Protein AF-0000000070424174 (afdb_homodimer)

Foldseek 3Di:
DDPLLLLLLLQLLLQLLLLLLQQQQQAAVLPLVCCCVVVVHAGPAWFHHDQFAPQDALLQAAQQAFGGDDPPPPDDGCCCQFFVNPLVCLNNDPPRGGRQFPPDGTQEGAPLLLLLLQLLVQCCVPPVPLPDDLLLSLLSSVLSSSVLGRDPPSDRGSHDARLVSHVVSCLVPDPPSDRGSVVLSVVLVVVLVVQQPDDADQSLQFLSLLSNLSSLLSSCLVPDLVVSLVSSLVNSCSSRSYPLNSVLSSLLSSLLSCLSVPNQNLVSLLVSCQDVLLVHPVLSVLLVVLLVVLVVDDPPDPNSLVSLLVSLSVQDQEGRHSSLVSSLSSLCNNQSPPSSVSSSSLSSSHRNSNSSSSSSSSNSSSNQSSVVHHDDPVSLVPNPDCSVSSVVSSVSSVVVVVD/DDPLLLLLLLQLLLQLLLLLLQQQQQAAVLPLVCCCVVVVHAGPAWFHHDQFAPQDPLLQAAQQAFGGDDPPPPDDGCPCQFFVNPLVCLNNDPDRGGRQFPPDGTQEGAPLLLLLLQLLVQCCVPPVPLPDDLLLSLLSSVLSSSVLGRDPPSDRGSHDARLVSHVVSCLVPDPPSDRGSVVLSVVLVVVLVVQQPDDADQSLQFLSLLSNLSSLLSSCLVPDLVVSLVSSLVNSCSSRSYPLNSVLSSLLSSLLSCLSVPHQNLVSLLVSCQDVLLVHPVLSVLLVVLLVVLVVDDPPDPNSLVSLLVSLSVQDQEGRHSSLVSSLSSLCNNQSPPSSVSSSSLSSSRRNSNSSSSSSRSNSSSNQSSVVHHDDPVSLVPNPDCSVSSVVSSVSSVVVVVD

Organism: Crassostrea virginica (NCBI:txid6565)

Nearest PDB structures (foldseek):
  3g9d-assembly2_B  TM=7.586E-01  e=6.492E-07  Azospirillum brasilense
  2yzw-assembly1_A  TM=7.050E-01  e=4.584E-06  Thermus thermophilus HB8
  4jxy-assembly1_A  TM=1.701E-01  e=1.851E+00  Paraglaciecola sp. T6c
  3g9d-assembly2_B  TM=7.586E-01  e=6.244E-07  Azospirillum brasilense
  6hh4-assembly2_B  TM=6.848E-01  e=7.799E-05  Latimeria chalumnae

Solvent-accessible surface area (backbone atoms only — not comparable to full-atom values): 39965 Å² total; per-residue (Å²): 120,55,71,51,40,51,40,3,48,43,30,12,50,51,22,19,52,48,14,18,8,45,5,47,44,41,52,51,32,46,39,42,66,54,48,30,65,73,67,78,34,72,72,89,58,62,41,49,44,52,72,62,30,92,70,40,60,49,55,48,37,26,48,50,19,54,55,41,55,60,91,67,78,82,64,74,48,27,45,32,73,50,28,51,56,83,34,38,64,64,38,67,35,87,60,64,30,43,26,60,50,44,90,45,50,45,19,30,57,49,46,60,56,53,49,23,49,52,42,43,52,43,41,52,71,79,35,69,81,63,75,61,57,66,69,60,50,48,11,51,39,48,28,50,48,52,51,48,50,55,36,77,78,69,64,70,48,55,48,74,58,34,39,57,34,36,47,48,31,54,39,70,68,37,92,71,53,61,66,47,28,68,51,38,39,53,51,28,54,51,49,26,61,55,44,49,76,49,77,84,62,72,67,53,43,29,36,59,61,48,41,61,32,45,43,40,34,61,65,29,48,85,50,54,61,67,58,20,23,48,56,24,40,62,49,46,36,52,57,40,44,45,72,86,38,49,65,58,49,37,52,49,35,41,44,46,38,39,23,34,69,60,45,57,49,54,60,45,45,53,56,55,34,42,33,66,89,55,53,9,64,52,41,36,52,52,47,52,49,51,50,52,54,31,66,72,34,60,88,92,36,69,70,22,50,50,38,51,31,23,47,26,40,60,46,25,33,40,52,44,29,58,28,25,50,48,28,32,45,45,48,45,54,75,20,48,89,35,47,62,61,35,37,46,50,39,25,58,36,18,10,47,13,25,44,38,19,22,51,37,15,26,44,27,16,8,37,27,19,57,70,72,44,75,72,55,65,65,60,62,68,54,36,30,82,54,38,66,63,50,53,52,50,48,50,49,55,53,53,56,58,74,99,121,55,71,51,40,52,40,3,47,41,29,12,51,50,22,19,51,48,14,18,8,46,5,48,43,41,51,50,32,46,37,41,65,54,49,31,67,73,67,77,35,72,72,88,59,63,41,48,43,51,72,62,30,93,70,38,59,50,53,49,38,26,47,49,21,54,54,41,56,60,93,66,79,82,64,74,50,28,44,32,72,50,28,50,58,83,34,38,65,62,38,68,35,86,59,66,29,44,25,59,48,43,87,46,50,44,19,28,58,50,47,60,56,53,50,22,49,52,40,42,52,44,42,52,71,78,34,69,80,62,74,61,57,67,69,60,51,47,12,51,37,49,28,52,48,52,50,48,50,54,36,78,78,69,65,71,49,55,48,74,59,33,39,57,34,37,48,49,31,53,39,70,70,38,92,70,54,59,67,46,27,69,50,37,42,54,50,29,55,51,47,26,62,54,43,50,74,49,77,84,62,72,67,52,43,28,37,60,60,48,41,62,31,45,44,40,34,59,63,29,47,86,49,55,61,66,58,19,23,48,57,26,42,63,48,47,36,50,57,39,45,45,72,86,38,46,64,57,48,36,53,50,35,42,43,47,37,40,23,34,68,62,45,57,50,53,60,48,45,53,56,54,34,43,32,67,89,53,53,10,64,53,42,37,53,50,45,52,50,51,50,52,56,31,67,72,32,60,86,93,35,69,68,22,50,50,36,51,31,24,47,25,40,60,48,23,33,38,52,46,29,59,28,25,48,50,27,31,43,46,48,44,54,75,21,47,89,35,49,64,63,34,37,47,50,39,25,58,36,18,10,46,14,24,44,37,19,22,51,38,15,26,46,28,16,8,36,27,20,58,71,73,43,75,75,56,66,64,60,63,69,54,37,30,81,54,38,64,61,52,51,51,51,47,51,50,56,52,52,57,59,76,101

Radius of gyration: 27.17 Å; Cα contacts (8 Å, |Δi|>4): 1555; chains: 2; bounding box: 60×87×61 Å

Secondary structure (DSSP, 8-state):
--HHHHHHHHHHHHHHHHHHHHHGGGTT--STHHHHHHHTS---S--PPPSB-TT--GGGB-SSSSSB--S-TTSPPSBTTTBSTT-HHHHT-S-TTB-TTTT--TTPPPHHHHHHHHHHHHHHHH-TTS-S-HHHHHHHHHHHHHHHHTSTTS---S---HHHHHHHHHHHHSSS---SHHHHHHHHHHHHHHHTTS---GGGSBGGGHHHHHHHHHHTTTS-HHHHHHHHHHHHHHHS--GGGHHHHHHHHHHHHHHHTT--HHHHHHHHHT-GGGTHHHHHHHHHHHHHHHHTS-TT-HHHHHHHHHHHHHH--SSBHHHHHHHHHHHHHHTTT-HHHHHHHHHHH-SS-HHHHHHHHHHHHHHHHHTT----HHHHHT--TTHHHHHHHHHHHHHHHH-/--HHHHHHHHHHHHHHHHHHHHHGGGTT--STHHHHHHHTS---S--PPPSB-TT--GGGB-SSSSSB--S-TTSPPSBTTTBSTT-HHHHT-S-TTB-TTTT--TTPPPHHHHHHHHHHHHHHHH-TTS-S-HHHHHHHHHHHHHHHHTSTTS---S---HHHHHHHHHHHHSSS---SHHHHHHHHHHHHHHHTTS---GGGSBGGGHHHHHHHHHHTTTS-HHHHHHHHHHHHHHHS--GGGHHHHHHHHHHHHHHHTT--HHHHHHHHHT-GGGTHHHHHHHHHHHHHHHHTS-TT-HHHHHHHHHHHHHH--SSBHHHHHHHHHHHHHHTTT-HHHHHHHHHHH-SS-HHHHHHHHHHHHHHHHHTT----HHHHHT--TTHHHHHHHHHHHHHHHH-

InterPro domains:
  IPR005502 ADP-ribosylation/Crystallin J1 [PF03747] (12-371)
  IPR036705 ADP-ribosylation/Crystallin J1 superfamily [G3DSA:1.10.4080.10] (3-388)
  IPR036705 ADP-ribosylation/Crystallin J1 superfamily [SSF101478] (10-371)
  IPR050792 ADP-ribosylglycohydrolase-like [PTHR16222] (2-370)

Structure (mmCIF, N/CA/C/O backbone):
data_AF-0000000070424174-model_v1
#
loop_
_entity.id
_entity.type
_entity.pdbx_description
1 polymer 'Uncharacterized protein LOC111099060 isoform X2'
#
loop_
_atom_site.group_PDB
_atom_site.id
_atom_site.type_symbol
_atom_site.label_atom_id
_atom_site.label_alt_id
_atom_site.label_comp_id
_atom_site.label_asym_id
_atom_site.label_entity_id
_atom_site.label_seq_id
_atom_site.pdbx_PDB_ins_code
_atom_site.Cartn_x
_atom_site.Cartn_y
_atom_site.Cartn_z
_atom_site.occupancy
_atom_site.B_iso_or_equiv
_atom_site.auth_seq_id
_atom_site.auth_comp_id
_atom_site.auth_asym_id
_atom_site.auth_atom_id
_atom_site.pdbx_PDB_model_num
ATOM 1 N N . MET A 1 1 ? 16.016 33.25 18.953 1 68.5 1 MET A N 1
ATOM 2 C CA . MET A 1 1 ? 15.805 32.469 17.75 1 68.5 1 MET A CA 1
ATOM 3 C C . MET A 1 1 ? 16.328 33.188 16.516 1 68.5 1 MET A C 1
ATOM 5 O O . MET A 1 1 ? 16.109 34.406 16.375 1 68.5 1 MET A O 1
ATOM 9 N N . SER A 1 2 ? 17.156 32.531 15.664 1 80.25 2 SER A N 1
ATOM 10 C CA . SER A 1 2 ? 17.734 33.188 14.5 1 80.25 2 SER A CA 1
ATOM 11 C C . SER A 1 2 ? 16.672 33.562 13.484 1 80.25 2 SER A C 1
ATOM 13 O O . SER A 1 2 ? 15.578 33 13.469 1 80.25 2 SER A O 1
ATOM 15 N N . ALA A 1 3 ? 16.875 34.719 12.875 1 86.12 3 ALA A N 1
ATOM 16 C CA . ALA A 1 3 ? 15.969 35.156 11.82 1 86.12 3 ALA A CA 1
ATOM 17 C C . ALA A 1 3 ? 15.711 34.062 10.805 1 86.12 3 ALA A C 1
ATOM 19 O O . ALA A 1 3 ? 14.602 33.969 10.258 1 86.12 3 ALA A O 1
ATOM 20 N N . LYS A 1 4 ? 16.672 33.281 10.594 1 90.88 4 LYS A N 1
ATOM 21 C CA . LYS A 1 4 ? 16.547 32.188 9.625 1 90.88 4 LYS A CA 1
ATOM 22 C C . LYS A 1 4 ? 15.602 31.109 10.133 1 90.88 4 LYS A C 1
ATOM 24 O O . LYS A 1 4 ? 14.797 30.562 9.359 1 90.88 4 LYS A O 1
ATOM 29 N N . LEU A 1 5 ? 15.758 30.75 11.352 1 94.19 5 LEU A N 1
ATOM 30 C CA . LEU A 1 5 ? 14.859 29.766 11.945 1 94.19 5 LEU A CA 1
ATOM 31 C C . LEU A 1 5 ? 13.414 30.266 11.93 1 94.19 5 LEU A C 1
ATOM 33 O O . LEU A 1 5 ? 12.492 29.516 11.656 1 94.19 5 LEU A O 1
ATOM 37 N N . GLN A 1 6 ? 13.258 31.547 12.195 1 93.38 6 GLN A N 1
ATOM 38 C CA . GLN A 1 6 ? 11.922 32.125 12.195 1 93.38 6 GLN A CA 1
ATOM 39 C C . GLN A 1 6 ? 11.289 32.062 10.812 1 93.38 6 GLN A C 1
ATOM 41 O O . GLN A 1 6 ? 10.117 31.719 10.672 1 93.38 6 GLN A O 1
ATOM 46 N N . LYS A 1 7 ? 12.047 32.438 9.852 1 94.31 7 LYS A N 1
ATOM 47 C CA . LYS A 1 7 ? 11.555 32.375 8.477 1 94.31 7 LYS A CA 1
ATOM 48 C C . LYS A 1 7 ? 11.227 30.938 8.07 1 94.31 7 LYS A C 1
ATOM 50 O O . LYS A 1 7 ? 10.234 30.688 7.383 1 94.31 7 LYS A O 1
ATOM 55 N N . ALA A 1 8 ? 12.062 30.016 8.469 1 96.5 8 ALA A N 1
ATOM 56 C CA . ALA A 1 8 ? 11.852 28.609 8.172 1 96.5 8 ALA A CA 1
ATOM 57 C C . ALA A 1 8 ? 10.562 28.109 8.82 1 96.5 8 ALA A C 1
ATOM 59 O O . ALA A 1 8 ? 9.805 27.344 8.211 1 96.5 8 ALA A O 1
ATOM 60 N N . LYS A 1 9 ? 10.344 28.484 10.062 1 97.06 9 LYS A N 1
ATOM 61 C CA . LYS A 1 9 ? 9.117 28.125 10.758 1 97.06 9 LYS A CA 1
ATOM 62 C C . LYS A 1 9 ? 7.887 28.625 10.016 1 97.06 9 LYS A C 1
ATOM 64 O O . LYS A 1 9 ? 6.914 27.891 9.828 1 97.06 9 LYS A O 1
ATOM 69 N N . GLN A 1 10 ? 7.969 29.859 9.602 1 96.31 10 GLN A N 1
ATOM 70 C CA . GLN A 1 10 ? 6.84 30.484 8.914 1 96.31 10 GLN A CA 1
ATOM 71 C C . GLN A 1 10 ? 6.543 29.781 7.59 1 96.31 10 GLN A C 1
ATOM 73 O O . GLN A 1 10 ? 5.395 29.438 7.305 1 96.31 10 GLN A O 1
ATOM 78 N N . GLU A 1 11 ? 7.566 29.531 6.82 1 97.44 11 GLU A N 1
ATOM 79 C CA . GLU A 1 11 ? 7.379 28.906 5.516 1 97.44 11 GLU A CA 1
ATOM 80 C C . GLU A 1 11 ? 6.98 27.438 5.66 1 97.44 11 GLU A C 1
ATOM 82 O O . GLU A 1 11 ? 6.234 26.906 4.832 1 97.44 11 GLU A O 1
ATOM 87 N N . ALA A 1 12 ? 7.457 26.781 6.734 1 98.56 12 ALA A N 1
ATOM 88 C CA . ALA A 1 12 ? 7.004 25.422 7.023 1 98.56 12 ALA A CA 1
ATOM 89 C C . ALA A 1 12 ? 5.496 25.375 7.246 1 98.56 12 ALA A C 1
ATOM 91 O O . ALA A 1 12 ? 4.809 24.484 6.746 1 98.56 12 ALA A O 1
ATOM 92 N N . LEU A 1 13 ? 5.012 26.328 8.008 1 98.62 13 LEU A N 1
ATOM 93 C CA . LEU A 1 13 ? 3.58 26.391 8.281 1 98.62 13 LEU A CA 1
ATOM 94 C C . LEU A 1 13 ? 2.795 26.703 7.012 1 98.62 13 LEU A C 1
ATOM 96 O O . LEU A 1 13 ? 1.793 26.031 6.723 1 98.62 13 LEU A O 1
ATOM 100 N N . TRP A 1 14 ? 3.244 27.672 6.234 1 98.44 14 TRP A N 1
ATOM 101 C CA . TRP A 1 14 ? 2.586 27.953 4.961 1 98.44 14 TRP A CA 1
ATOM 102 C C . TRP A 1 14 ? 2.584 26.719 4.066 1 98.44 14 TRP A C 1
ATOM 104 O O . TRP A 1 14 ? 1.567 26.391 3.447 1 98.44 14 TRP A O 1
ATOM 114 N N . GLY A 1 15 ? 3.75 26.062 3.996 1 98.75 15 GLY A N 1
ATOM 115 C CA . GLY A 1 15 ? 3.83 24.844 3.199 1 98.75 15 GLY A CA 1
ATOM 116 C C . GLY A 1 15 ? 2.832 23.781 3.629 1 98.75 15 GLY A C 1
ATOM 117 O O . GLY A 1 15 ? 2.168 23.172 2.787 1 98.75 15 GLY A O 1
ATOM 118 N N . MET A 1 16 ? 2.719 23.531 4.922 1 98.88 16 MET A N 1
ATOM 119 C CA . MET A 1 16 ? 1.787 22.562 5.492 1 98.88 16 MET A CA 1
ATOM 120 C C . MET A 1 16 ? 0.351 22.891 5.094 1 98.88 16 MET A C 1
ATOM 122 O O . MET A 1 16 ? -0.372 22.016 4.602 1 98.88 16 MET A O 1
ATOM 126 N N . PHE A 1 17 ? -0.064 24.109 5.25 1 98.88 17 PHE A N 1
ATOM 127 C CA . PHE A 1 17 ? -1.442 24.531 5.02 1 98.88 17 PHE A CA 1
ATOM 128 C C . PHE A 1 17 ? -1.77 24.531 3.531 1 98.88 17 PHE A C 1
ATOM 130 O O . PHE A 1 17 ? -2.836 24.062 3.125 1 98.88 17 PHE A O 1
ATOM 137 N N . VAL A 1 18 ? -0.875 25.031 2.727 1 98.88 18 VAL A N 1
ATOM 138 C CA . VAL A 1 18 ? -1.104 25.109 1.288 1 98.88 18 VAL A CA 1
ATOM 139 C C . VAL A 1 18 ? -1.166 23.719 0.688 1 98.88 18 VAL A C 1
ATOM 141 O O . VAL A 1 18 ? -2.029 23.422 -0.143 1 98.88 18 VAL A O 1
ATOM 144 N N . ALA A 1 19 ? -0.25 22.844 1.101 1 98.88 19 ALA A N 1
ATOM 145 C CA . ALA A 1 19 ? -0.234 21.469 0.582 1 98.88 19 ALA A CA 1
ATOM 146 C C . ALA A 1 19 ? -1.549 20.75 0.878 1 98.88 19 ALA A C 1
ATOM 148 O O . ALA A 1 19 ? -2.102 20.078 0.012 1 98.88 19 ALA A O 1
ATOM 149 N N . ASP A 1 20 ? -2.018 20.859 2.098 1 98.88 20 ASP A N 1
ATOM 150 C CA . ASP A 1 20 ? -3.279 20.25 2.514 1 98.88 20 ASP A CA 1
ATOM 151 C C . ASP A 1 20 ? -4.441 20.781 1.669 1 98.88 20 ASP A C 1
ATOM 153 O O . ASP A 1 20 ? -5.262 20 1.186 1 98.88 20 ASP A O 1
ATOM 157 N N . ALA A 1 21 ? -4.477 22.031 1.478 1 98.88 21 ALA A N 1
ATOM 158 C CA . ALA A 1 21 ? -5.578 22.672 0.762 1 98.88 21 ALA A CA 1
ATOM 159 C C . ALA A 1 21 ? -5.562 22.297 -0.717 1 98.88 21 ALA A C 1
ATOM 161 O O . ALA A 1 21 ? -6.617 22.156 -1.338 1 98.88 21 ALA A O 1
ATOM 162 N N . LEU A 1 22 ? -4.395 22.203 -1.31 1 98.81 22 LEU A N 1
ATOM 163 C CA . LEU A 1 22 ? -4.277 21.797 -2.705 1 98.81 22 LEU A CA 1
ATOM 164 C C . LEU A 1 22 ? -4.789 20.375 -2.898 1 98.81 22 LEU A C 1
ATOM 166 O O . LEU A 1 22 ? -5.379 20.047 -3.936 1 98.81 22 LEU A O 1
ATOM 170 N N . ALA A 1 23 ? -4.57 19.531 -1.904 1 98.81 23 ALA A N 1
ATOM 171 C CA . ALA A 1 23 ? -4.84 18.094 -2.031 1 98.81 23 ALA A CA 1
ATOM 172 C C . ALA A 1 23 ? -6.273 17.781 -1.618 1 98.81 23 ALA A C 1
ATOM 174 O O . ALA A 1 23 ? -6.84 16.766 -2.057 1 98.81 23 ALA A O 1
ATOM 175 N N . MET A 1 24 ? -6.938 18.625 -0.857 1 98.75 24 MET A N 1
ATOM 176 C CA . MET A 1 24 ? -8.219 18.375 -0.204 1 98.75 24 MET A CA 1
ATOM 177 C C . MET A 1 24 ? -9.266 17.922 -1.213 1 98.75 24 MET A C 1
ATOM 179 O O . MET A 1 24 ? -9.961 16.922 -0.985 1 98.75 24 MET A O 1
ATOM 183 N N . PRO A 1 25 ? -9.367 18.453 -2.402 1 98.69 25 PRO A N 1
ATOM 184 C CA . PRO A 1 25 ? -10.43 18.062 -3.328 1 98.69 25 PRO A CA 1
ATOM 185 C C . PRO A 1 25 ? -10.258 16.641 -3.855 1 98.69 25 PRO A C 1
ATOM 187 O O . PRO A 1 25 ? -11.227 16.016 -4.301 1 98.69 25 PRO A O 1
ATOM 190 N N . VAL A 1 26 ? -9.023 16.156 -3.811 1 98.56 26 VAL A N 1
ATOM 191 C CA . VAL A 1 26 ? -8.758 14.844 -4.406 1 98.56 26 VAL A CA 1
ATOM 192 C C . VAL A 1 26 ? -8.172 13.906 -3.354 1 98.56 26 VAL A C 1
ATOM 194 O O . VAL A 1 26 ? -7.457 12.961 -3.688 1 98.56 26 VAL A O 1
ATOM 197 N N . HIS A 1 27 ? -8.492 14.195 -2.047 1 98.25 27 HIS A N 1
ATOM 198 C CA . HIS A 1 27 ? -8.102 13.32 -0.946 1 98.25 27 HIS A CA 1
ATOM 199 C C . HIS A 1 27 ? -8.648 11.914 -1.138 1 98.25 27 HIS A C 1
ATOM 201 O O . HIS A 1 27 ? -9.852 11.727 -1.343 1 98.25 27 HIS A O 1
ATOM 207 N N . TRP A 1 28 ? -7.711 10.945 -1.161 1 97.06 28 TRP A N 1
ATOM 208 C CA . TRP A 1 28 ? -8.016 9.523 -1.232 1 97.06 28 TRP A CA 1
ATOM 209 C C . TRP A 1 28 ? -8.555 9.148 -2.609 1 97.06 28 TRP A C 1
ATOM 211 O O . TRP A 1 28 ? -9.344 8.211 -2.738 1 97.06 28 TRP A O 1
ATOM 221 N N . TYR A 1 29 ? -8.266 9.969 -3.645 1 96.81 29 TYR A N 1
ATOM 222 C CA . TYR A 1 29 ? -8.391 9.453 -5.004 1 96.81 29 TYR A CA 1
ATOM 223 C C . TYR A 1 29 ? -7.305 8.422 -5.297 1 96.81 29 TYR A C 1
ATOM 225 O O . TYR A 1 29 ? -6.207 8.773 -5.738 1 96.81 29 TYR A O 1
ATOM 233 N N . TYR A 1 30 ? -7.605 7.195 -5.184 1 93.88 30 TYR A N 1
ATOM 234 C CA . TYR A 1 30 ? -6.605 6.133 -5.219 1 93.88 30 TYR A CA 1
ATOM 235 C C . TYR A 1 30 ? -6.215 5.801 -6.656 1 93.88 30 TYR A C 1
ATOM 237 O O . TYR A 1 30 ? -5.164 5.199 -6.895 1 93.88 30 TYR A O 1
ATOM 245 N N . ASN A 1 31 ? -7.023 6.07 -7.594 1 93.31 31 ASN A N 1
ATOM 246 C CA . ASN A 1 31 ? -6.664 6.074 -9.008 1 93.31 31 ASN A CA 1
ATOM 247 C C . ASN A 1 31 ? -6.414 7.488 -9.516 1 93.31 31 ASN A C 1
ATOM 249 O O . ASN A 1 31 ? -7.359 8.242 -9.75 1 93.31 31 ASN A O 1
ATOM 253 N N . PRO A 1 32 ? -5.145 7.828 -9.773 1 94.5 32 PRO A N 1
ATOM 254 C CA . PRO A 1 32 ? -4.832 9.211 -10.133 1 94.5 32 PRO A CA 1
ATOM 255 C C . PRO A 1 32 ? -5.578 9.68 -11.383 1 94.5 32 PRO A C 1
ATOM 257 O O . PRO A 1 32 ? -5.867 10.875 -11.523 1 94.5 32 PRO A O 1
ATOM 260 N N . SER A 1 33 ? -5.934 8.805 -12.258 1 92.69 33 SER A N 1
ATOM 261 C CA . SER A 1 33 ? -6.625 9.203 -13.484 1 92.69 33 SER A CA 1
ATOM 262 C C . SER A 1 33 ? -7.984 9.82 -13.172 1 92.69 33 SER A C 1
ATOM 264 O O . SER A 1 33 ? -8.531 10.57 -13.977 1 92.69 33 SER A O 1
ATOM 266 N N . ASP A 1 34 ? -8.562 9.5 -12.023 1 95.12 34 ASP A N 1
ATOM 267 C CA . ASP A 1 34 ? -9.836 10.078 -11.609 1 95.12 34 ASP A CA 1
ATOM 268 C C . ASP A 1 34 ? -9.703 11.578 -11.375 1 95.12 34 ASP A C 1
ATOM 270 O O . ASP A 1 34 ? -10.688 12.312 -11.477 1 95.12 34 ASP A O 1
ATOM 274 N N . ILE A 1 35 ? -8.461 12.008 -11.055 1 97.5 35 ILE A N 1
ATOM 275 C CA . ILE A 1 35 ? -8.227 13.438 -10.859 1 97.5 35 ILE A CA 1
ATOM 276 C C . ILE A 1 35 ? -8.383 14.172 -12.18 1 97.5 35 ILE A C 1
ATOM 278 O O . ILE A 1 35 ? -9.148 15.133 -12.281 1 97.5 35 ILE A O 1
ATOM 282 N N . LYS A 1 36 ? -7.668 13.641 -13.172 1 95.5 36 LYS A N 1
ATOM 283 C CA . LYS A 1 36 ? -7.703 14.266 -14.492 1 95.5 36 LYS A CA 1
ATOM 284 C C . LYS A 1 36 ? -9.109 14.234 -15.07 1 95.5 36 LYS A C 1
ATOM 286 O O . LYS A 1 36 ? -9.57 15.227 -15.641 1 95.5 36 LYS A O 1
ATOM 291 N N . SER A 1 37 ? -9.789 13.148 -14.922 1 93.12 37 SER A N 1
ATOM 292 C CA . SER A 1 37 ? -11.133 13 -15.461 1 93.12 37 SER A CA 1
ATOM 293 C C . SER A 1 37 ? -12.133 13.875 -14.719 1 93.12 37 SER A C 1
ATOM 295 O O . SER A 1 37 ? -13 14.5 -15.336 1 93.12 37 SER A O 1
ATOM 297 N N . GLY A 1 38 ? -12.039 13.945 -13.43 1 94.31 38 GLY A N 1
ATOM 298 C CA . GLY A 1 38 ? -12.992 14.664 -12.602 1 94.31 38 GLY A CA 1
ATOM 299 C C . GLY A 1 38 ? -12.859 16.172 -12.719 1 94.31 38 GLY A C 1
ATOM 300 O O . GLY A 1 38 ? -13.852 16.891 -12.641 1 94.31 38 GLY A O 1
ATOM 301 N N . TYR A 1 39 ? -11.672 16.641 -12.977 1 97.69 39 TYR A N 1
ATOM 302 C CA . TYR A 1 39 ? -11.453 18.078 -12.938 1 97.69 39 TYR A CA 1
ATOM 303 C C . TYR A 1 39 ? -11.102 18.625 -14.32 1 97.69 39 TYR A C 1
ATOM 305 O O . TYR A 1 39 ? -10.836 19.812 -14.484 1 97.69 39 TYR A O 1
ATOM 313 N N . GLY A 1 40 ? -11.172 17.781 -15.352 1 96.25 40 GLY A N 1
ATOM 314 C CA . GLY A 1 40 ? -10.906 18.172 -16.719 1 96.25 40 GLY A CA 1
ATOM 315 C C . GLY A 1 40 ? -9.438 18.406 -17 1 96.25 40 GLY A C 1
ATOM 316 O O . GLY A 1 40 ? -9.086 19.062 -18 1 96.25 40 GLY A O 1
ATOM 317 N N . GLY A 1 41 ? -8.594 17.938 -16.188 1 97.12 41 GLY A N 1
ATOM 318 C CA . GLY A 1 41 ? -7.145 18.094 -16.234 1 97.12 41 GLY A CA 1
ATOM 319 C C . GLY A 1 41 ? -6.492 17.922 -14.867 1 97.12 41 GLY A C 1
ATOM 320 O O . GLY A 1 41 ? -7.18 17.703 -13.867 1 97.12 41 GLY A O 1
ATOM 321 N N . TRP A 1 42 ? -5.207 17.922 -14.883 1 97.69 42 TRP A N 1
ATOM 322 C CA . TRP A 1 42 ? -4.504 17.859 -13.609 1 97.69 42 TRP A CA 1
ATOM 323 C C . TRP A 1 42 ? -4.703 19.156 -12.828 1 97.69 42 TRP A C 1
ATOM 325 O O . TRP A 1 42 ? -4.93 20.219 -13.414 1 97.69 42 TRP A O 1
ATOM 335 N N . LEU A 1 43 ? -4.641 19.109 -11.539 1 98.31 43 LEU A N 1
ATOM 336 C CA . LEU A 1 43 ? -4.789 20.297 -10.703 1 98.31 43 LEU A CA 1
ATOM 337 C C . LEU A 1 43 ? -3.629 21.266 -10.922 1 98.31 43 LEU A C 1
ATOM 339 O O . LEU A 1 43 ? -2.479 20.844 -11.055 1 98.31 43 LEU A O 1
ATOM 343 N N . THR A 1 44 ? -3.908 22.562 -10.984 1 97.56 44 THR A N 1
ATOM 344 C CA . THR A 1 44 ? -2.9 23.609 -11.125 1 97.56 44 THR A CA 1
ATOM 345 C C . THR A 1 44 ? -3.02 24.625 -10 1 97.56 44 THR A C 1
ATOM 347 O O . THR A 1 44 ? -2.264 25.594 -9.953 1 97.56 44 THR A O 1
ATOM 350 N N . GLY A 1 45 ? -3.949 24.469 -9.117 1 97.81 45 GLY A N 1
ATOM 351 C CA . GLY A 1 45 ? -4.234 25.328 -7.98 1 97.81 45 GLY A CA 1
ATOM 352 C C . GLY A 1 45 ? -5.352 24.812 -7.102 1 97.81 45 GLY A C 1
ATOM 353 O O . GLY A 1 45 ? -5.676 23.625 -7.145 1 97.81 45 GLY A O 1
ATOM 354 N N . TYR A 1 46 ? -5.914 25.656 -6.328 1 98.56 46 TYR A N 1
ATOM 355 C CA . TYR A 1 46 ? -6.977 25.266 -5.406 1 98.56 46 TYR A CA 1
ATOM 356 C C . TYR A 1 46 ? -8.266 24.953 -6.156 1 98.56 46 TYR A C 1
ATOM 358 O O . TYR A 1 46 ? -8.617 25.656 -7.113 1 98.56 46 TYR A O 1
ATOM 366 N N . ARG A 1 47 ? -8.945 23.922 -5.77 1 98.5 47 ARG A N 1
ATOM 367 C CA . ARG A 1 47 ? -10.258 23.531 -6.285 1 98.5 47 ARG A CA 1
ATOM 368 C C . ARG A 1 47 ? -11.18 23.094 -5.156 1 98.5 47 ARG A C 1
ATOM 370 O O . ARG A 1 47 ? -10.711 22.656 -4.098 1 98.5 47 ARG A O 1
ATOM 377 N N . ALA A 1 48 ? -12.43 23.281 -5.355 1 98.44 48 ALA A N 1
ATOM 378 C CA . ALA A 1 48 ? -13.414 22.688 -4.457 1 98.44 48 ALA A CA 1
ATOM 379 C C . ALA A 1 48 ? -13.57 21.188 -4.73 1 98.44 48 ALA A C 1
ATOM 381 O O . ALA A 1 48 ? -13.336 20.734 -5.852 1 98.44 48 ALA A O 1
ATOM 382 N N . PRO A 1 49 ? -13.867 20.375 -3.682 1 98.12 49 PRO A N 1
ATOM 383 C CA . PRO A 1 49 ? -14.141 18.969 -3.959 1 98.12 49 PRO A CA 1
ATOM 384 C C . PRO A 1 49 ? -15.391 18.766 -4.812 1 98.12 49 PRO A C 1
ATOM 386 O O . PRO A 1 49 ? -16.359 19.516 -4.684 1 98.12 49 PRO A O 1
ATOM 389 N N . GLU A 1 50 ? -15.352 17.766 -5.699 1 95.12 50 GLU A N 1
ATOM 390 C CA . GLU A 1 50 ? -16.531 17.359 -6.438 1 95.12 50 GLU A CA 1
ATOM 391 C C . GLU A 1 50 ? -17.609 16.797 -5.504 1 95.12 50 GLU A C 1
ATOM 393 O O . GLU A 1 50 ? -17.297 16.391 -4.375 1 95.12 50 GLU A O 1
ATOM 398 N N . LYS A 1 51 ? -18.781 16.797 -5.992 1 90.81 51 LYS A N 1
ATOM 399 C CA . LYS A 1 51 ? -19.891 16.266 -5.199 1 90.81 51 LYS A CA 1
ATOM 400 C C . LYS A 1 51 ? -19.688 14.773 -4.922 1 90.81 51 LYS A C 1
ATOM 402 O O . LYS A 1 51 ? -19.953 14.305 -3.809 1 90.81 51 LYS A O 1
ATOM 407 N N . HIS A 1 52 ? -19.266 14.102 -5.938 1 92 52 HIS A N 1
ATOM 408 C CA . HIS A 1 52 ? -19.094 12.656 -5.844 1 92 52 HIS A CA 1
ATOM 409 C C . HIS A 1 52 ? -17.625 12.281 -5.785 1 92 52 HIS A C 1
ATOM 411 O O . HIS A 1 52 ? -16.797 12.852 -6.508 1 92 52 HIS A O 1
ATOM 417 N N . HIS A 1 53 ? -17.344 11.43 -4.859 1 95.06 53 HIS A N 1
ATOM 418 C CA . HIS A 1 53 ? -16 10.852 -4.742 1 95.06 53 HIS A CA 1
ATOM 419 C C . HIS A 1 53 ? -15.93 9.5 -5.441 1 95.06 53 HIS A C 1
ATOM 421 O O . HIS A 1 53 ? -16.812 8.664 -5.281 1 95.06 53 HIS A O 1
ATOM 427 N N . PRO A 1 54 ? -14.891 9.258 -6.203 1 91.31 54 PRO A N 1
ATOM 428 C CA . PRO A 1 54 ? -14.852 8.039 -7.02 1 91.31 54 PRO A CA 1
ATOM 429 C C . PRO A 1 54 ? -14.711 6.77 -6.184 1 91.31 54 PRO A C 1
ATOM 431 O O . PRO A 1 54 ? -15.047 5.68 -6.652 1 91.31 54 PRO A O 1
ATOM 434 N N . SER A 1 55 ? -14.289 6.84 -4.918 1 89.62 55 SER A N 1
ATOM 435 C CA . SER A 1 55 ? -14.07 5.641 -4.117 1 89.62 55 SER A CA 1
ATOM 436 C C . SER A 1 55 ? -14.289 5.918 -2.633 1 89.62 55 SER A C 1
ATOM 438 O O . SER A 1 55 ? -13.492 5.492 -1.792 1 89.62 55 SER A O 1
ATOM 440 N N . SER A 1 56 ? -15.312 6.57 -2.305 1 91.88 56 SER A N 1
ATOM 441 C CA . SER A 1 56 ? -15.594 6.969 -0.931 1 91.88 56 SER A CA 1
ATOM 442 C C . SER A 1 56 ? -16.078 5.785 -0.099 1 91.88 56 SER A C 1
ATOM 444 O O . SER A 1 56 ? -16.844 4.949 -0.579 1 91.88 56 SER A O 1
ATOM 446 N N . ILE A 1 57 ? -15.531 5.707 1.101 1 87.88 57 ILE A N 1
ATOM 447 C CA . ILE A 1 57 ? -16.062 4.742 2.055 1 87.88 57 ILE A CA 1
ATOM 448 C C . ILE A 1 57 ? -16.531 5.469 3.318 1 87.88 57 ILE A C 1
ATOM 450 O O . ILE A 1 57 ? -16.469 4.914 4.418 1 87.88 57 ILE A O 1
ATOM 454 N N . LEU A 1 58 ? -16.906 6.633 3.172 1 91.88 58 LEU A N 1
ATOM 455 C CA . LEU A 1 58 ? -17.344 7.449 4.297 1 91.88 58 LEU A CA 1
ATOM 456 C C . LEU A 1 58 ? -18.516 6.785 5.023 1 91.88 58 LEU A C 1
ATOM 458 O O . LEU A 1 58 ? -18.531 6.723 6.254 1 91.88 58 LEU A O 1
ATOM 462 N N . THR A 1 59 ? -19.438 6.223 4.348 1 89.25 59 THR A N 1
ATOM 463 C CA . THR A 1 59 ? -20.703 5.758 4.91 1 89.25 59 THR A CA 1
ATOM 464 C C . THR A 1 59 ? -20.516 4.441 5.656 1 89.25 59 THR A C 1
ATOM 466 O O . THR A 1 59 ? -21.406 3.986 6.367 1 89.25 59 THR A O 1
ATOM 469 N N . ILE A 1 60 ? -19.312 3.863 5.535 1 84.19 60 ILE A N 1
ATOM 470 C CA . ILE A 1 60 ? -19.062 2.662 6.324 1 84.19 60 ILE A CA 1
ATOM 471 C C . ILE A 1 60 ? -18.047 2.967 7.426 1 84.19 60 ILE A C 1
ATOM 473 O O . ILE A 1 60 ? -17.625 2.066 8.156 1 84.19 60 ILE A O 1
ATOM 477 N N . SER A 1 61 ? -17.625 4.16 7.469 1 86.88 61 SER A N 1
ATOM 478 C CA . SER A 1 61 ? -16.766 4.574 8.57 1 86.88 61 SER A CA 1
ATOM 479 C C . SER A 1 61 ? -17.547 4.641 9.883 1 86.88 61 SER A C 1
ATOM 481 O O . SER A 1 61 ? -18.703 5.055 9.898 1 86.88 61 SER A O 1
ATOM 483 N N . ALA A 1 62 ? -16.859 4.25 10.93 1 83.94 62 ALA A N 1
ATOM 484 C CA . ALA A 1 62 ? -17.516 4.223 12.234 1 83.94 62 ALA A CA 1
ATOM 485 C C . ALA A 1 62 ? -17.891 5.629 12.695 1 83.94 62 ALA A C 1
ATOM 487 O O . ALA A 1 62 ? -17.047 6.535 12.672 1 83.94 62 ALA A O 1
ATOM 488 N N . THR A 1 63 ? -19.078 5.793 13.141 1 87.5 63 THR A N 1
ATOM 489 C CA . THR A 1 63 ? -19.531 7.09 13.633 1 87.5 63 THR A CA 1
ATOM 490 C C . THR A 1 63 ? -19.281 7.219 15.133 1 87.5 63 THR A C 1
ATOM 492 O O . THR A 1 63 ? -19.375 8.32 15.688 1 87.5 63 THR A O 1
ATOM 495 N N . GLY A 1 64 ? -18.969 6.117 15.797 1 84.12 64 GLY A N 1
ATOM 496 C CA . GLY A 1 64 ? -18.812 6.129 17.25 1 84.12 64 GLY A CA 1
ATOM 497 C C . GLY A 1 64 ? -17.453 5.629 17.703 1 84.12 64 GLY A C 1
ATOM 498 O O . GLY A 1 64 ? -17.328 5.086 18.797 1 84.12 64 GLY A O 1
ATOM 499 N N . GLY A 1 65 ? -16.453 5.719 16.859 1 82.06 65 GLY A N 1
ATOM 500 C CA . GLY A 1 65 ? -15.133 5.246 17.234 1 82.06 65 GLY A CA 1
ATOM 501 C C . GLY A 1 65 ? -14.195 5.07 16.062 1 82.06 65 GLY A C 1
ATOM 502 O O . GLY A 1 65 ? -14.391 5.688 15.008 1 82.06 65 GLY A O 1
ATOM 503 N N . SER A 1 66 ? -13.227 4.227 16.312 1 79.69 66 SER A N 1
ATOM 504 C CA . SER A 1 66 ? -12.203 4.043 15.289 1 79.69 66 SER A CA 1
ATOM 505 C C . SER A 1 66 ? -12.641 3.021 14.25 1 79.69 66 SER A C 1
ATOM 507 O O . SER A 1 66 ? -13.438 2.127 14.539 1 79.69 66 SER A O 1
ATOM 509 N N . GLY A 1 67 ? -12.125 3.322 13.102 1 73.94 67 GLY A N 1
ATOM 510 C CA . GLY A 1 67 ? -12.281 2.295 12.086 1 73.94 67 GLY A CA 1
ATOM 511 C C . GLY A 1 67 ? -13.625 2.342 11.383 1 73.94 67 GLY A C 1
ATOM 512 O O . GLY A 1 67 ? -14.047 3.398 10.914 1 73.94 67 GLY A O 1
ATOM 513 N N . ARG A 1 68 ? -14.258 1.152 11.211 1 74.5 68 ARG A N 1
ATOM 514 C CA . ARG A 1 68 ? -15.461 1.024 10.391 1 74.5 68 ARG A CA 1
ATOM 515 C C . ARG A 1 68 ? -16.625 0.475 11.211 1 74.5 68 ARG A C 1
ATOM 517 O O . ARG A 1 68 ? -16.422 -0.124 12.266 1 74.5 68 ARG A O 1
ATOM 524 N N . SER A 1 69 ? -17.891 0.938 10.781 1 66.94 69 SER A N 1
ATOM 525 C CA . SER A 1 69 ? -19.109 0.609 11.523 1 66.94 69 SER A CA 1
ATOM 526 C C . SER A 1 69 ? -19.359 -0.893 11.516 1 66.94 69 SER A C 1
ATOM 528 O O . SER A 1 69 ? -19.25 -1.543 10.469 1 66.94 69 SER A O 1
ATOM 530 N N . GLY A 1 70 ? -18.906 -1.457 12.562 1 53.69 70 GLY A N 1
ATOM 531 C CA . GLY A 1 70 ? -19.391 -2.822 12.695 1 53.69 70 GLY A CA 1
ATOM 532 C C . GLY A 1 70 ? -20.875 -2.904 12.961 1 53.69 70 GLY A C 1
ATOM 533 O O . GLY A 1 70 ? -21.516 -1.897 13.281 1 53.69 70 GLY A O 1
ATOM 534 N N . GLY A 1 71 ? -21.75 -3.787 12.391 1 49.53 71 GLY A N 1
ATOM 535 C CA . GLY A 1 71 ? -23.188 -4.051 12.477 1 49.53 71 GLY A CA 1
ATOM 536 C C . GLY A 1 71 ? -23.812 -3.498 13.742 1 49.53 71 GLY A C 1
ATOM 537 O O . GLY A 1 71 ? -25.031 -3.605 13.93 1 49.53 71 GLY A O 1
ATOM 538 N N . SER A 1 72 ? -23.125 -3.205 14.711 1 47.69 72 SER A N 1
ATOM 539 C CA . SER A 1 72 ? -23.859 -2.988 15.953 1 47.69 72 SER A CA 1
ATOM 540 C C . SER A 1 72 ? -24.297 -1.536 16.094 1 47.69 72 SER A C 1
ATOM 542 O O . SER A 1 72 ? -23.469 -0.625 16.094 1 47.69 72 SER A O 1
ATOM 544 N N . LEU A 1 73 ? -25.406 -1.142 15.602 1 49.34 73 LEU A N 1
ATOM 545 C CA . LEU A 1 73 ? -26.141 0.11 15.703 1 49.34 73 LEU A CA 1
ATOM 546 C C . LEU A 1 73 ? -26.172 0.611 17.141 1 49.34 73 LEU A C 1
ATOM 548 O O . LEU A 1 73 ? -26.734 1.676 17.422 1 49.34 73 LEU A O 1
ATOM 552 N N . LYS A 1 74 ? -25.766 -0.147 18.078 1 53.12 74 LYS A N 1
ATOM 553 C CA . LYS A 1 74 ? -26.234 0.176 19.422 1 53.12 74 LYS A CA 1
ATOM 554 C C . LYS A 1 74 ? -25.453 1.346 20.016 1 53.12 74 LYS A C 1
ATOM 556 O O . LYS A 1 74 ? -25.812 1.863 21.078 1 53.12 74 LYS A O 1
ATOM 561 N N . ASN A 1 75 ? -24.266 1.835 19.453 1 60.56 75 ASN A N 1
ATOM 562 C CA . ASN A 1 75 ? -23.547 2.846 20.219 1 60.56 75 ASN A CA 1
ATOM 563 C C . ASN A 1 75 ? -23.875 4.254 19.734 1 60.56 75 ASN A C 1
ATOM 565 O O . ASN A 1 75 ? -24.172 4.465 18.562 1 60.56 75 ASN A O 1
ATOM 569 N N . LYS A 1 76 ? -24.125 5.184 20.703 1 74.19 76 LYS A N 1
ATOM 570 C CA . LYS A 1 76 ? -24.375 6.594 20.422 1 74.19 76 LYS A CA 1
ATOM 571 C C . LYS A 1 76 ? -23.281 7.172 19.516 1 74.19 76 LYS A C 1
ATOM 573 O O . LYS A 1 76 ? -22.094 7.004 19.797 1 74.19 76 LYS A O 1
ATOM 578 N N . PRO A 1 77 ? -23.719 7.82 18.453 1 87.44 77 PRO A N 1
ATOM 579 C CA . PRO A 1 77 ? -22.719 8.344 17.531 1 87.44 77 PRO A CA 1
ATOM 580 C C . PRO A 1 77 ? -21.922 9.5 18.125 1 87.44 77 PRO A C 1
ATOM 582 O O . PRO A 1 77 ? -22.469 10.312 18.875 1 87.44 77 PRO A O 1
ATOM 585 N N . VAL A 1 78 ? -20.672 9.484 17.969 1 93.62 78 VAL A N 1
ATOM 586 C CA . VAL A 1 78 ? -19.781 10.594 18.297 1 93.62 78 VAL A CA 1
ATOM 587 C C . VAL A 1 78 ? -19.906 11.688 17.234 1 93.62 78 VAL A C 1
ATOM 589 O O . VAL A 1 78 ? -19.969 12.875 17.547 1 93.62 78 VAL A O 1
ATOM 592 N N . ILE A 1 79 ? -20.031 11.219 15.977 1 95.5 79 ILE A N 1
ATOM 593 C CA . ILE A 1 79 ? -20.25 12.125 14.859 1 95.5 79 ILE A CA 1
ATOM 594 C C . ILE A 1 79 ? -21.641 12.734 14.961 1 95.5 79 ILE A C 1
ATOM 596 O O . ILE A 1 79 ? -22.625 12.016 15.148 1 95.5 79 ILE A O 1
ATOM 600 N N . GLY A 1 80 ? -21.75 14.062 14.852 1 94.25 80 GLY A N 1
ATOM 601 C CA . GLY A 1 80 ? -23.047 14.734 14.93 1 94.25 80 GLY A CA 1
ATOM 602 C C . GLY A 1 80 ? -23.375 15.203 16.328 1 94.25 80 GLY A C 1
ATOM 603 O O . GLY A 1 80 ? -23.828 16.328 16.516 1 94.25 80 GLY A O 1
ATOM 604 N N . ASP A 1 81 ? -23.094 14.344 17.375 1 91.06 81 ASP A N 1
ATOM 605 C CA . ASP A 1 81 ? -23.5 14.641 18.75 1 91.06 81 ASP A CA 1
ATOM 606 C C . ASP A 1 81 ? -22.359 15.273 19.531 1 91.06 81 ASP A C 1
ATOM 608 O O . ASP A 1 81 ? -22.594 16.203 20.312 1 91.06 81 ASP A O 1
ATOM 612 N N . VAL A 1 82 ? -21.203 14.711 19.359 1 95.62 82 VAL A N 1
ATOM 613 C CA . VAL A 1 82 ? -20.078 15.148 20.172 1 95.62 82 VAL A CA 1
ATOM 614 C C . VAL A 1 82 ? -19.156 16.031 19.344 1 95.62 82 VAL A C 1
ATOM 616 O O . VAL A 1 82 ? -18.719 17.094 19.797 1 95.62 82 VAL A O 1
ATOM 619 N N . ILE A 1 83 ? -18.812 15.539 18.156 1 97.31 83 ILE A N 1
ATOM 620 C CA . ILE A 1 83 ? -17.984 16.297 17.219 1 97.31 83 ILE A CA 1
ATOM 621 C C . ILE A 1 83 ? -18.641 16.281 15.844 1 97.31 83 ILE A C 1
ATOM 623 O O . ILE A 1 83 ? -19.594 15.531 15.602 1 97.31 83 ILE A O 1
ATOM 627 N N . LEU A 1 84 ? -18.094 17.141 14.906 1 96.75 84 LEU A N 1
ATOM 628 C CA . LEU A 1 84 ? -18.656 17.219 13.555 1 96.75 84 LEU A CA 1
ATOM 629 C C . LEU A 1 84 ? -20.172 17.391 13.602 1 96.75 84 LEU A C 1
ATOM 631 O O . LEU A 1 84 ? -20.906 16.641 12.945 1 96.75 84 LEU A O 1
ATOM 635 N N . HIS A 1 85 ? -20.531 18.484 14.297 1 94.19 85 HIS A N 1
ATOM 636 C CA . HIS A 1 85 ? -21.969 18.75 14.477 1 94.19 85 HIS A CA 1
ATOM 637 C C . HIS A 1 85 ? -22.656 18.938 13.133 1 94.19 85 HIS A C 1
ATOM 639 O O . HIS A 1 85 ? -22.125 19.609 12.242 1 94.19 85 HIS A O 1
ATOM 645 N N . ASP A 1 86 ? -23.781 18.297 12.914 1 92 86 ASP A N 1
ATOM 646 C CA . ASP A 1 86 ? -24.688 18.406 11.766 1 92 86 ASP A CA 1
ATOM 647 C C . ASP A 1 86 ? -24.141 17.609 10.578 1 92 86 ASP A C 1
ATOM 649 O O . ASP A 1 86 ? -24.625 17.766 9.453 1 92 86 ASP A O 1
ATOM 653 N N . LYS A 1 87 ? -23.047 16.844 10.75 1 96.12 87 LYS A N 1
ATOM 654 C CA . LYS A 1 87 ? -22.438 16.156 9.617 1 96.12 87 LYS A CA 1
ATOM 655 C C . LYS A 1 87 ? -22.859 14.695 9.57 1 96.12 87 LYS A C 1
ATOM 657 O O . LYS A 1 87 ? -22.594 13.992 8.594 1 96.12 87 LYS A O 1
ATOM 662 N N . LEU A 1 88 ? -23.531 14.164 10.594 1 95.12 88 LEU A N 1
ATOM 663 C CA . LEU A 1 88 ? -23.906 12.758 10.664 1 95.12 88 LEU A CA 1
ATOM 664 C C . LEU A 1 88 ? -24.672 12.336 9.414 1 95.12 88 LEU A C 1
ATOM 666 O O . LEU A 1 88 ? -24.547 11.195 8.961 1 95.12 88 LEU A O 1
ATOM 670 N N . LYS A 1 89 ? -25.469 13.219 8.852 1 95.06 89 LYS A N 1
ATOM 671 C CA . LYS A 1 89 ? -26.297 12.914 7.684 1 95.06 89 LYS A CA 1
ATOM 672 C C . LYS A 1 89 ? -25.438 12.484 6.496 1 95.06 89 LYS A C 1
ATOM 674 O O . LYS A 1 89 ? -25.875 11.688 5.668 1 95.06 89 LYS A O 1
ATOM 679 N N . PHE A 1 90 ? -24.234 12.969 6.391 1 95.12 90 PHE A N 1
ATOM 680 C CA . PHE A 1 90 ? -23.359 12.602 5.293 1 95.12 90 PHE A CA 1
ATOM 681 C C . PHE A 1 90 ? -22.703 11.25 5.551 1 95.12 90 PHE A C 1
ATOM 683 O O . PHE A 1 90 ? -22.406 10.516 4.609 1 95.12 90 PHE A O 1
ATOM 690 N N . TRP A 1 91 ? -22.469 10.898 6.82 1 94.06 91 TRP A N 1
ATOM 691 C CA . TRP A 1 91 ? -21.844 9.648 7.223 1 94.06 91 TRP A CA 1
ATOM 692 C C . TRP A 1 91 ? -22.828 8.484 7.102 1 94.06 91 TRP A C 1
ATOM 694 O O . TRP A 1 91 ? -22.406 7.32 7.016 1 94.06 91 TR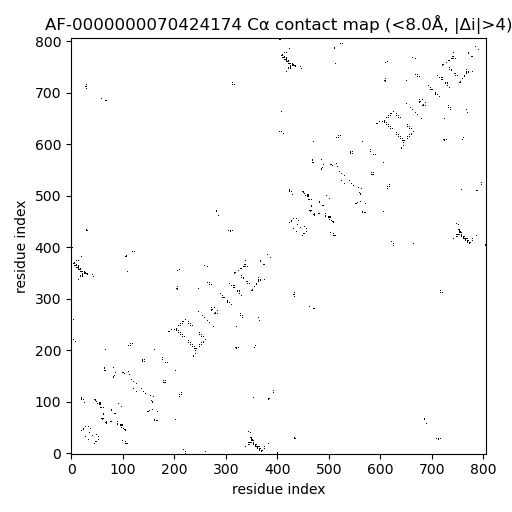P A O 1
ATOM 704 N N . THR A 1 92 ? -24.062 8.789 7.191 1 91.75 92 THR A N 1
ATOM 705 C CA . THR A 1 92 ? -25.094 7.75 7.176 1 91.75 92 THR A CA 1
ATOM 706 C C . THR A 1 92 ? -25.938 7.848 5.906 1 91.75 92 THR A C 1
ATOM 708 O O . THR A 1 92 ? -27.047 7.305 5.852 1 91.75 92 THR A O 1
ATOM 711 N N . SER A 1 93 ? -25.469 8.586 4.98 1 91.5 93 SER A N 1
ATOM 712 C CA . SER A 1 93 ? -26.203 8.82 3.738 1 91.5 93 SER A CA 1
ATOM 713 C C . SER A 1 93 ? -26.344 7.531 2.936 1 91.5 93 SER A C 1
ATOM 715 O O . SER A 1 93 ? -25.484 6.656 2.984 1 91.5 93 SER A O 1
ATOM 717 N N . ASN A 1 94 ? -27.406 7.453 2.121 1 88.19 94 ASN A N 1
ATOM 718 C CA . ASN A 1 94 ? -27.578 6.352 1.183 1 88.19 94 ASN A CA 1
ATOM 719 C C . ASN A 1 94 ? -26.734 6.539 -0.071 1 88.19 94 ASN A C 1
ATOM 721 O O . ASN A 1 94 ? -26.484 5.582 -0.813 1 88.19 94 ASN A O 1
ATOM 725 N N . ASP A 1 95 ? -26.406 7.801 -0.227 1 87 95 ASP A N 1
ATOM 726 C CA . ASP A 1 95 ? -25.469 8.078 -1.318 1 87 95 ASP A CA 1
ATOM 727 C C . ASP A 1 95 ? -24.062 7.609 -0.971 1 87 95 ASP A C 1
ATOM 729 O O . ASP A 1 95 ? -23.391 8.227 -0.146 1 87 95 ASP A O 1
ATOM 733 N N . ARG A 1 96 ? -23.578 6.707 -1.679 1 82.12 96 ARG A N 1
ATOM 734 C CA . ARG A 1 96 ? -22.328 6.031 -1.33 1 82.12 96 ARG A CA 1
ATOM 735 C C . ARG A 1 96 ? -21.125 6.738 -1.956 1 82.12 96 ARG A C 1
ATOM 737 O O . ARG A 1 96 ? -19.984 6.301 -1.787 1 82.12 96 ARG A O 1
ATOM 744 N N . THR A 1 97 ? -21.375 7.812 -2.584 1 89.12 97 THR A N 1
ATOM 745 C CA . THR A 1 97 ? -20.281 8.5 -3.281 1 89.12 97 THR A CA 1
ATOM 746 C C . THR A 1 97 ? -20.016 9.859 -2.648 1 89.12 97 THR A C 1
ATOM 748 O O . THR A 1 97 ? -19.297 10.68 -3.221 1 89.12 97 THR A O 1
ATOM 751 N N . VAL A 1 98 ? -20.594 10.031 -1.47 1 93.75 98 VAL A N 1
ATOM 752 C CA . VAL A 1 98 ? -20.406 11.32 -0.808 1 93.75 98 VAL A CA 1
ATOM 753 C C . VAL A 1 98 ? -18.922 11.586 -0.609 1 93.75 98 VAL A C 1
ATOM 755 O O . VAL A 1 98 ? -18.188 10.727 -0.103 1 93.75 98 VAL A O 1
ATOM 758 N N . HIS A 1 99 ? -18.469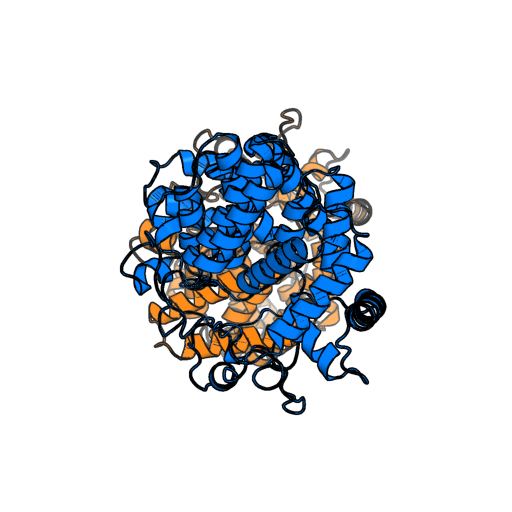 12.711 -1.059 1 96.88 99 HIS A N 1
ATOM 759 C CA . HIS A 1 99 ? -17.078 13.102 -0.861 1 96.88 99 HIS A CA 1
ATOM 760 C C . HIS A 1 99 ? -16.781 13.305 0.619 1 96.88 99 HIS A C 1
ATOM 762 O O . HIS A 1 99 ? -17.594 13.852 1.359 1 96.88 99 HIS A O 1
ATOM 768 N N . TYR A 1 100 ? -15.625 12.906 1.065 1 97.19 100 TYR A N 1
ATOM 769 C CA . TYR A 1 100 ? -15.203 13.016 2.459 1 97.19 100 TYR A CA 1
ATOM 770 C C . TYR A 1 100 ? -15.273 14.461 2.936 1 97.19 100 TYR A C 1
ATOM 772 O O . TYR A 1 100 ? -15.5 14.719 4.117 1 97.19 100 TYR A O 1
ATOM 780 N N . HIS A 1 101 ? -15.023 15.352 2.006 1 98.06 101 HIS A N 1
ATOM 781 C CA . HIS A 1 101 ? -14.93 16.766 2.334 1 98.06 101 HIS A CA 1
ATOM 782 C C . HIS A 1 101 ? -16.031 17.578 1.649 1 98.06 101 HIS A C 1
ATOM 784 O O . HIS A 1 101 ? -15.828 18.734 1.294 1 98.06 101 HIS A O 1
ATOM 790 N N . GLN A 1 102 ? -17.156 16.938 1.412 1 95.88 102 GLN A N 1
ATOM 791 C CA . GLN A 1 102 ? -18.297 17.609 0.792 1 95.88 102 GLN A CA 1
ATOM 792 C C . GLN A 1 102 ? -18.641 18.891 1.526 1 95.88 102 GLN A C 1
ATOM 794 O O . GLN A 1 102 ? -18.547 18.969 2.754 1 95.88 102 GLN A O 1
ATOM 799 N N . GLY A 1 103 ? -18.906 20.016 0.749 1 94.5 103 GLY A N 1
ATOM 800 C CA . GLY A 1 103 ? -19.328 21.281 1.326 1 94.5 103 GLY A CA 1
ATOM 801 C C . GLY A 1 103 ? -18.172 22.25 1.498 1 94.5 103 GLY A C 1
ATOM 802 O O . GLY A 1 103 ? -18.391 23.453 1.701 1 94.5 103 GLY A O 1
ATOM 803 N N . MET A 1 104 ? -16.953 21.781 1.408 1 97.44 104 MET A N 1
ATOM 804 C CA . MET A 1 104 ? -15.805 22.672 1.549 1 97.44 104 MET A CA 1
ATOM 805 C C . MET A 1 104 ? -15.555 23.438 0.261 1 97.44 104 MET A C 1
ATOM 807 O O . MET A 1 104 ? -16.078 23.078 -0.797 1 97.44 104 MET A O 1
ATOM 811 N N . LYS A 1 105 ? -14.781 24.516 0.336 1 98.25 105 LYS A N 1
ATOM 812 C CA . LYS A 1 105 ? -14.5 25.391 -0.8 1 98.25 105 LYS A CA 1
ATOM 813 C C . LYS A 1 105 ? -13.039 25.297 -1.217 1 98.25 105 LYS A C 1
ATOM 815 O O . LYS A 1 105 ? -12.211 24.734 -0.487 1 98.25 105 LYS A O 1
ATOM 820 N N . ALA A 1 106 ? -12.781 25.812 -2.432 1 98.5 106 ALA A N 1
ATOM 821 C CA . ALA A 1 106 ? -11.398 25.891 -2.898 1 98.5 106 ALA A CA 1
ATOM 822 C C . ALA A 1 106 ? -10.516 26.609 -1.882 1 98.5 106 ALA A C 1
ATOM 824 O O . ALA A 1 106 ? -10.859 27.688 -1.404 1 98.5 106 ALA A O 1
ATOM 825 N N . GLY A 1 107 ? -9.422 25.969 -1.443 1 98.56 107 GLY A N 1
ATOM 826 C CA . GLY A 1 107 ? -8.469 26.594 -0.542 1 98.56 107 GLY A CA 1
ATOM 827 C C . GLY A 1 107 ? -8.719 26.25 0.916 1 98.56 107 GLY A C 1
ATOM 828 O O . GLY A 1 107 ? -7.902 26.578 1.78 1 98.56 107 GLY A O 1
ATOM 829 N N . ASP A 1 108 ? -9.859 25.562 1.22 1 98.56 108 ASP A N 1
ATOM 830 C CA . ASP A 1 108 ? -10.133 25.172 2.598 1 98.56 108 ASP A CA 1
ATOM 831 C C . ASP A 1 108 ? -9.195 24.047 3.045 1 98.56 108 ASP A C 1
ATOM 833 O O . ASP A 1 108 ? -8.703 23.281 2.219 1 98.56 108 ASP A O 1
ATOM 837 N N . ASN A 1 109 ? -8.945 24 4.324 1 98.75 109 ASN A N 1
ATOM 838 C CA . ASN A 1 109 ? -8.094 22.969 4.906 1 98.75 109 ASN A CA 1
ATOM 839 C C . ASN A 1 109 ? -8.914 21.891 5.598 1 98.75 109 ASN A C 1
ATOM 841 O O . ASN A 1 109 ? -10.016 22.156 6.078 1 98.75 109 ASN A O 1
ATOM 845 N N . THR A 1 110 ? -8.344 20.703 5.617 1 98.62 110 THR A N 1
ATOM 846 C CA . THR A 1 110 ? -8.984 19.594 6.309 1 98.62 110 THR A CA 1
ATOM 847 C C . THR A 1 110 ? -8.961 19.812 7.816 1 98.62 110 THR A C 1
ATOM 849 O O . THR A 1 110 ? -8.258 20.688 8.312 1 98.62 110 THR A O 1
ATOM 852 N N . LEU A 1 111 ? -9.719 19 8.531 1 98.62 111 LEU A N 1
ATOM 853 C CA . LEU A 1 111 ? -9.875 19.094 9.977 1 98.62 111 LEU A CA 1
ATOM 854 C C . LEU A 1 111 ? -8.531 18.938 10.68 1 98.62 111 LEU A C 1
ATOM 856 O O . LEU A 1 111 ? -8.258 19.641 11.664 1 98.62 111 LEU A O 1
ATOM 860 N N . ASN A 1 112 ? -7.68 18.031 10.242 1 98.69 112 ASN A N 1
ATOM 861 C CA . ASN A 1 112 ? -6.391 17.828 10.898 1 98.69 112 ASN A CA 1
ATOM 862 C C . ASN A 1 112 ? -5.57 19.109 10.922 1 98.69 112 ASN A C 1
ATOM 864 O O . ASN A 1 112 ? -4.926 19.422 11.922 1 98.69 112 ASN A O 1
ATOM 868 N N . VAL A 1 113 ? -5.598 19.844 9.852 1 98.81 113 VAL A N 1
ATOM 869 C CA . VAL A 1 113 ? -4.816 21.062 9.773 1 98.81 113 VAL A CA 1
ATOM 870 C C . VAL A 1 113 ? -5.492 22.156 10.602 1 98.81 113 VAL A C 1
ATOM 872 O O . VAL A 1 113 ? -4.82 23 11.203 1 98.81 113 VAL A O 1
ATOM 875 N N . ALA A 1 114 ? -6.832 22.156 10.625 1 98.75 114 ALA A N 1
ATOM 876 C CA . ALA A 1 114 ? -7.551 23.078 11.492 1 98.75 114 ALA A CA 1
ATOM 877 C C . ALA A 1 114 ? -7.184 22.859 12.961 1 98.75 114 ALA A C 1
ATOM 879 O O . ALA A 1 114 ? -6.988 23.812 13.711 1 98.75 114 ALA A O 1
ATOM 880 N N . VAL A 1 115 ? -7.098 21.641 13.328 1 98.81 115 VAL A N 1
ATOM 881 C CA . VAL A 1 115 ? -6.715 21.281 14.688 1 98.81 115 VAL A CA 1
ATOM 882 C C . VAL A 1 115 ? -5.273 21.703 14.945 1 98.81 115 VAL A C 1
ATOM 884 O O . VAL A 1 115 ? -4.953 22.219 16.016 1 98.81 115 VAL A O 1
ATOM 887 N N . ALA A 1 116 ? -4.43 21.516 14.008 1 98.81 116 ALA A N 1
ATOM 888 C CA . ALA A 1 116 ? -3.041 21.938 14.141 1 98.81 116 ALA A CA 1
ATOM 889 C C . ALA A 1 116 ? -2.957 23.453 14.359 1 98.81 116 ALA A C 1
ATOM 891 O O . ALA A 1 116 ? -2.146 23.922 15.156 1 98.81 116 ALA A O 1
ATOM 892 N N . LEU A 1 117 ? -3.74 24.188 13.602 1 98.75 117 LEU A N 1
ATOM 893 C CA . LEU A 1 117 ? -3.781 25.641 13.805 1 98.75 117 LEU A CA 1
ATOM 894 C C . LEU A 1 117 ? -4.215 25.969 15.227 1 98.75 117 LEU A C 1
ATOM 896 O O . LEU A 1 117 ? -3.652 26.875 15.852 1 98.75 117 LEU A O 1
ATOM 900 N N . ASN A 1 118 ? -5.227 25.281 15.703 1 98.62 118 ASN A N 1
ATOM 901 C CA . ASN A 1 118 ? -5.691 25.469 17.062 1 98.62 118 ASN A CA 1
ATOM 902 C C . ASN A 1 118 ? -4.574 25.234 18.078 1 98.62 118 ASN A C 1
ATOM 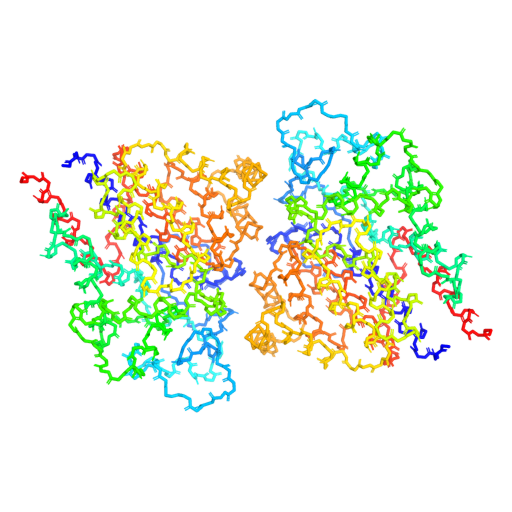904 O O . ASN A 1 118 ? -4.441 25.969 19.062 1 98.6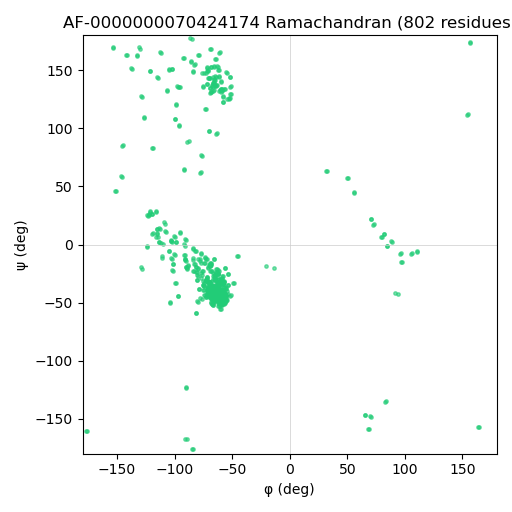2 118 ASN A O 1
ATOM 908 N N . PHE A 1 119 ? -3.775 24.172 17.859 1 98.81 119 PHE A N 1
ATOM 909 C CA . PHE A 1 119 ? -2.625 23.906 18.703 1 98.81 119 PHE A CA 1
ATOM 910 C C . PHE A 1 119 ? -1.646 25.078 18.688 1 98.81 119 PHE A C 1
ATOM 912 O O . PHE A 1 119 ? -1.219 25.547 19.75 1 98.81 119 PHE A O 1
ATOM 919 N N . LEU A 1 120 ? -1.327 25.547 17.5 1 98.5 120 LEU A N 1
ATOM 920 C CA . LEU A 1 120 ? -0.38 26.641 17.344 1 98.5 120 LEU A CA 1
ATOM 921 C C . LEU A 1 120 ? -0.871 27.891 18.062 1 98.5 120 LEU A C 1
ATOM 923 O O . LEU A 1 120 ? -0.098 28.562 18.75 1 98.5 120 LEU A O 1
ATOM 927 N N . GLN A 1 121 ? -2.125 28.172 17.875 1 98.12 121 GLN A N 1
ATOM 928 C CA . GLN A 1 121 ? -2.715 29.359 18.5 1 98.12 121 GLN A CA 1
ATOM 929 C C . GLN A 1 121 ? -2.678 29.25 20.031 1 98.12 121 GLN A C 1
ATOM 931 O O . GLN A 1 121 ? -2.404 30.234 20.719 1 98.12 121 GLN A O 1
ATOM 936 N N . THR A 1 122 ? -2.949 28.078 20.547 1 98.38 122 THR A N 1
ATOM 937 C CA . THR A 1 122 ? -2.898 27.844 21.984 1 98.38 122 THR A CA 1
ATOM 938 C C . THR A 1 122 ? -1.479 28.031 22.516 1 98.38 122 THR A C 1
ATOM 940 O O . THR A 1 122 ? -1.274 28.734 23.516 1 98.38 122 THR A O 1
ATOM 943 N N . MET A 1 123 ? -0.542 27.438 21.844 1 97.75 123 MET A N 1
ATOM 944 C CA . MET A 1 123 ? 0.852 27.531 22.266 1 97.75 123 MET A CA 1
ATOM 945 C C . MET A 1 123 ? 1.321 28.984 22.25 1 97.75 123 MET A C 1
ATOM 947 O O . MET A 1 123 ? 2.018 29.422 23.172 1 97.75 123 MET A O 1
ATOM 951 N N . GLN A 1 124 ? 0.958 29.734 21.219 1 95.25 124 GLN A N 1
ATOM 952 C CA . GLN A 1 124 ? 1.345 31.141 21.109 1 95.25 124 GLN A CA 1
ATOM 953 C C . GLN A 1 124 ? 0.717 31.969 22.219 1 95.25 124 GLN A C 1
ATOM 955 O O . GLN A 1 124 ? 1.333 32.906 22.719 1 95.25 124 GLN A O 1
ATOM 960 N N . ARG A 1 125 ? -0.433 31.625 22.578 1 95.81 125 ARG A N 1
ATOM 961 C CA . ARG A 1 125 ? -1.161 32.375 23.594 1 95.81 125 ARG A CA 1
ATOM 962 C C . ARG A 1 125 ? -0.604 32.094 24.984 1 95.81 125 ARG A C 1
ATOM 964 O O . ARG A 1 125 ? -0.385 33.031 25.766 1 95.81 125 ARG A O 1
ATOM 971 N N . VAL A 1 126 ? -0.317 30.844 25.312 1 96.88 126 VAL A N 1
ATOM 972 C CA . VAL A 1 126 ? -0.047 30.5 26.703 1 96.88 126 VAL A CA 1
ATOM 973 C C . VAL A 1 126 ? 1.457 30.359 26.922 1 96.88 126 VAL A C 1
ATOM 975 O O . VAL A 1 126 ? 1.944 30.453 28.047 1 96.88 126 VAL A O 1
ATOM 978 N N . ASP A 1 127 ? 2.174 30.094 25.844 1 95.88 127 ASP A N 1
ATOM 979 C CA . ASP A 1 127 ? 3.604 29.812 25.969 1 95.88 127 ASP A CA 1
ATOM 980 C C . ASP A 1 127 ? 4.375 30.344 24.75 1 95.88 127 ASP A C 1
ATOM 982 O O . ASP A 1 127 ? 5.094 29.594 24.094 1 95.88 127 ASP A O 1
ATOM 986 N N . PRO A 1 128 ? 4.281 31.625 24.484 1 92.31 128 PRO A N 1
ATOM 987 C CA . PRO A 1 128 ? 4.91 32.188 23.297 1 92.31 128 PRO A CA 1
ATOM 988 C C . PRO A 1 128 ? 6.426 32.031 23.281 1 92.31 128 PRO A C 1
ATOM 990 O O . PRO A 1 128 ? 7.043 32 22.219 1 92.31 128 PRO A O 1
ATOM 993 N N . GLN A 1 129 ? 7.082 31.844 24.5 1 89.44 129 GLN A N 1
ATOM 994 C CA . GLN A 1 129 ? 8.539 31.766 24.562 1 89.44 129 GLN A CA 1
ATOM 995 C C . GLN A 1 129 ? 9 30.328 24.734 1 89.44 129 GLN A C 1
ATOM 997 O O . GLN A 1 129 ? 10.203 30.062 24.875 1 89.44 129 GLN A O 1
ATOM 1002 N N . ALA A 1 130 ? 8.023 29.344 24.734 1 93.56 130 ALA A N 1
ATOM 1003 C CA . ALA A 1 130 ? 8.344 27.938 24.906 1 93.56 130 ALA A CA 1
ATOM 1004 C C . ALA A 1 130 ? 9.117 27.703 26.203 1 93.56 130 ALA A C 1
ATOM 1006 O O . ALA A 1 130 ? 10.148 27.031 26.203 1 93.56 130 ALA A O 1
ATOM 1007 N N . SER A 1 131 ? 8.703 28.281 27.281 1 94.31 131 SER A N 1
ATOM 1008 C CA . SER A 1 131 ? 9.383 28.203 28.578 1 94.31 131 SER A CA 1
ATOM 1009 C C . SER A 1 131 ? 8.562 27.391 29.578 1 94.31 131 SER A C 1
ATOM 1011 O O . SER A 1 131 ? 9.07 26.984 30.625 1 94.31 131 SER A O 1
ATOM 1013 N N . MET A 1 132 ? 7.379 27.125 29.234 1 96.19 132 MET A N 1
ATOM 1014 C CA . MET A 1 132 ? 6.492 26.359 30.109 1 96.19 132 MET A CA 1
ATOM 1015 C C . MET A 1 132 ? 6.91 24.906 30.156 1 96.19 132 MET A C 1
ATOM 1017 O O . MET A 1 132 ? 7.488 24.391 29.203 1 96.19 132 MET A O 1
ATOM 1021 N N . ASP A 1 133 ? 6.66 24.297 31.297 1 96.88 133 ASP A N 1
ATOM 1022 C CA . ASP A 1 133 ? 6.812 22.844 31.344 1 96.88 133 ASP A CA 1
ATOM 1023 C C . ASP A 1 133 ? 6.016 22.172 30.234 1 96.88 133 ASP A C 1
ATOM 1025 O O . ASP A 1 133 ? 4.816 22.422 30.078 1 96.88 133 ASP A O 1
ATOM 1029 N N . PRO A 1 134 ? 6.691 21.344 29.453 1 97.56 134 PRO A N 1
ATOM 1030 C CA . PRO A 1 134 ? 6 20.719 28.312 1 97.56 134 PRO A CA 1
ATOM 1031 C C . PRO A 1 134 ? 4.738 19.969 28.734 1 97.56 134 PRO A C 1
ATOM 1033 O O . PRO A 1 134 ? 3.764 19.922 27.984 1 97.56 134 PRO A O 1
ATOM 1036 N N . ARG A 1 135 ? 4.762 19.328 29.828 1 98.06 135 ARG A N 1
ATOM 1037 C CA . ARG A 1 135 ? 3.586 18.609 30.312 1 98.06 135 ARG A CA 1
ATOM 1038 C C . ARG A 1 135 ? 2.424 19.562 30.562 1 98.06 135 ARG A C 1
ATOM 1040 O O . ARG A 1 135 ? 1.276 19.25 30.234 1 98.06 135 ARG A O 1
ATOM 1047 N N . GLU A 1 136 ? 2.686 20.672 31.219 1 98 136 GLU A N 1
ATOM 1048 C CA . GLU A 1 136 ? 1.66 21.688 31.453 1 98 136 GLU A CA 1
ATOM 1049 C C . GLU A 1 136 ? 1.099 22.203 30.141 1 98 136 GLU A C 1
ATOM 1051 O O . GLU A 1 136 ? -0.114 22.375 30 1 98 136 GLU A O 1
ATOM 1056 N N . LEU A 1 137 ? 2.002 22.484 29.188 1 98.62 137 LEU A N 1
ATOM 1057 C CA . LEU A 1 137 ? 1.57 22.938 27.875 1 98.62 137 LEU A CA 1
ATOM 1058 C C . LEU A 1 137 ? 0.659 21.906 27.219 1 98.62 137 LEU A C 1
ATOM 1060 O O . LEU A 1 137 ? -0.321 22.266 26.562 1 98.62 137 LEU A O 1
ATOM 1064 N N . ARG A 1 138 ? 1.001 20.594 27.375 1 98.75 138 ARG A N 1
ATOM 1065 C CA . ARG A 1 138 ? 0.152 19.547 26.812 1 98.75 138 ARG A CA 1
ATOM 1066 C C . ARG A 1 138 ? -1.275 19.672 27.344 1 98.75 138 ARG A C 1
ATOM 1068 O O . ARG A 1 138 ? -2.234 19.484 26.578 1 98.75 138 ARG A O 1
ATOM 1075 N N . GLY A 1 139 ? -1.392 19.922 28.594 1 98.69 139 GLY A N 1
ATOM 1076 C CA . GLY A 1 139 ? -2.709 20.094 29.188 1 98.69 139 GLY A CA 1
ATOM 1077 C C . GLY A 1 139 ? -3.504 21.219 28.547 1 98.69 139 GLY A C 1
ATOM 1078 O O . GLY A 1 139 ? -4.684 21.047 28.234 1 98.69 139 GLY A O 1
ATOM 1079 N N . HIS A 1 140 ? -2.861 22.391 28.344 1 98.69 140 HIS A N 1
ATOM 1080 C CA . HIS A 1 140 ? -3.529 23.531 27.75 1 98.69 140 HIS A CA 1
ATOM 1081 C C . HIS A 1 140 ? -3.938 23.25 26.312 1 98.69 140 HIS A C 1
ATOM 1083 O O . HIS A 1 140 ? -5.023 23.641 25.875 1 98.69 140 HIS A O 1
ATOM 1089 N N . VAL A 1 141 ? -3.072 22.609 25.562 1 98.88 141 VAL A N 1
ATOM 1090 C CA . VAL A 1 141 ? -3.354 22.266 24.172 1 98.88 141 VAL A CA 1
ATOM 1091 C C . VAL A 1 141 ? -4.535 21.297 24.109 1 98.88 141 VAL A C 1
ATOM 1093 O O . VAL A 1 141 ? -5.434 21.469 23.281 1 98.88 141 VAL A O 1
ATOM 1096 N N . LEU A 1 142 ? -4.547 20.297 24.984 1 98.88 142 LEU A N 1
ATOM 1097 C CA . LEU A 1 142 ? -5.625 19.312 25.016 1 98.88 142 LEU A CA 1
ATOM 1098 C C . LEU A 1 142 ? -6.949 19.969 25.391 1 98.88 142 LEU A C 1
ATOM 1100 O O . LEU A 1 142 ? -8 19.609 24.859 1 98.88 142 LEU A O 1
ATOM 1104 N N . GLU A 1 143 ? -6.91 20.875 26.344 1 98.69 143 GLU A N 1
ATOM 1105 C CA . GLU A 1 143 ? -8.117 21.594 26.75 1 98.69 143 GLU A CA 1
ATOM 1106 C C . GLU A 1 143 ? -8.75 22.312 25.562 1 98.69 143 GLU A C 1
ATOM 1108 O O . GLU A 1 143 ? -9.961 22.219 25.344 1 98.69 143 GLU A O 1
ATOM 1113 N N . GLN A 1 144 ? -7.918 23.031 24.812 1 98.62 144 GLN A N 1
ATOM 1114 C CA . GLN A 1 144 ? -8.422 23.766 23.672 1 98.62 144 GLN A CA 1
ATOM 1115 C C . GLN A 1 144 ? -8.836 22.828 22.547 1 98.62 144 GLN A C 1
ATOM 1117 O O . GLN A 1 144 ? -9.789 23.109 21.812 1 98.62 144 GLN A O 1
ATOM 1122 N N . TYR A 1 145 ? -8.125 21.688 22.422 1 98.69 145 TYR A N 1
ATOM 1123 C CA . TYR A 1 145 ? -8.484 20.656 21.453 1 98.69 145 TYR A CA 1
ATOM 1124 C C . TYR A 1 145 ? -9.898 20.156 21.703 1 98.69 145 TYR A C 1
ATOM 1126 O O . TYR A 1 145 ? -10.719 20.109 20.781 1 98.69 145 TYR A O 1
ATOM 1134 N N . VAL A 1 146 ? -10.156 19.797 22.922 1 98.69 146 VAL A N 1
ATOM 1135 C CA . VAL A 1 146 ? -11.469 19.297 23.297 1 98.69 146 VAL A CA 1
ATOM 1136 C C . VAL A 1 146 ? -12.531 20.359 23.062 1 98.69 146 VAL A C 1
ATOM 1138 O O . VAL A 1 146 ? -13.594 20.094 22.5 1 98.69 146 VAL A O 1
ATOM 1141 N N . LYS A 1 147 ? -12.258 21.562 23.5 1 98.5 147 LYS A N 1
ATOM 1142 C CA . LYS A 1 147 ? -13.203 22.656 23.312 1 98.5 147 LYS A CA 1
ATOM 1143 C C . LYS A 1 147 ? -13.484 22.891 21.828 1 98.5 147 LYS A C 1
ATOM 1145 O O . LYS A 1 147 ? -14.648 23 21.422 1 98.5 147 LYS A O 1
ATOM 1150 N N . PHE A 1 148 ? -12.469 22.953 21.031 1 98.44 148 PHE A N 1
ATOM 1151 C CA . PHE A 1 148 ? -12.57 23.203 19.594 1 98.44 148 PHE A CA 1
ATOM 1152 C C . PHE A 1 148 ? -13.438 22.125 18.938 1 98.44 148 PHE A C 1
ATOM 1154 O O . PHE A 1 148 ? -14.359 22.453 18.188 1 98.44 148 PHE A O 1
ATOM 1161 N N . MET A 1 149 ? -13.156 20.875 19.234 1 98.38 149 MET A N 1
ATOM 1162 C CA . MET A 1 149 ? -13.797 19.75 18.562 1 98.38 149 MET A CA 1
ATOM 1163 C C . MET A 1 149 ? -15.258 19.609 19 1 98.38 149 MET A C 1
ATOM 1165 O O . MET A 1 149 ? -16.094 19.141 18.234 1 98.38 149 MET A O 1
ATOM 1169 N N . THR A 1 150 ? -15.562 20.047 20.234 1 97.88 150 THR A N 1
ATOM 1170 C CA . THR A 1 150 ? -16.906 19.844 20.766 1 97.88 150 THR A CA 1
ATOM 1171 C C . THR A 1 150 ? -17.75 21.109 20.625 1 97.88 150 THR A C 1
ATOM 1173 O O . THR A 1 150 ? -18.859 21.188 21.141 1 97.88 150 THR A O 1
ATOM 1176 N N . THR A 1 151 ? -17.266 22.094 19.984 1 98 151 THR A N 1
ATOM 1177 C CA . THR A 1 151 ? -18 23.328 19.734 1 98 151 THR A CA 1
ATOM 1178 C C . THR A 1 151 ? -18.594 23.312 18.328 1 98 151 THR A C 1
ATOM 1180 O O . THR A 1 151 ? -17.859 23.281 17.344 1 98 151 THR A O 1
ATOM 1183 N N . PRO A 1 152 ? -19.906 23.406 18.203 1 96.69 152 PRO A N 1
ATOM 1184 C CA . PRO A 1 152 ? -20.516 23.453 16.875 1 96.69 152 PRO A CA 1
ATOM 1185 C C . PRO A 1 152 ? -20.031 24.641 16.047 1 96.69 152 PRO A C 1
ATOM 1187 O O . PRO A 1 152 ? -19.875 25.75 16.562 1 96.69 152 PRO A O 1
ATOM 1190 N N . GLY A 1 153 ? -19.688 24.406 14.789 1 95.06 153 GLY A N 1
ATOM 1191 C CA . GLY A 1 153 ? -19.344 25.469 13.875 1 95.06 153 GLY A CA 1
ATOM 1192 C C . GLY A 1 153 ? -17.859 25.828 13.922 1 95.06 153 GLY A C 1
ATOM 1193 O O . GLY A 1 153 ? -17.422 26.734 13.211 1 95.06 153 GLY A O 1
ATOM 1194 N N . SER A 1 154 ? -17.078 25.125 14.711 1 95.94 154 SER A N 1
ATOM 1195 C CA . SER A 1 154 ? -15.648 25.406 14.836 1 95.94 154 SER A CA 1
ATOM 1196 C C . SER A 1 154 ? -14.922 25.156 13.523 1 95.94 154 SER A C 1
ATOM 1198 O O . SER A 1 154 ? -13.883 25.75 13.258 1 95.94 154 SER A O 1
ATOM 1200 N N . HIS A 1 155 ? -15.414 24.297 12.727 1 95.56 155 HIS A N 1
ATOM 1201 C CA . HIS A 1 155 ? -14.898 23.969 11.406 1 95.56 155 HIS A CA 1
ATOM 1202 C C . HIS A 1 155 ? -16 23.438 10.492 1 95.56 155 HIS A C 1
ATOM 1204 O O . HIS A 1 155 ? -17.109 23.156 10.961 1 95.56 155 HIS A O 1
ATOM 1210 N N . ASN A 1 156 ? -15.672 23.344 9.258 1 95.5 156 ASN A N 1
ATOM 1211 C CA . ASN A 1 156 ? -16.719 22.938 8.32 1 95.5 156 ASN A CA 1
ATOM 1212 C C . ASN A 1 156 ? -16.359 21.625 7.613 1 95.5 156 ASN A C 1
ATOM 1214 O O . ASN A 1 156 ? -16.969 21.281 6.598 1 95.5 156 ASN A O 1
ATOM 1218 N N . ASP A 1 157 ? -15.305 20.922 8.047 1 97.62 157 ASP A N 1
ATOM 1219 C CA . ASP A 1 157 ? -14.953 19.641 7.434 1 97.62 157 ASP A CA 1
ATOM 1220 C C . ASP A 1 157 ? -15.984 18.578 7.762 1 97.62 157 ASP A C 1
ATOM 1222 O O . ASP A 1 157 ? -16.562 18.578 8.852 1 97.62 157 ASP A O 1
ATOM 1226 N N . THR A 1 158 ? -16.266 17.703 6.82 1 96.94 158 THR A N 1
ATOM 1227 C CA . THR A 1 158 ? -17.234 16.625 6.984 1 96.94 158 THR A CA 1
ATOM 1228 C C . THR A 1 158 ? -16.562 15.375 7.562 1 96.94 158 THR A C 1
ATOM 1230 O O . THR A 1 158 ? -17.219 14.508 8.125 1 96.94 158 THR A O 1
ATOM 1233 N N . TYR A 1 159 ? -15.305 15.32 7.465 1 97.12 159 TYR A N 1
ATOM 1234 C CA . TYR A 1 159 ? -14.609 14.094 7.844 1 97.12 159 TYR A CA 1
ATOM 1235 C C . TYR A 1 159 ? -13.719 14.336 9.055 1 97.12 159 TYR A C 1
ATOM 1237 O O . TYR A 1 159 ? -13.133 15.406 9.211 1 97.12 159 TYR A O 1
ATOM 1245 N N . ALA A 1 160 ? -13.641 13.352 9.906 1 97.06 160 ALA A N 1
ATOM 1246 C CA . ALA A 1 160 ? -12.703 13.273 11.023 1 97.06 160 ALA A CA 1
ATOM 1247 C C . ALA A 1 160 ? -11.953 11.945 11.016 1 97.06 160 ALA A C 1
ATOM 1249 O O . ALA A 1 160 ? -12.57 10.875 10.992 1 97.06 160 ALA A O 1
ATOM 1250 N N . GLU A 1 161 ? -10.703 12 11.062 1 95.88 161 GLU A N 1
ATOM 1251 C CA . GLU A 1 161 ? -9.898 10.781 11.078 1 95.88 161 GLU A CA 1
ATOM 1252 C C . GLU A 1 161 ? -10.219 9.922 12.297 1 95.88 161 GLU A C 1
ATOM 1254 O O . GLU A 1 161 ? -10.734 10.422 13.297 1 95.88 161 GLU A O 1
ATOM 1259 N N . SER A 1 162 ? -9.781 8.68 12.266 1 94.38 162 SER A N 1
ATOM 1260 C CA . SER A 1 162 ? -10.078 7.68 13.289 1 94.38 162 SER A CA 1
ATOM 1261 C C . SER A 1 162 ? -9.555 8.117 14.656 1 94.38 162 SER A C 1
ATOM 1263 O O . SER A 1 162 ? -10.164 7.809 15.68 1 94.38 162 SER A O 1
ATOM 1265 N N . PHE A 1 163 ? -8.461 8.852 14.758 1 96 163 PHE A N 1
ATOM 1266 C CA . PHE A 1 163 ? -7.922 9.18 16.062 1 96 163 PHE A CA 1
ATOM 1267 C C . PHE A 1 163 ? -8.82 10.18 16.797 1 96 163 PHE A C 1
ATOM 1269 O O . PHE A 1 163 ? -8.969 10.117 18.016 1 96 163 PHE A O 1
ATOM 1276 N N . HIS A 1 164 ? -9.406 11.094 16 1 97.75 164 HIS A N 1
ATOM 1277 C CA . HIS A 1 164 ? -10.391 11.977 16.625 1 97.75 164 HIS A CA 1
ATOM 1278 C C . HIS A 1 164 ? -11.578 11.195 17.156 1 97.75 164 HIS A C 1
ATOM 1280 O O . HIS A 1 164 ? -11.984 11.383 18.312 1 97.75 164 HIS A O 1
ATOM 1286 N N . ARG A 1 165 ? -12.148 10.352 16.312 1 96 165 ARG A N 1
ATOM 1287 C CA . ARG A 1 165 ? -13.344 9.594 16.672 1 96 165 ARG A CA 1
ATOM 1288 C C . ARG A 1 165 ? -13.078 8.68 17.859 1 96 165 ARG A C 1
ATOM 1290 O O . ARG A 1 165 ? -13.898 8.586 18.781 1 96 165 ARG A O 1
ATOM 1297 N N . SER A 1 166 ? -11.945 8.039 17.859 1 95.12 166 SER A N 1
ATOM 1298 C CA . SER A 1 166 ? -11.555 7.188 18.969 1 95.12 166 SER A CA 1
ATOM 1299 C C . SER A 1 166 ? -11.406 7.992 20.25 1 95.12 166 SER A C 1
ATOM 1301 O O . SER A 1 166 ? -11.891 7.574 21.312 1 95.12 166 SER A O 1
ATOM 1303 N N . PHE A 1 167 ? -10.75 9.117 20.203 1 97.38 167 PHE A N 1
ATOM 1304 C CA . PHE A 1 167 ? -10.531 9.984 21.359 1 97.38 167 PHE A CA 1
ATOM 1305 C C . PHE A 1 167 ? -11.859 10.438 21.953 1 97.38 167 PHE A C 1
ATOM 1307 O O . PHE A 1 167 ? -12.086 10.289 23.156 1 97.38 167 PHE A O 1
ATOM 1314 N N . PHE A 1 168 ? -12.719 10.883 21.156 1 97.44 168 PHE A N 1
ATOM 1315 C CA . PHE A 1 168 ? -13.922 11.516 21.672 1 97.44 168 PHE A CA 1
ATOM 1316 C C . PHE A 1 168 ? -14.977 10.477 22.031 1 97.44 168 PHE A C 1
ATOM 1318 O O . PHE A 1 168 ? -15.891 10.75 22.812 1 97.44 168 PHE A O 1
ATOM 1325 N N . LYS A 1 169 ? -14.852 9.289 21.391 1 95.56 169 LYS A N 1
ATOM 1326 C CA . LYS A 1 169 ? -15.648 8.188 21.938 1 95.56 169 LYS A CA 1
ATOM 1327 C C . LYS A 1 169 ? -15.297 7.91 23.391 1 95.56 169 LYS A C 1
ATOM 1329 O O . LYS A 1 169 ? -16.172 7.898 24.25 1 95.56 169 LYS A O 1
ATOM 1334 N N . ASP A 1 170 ? -14.039 7.738 23.609 1 95.44 170 ASP A N 1
ATOM 1335 C CA . ASP A 1 170 ? -13.57 7.461 24.969 1 95.44 170 ASP A CA 1
ATOM 1336 C C . ASP A 1 170 ? -13.898 8.617 25.906 1 95.44 170 ASP A C 1
ATOM 1338 O O . ASP A 1 170 ? -14.297 8.398 27.047 1 95.44 170 ASP A O 1
ATOM 1342 N N . TRP A 1 171 ? -13.688 9.789 25.406 1 97.12 171 TRP A N 1
ATOM 1343 C CA . TRP A 1 171 ? -13.938 10.977 26.203 1 97.12 171 TRP A CA 1
ATOM 1344 C C . TRP A 1 171 ? -15.414 11.086 26.578 1 97.12 171 TRP A C 1
ATOM 1346 O O . TRP A 1 171 ? -15.742 11.359 27.734 1 97.12 171 TRP A O 1
ATOM 1356 N N . SER A 1 172 ? -16.297 10.898 25.625 1 94.75 172 SER A N 1
ATOM 1357 C CA . SER A 1 172 ? -17.734 11.031 25.844 1 94.75 172 SER A CA 1
ATOM 1358 C C . SER A 1 172 ? -18.25 9.945 26.781 1 94.75 172 SER A C 1
ATOM 1360 O O . SER A 1 172 ? -19.266 10.125 27.453 1 94.75 172 SER A O 1
ATOM 1362 N N . GLU A 1 173 ? -17.578 8.805 26.812 1 93.25 173 GLU A N 1
ATOM 1363 C CA . GLU A 1 173 ? -18 7.68 27.641 1 93.25 173 GLU A CA 1
ATOM 1364 C C . GLU A 1 173 ? -17.344 7.738 29.031 1 93.25 173 GLU A C 1
ATOM 1366 O O . GLU A 1 173 ? -17.719 6.973 29.922 1 93.25 173 GLU A O 1
ATOM 1371 N N . SER A 1 174 ? -16.438 8.633 29.109 1 93.06 174 SER A N 1
ATOM 1372 C CA . SER A 1 174 ? -15.789 8.781 30.422 1 93.06 174 SER A CA 1
ATOM 1373 C C . SER A 1 174 ? -16.734 9.406 31.438 1 93.06 174 SER A C 1
ATOM 1375 O O . SER A 1 174 ? -17.672 10.125 31.062 1 93.06 174 SER A O 1
ATOM 1377 N N . LYS A 1 175 ? -16.547 9.031 32.688 1 85.38 175 LYS A N 1
ATOM 1378 C CA . LYS A 1 175 ? -17.438 9.438 33.781 1 85.38 175 LYS A CA 1
ATOM 1379 C C . LYS A 1 175 ? -17.516 10.953 33.875 1 85.38 175 LYS A C 1
ATOM 1381 O O . LYS A 1 175 ? -18.594 11.516 34.062 1 85.38 175 LYS A O 1
ATOM 1386 N N . ASN A 1 176 ? -16.5 11.664 33.75 1 87.44 176 ASN A N 1
ATOM 1387 C CA . ASN A 1 176 ? -16.5 13.086 34.094 1 87.44 176 ASN A CA 1
ATOM 1388 C C . ASN A 1 176 ? -16.297 13.961 32.844 1 87.44 176 ASN A C 1
ATOM 1390 O O . ASN A 1 176 ? -16.234 15.188 32.969 1 87.44 176 ASN A O 1
ATOM 1394 N N . ARG A 1 177 ? -16.188 13.438 31.609 1 93.5 177 ARG A N 1
ATOM 1395 C CA . ARG A 1 177 ? -15.93 14.266 30.438 1 93.5 177 ARG A CA 1
ATOM 1396 C C . ARG A 1 177 ? -15.055 15.469 30.797 1 93.5 177 ARG A C 1
ATOM 1398 O O . ARG A 1 177 ? -15.492 16.609 30.703 1 93.5 177 ARG A O 1
ATOM 1405 N N . PRO A 1 178 ? -13.82 15.102 31.234 1 96.25 178 PRO A N 1
ATOM 1406 C CA . PRO A 1 178 ? -12.961 16.172 31.766 1 96.25 178 PRO A CA 1
ATOM 1407 C C . PRO A 1 178 ? -12.836 17.344 30.797 1 96.25 178 PRO A C 1
ATOM 1409 O O . PRO A 1 178 ? -12.75 17.141 29.578 1 96.25 178 PRO A O 1
ATOM 1412 N N . LYS A 1 179 ? -12.758 18.594 31.359 1 95.56 179 LYS A N 1
ATOM 1413 C CA . LYS A 1 179 ? -12.766 19.797 30.516 1 95.56 179 LYS A CA 1
ATOM 1414 C C . LYS A 1 179 ? -11.586 20.703 30.859 1 95.56 179 LYS A C 1
ATOM 1416 O O . LYS A 1 179 ? -11.188 21.547 30.047 1 95.56 179 LYS A O 1
ATOM 1421 N N . SER A 1 180 ? -11.031 20.547 32.031 1 97.31 180 SER A N 1
ATOM 1422 C CA . SER A 1 180 ? -9.898 21.391 32.406 1 97.31 180 SER A CA 1
ATOM 1423 C C . SER A 1 180 ? -8.586 20.797 31.891 1 97.31 180 SER A C 1
ATOM 1425 O O . SER A 1 180 ? -8.484 19.594 31.688 1 97.31 180 SER A O 1
ATOM 1427 N N . ALA A 1 181 ? -7.598 21.625 31.75 1 98.25 181 ALA A N 1
ATOM 1428 C CA . ALA A 1 181 ? -6.285 21.219 31.25 1 98.25 181 ALA A CA 1
ATOM 1429 C C . ALA A 1 181 ? -5.727 20.062 32.062 1 98.25 181 ALA A C 1
ATOM 1431 O O . ALA A 1 181 ? -5.305 19.047 31.5 1 98.25 181 ALA A O 1
ATOM 1432 N N . GLU A 1 182 ? -5.777 20.188 33.344 1 97.56 182 GLU A N 1
ATOM 1433 C CA . GLU A 1 182 ? -5.211 19.172 34.219 1 97.56 182 GLU A CA 1
ATOM 1434 C C . GLU A 1 182 ? -6.012 17.875 34.156 1 97.56 182 GLU A C 1
ATOM 1436 O O . GLU A 1 182 ? -5.438 16.781 34.125 1 97.56 182 GLU A O 1
ATOM 1441 N N . ASP A 1 183 ? -7.316 18.016 34.156 1 97.81 183 ASP A N 1
ATOM 1442 C CA . ASP A 1 183 ? -8.172 16.844 34.156 1 97.81 183 ASP A CA 1
ATOM 1443 C C . ASP A 1 183 ? -8.039 16.078 32.844 1 97.81 183 ASP A C 1
ATOM 1445 O O . ASP A 1 183 ? -7.992 14.844 32.844 1 97.81 183 ASP A O 1
ATOM 1449 N N . ILE A 1 184 ? -7.996 16.781 31.75 1 98.38 184 ILE A N 1
ATOM 1450 C CA . ILE A 1 184 ? -7.887 16.141 30.453 1 98.38 184 ILE A CA 1
ATOM 1451 C C . ILE A 1 184 ? -6.512 15.484 30.312 1 98.38 184 ILE A C 1
ATOM 1453 O O . ILE A 1 184 ? -6.391 14.391 29.75 1 98.38 184 ILE A O 1
ATOM 1457 N N . LEU A 1 185 ? -5.488 16.156 30.75 1 98.38 185 LEU A N 1
ATOM 1458 C CA . LEU A 1 185 ? -4.137 15.594 30.719 1 98.38 185 LEU A CA 1
ATOM 1459 C C . LEU A 1 185 ? -4.07 14.273 31.469 1 98.38 185 LEU A C 1
ATOM 1461 O O . LEU A 1 185 ? -3.572 13.273 30.938 1 98.38 185 LEU A O 1
ATOM 1465 N N . ASN A 1 186 ? -4.562 14.273 32.656 1 97.81 186 ASN A N 1
ATOM 1466 C CA . ASN A 1 186 ? -4.566 13.062 33.469 1 97.81 186 ASN A CA 1
ATOM 1467 C C . ASN A 1 186 ? -5.363 11.945 32.812 1 97.81 186 ASN A C 1
ATOM 1469 O O . ASN A 1 186 ? -4.926 10.797 32.781 1 97.81 186 ASN A O 1
ATOM 1473 N N . TRP A 1 187 ? -6.477 12.312 32.312 1 98.06 187 TRP A N 1
ATOM 1474 C CA . TRP A 1 187 ? -7.336 11.344 31.641 1 98.06 187 TRP A CA 1
ATOM 1475 C C . TRP A 1 187 ? -6.641 10.75 30.406 1 98.06 187 TRP A C 1
ATOM 1477 O O . TRP A 1 187 ? -6.703 9.539 30.188 1 98.06 187 TRP A O 1
ATOM 1487 N N . THR A 1 188 ? -6.02 11.578 29.609 1 98.31 188 THR A N 1
ATOM 1488 C CA . THR A 1 188 ? -5.375 11.094 28.406 1 98.31 188 THR A CA 1
ATOM 1489 C C . THR A 1 188 ? -4.16 10.234 28.734 1 98.31 188 THR A C 1
ATOM 1491 O O . THR A 1 188 ? -3.854 9.281 28.016 1 98.31 188 THR A O 1
ATOM 1494 N N . GLU A 1 189 ? -3.418 10.57 29.797 1 98.06 189 GLU A N 1
ATOM 1495 C CA . GLU A 1 189 ? -2.295 9.742 30.234 1 98.06 189 GLU A CA 1
ATOM 1496 C C . GLU A 1 189 ? -2.766 8.359 30.672 1 98.06 189 GLU A C 1
ATOM 1498 O O . GLU A 1 189 ? -2.133 7.352 30.359 1 98.06 189 GLU A O 1
ATOM 1503 N N . GLU A 1 190 ? -3.85 8.328 31.344 1 97.12 190 GLU A N 1
ATOM 1504 C CA . GLU A 1 190 ? -4.441 7.051 31.75 1 97.12 190 GLU A CA 1
ATOM 1505 C C . GLU A 1 190 ? -4.934 6.27 30.531 1 97.12 190 GLU A C 1
ATOM 1507 O O . GLU A 1 190 ? -4.766 5.051 30.453 1 97.12 190 GLU A O 1
ATOM 1512 N N . ARG A 1 191 ? -5.586 7 29.641 1 96.75 191 ARG A N 1
ATOM 1513 C CA . ARG A 1 191 ? -6.059 6.395 28.391 1 96.75 191 ARG A CA 1
ATOM 1514 C C . ARG A 1 191 ? -4.91 5.738 27.641 1 96.75 191 ARG A C 1
ATOM 1516 O O . ARG A 1 191 ? -5.062 4.637 27.109 1 96.75 191 ARG A O 1
ATOM 1523 N N . TYR A 1 192 ? -3.787 6.367 27.547 1 97.06 192 TYR A N 1
ATOM 1524 C CA . TYR A 1 192 ? -2.615 5.812 26.875 1 97.06 192 TYR A CA 1
ATOM 1525 C C . TYR A 1 192 ? -2.148 4.535 27.547 1 97.06 192 TYR A C 1
ATOM 1527 O O . TYR A 1 192 ? -1.818 3.551 26.891 1 97.06 192 TYR A O 1
ATOM 1535 N N . MET A 1 193 ? -2.117 4.543 28.891 1 95.94 193 MET A N 1
ATOM 1536 C CA . MET A 1 193 ? -1.647 3.393 29.656 1 95.94 193 MET A CA 1
ATOM 1537 C C . MET A 1 193 ? -2.525 2.172 29.406 1 95.94 193 MET A C 1
ATOM 1539 O O . MET A 1 193 ? -2.021 1.055 29.281 1 95.94 193 MET A O 1
ATOM 1543 N N . VAL A 1 194 ? -3.756 2.383 29.234 1 95.06 194 VAL A N 1
ATOM 1544 C CA . VAL A 1 194 ? -4.707 1.292 29.047 1 95.06 194 VAL A CA 1
ATOM 1545 C C . VAL A 1 194 ? -4.66 0.808 27.609 1 95.06 194 VAL A C 1
ATOM 1547 O O . VAL A 1 194 ? -4.512 -0.39 27.344 1 95.06 194 VAL A O 1
ATOM 1550 N N . LYS A 1 195 ? -4.719 1.687 26.703 1 94.44 195 LYS A N 1
ATOM 1551 C CA . LYS A 1 195 ? -4.848 1.344 25.297 1 94.44 195 LYS A CA 1
ATOM 1552 C C . LYS A 1 195 ? -3.533 0.8 24.734 1 94.44 195 LYS A C 1
ATOM 1554 O O . LYS A 1 195 ? -3.537 -0.058 23.844 1 94.44 195 LYS A O 1
ATOM 1559 N N . SER A 1 196 ? -2.467 1.248 25.234 1 92.62 196 SER A N 1
ATOM 1560 C CA . SER A 1 196 ? -1.171 0.832 24.703 1 92.62 196 SER A CA 1
ATOM 1561 C C . SER A 1 196 ? -0.866 -0.617 25.062 1 92.62 196 SER A C 1
ATOM 1563 O O . SER A 1 196 ? -0.007 -1.251 24.453 1 92.62 196 SER A O 1
ATOM 1565 N N . LYS A 1 197 ? -1.517 -1.241 26.094 1 89.5 197 LYS A N 1
ATOM 1566 C CA . LYS A 1 197 ? -1.309 -2.617 26.531 1 89.5 197 LYS A CA 1
ATOM 1567 C C . LYS A 1 197 ? -2.25 -3.576 25.812 1 89.5 197 LYS A C 1
ATOM 1569 O O . LYS A 1 197 ? -2.053 -4.793 25.844 1 89.5 197 LYS A O 1
ATOM 1574 N N . GLY A 1 198 ? -3.219 -2.977 25.156 1 86 198 GLY A N 1
ATOM 1575 C CA . GLY A 1 198 ? -4.199 -3.795 24.453 1 86 198 GLY A CA 1
ATOM 1576 C C . GLY A 1 198 ? -3.826 -4.078 23.016 1 86 198 GLY A C 1
ATOM 1577 O O . GLY A 1 198 ? -2.66 -3.957 22.625 1 86 198 GLY A O 1
ATOM 1578 N N . SER A 1 199 ? -4.789 -4.59 22.266 1 81.62 199 SER A N 1
ATOM 1579 C CA . SER A 1 199 ? -4.59 -4.863 20.859 1 81.62 199 SER A CA 1
ATOM 1580 C C . SER A 1 199 ? -4.402 -3.574 20.062 1 81.62 199 SER A C 1
ATOM 1582 O O . SER A 1 199 ? -5.066 -2.572 20.328 1 81.62 199 SER A O 1
ATOM 1584 N N . SER A 1 200 ? -3.547 -3.643 19.219 1 84.19 200 SER A N 1
ATOM 1585 C CA . SER A 1 200 ? -3.242 -2.473 18.406 1 84.19 200 SER A CA 1
ATOM 1586 C C . SER A 1 200 ? -4.406 -2.127 17.484 1 84.19 200 SER A C 1
ATOM 1588 O O . SER A 1 200 ? -5.043 -3.018 16.922 1 84.19 200 SER A O 1
ATOM 1590 N N . ASP A 1 201 ? -4.719 -0.827 17.406 1 86.12 201 ASP A N 1
ATOM 1591 C CA . ASP A 1 201 ? -5.648 -0.283 16.422 1 86.12 201 ASP A CA 1
ATOM 1592 C C . ASP A 1 201 ? -4.906 0.269 15.211 1 86.12 201 ASP A C 1
ATOM 1594 O O . ASP A 1 201 ? -4.48 1.424 15.211 1 86.12 201 ASP A O 1
ATOM 1598 N N . HIS A 1 202 ? -4.891 -0.436 14.141 1 82.25 202 HIS A N 1
ATOM 1599 C CA . HIS A 1 202 ? -4.098 -0.101 12.961 1 82.25 202 HIS A CA 1
ATOM 1600 C C . HIS A 1 202 ? -4.633 1.15 12.273 1 82.25 202 HIS A C 1
ATOM 1602 O O . HIS A 1 202 ? -3.922 1.788 11.492 1 82.25 202 HIS A O 1
ATOM 1608 N N . GLN A 1 203 ? -5.816 1.51 12.609 1 85.31 203 GLN A N 1
ATOM 1609 C CA . GLN A 1 203 ? -6.43 2.695 12.016 1 85.31 203 GLN A CA 1
ATOM 1610 C C . GLN A 1 203 ? -5.809 3.973 12.578 1 85.31 203 GLN A C 1
ATOM 1612 O O . GLN A 1 203 ? -6 5.059 12.023 1 85.31 203 GLN A O 1
ATOM 1617 N N . LEU A 1 204 ? -5.031 3.801 13.617 1 92.06 204 LEU A N 1
ATOM 1618 C CA . LEU A 1 204 ? -4.398 4.961 14.234 1 92.06 204 LEU A CA 1
ATOM 1619 C C . LEU A 1 204 ? -2.932 5.059 13.836 1 92.06 204 LEU A C 1
ATOM 1621 O O . LEU A 1 204 ? -2.295 6.094 14.047 1 92.06 204 LEU A O 1
ATOM 1625 N N . VAL A 1 205 ? -2.455 4.043 13.258 1 92.19 205 VAL A N 1
ATOM 1626 C CA . VAL A 1 205 ? -1.05 4.012 12.867 1 92.19 205 VAL A CA 1
ATOM 1627 C C . VAL A 1 205 ? -0.901 4.527 11.438 1 92.19 205 VAL A C 1
ATOM 1629 O O . VAL A 1 205 ? -0.509 3.777 10.539 1 92.19 205 VAL A O 1
ATOM 1632 N N . VAL A 1 206 ? -1.22 5.781 11.242 1 95.44 206 VAL A N 1
ATOM 1633 C CA . VAL A 1 206 ? -1.329 6.375 9.914 1 95.44 206 VAL A CA 1
ATOM 1634 C C . VAL A 1 206 ? -0.581 7.707 9.875 1 95.44 206 VAL A C 1
ATOM 1636 O O . VAL A 1 206 ? -0.276 8.281 10.922 1 95.44 206 VAL A O 1
ATOM 1639 N N . ILE A 1 207 ? -0.276 8.227 8.727 1 97.94 207 ILE A N 1
ATOM 1640 C CA . ILE A 1 207 ? 0.562 9.398 8.531 1 97.94 207 ILE A CA 1
ATOM 1641 C C . ILE A 1 207 ? -0.175 10.648 9.016 1 97.94 207 ILE A C 1
ATOM 1643 O O . ILE A 1 207 ? 0.448 11.672 9.289 1 97.94 207 ILE A O 1
ATOM 1647 N N . GLY A 1 208 ? -1.481 10.547 9.164 1 98.25 208 GLY A N 1
ATOM 1648 C CA . GLY A 1 208 ? -2.246 11.672 9.688 1 98.25 208 GLY A CA 1
ATOM 1649 C C . GLY A 1 208 ? -1.759 12.148 11.039 1 98.25 208 GLY A C 1
ATOM 1650 O O . GLY A 1 208 ? -1.979 13.297 11.414 1 98.25 208 GLY A O 1
ATOM 1651 N N . ALA A 1 209 ? -1.045 11.336 11.758 1 98.56 209 ALA A N 1
ATOM 1652 C CA . ALA A 1 209 ? -0.52 11.648 13.078 1 98.56 209 ALA A CA 1
ATOM 1653 C C . ALA A 1 209 ? 0.577 12.711 13 1 98.56 209 ALA A C 1
ATOM 1655 O O . ALA A 1 209 ? 0.895 13.359 13.992 1 98.56 209 ALA A O 1
ATOM 1656 N N . LEU A 1 210 ? 1.128 12.891 11.797 1 98.81 210 LEU A N 1
ATOM 1657 C CA . LEU A 1 210 ? 2.207 13.859 11.656 1 98.81 210 LEU A CA 1
ATOM 1658 C C . LEU A 1 210 ? 1.659 15.281 11.656 1 98.81 210 LEU A C 1
ATOM 1660 O O . LEU A 1 210 ? 2.381 16.234 11.984 1 98.81 210 LEU A O 1
ATOM 1664 N N . VAL A 1 211 ? 0.403 15.445 11.32 1 98.88 211 VAL A N 1
ATOM 1665 C CA . VAL A 1 211 ? -0.172 16.781 11.18 1 98.88 211 VAL A CA 1
ATOM 1666 C C . VAL A 1 211 ? -0.263 17.453 12.555 1 98.88 211 VAL A C 1
ATOM 1668 O O . VAL A 1 211 ? 0.249 18.547 12.75 1 98.88 211 VAL A O 1
ATOM 1671 N N . PRO A 1 212 ? -0.805 16.797 13.562 1 98.75 212 PRO A N 1
ATOM 1672 C CA . PRO A 1 212 ? -0.803 17.422 14.891 1 98.75 212 PRO A CA 1
ATOM 1673 C C . PRO A 1 212 ? 0.583 17.438 15.531 1 98.75 212 PRO A C 1
ATOM 1675 O O . PRO A 1 212 ? 0.794 18.109 16.547 1 98.75 212 PRO A O 1
ATOM 1678 N N . ALA A 1 213 ? 1.531 16.719 15 1 98.88 213 ALA A N 1
ATOM 1679 C CA . ALA A 1 213 ? 2.902 16.719 15.508 1 98.88 213 ALA A CA 1
ATOM 1680 C C . ALA A 1 213 ? 3.639 18 15.117 1 98.88 213 ALA A C 1
ATOM 1682 O O . ALA A 1 213 ? 4.473 18.484 15.875 1 98.88 213 ALA A O 1
ATOM 1683 N N . ILE A 1 214 ? 3.33 18.562 14.008 1 98.94 214 ILE A N 1
ATOM 1684 C CA . ILE A 1 214 ? 4.102 19.625 13.383 1 98.94 214 ILE A CA 1
ATOM 1685 C C . ILE A 1 214 ? 4.07 20.875 14.273 1 98.94 214 ILE A C 1
ATOM 1687 O O . ILE A 1 214 ? 5.102 21.516 14.492 1 98.94 214 ILE A O 1
ATOM 1691 N N . PRO A 1 215 ? 2.934 21.234 14.906 1 98.88 215 PRO A N 1
ATOM 1692 C CA . PRO A 1 215 ? 2.941 22.391 15.812 1 98.88 215 PRO A CA 1
ATOM 1693 C C . PRO A 1 215 ? 3.967 22.266 16.938 1 98.88 215 PRO A C 1
ATOM 1695 O O . PRO A 1 215 ? 4.605 23.25 17.312 1 98.88 215 PRO A O 1
ATOM 1698 N N . TRP A 1 216 ? 4.133 21.062 17.422 1 98.81 216 TRP A N 1
ATOM 1699 C CA . TRP A 1 216 ? 5.078 20.828 18.516 1 98.81 216 TRP A CA 1
ATOM 1700 C C . TRP A 1 216 ? 6.516 20.953 18.016 1 98.81 216 TRP A C 1
ATOM 1702 O O . TRP A 1 216 ? 7.379 21.484 18.719 1 98.81 216 TRP A O 1
ATOM 1712 N N . ILE A 1 217 ? 6.758 20.438 16.859 1 98.88 217 ILE A N 1
ATOM 1713 C CA . ILE A 1 217 ? 8.086 20.562 16.266 1 98.88 217 ILE A CA 1
ATOM 1714 C C . ILE A 1 217 ? 8.422 22.031 16.031 1 98.88 217 ILE A C 1
ATOM 1716 O O . ILE A 1 217 ? 9.516 22.484 16.359 1 98.88 217 ILE A O 1
ATOM 1720 N N . ILE A 1 218 ? 7.438 22.781 15.5 1 98.5 218 ILE A N 1
ATOM 1721 C CA . ILE A 1 218 ? 7.613 24.203 15.242 1 98.5 218 ILE A CA 1
ATOM 1722 C C . ILE A 1 218 ? 7.867 24.938 16.547 1 98.5 218 ILE A C 1
ATOM 1724 O O . ILE A 1 218 ? 8.773 25.781 16.641 1 98.5 218 ILE A O 1
ATOM 1728 N N . HIS A 1 219 ? 7.145 24.609 17.578 1 97.81 219 HIS A N 1
ATOM 1729 C CA . HIS A 1 219 ? 7.211 25.297 18.875 1 97.81 219 HIS A CA 1
ATOM 1730 C C . HIS A 1 219 ? 8.57 25.078 19.531 1 97.81 219 HIS A C 1
ATOM 1732 O O . HIS A 1 219 ? 9.117 25.984 20.156 1 97.81 219 HIS A O 1
ATOM 1738 N N . TYR A 1 220 ? 9.133 23.891 19.375 1 97.88 220 TYR A N 1
ATOM 1739 C CA . TYR A 1 220 ? 10.359 23.547 20.094 1 97.88 220 TYR A CA 1
ATOM 1740 C C . TYR A 1 220 ? 11.547 23.5 19.141 1 97.88 220 TYR A C 1
ATOM 1742 O O . TYR A 1 220 ? 12.594 22.938 19.469 1 97.88 220 TYR A O 1
ATOM 1750 N N . ALA A 1 221 ? 11.43 24.094 17.969 1 97.38 221 ALA A N 1
ATOM 1751 C CA . ALA A 1 221 ? 12.461 24.016 16.938 1 97.38 221 ALA A CA 1
ATOM 1752 C C . ALA A 1 221 ? 13.758 24.641 17.422 1 97.38 221 ALA A C 1
ATOM 1754 O O . ALA A 1 221 ? 14.836 24.312 16.922 1 97.38 221 ALA A O 1
ATOM 1755 N N . HIS A 1 222 ? 13.688 25.609 18.406 1 95.88 222 HIS A N 1
ATOM 1756 C CA . HIS A 1 222 ? 14.875 26.297 18.891 1 95.88 222 HIS A CA 1
ATOM 1757 C C . HIS A 1 222 ? 15.578 25.5 19.969 1 95.88 222 HIS A C 1
ATOM 1759 O O . HIS A 1 222 ? 16.703 25.844 20.375 1 95.88 222 HIS A O 1
ATOM 1765 N N . LYS A 1 223 ? 14.93 24.469 20.484 1 97 223 LYS A N 1
ATOM 1766 C CA . LYS A 1 223 ? 15.539 23.594 21.469 1 97 223 LYS A CA 1
ATOM 1767 C C . LYS A 1 223 ? 16.328 22.469 20.797 1 97 223 LYS A C 1
ATOM 1769 O O . LYS A 1 223 ? 16.406 22.422 19.562 1 97 223 LYS A O 1
ATOM 1774 N N . SER A 1 224 ? 16.984 21.609 21.656 1 97.88 224 SER A N 1
ATOM 1775 C CA . SER A 1 224 ? 17.734 20.5 21.078 1 97.88 224 SER A CA 1
ATOM 1776 C C . SER A 1 224 ? 16.797 19.547 20.328 1 97.88 224 SER A C 1
ATOM 1778 O O . SER A 1 224 ? 15.609 19.469 20.625 1 97.88 224 SER A O 1
ATOM 1780 N N . GLU A 1 225 ? 17.359 18.859 19.344 1 98.38 225 GLU A N 1
ATOM 1781 C CA . GLU A 1 225 ? 16.625 17.875 18.562 1 98.38 225 GLU A CA 1
ATOM 1782 C C . GLU A 1 225 ? 15.914 16.875 19.469 1 98.38 225 GLU A C 1
ATOM 1784 O O . GLU A 1 225 ? 14.75 16.516 19.219 1 98.38 225 GLU A O 1
ATOM 1789 N N . SER A 1 226 ? 16.594 16.391 20.484 1 98.44 226 SER A N 1
ATOM 1790 C CA . SER A 1 226 ? 16.062 15.391 21.391 1 98.44 226 SER A CA 1
ATOM 1791 C C . SER A 1 226 ? 14.898 15.945 22.219 1 98.44 226 SER A C 1
ATOM 1793 O O . SER A 1 226 ? 13.906 15.258 22.453 1 98.44 226 SER A O 1
ATOM 1795 N N . GLU A 1 227 ? 15.039 17.172 22.703 1 98.12 227 GLU A N 1
ATOM 1796 C CA . GLU A 1 227 ? 13.969 17.812 23.453 1 98.12 227 GLU A CA 1
ATOM 1797 C C . GLU A 1 227 ? 12.734 18.016 22.578 1 98.12 227 GLU A C 1
ATOM 1799 O O . GLU A 1 227 ? 11.609 17.781 23.016 1 98.12 227 GLU A O 1
ATOM 1804 N N . CYS A 1 228 ? 12.992 18.469 21.375 1 98.44 228 CYS A N 1
ATOM 1805 C CA . CYS A 1 228 ? 11.914 18.688 20.422 1 98.44 228 CYS A CA 1
ATOM 1806 C C . CYS A 1 228 ? 11.18 17.391 20.109 1 98.44 228 CYS A C 1
ATOM 1808 O O . CYS A 1 228 ? 9.945 17.344 20.188 1 98.44 228 CYS A O 1
ATOM 1810 N N . SER A 1 229 ? 11.93 16.344 19.797 1 98.69 229 SER A N 1
ATOM 1811 C CA . SER A 1 229 ? 11.344 15.047 19.453 1 98.69 229 SER A CA 1
ATOM 1812 C C . SER A 1 229 ? 10.578 14.453 20.641 1 98.69 229 SER A C 1
ATOM 1814 O O . SER A 1 229 ? 9.469 13.945 20.469 1 98.69 229 SER A O 1
ATOM 1816 N N . LYS A 1 230 ? 11.133 14.531 21.812 1 98.56 230 LYS A N 1
ATOM 1817 C CA . LYS A 1 230 ? 10.484 14 23 1 98.56 230 LYS A CA 1
ATOM 1818 C C . LYS A 1 230 ? 9.156 14.695 23.266 1 98.56 230 LYS A C 1
ATOM 1820 O O . LYS A 1 230 ? 8.141 14.039 23.531 1 98.56 230 LYS A O 1
ATOM 1825 N N . ALA A 1 231 ? 9.156 16.031 23.219 1 98.62 231 ALA A N 1
ATOM 1826 C CA . ALA A 1 231 ? 7.938 16.781 23.469 1 98.62 231 ALA A CA 1
ATOM 1827 C C . ALA A 1 231 ? 6.855 16.422 22.453 1 98.62 231 ALA A C 1
ATOM 1829 O O . ALA A 1 231 ? 5.676 16.328 22.812 1 98.62 231 ALA A O 1
ATOM 1830 N N . THR A 1 232 ? 7.277 16.234 21.219 1 98.88 232 THR A N 1
ATOM 1831 C CA . THR A 1 232 ? 6.359 15.898 20.141 1 98.88 232 THR A CA 1
ATOM 1832 C C . THR A 1 232 ? 5.762 14.516 20.359 1 98.88 232 THR A C 1
ATOM 1834 O O . THR A 1 232 ? 4.539 14.344 20.297 1 98.88 232 THR A O 1
ATOM 1837 N N . VAL A 1 233 ? 6.605 13.516 20.625 1 98.81 233 VAL A N 1
ATOM 1838 C CA . VAL A 1 233 ? 6.188 12.133 20.828 1 98.81 233 VAL A CA 1
ATOM 1839 C C . VAL A 1 233 ? 5.266 12.039 22.047 1 98.81 233 VAL A C 1
ATOM 1841 O O . VAL A 1 233 ? 4.238 11.359 22 1 98.81 233 VAL A O 1
ATOM 1844 N N . ASP A 1 234 ? 5.629 12.758 23.125 1 98.69 234 ASP A N 1
ATOM 1845 C CA . ASP A 1 234 ? 4.848 12.711 24.344 1 98.69 234 ASP A CA 1
ATOM 1846 C C . ASP A 1 234 ? 3.43 13.227 24.125 1 98.69 234 ASP A C 1
ATOM 1848 O O . ASP A 1 234 ? 2.48 12.742 24.734 1 98.69 234 ASP A O 1
ATOM 1852 N N . PHE A 1 235 ? 3.299 14.141 23.266 1 98.81 235 PHE A N 1
ATOM 1853 C CA . PHE A 1 235 ? 1.956 14.648 23.016 1 98.81 235 PHE A CA 1
ATOM 1854 C C . PHE A 1 235 ? 1.179 13.672 22.125 1 98.81 235 PHE A C 1
ATOM 1856 O O . PHE A 1 235 ? -0.001 13.414 22.375 1 98.81 235 PHE A O 1
ATOM 1863 N N . ILE A 1 236 ? 1.793 13.18 21.031 1 98.75 236 ILE A N 1
ATOM 1864 C CA . ILE A 1 236 ? 1.091 12.352 20.062 1 98.75 236 ILE A CA 1
ATOM 1865 C C . ILE A 1 236 ? 0.59 11.078 20.734 1 98.75 236 ILE A C 1
ATOM 1867 O O . ILE A 1 236 ? -0.485 10.578 20.406 1 98.75 236 ILE A O 1
ATOM 1871 N N . LYS A 1 237 ? 1.29 10.602 21.75 1 98.31 237 LYS A N 1
ATOM 1872 C CA . LYS A 1 237 ? 0.856 9.438 22.516 1 98.31 237 LYS A CA 1
ATOM 1873 C C . LYS A 1 237 ? -0.521 9.672 23.141 1 98.31 237 LYS A C 1
ATOM 1875 O O . LYS A 1 237 ? -1.3 8.734 23.297 1 98.31 237 LYS A O 1
ATOM 1880 N N . LEU A 1 238 ? -0.829 10.906 23.422 1 98.56 238 LEU A N 1
ATOM 1881 C CA . LEU A 1 238 ? -2.061 11.227 24.141 1 98.56 238 LEU A CA 1
ATOM 1882 C C . LEU A 1 238 ? -3.252 11.234 23.188 1 98.56 238 LEU A C 1
ATOM 1884 O O . LEU A 1 238 ? -4.379 10.945 23.594 1 98.56 238 LEU A O 1
ATOM 1888 N N . THR A 1 239 ? -3.035 11.5 21.906 1 97.94 239 THR A N 1
ATOM 1889 C CA . THR A 1 239 ? -4.113 11.508 20.922 1 97.94 239 THR A CA 1
ATOM 1890 C C . THR A 1 239 ? -4.137 10.195 20.141 1 97.94 239 THR A C 1
ATOM 1892 O O . THR A 1 239 ? -5.191 9.781 19.656 1 97.94 239 THR A O 1
ATOM 1895 N N . HIS A 1 240 ? -3.008 9.633 19.922 1 97.56 240 HIS A N 1
ATOM 1896 C CA . HIS A 1 240 ? -2.818 8.359 19.234 1 97.56 240 HIS A CA 1
ATOM 1897 C C . HIS A 1 240 ? -2.168 7.328 20.141 1 97.56 240 HIS A C 1
ATOM 1899 O O . HIS A 1 240 ? -0.971 7.055 20.031 1 97.56 240 HIS A O 1
ATOM 1905 N N . PRO A 1 241 ? -2.947 6.641 20.984 1 96.38 241 PRO A N 1
ATOM 1906 C CA . PRO A 1 241 ? -2.336 5.723 21.953 1 96.38 241 PRO A CA 1
ATOM 1907 C C . PRO A 1 241 ? -1.901 4.402 21.328 1 96.38 241 PRO A C 1
ATOM 1909 O O . PRO A 1 241 ? -2.404 3.34 21.688 1 96.38 241 PRO A O 1
ATOM 1912 N N . GLU A 1 242 ? -0.99 4.484 20.391 1 95.12 242 GLU A N 1
ATOM 1913 C CA . GLU A 1 242 ? -0.441 3.363 19.641 1 95.12 242 GLU A CA 1
ATOM 1914 C C . GLU A 1 242 ? 1.083 3.348 19.703 1 95.12 242 GLU A C 1
ATOM 1916 O O . GLU A 1 242 ? 1.746 4.125 19.016 1 95.12 242 GLU A O 1
ATOM 1921 N N . PRO A 1 243 ? 1.653 2.363 20.453 1 94.38 243 PRO A N 1
ATOM 1922 C CA . PRO A 1 243 ? 3.111 2.297 20.562 1 94.38 243 PRO A CA 1
ATOM 1923 C C . PRO A 1 243 ? 3.812 2.184 19.219 1 94.38 243 PRO A C 1
ATOM 1925 O O . PRO A 1 243 ? 4.922 2.695 19.047 1 94.38 243 PRO A O 1
ATOM 1928 N N . GLY A 1 244 ? 3.189 1.559 18.281 1 91.69 244 GLY A N 1
ATOM 1929 C CA . GLY A 1 244 ? 3.779 1.348 16.969 1 91.69 244 GLY A CA 1
ATOM 1930 C C . GLY A 1 244 ? 3.99 2.635 16.203 1 91.69 244 GLY A C 1
ATOM 1931 O O . GLY A 1 244 ? 4.734 2.66 15.219 1 91.69 244 GLY A O 1
ATOM 1932 N N . LEU A 1 245 ? 3.428 3.684 16.641 1 95.75 245 LEU A N 1
ATOM 1933 C CA . LEU A 1 245 ? 3.496 4.977 15.969 1 95.75 245 LEU A CA 1
ATOM 1934 C C . LEU A 1 245 ? 4.703 5.773 16.438 1 95.75 245 LEU A C 1
ATOM 1936 O O . LEU A 1 245 ? 5.168 6.684 15.75 1 95.75 245 LEU A O 1
ATOM 1940 N N . VAL A 1 246 ? 5.25 5.477 17.562 1 96.56 246 VAL A N 1
ATOM 1941 C CA . VAL A 1 246 ? 6.195 6.301 18.312 1 96.56 246 VAL A CA 1
ATOM 1942 C C . VAL A 1 246 ? 7.469 6.496 17.484 1 96.56 246 VAL A C 1
ATOM 1944 O O . VAL A 1 246 ? 7.957 7.617 17.344 1 96.56 246 VAL A O 1
ATOM 1947 N N . SER A 1 247 ? 7.941 5.43 16.891 1 97.19 247 SER A N 1
ATOM 1948 C CA . SER A 1 247 ? 9.195 5.516 16.156 1 97.19 247 SER A CA 1
ATOM 1949 C C . SER A 1 247 ? 9.047 6.414 14.93 1 97.19 247 SER A C 1
ATOM 1951 O O . SER A 1 247 ? 9.961 7.168 14.594 1 97.19 247 SER A O 1
ATOM 1953 N N . PHE A 1 248 ? 7.957 6.391 14.281 1 97.81 248 PHE A N 1
ATOM 1954 C CA . PHE A 1 248 ? 7.734 7.176 13.07 1 97.81 248 PHE A CA 1
ATOM 1955 C C . PHE A 1 248 ? 7.598 8.656 13.406 1 97.81 248 PHE A C 1
ATOM 1957 O O . PHE A 1 248 ? 8.094 9.516 12.672 1 97.81 248 PHE A O 1
ATOM 1964 N N . ILE A 1 249 ? 6.945 8.961 14.508 1 98.75 249 ILE A N 1
ATOM 1965 C CA . ILE A 1 249 ? 6.832 10.344 14.953 1 98.75 249 ILE A CA 1
ATOM 1966 C C . ILE A 1 249 ? 8.211 10.891 15.297 1 98.75 249 ILE A C 1
ATOM 1968 O O . ILE A 1 249 ? 8.547 12.023 14.938 1 98.75 249 ILE A O 1
ATOM 1972 N N . ASP A 1 250 ? 8.953 10.07 15.969 1 98.69 250 ASP A N 1
ATOM 1973 C CA . ASP A 1 250 ? 10.312 10.453 16.328 1 98.69 250 ASP A CA 1
ATOM 1974 C C . ASP A 1 250 ? 11.148 10.742 15.086 1 98.69 250 ASP A C 1
ATOM 1976 O O . ASP A 1 250 ? 11.859 11.742 15.023 1 98.69 250 ASP A O 1
ATOM 1980 N N . ILE A 1 251 ? 11.062 9.906 14.109 1 98.62 251 ILE A N 1
ATOM 1981 C CA . ILE A 1 251 ? 11.812 10.031 12.867 1 98.62 251 ILE A CA 1
ATOM 1982 C C . ILE A 1 251 ? 11.438 11.328 12.164 1 98.62 251 ILE A C 1
ATOM 1984 O O . ILE A 1 251 ? 12.32 12.094 11.758 1 98.62 251 ILE A O 1
ATOM 1988 N N . TYR A 1 252 ? 10.211 11.609 12.039 1 98.81 252 TYR A N 1
ATOM 1989 C CA . TYR A 1 252 ? 9.781 12.805 11.328 1 98.81 252 TYR A CA 1
ATOM 1990 C C . TYR A 1 252 ? 10.141 14.062 12.109 1 98.81 252 TYR A C 1
ATOM 1992 O O . TYR A 1 252 ? 10.539 15.078 11.531 1 98.81 252 TYR A O 1
ATOM 2000 N N . ALA A 1 253 ? 9.945 14.008 13.438 1 98.94 253 ALA A N 1
ATOM 2001 C CA . ALA A 1 253 ? 10.273 15.156 14.266 1 98.94 253 ALA A CA 1
ATOM 2002 C C . ALA A 1 253 ? 11.734 15.555 14.102 1 98.94 253 ALA A C 1
ATOM 2004 O O . ALA A 1 253 ? 12.055 16.734 13.969 1 98.94 253 ALA A O 1
ATOM 2005 N N . ARG A 1 254 ? 12.594 14.609 14.109 1 98.75 254 ARG A N 1
ATOM 2006 C CA . ARG A 1 254 ? 14.023 14.875 13.953 1 98.75 254 ARG A CA 1
ATOM 2007 C C . ARG A 1 254 ? 14.336 15.398 12.555 1 98.75 254 ARG A C 1
ATOM 2009 O O . ARG A 1 254 ? 15.172 16.297 12.391 1 98.75 254 ARG A O 1
ATOM 2016 N N . LEU A 1 255 ? 13.688 14.844 11.57 1 98.81 255 LEU A N 1
ATOM 2017 C CA . LEU A 1 255 ? 13.859 15.281 10.188 1 98.81 255 LEU A CA 1
ATOM 2018 C C . LEU A 1 255 ? 13.469 16.75 10.031 1 98.81 255 LEU A C 1
ATOM 2020 O O . LEU A 1 255 ? 14.266 17.547 9.547 1 98.81 255 LEU A O 1
ATOM 2024 N N . LEU A 1 256 ? 12.258 17.094 10.43 1 98.8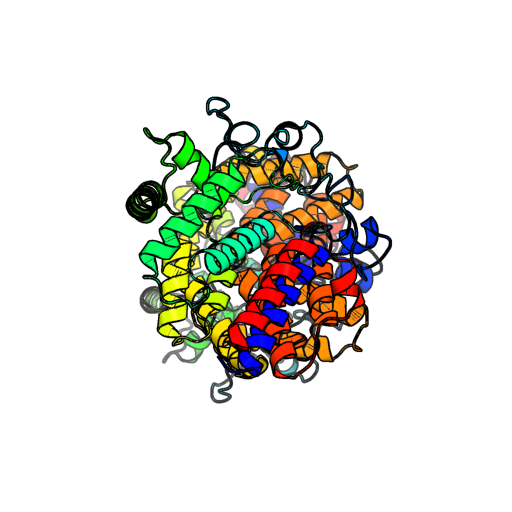8 256 LEU A N 1
ATOM 2025 C CA . LEU A 1 256 ? 11.781 18.469 10.273 1 98.88 256 LEU A CA 1
ATOM 2026 C C . LEU A 1 256 ? 12.602 19.422 11.133 1 98.88 256 LEU A C 1
ATOM 2028 O O . LEU A 1 256 ? 12.906 20.531 10.703 1 98.88 256 LEU A O 1
ATOM 2032 N N . HIS A 1 257 ? 12.938 18.984 12.359 1 98.81 257 HIS A N 1
ATOM 2033 C CA . HIS A 1 257 ? 13.789 19.812 13.219 1 98.81 257 HIS A CA 1
ATOM 2034 C C . HIS A 1 257 ? 15.102 20.141 12.523 1 98.81 257 HIS A C 1
ATOM 2036 O O . HIS A 1 257 ? 15.539 21.297 12.547 1 98.81 257 HIS A O 1
ATOM 2042 N N . GLY A 1 258 ? 15.734 19.141 11.922 1 98.56 258 GLY A N 1
ATOM 2043 C CA . GLY A 1 258 ? 16.984 19.359 11.211 1 98.56 258 GLY A CA 1
ATOM 2044 C C . GLY A 1 258 ? 16.844 20.359 10.078 1 98.56 258 GLY A C 1
ATOM 2045 O O . GLY A 1 258 ? 17.656 21.281 9.945 1 98.56 258 GLY A O 1
ATOM 2046 N N . VAL A 1 259 ? 15.812 20.234 9.305 1 98.69 259 VAL A N 1
ATOM 2047 C CA . VAL A 1 259 ? 15.609 21.094 8.148 1 98.69 259 VAL A CA 1
ATOM 2048 C C . VAL A 1 259 ? 15.289 22.516 8.609 1 98.69 259 VAL A C 1
ATOM 2050 O O . VAL A 1 259 ? 15.797 23.5 8.047 1 98.69 259 VAL A O 1
ATOM 2053 N N . LEU A 1 260 ? 14.477 22.656 9.633 1 98.19 260 LEU A N 1
ATOM 2054 C CA . LEU A 1 260 ? 14.164 23.969 10.195 1 98.19 260 LEU A CA 1
ATOM 2055 C C . LEU A 1 260 ? 15.43 24.688 10.641 1 98.19 260 LEU A C 1
ATOM 2057 O O . LEU A 1 260 ? 15.523 25.906 10.531 1 98.19 260 LEU A O 1
ATOM 2061 N N . ASN A 1 261 ? 16.359 23.922 11.102 1 97.56 261 ASN A N 1
ATOM 2062 C CA . ASN A 1 261 ? 17.578 24.5 11.656 1 97.56 261 ASN A CA 1
ATOM 2063 C C . ASN A 1 261 ? 18.688 24.547 10.617 1 97.56 261 ASN A C 1
ATOM 2065 O O . ASN A 1 261 ? 19.859 24.703 10.969 1 97.56 261 ASN A O 1
ATOM 2069 N N . GLY A 1 262 ? 18.422 24.297 9.422 1 96.62 262 GLY A N 1
ATOM 2070 C CA . GLY A 1 262 ? 19.328 24.688 8.352 1 96.62 262 GLY A CA 1
ATOM 2071 C C . GLY A 1 262 ? 20.016 23.5 7.691 1 96.62 262 GLY A C 1
ATOM 2072 O O . GLY A 1 262 ? 20.734 23.656 6.711 1 96.62 262 GLY A O 1
ATOM 2073 N N . HIS A 1 263 ? 19.812 22.312 8.211 1 97.69 263 HIS A N 1
ATOM 2074 C CA . HIS A 1 263 ? 20.359 21.172 7.492 1 97.69 263 HIS A CA 1
ATOM 2075 C C . HIS A 1 263 ? 19.719 21.016 6.121 1 97.69 263 HIS A C 1
ATOM 2077 O O . HIS A 1 263 ? 18.5 21.219 5.973 1 97.69 263 HIS A O 1
ATOM 2083 N N . PRO A 1 264 ? 20.531 20.734 5.125 1 97.69 264 PRO A N 1
ATOM 2084 C CA . PRO A 1 264 ? 19.953 20.562 3.785 1 97.69 264 PRO A CA 1
ATOM 2085 C C . PRO A 1 264 ? 18.922 19.453 3.719 1 97.69 264 PRO A C 1
ATOM 2087 O O . PRO A 1 264 ? 19.188 18.328 4.172 1 97.69 264 PRO A O 1
ATOM 2090 N N . LEU A 1 265 ? 17.797 19.734 3.133 1 98.31 265 LEU A N 1
ATOM 2091 C CA . LEU A 1 265 ? 16.688 18.797 3.076 1 98.31 265 LEU A CA 1
ATOM 2092 C C . LEU A 1 265 ? 17.094 17.516 2.383 1 98.31 265 LEU A C 1
ATOM 2094 O O . LEU A 1 265 ? 16.75 16.422 2.836 1 98.31 265 LEU A O 1
ATOM 2098 N N . GLN A 1 266 ? 17.844 17.578 1.305 1 97.44 266 GLN A N 1
ATOM 2099 C CA . GLN A 1 266 ? 18.25 16.391 0.558 1 97.44 266 GLN A CA 1
ATOM 2100 C C . GLN A 1 266 ? 19.047 15.43 1.44 1 97.44 266 GLN A C 1
ATOM 2102 O O . GLN A 1 266 ? 18.797 14.219 1.425 1 97.44 266 GLN A O 1
ATOM 2107 N N . GLN A 1 267 ? 19.922 15.969 2.18 1 97.25 267 GLN A N 1
ATOM 2108 C CA . GLN A 1 267 ? 20.766 15.156 3.049 1 97.25 267 GLN A CA 1
ATOM 2109 C C . GLN A 1 267 ? 19.953 14.531 4.18 1 97.25 267 GLN A C 1
ATOM 2111 O O . GLN A 1 267 ? 20.094 13.344 4.473 1 97.25 267 GLN A O 1
ATOM 2116 N N . GLU A 1 268 ? 19.109 15.375 4.812 1 97.94 268 GLU A N 1
ATOM 2117 C CA . GLU A 1 268 ? 18.297 14.891 5.922 1 97.94 268 GLU A CA 1
ATOM 2118 C C . GLU A 1 268 ? 17.312 13.82 5.465 1 97.94 268 GLU A C 1
ATOM 2120 O O . GLU A 1 268 ? 17.078 12.836 6.164 1 97.94 268 GLU A O 1
ATOM 2125 N N . ALA A 1 269 ? 16.703 14.047 4.277 1 97.81 269 ALA A N 1
ATOM 2126 C CA . ALA A 1 269 ? 15.75 13.086 3.73 1 97.81 269 ALA A CA 1
ATOM 2127 C C . ALA A 1 269 ? 16.438 11.766 3.381 1 97.81 269 ALA A C 1
ATOM 2129 O O . ALA A 1 269 ? 15.898 10.688 3.627 1 97.81 269 ALA A O 1
ATOM 2130 N N . MET A 1 270 ? 17.641 11.844 2.838 1 95.88 270 MET A N 1
ATOM 2131 C CA . MET A 1 270 ? 18.406 10.656 2.492 1 95.88 270 MET A CA 1
ATOM 2132 C C . MET A 1 270 ? 18.766 9.859 3.742 1 95.88 270 MET A C 1
ATOM 2134 O O . MET A 1 270 ? 18.656 8.633 3.758 1 95.88 270 MET A O 1
ATOM 2138 N N . LYS A 1 271 ? 19.203 10.555 4.703 1 96.25 271 LYS A N 1
ATOM 2139 C CA . LYS A 1 271 ? 19.516 9.93 5.984 1 96.25 271 LYS A CA 1
ATOM 2140 C C . LYS A 1 271 ? 18.297 9.25 6.586 1 96.25 271 LYS A C 1
ATOM 2142 O O . LYS A 1 271 ? 18.391 8.117 7.074 1 96.25 271 LYS A O 1
ATOM 2147 N N . THR A 1 272 ? 17.188 9.93 6.531 1 97 272 THR A N 1
ATOM 2148 C CA . THR A 1 272 ? 15.945 9.414 7.082 1 97 272 THR A CA 1
ATOM 2149 C C . THR A 1 272 ? 15.5 8.156 6.344 1 97 272 THR A C 1
ATOM 2151 O O . THR A 1 272 ? 15.055 7.188 6.961 1 97 272 THR A O 1
ATOM 2154 N N . LEU A 1 273 ? 15.656 8.148 5.02 1 93.88 273 LEU A N 1
ATOM 2155 C CA . LEU A 1 273 ? 15.266 7.012 4.191 1 93.88 273 LEU A CA 1
ATOM 2156 C C . LEU A 1 273 ? 16.078 5.77 4.559 1 93.88 273 LEU A C 1
ATOM 2158 O O . LEU A 1 273 ? 15.617 4.641 4.348 1 93.88 273 LEU A O 1
ATOM 2162 N N . SER A 1 274 ? 17.25 5.965 5.098 1 91.88 274 SER A N 1
ATOM 2163 C CA . SER A 1 274 ? 18.141 4.855 5.422 1 91.88 274 SER A CA 1
ATOM 2164 C C . SER A 1 274 ? 17.797 4.246 6.777 1 91.88 274 SER A C 1
ATOM 2166 O O . SER A 1 274 ? 18.406 3.258 7.191 1 91.88 274 SER A O 1
ATOM 2168 N N . ASN A 1 275 ? 16.812 4.871 7.438 1 92.88 275 ASN A N 1
ATOM 2169 C CA . ASN A 1 275 ? 16.375 4.32 8.719 1 92.88 275 ASN A CA 1
ATOM 2170 C C . ASN A 1 275 ? 15.742 2.938 8.547 1 92.88 275 ASN A C 1
ATOM 2172 O O . ASN A 1 275 ? 14.93 2.727 7.645 1 92.88 275 ASN A O 1
ATOM 2176 N N . ALA A 1 276 ? 16.062 2.029 9.391 1 87.44 276 ALA A N 1
ATOM 2177 C CA . ALA A 1 276 ? 15.609 0.646 9.305 1 87.44 276 ALA A CA 1
ATOM 2178 C C . ALA A 1 276 ? 14.086 0.568 9.383 1 87.44 276 ALA A C 1
ATOM 2180 O O . ALA A 1 276 ? 13.469 -0.292 8.758 1 87.44 276 ALA A O 1
ATOM 2181 N N . GLN A 1 277 ? 13.469 1.491 10.164 1 88 277 GLN A N 1
ATOM 2182 C CA . GLN A 1 277 ? 12.023 1.514 10.328 1 88 277 GLN A CA 1
ATOM 2183 C C . GLN A 1 277 ? 11.32 1.795 9 1 88 277 GLN A C 1
ATOM 2185 O O . GLN A 1 277 ? 10.148 1.453 8.828 1 88 277 GLN A O 1
ATOM 2190 N N . LEU A 1 278 ? 12.062 2.385 8.055 1 90.81 278 LEU A N 1
ATOM 2191 C CA . LEU A 1 278 ? 11.469 2.742 6.766 1 90.81 278 LEU A CA 1
ATOM 2192 C C . LEU A 1 278 ? 11.977 1.818 5.664 1 90.81 278 LEU A C 1
ATOM 2194 O O . LEU A 1 278 ? 11.828 2.119 4.477 1 90.81 278 LEU A O 1
ATOM 2198 N N . GLY A 1 279 ? 12.617 0.765 5.957 1 82 279 GLY A N 1
ATOM 2199 C CA . GLY A 1 279 ? 13.094 -0.201 4.98 1 82 279 GLY A CA 1
ATOM 2200 C C . GLY A 1 279 ? 14.594 -0.132 4.75 1 82 279 GLY A C 1
ATOM 2201 O O . GLY A 1 279 ? 15.148 -0.937 4 1 82 279 GLY A O 1
ATOM 2202 N N . GLY A 1 280 ? 15.273 0.87 5.312 1 87.81 280 GLY A N 1
ATOM 2203 C CA . GLY A 1 280 ? 16.719 0.922 5.328 1 87.81 280 GLY A CA 1
ATOM 2204 C C . GLY A 1 280 ? 17.328 1.195 3.965 1 87.81 280 GLY A C 1
ATOM 2205 O O . GLY A 1 280 ? 16.75 1.935 3.162 1 87.81 280 GLY A O 1
ATOM 2206 N N . GLN A 1 281 ? 18.5 0.624 3.789 1 84.25 281 GLN A N 1
ATOM 2207 C CA . GLN A 1 281 ? 19.297 0.881 2.596 1 84.25 281 GLN A CA 1
ATOM 2208 C C . GLN A 1 281 ? 18.562 0.421 1.335 1 84.25 281 GLN A C 1
ATOM 2210 O O . GLN A 1 281 ? 18.656 1.064 0.288 1 84.25 281 GLN A O 1
ATOM 2215 N N . LEU A 1 282 ? 17.875 -0.623 1.437 1 82.06 282 LEU A N 1
ATOM 2216 C CA . LEU A 1 282 ? 17.156 -1.159 0.284 1 82.06 282 LEU A CA 1
ATOM 2217 C C . LEU A 1 282 ? 16.109 -0.177 -0.201 1 82.06 282 LEU A C 1
ATOM 2219 O O . LEU A 1 282 ? 15.969 0.053 -1.405 1 82.06 282 LEU A O 1
ATOM 2223 N N . LYS A 1 283 ? 15.312 0.329 0.695 1 87.5 283 LYS A N 1
ATOM 2224 C CA . LYS A 1 283 ? 14.312 1.332 0.345 1 87.5 283 LYS A CA 1
ATOM 2225 C C . LYS A 1 283 ? 14.961 2.57 -0.263 1 87.5 283 LYS A C 1
ATOM 2227 O O . LYS A 1 283 ? 14.422 3.168 -1.197 1 87.5 283 LYS A O 1
ATOM 2232 N N . ARG A 1 284 ? 16.078 2.932 0.314 1 91.31 284 ARG A N 1
ATOM 2233 C CA . ARG A 1 284 ? 16.812 4.082 -0.206 1 91.31 284 ARG A CA 1
ATOM 2234 C C . ARG A 1 284 ? 17.172 3.885 -1.675 1 91.31 284 ARG A C 1
ATOM 2236 O O . ARG A 1 284 ? 16.984 4.789 -2.492 1 91.31 284 ARG A O 1
ATOM 2243 N N . GLU A 1 285 ? 17.609 2.717 -2.051 1 88.88 285 GLU A N 1
ATOM 2244 C CA . GLU A 1 285 ? 18 2.434 -3.428 1 88.88 285 GLU A CA 1
ATOM 2245 C C . GLU A 1 285 ? 16.797 2.479 -4.367 1 88.88 285 GLU A C 1
ATOM 2247 O O . GLU A 1 285 ? 16.906 2.957 -5.496 1 88.88 285 GLU A O 1
ATOM 2252 N N . ILE A 1 286 ? 15.695 2.012 -3.9 1 90.06 286 ILE A N 1
ATOM 2253 C CA . ILE A 1 286 ? 14.469 2.057 -4.691 1 90.06 286 ILE A CA 1
ATOM 2254 C C . ILE A 1 286 ? 14.094 3.508 -4.973 1 90.06 286 ILE A C 1
ATOM 2256 O O . ILE A 1 286 ? 13.797 3.869 -6.117 1 90.06 286 ILE A O 1
ATOM 2260 N N . VAL A 1 287 ? 14.117 4.312 -3.947 1 94.38 287 VAL A N 1
ATOM 2261 C CA . VAL A 1 287 ? 13.727 5.715 -4.074 1 94.38 287 VAL A CA 1
ATOM 2262 C C . VAL A 1 287 ? 14.68 6.43 -5.023 1 94.38 287 VAL A C 1
ATOM 2264 O O . VAL A 1 287 ? 14.25 7.227 -5.863 1 94.38 287 VAL A O 1
ATOM 2267 N N . LEU A 1 288 ? 15.984 6.145 -4.918 1 93 288 LEU A N 1
ATOM 2268 C CA . LEU A 1 288 ? 16.969 6.766 -5.797 1 93 288 LEU A CA 1
ATOM 2269 C C . LEU A 1 288 ? 16.719 6.387 -7.25 1 93 288 LEU A C 1
ATOM 2271 O O . LEU A 1 288 ? 16.844 7.227 -8.148 1 93 288 LEU A O 1
ATOM 2275 N N . LYS A 1 289 ? 16.375 5.195 -7.48 1 91.38 289 LYS A N 1
ATOM 2276 C CA . LYS A 1 289 ? 16.078 4.754 -8.836 1 91.38 289 LYS A CA 1
ATOM 2277 C C . LYS A 1 289 ? 14.828 5.453 -9.375 1 91.38 289 LYS A C 1
ATOM 2279 O O . LYS A 1 289 ? 14.781 5.836 -10.547 1 91.38 289 LYS A O 1
ATOM 2284 N N . LEU A 1 290 ? 13.844 5.551 -8.555 1 93.62 290 LEU A N 1
ATOM 2285 C CA . LEU A 1 290 ? 12.617 6.238 -8.953 1 93.62 290 LEU A CA 1
ATOM 2286 C C . LEU A 1 290 ? 12.898 7.703 -9.273 1 93.62 290 LEU A C 1
ATOM 2288 O O . LEU A 1 290 ? 12.312 8.258 -10.211 1 93.62 290 LEU A O 1
ATOM 2292 N N . LEU A 1 291 ? 13.75 8.305 -8.508 1 95.75 291 LEU A N 1
ATOM 2293 C CA . LEU A 1 291 ? 14.156 9.68 -8.773 1 95.75 291 LEU A CA 1
ATOM 2294 C C . LEU A 1 291 ? 14.859 9.781 -10.125 1 95.75 291 LEU A C 1
ATOM 2296 O O . LEU A 1 291 ? 14.617 10.719 -10.883 1 95.75 291 LEU A O 1
ATOM 2300 N N . ASP A 1 292 ? 15.719 8.82 -10.359 1 93.69 292 ASP A N 1
ATOM 2301 C CA . ASP A 1 292 ? 16.422 8.781 -11.641 1 93.69 292 ASP A CA 1
ATOM 2302 C C . ASP A 1 292 ? 15.445 8.641 -12.805 1 93.69 292 ASP A C 1
ATOM 2304 O O . ASP A 1 292 ? 15.609 9.289 -13.836 1 93.69 292 ASP A O 1
ATOM 2308 N N . MET A 1 293 ? 14.469 7.832 -12.664 1 91.12 293 MET A N 1
ATOM 2309 C CA . MET A 1 293 ? 13.453 7.645 -13.688 1 91.12 293 MET A CA 1
ATOM 2310 C C . MET A 1 293 ? 12.688 8.945 -13.938 1 91.12 293 MET A C 1
ATOM 2312 O O . MET A 1 293 ? 12.422 9.297 -15.086 1 91.12 293 MET A O 1
ATOM 2316 N N . ALA A 1 294 ? 12.305 9.57 -12.875 1 94.25 294 ALA A N 1
ATOM 2317 C CA . ALA A 1 294 ? 11.609 10.852 -13 1 94.25 294 ALA A CA 1
ATOM 2318 C C . ALA A 1 294 ? 12.469 11.867 -13.766 1 94.25 294 ALA A C 1
ATOM 2320 O O . ALA A 1 294 ? 11.969 12.594 -14.617 1 94.25 294 ALA A O 1
ATOM 2321 N N . ASN A 1 295 ? 13.719 11.883 -13.469 1 94.06 295 ASN A N 1
ATOM 2322 C CA . ASN A 1 295 ? 14.641 12.836 -14.086 1 94.06 295 ASN A CA 1
ATOM 2323 C C . ASN A 1 295 ? 14.844 12.539 -15.57 1 94.06 295 ASN A C 1
ATOM 2325 O O . ASN A 1 295 ? 15.336 13.383 -16.312 1 94.06 295 ASN A O 1
ATOM 2329 N N . GLY A 1 296 ? 14.477 11.336 -15.953 1 90.81 296 GLY A N 1
ATOM 2330 C CA . GLY A 1 296 ? 14.57 10.977 -17.359 1 90.81 296 GLY A CA 1
ATOM 2331 C C . GLY A 1 296 ? 13.492 11.625 -18.219 1 90.81 296 GLY A C 1
ATOM 2332 O O . GLY A 1 296 ? 13.602 11.656 -19.438 1 90.81 296 GLY A O 1
ATOM 2333 N N . ALA A 1 297 ? 12.484 12.125 -17.641 1 92.69 297 ALA A N 1
ATOM 2334 C CA . ALA A 1 297 ? 11.406 12.828 -18.328 1 92.69 297 ALA A CA 1
ATOM 2335 C C . ALA A 1 297 ? 11.5 14.336 -18.109 1 92.69 297 ALA A C 1
ATOM 2337 O O . ALA A 1 297 ? 11.992 14.789 -17.078 1 92.69 297 ALA A O 1
ATOM 2338 N N . PRO A 1 298 ? 11.039 15.164 -19.062 1 94.88 298 PRO A N 1
ATOM 2339 C CA . PRO A 1 298 ? 11.141 16.609 -18.938 1 94.88 298 PRO A CA 1
ATOM 2340 C C . PRO A 1 298 ? 10.406 17.141 -17.703 1 94.88 298 PRO A C 1
ATOM 2342 O O . PRO A 1 298 ? 9.312 16.688 -17.391 1 94.88 298 PRO A O 1
ATOM 2345 N N . LYS A 1 299 ? 11.039 18.109 -17.047 1 93.62 299 LYS A N 1
ATOM 2346 C CA . LYS A 1 299 ? 10.43 18.734 -15.875 1 93.62 299 LYS A CA 1
ATOM 2347 C C . LYS A 1 299 ? 9.078 19.359 -16.219 1 93.62 299 LYS A C 1
ATOM 2349 O O . LYS A 1 299 ? 8.938 20.016 -17.25 1 93.62 299 LYS A O 1
ATOM 2354 N N . GLY A 1 300 ? 8.141 19.078 -15.391 1 93.25 300 GLY A N 1
ATOM 2355 C CA . GLY A 1 300 ? 6.828 19.672 -15.578 1 93.25 300 GLY A CA 1
ATOM 2356 C C . GLY A 1 300 ? 5.957 18.906 -16.547 1 93.25 300 GLY A C 1
ATOM 2357 O O . GLY A 1 300 ? 4.781 19.234 -16.734 1 93.25 300 GLY A O 1
ATOM 2358 N N . SER A 1 301 ? 6.434 17.797 -17.172 1 95.12 301 SER A N 1
ATOM 2359 C CA . SER A 1 301 ? 5.688 17.031 -18.172 1 95.12 301 SER A CA 1
ATOM 2360 C C . SER A 1 301 ? 4.723 16.062 -17.5 1 95.12 301 SER A C 1
ATOM 2362 O O . SER A 1 301 ? 4.906 15.695 -16.328 1 95.12 301 SER A O 1
ATOM 2364 N N . GLU A 1 302 ? 3.697 15.727 -18.234 1 94 302 GLU A N 1
ATOM 2365 C CA . GLU A 1 302 ? 2.771 14.695 -17.766 1 94 302 GLU A CA 1
ATOM 2366 C C . GLU A 1 302 ? 3.479 13.359 -17.594 1 94 302 GLU A C 1
ATOM 2368 O O . GLU A 1 302 ? 3.145 12.586 -16.703 1 94 302 GLU A O 1
ATOM 2373 N N . GLN A 1 303 ? 4.43 13.133 -18.469 1 92.06 303 GLN A N 1
ATOM 2374 C CA . GLN A 1 303 ? 5.207 11.906 -18.375 1 92.06 303 GLN A CA 1
ATOM 2375 C C . GLN A 1 303 ? 5.91 11.805 -17.016 1 92.06 303 GLN A C 1
ATOM 2377 O O . GLN A 1 303 ? 5.922 10.742 -16.391 1 92.06 303 GLN A O 1
ATOM 2382 N N . ARG A 1 304 ? 6.512 12.859 -16.562 1 95.38 304 ARG A N 1
ATOM 2383 C CA . ARG A 1 304 ? 7.199 12.859 -15.281 1 95.38 304 ARG A CA 1
ATOM 2384 C C . ARG A 1 304 ? 6.207 12.727 -14.133 1 95.38 304 ARG A C 1
ATOM 2386 O O . ARG A 1 304 ? 6.496 12.055 -13.133 1 95.38 304 ARG A O 1
ATOM 2393 N N . LEU A 1 305 ? 5.055 13.383 -14.25 1 96.81 305 LEU A N 1
ATOM 2394 C CA . LEU A 1 305 ? 4.012 13.234 -13.242 1 96.81 305 LEU A CA 1
ATOM 2395 C C . LEU A 1 305 ? 3.582 11.773 -13.117 1 96.81 305 LEU A C 1
ATOM 2397 O O . LEU A 1 305 ? 3.348 11.281 -12.016 1 96.81 305 LEU A O 1
ATOM 2401 N N . ARG A 1 306 ? 3.496 11.094 -14.227 1 93.94 306 ARG A N 1
ATOM 2402 C CA . ARG A 1 306 ? 3.113 9.688 -14.211 1 93.94 306 ARG A CA 1
ATOM 2403 C C . ARG A 1 306 ? 4.137 8.852 -13.453 1 93.94 306 ARG A C 1
ATOM 2405 O O . ARG A 1 306 ? 3.783 7.871 -12.797 1 93.94 306 ARG A O 1
ATOM 2412 N N . VAL A 1 307 ? 5.383 9.266 -13.523 1 94.25 307 VAL A N 1
ATOM 2413 C CA . VAL A 1 307 ? 6.418 8.57 -12.766 1 94.25 307 VAL A CA 1
ATOM 2414 C C . VAL A 1 307 ? 6.199 8.789 -11.273 1 94.25 307 VAL A C 1
ATOM 2416 O O . VAL A 1 307 ? 6.324 7.852 -10.477 1 94.25 307 VAL A O 1
ATOM 2419 N N . TYR A 1 308 ? 5.809 10.039 -10.875 1 97.75 308 TYR A N 1
ATOM 2420 C CA . TYR A 1 308 ? 5.504 10.305 -9.477 1 97.75 308 TYR A CA 1
ATOM 2421 C C . TYR A 1 308 ? 4.336 9.438 -9 1 97.75 308 TYR A C 1
ATOM 2423 O O . TYR A 1 308 ? 4.375 8.891 -7.895 1 97.75 308 TYR A O 1
ATOM 2431 N N . GLN A 1 309 ? 3.357 9.359 -9.852 1 96.5 309 GLN A N 1
ATOM 2432 C CA . GLN A 1 309 ? 2.164 8.586 -9.531 1 96.5 309 GLN A CA 1
ATOM 2433 C C . GLN A 1 309 ? 2.492 7.102 -9.383 1 96.5 309 GLN A C 1
ATOM 2435 O O . GLN A 1 309 ? 2.016 6.441 -8.461 1 96.5 309 GLN A O 1
ATOM 2440 N N . SER A 1 310 ? 3.336 6.617 -10.203 1 93.56 310 SER A N 1
ATOM 2441 C CA . SER A 1 310 ? 3.785 5.23 -10.109 1 93.56 310 SER A CA 1
ATOM 2442 C C . SER A 1 310 ? 4.629 5.008 -8.859 1 93.56 310 SER A C 1
ATOM 2444 O O . SER A 1 310 ? 4.52 3.963 -8.211 1 93.56 310 SER A O 1
ATOM 2446 N N . ALA A 1 311 ? 5.477 5.957 -8.586 1 95.44 311 ALA A N 1
ATOM 2447 C CA . ALA A 1 311 ? 6.371 5.852 -7.438 1 95.44 311 ALA A CA 1
ATOM 2448 C C . ALA A 1 311 ? 5.582 5.801 -6.133 1 95.44 311 ALA A C 1
ATOM 2450 O O . ALA A 1 311 ? 5.844 4.953 -5.277 1 95.44 311 ALA A O 1
ATOM 2451 N N . THR A 1 312 ? 4.59 6.699 -5.977 1 95.81 312 THR A N 1
ATOM 2452 C CA . THR A 1 312 ? 3.797 6.711 -4.75 1 95.81 312 THR A CA 1
ATOM 2453 C C . THR A 1 312 ? 2.908 5.473 -4.672 1 95.81 312 THR A C 1
ATOM 2455 O O . THR A 1 312 ? 2.631 4.969 -3.58 1 95.81 312 THR A O 1
ATOM 2458 N N . GLY A 1 313 ? 2.469 4.984 -5.82 1 91.62 313 GLY A N 1
ATOM 2459 C CA . GLY A 1 313 ? 1.747 3.721 -5.852 1 91.62 313 GLY A CA 1
ATOM 2460 C C . GLY A 1 313 ? 2.574 2.549 -5.355 1 91.62 313 GLY A C 1
ATOM 2461 O O . GLY A 1 313 ? 2.072 1.692 -4.625 1 91.62 313 GLY A O 1
ATOM 2462 N N . ARG A 1 314 ? 3.791 2.514 -5.75 1 90.44 314 ARG A N 1
ATOM 2463 C CA . ARG A 1 314 ? 4.707 1.433 -5.398 1 90.44 314 ARG A CA 1
ATOM 2464 C C . ARG A 1 314 ? 5.117 1.521 -3.934 1 90.44 314 ARG A C 1
ATOM 2466 O O . ARG A 1 314 ? 5.168 0.508 -3.234 1 90.44 314 ARG A O 1
ATOM 2473 N N . LEU A 1 315 ? 5.461 2.75 -3.471 1 92.81 315 LEU A N 1
ATOM 2474 C CA . LEU A 1 315 ? 6.023 2.953 -2.141 1 92.81 315 LEU A CA 1
ATOM 2475 C C . LEU A 1 315 ? 4.93 2.924 -1.079 1 92.81 315 LEU A C 1
ATOM 2477 O O . LEU A 1 315 ? 5.16 2.467 0.044 1 92.81 315 LEU A O 1
ATOM 2481 N N . GLY A 1 316 ? 3.781 3.479 -1.396 1 90.38 316 GLY A N 1
ATOM 2482 C CA . GLY A 1 316 ? 2.648 3.523 -0.487 1 90.38 316 GLY A CA 1
ATOM 2483 C C . GLY A 1 316 ? 1.701 4.676 -0.769 1 90.38 316 GLY A C 1
ATOM 2484 O O . GLY A 1 316 ? 2.035 5.836 -0.516 1 90.38 316 GLY A O 1
ATOM 2485 N N . SER A 1 317 ? 0.488 4.312 -1.221 1 89.25 317 SER A N 1
ATOM 2486 C CA . SER A 1 317 ? -0.501 5.34 -1.529 1 89.25 317 SER A CA 1
ATOM 2487 C C . SER A 1 317 ? -1.537 5.465 -0.417 1 89.25 317 SER A C 1
ATOM 2489 O O . SER A 1 317 ? -2.262 6.461 -0.344 1 89.25 317 SER A O 1
ATOM 2491 N N . ALA A 1 318 ? -1.613 4.465 0.429 1 88.31 318 ALA A N 1
ATOM 2492 C CA . ALA A 1 318 ? -2.6 4.438 1.506 1 88.31 318 ALA A CA 1
ATOM 2493 C C . ALA A 1 318 ? -2.1 5.203 2.729 1 88.31 318 ALA A C 1
ATOM 2495 O O . ALA A 1 318 ? -1.052 5.848 2.678 1 88.31 318 ALA A O 1
ATOM 2496 N N . CYS A 1 319 ? -2.865 5.164 3.766 1 90.06 319 CYS A N 1
ATOM 2497 C CA . CYS A 1 319 ? -2.631 6.02 4.922 1 90.06 319 CYS A CA 1
ATOM 2498 C C . CYS A 1 319 ? -1.576 5.414 5.844 1 90.06 319 CYS A C 1
ATOM 2500 O O . CYS A 1 319 ? -1.016 6.109 6.695 1 90.06 319 CYS A O 1
ATOM 2502 N N . TYR A 1 320 ? -1.279 4.203 5.719 1 88 320 TYR A N 1
ATOM 2503 C CA . TYR A 1 320 ? -0.353 3.553 6.637 1 88 320 TYR A CA 1
ATOM 2504 C C . TYR A 1 320 ? 0.989 4.273 6.66 1 88 320 TYR A C 1
ATOM 2506 O O . TYR A 1 320 ? 1.589 4.516 5.609 1 88 320 TYR A O 1
ATOM 2514 N N . ILE A 1 321 ? 1.5 4.516 7.758 1 94.25 321 ILE A N 1
ATOM 2515 C CA . ILE A 1 321 ? 2.496 5.559 7.965 1 94.25 321 ILE A CA 1
ATOM 2516 C C . ILE A 1 321 ? 3.816 5.152 7.316 1 94.25 321 ILE A C 1
ATOM 2518 O O . ILE A 1 321 ? 4.527 5.988 6.758 1 94.25 321 ILE A O 1
ATOM 2522 N N . GLU A 1 322 ? 4.227 3.898 7.34 1 90.94 322 GLU A N 1
ATOM 2523 C CA . GLU A 1 322 ? 5.52 3.5 6.789 1 90.94 322 GLU A CA 1
ATOM 2524 C C . GLU A 1 322 ? 5.59 3.785 5.293 1 90.94 322 GLU A C 1
ATOM 2526 O O . GLU A 1 322 ? 6.523 4.441 4.824 1 90.94 322 GLU A O 1
ATOM 2531 N N . GLY A 1 323 ? 4.605 3.285 4.574 1 92.44 323 GLY A N 1
ATOM 2532 C CA . GLY A 1 323 ? 4.566 3.52 3.141 1 92.44 323 GLY A CA 1
ATOM 2533 C C . GLY A 1 323 ? 4.359 4.98 2.779 1 92.44 323 GLY A C 1
ATOM 2534 O O . GLY A 1 323 ? 5.02 5.5 1.878 1 92.44 323 GLY A O 1
ATOM 2535 N N . ALA A 1 324 ? 3.461 5.629 3.525 1 95.81 324 ALA A N 1
ATOM 2536 C CA . ALA A 1 324 ? 3.146 7.031 3.254 1 95.81 324 ALA A CA 1
ATOM 2537 C C . ALA A 1 324 ? 4.363 7.918 3.49 1 95.81 324 ALA A C 1
ATOM 2539 O O . ALA A 1 324 ? 4.582 8.891 2.76 1 95.81 324 ALA A O 1
ATOM 2540 N N . MET A 1 325 ? 5.168 7.621 4.484 1 97.5 325 MET A N 1
ATOM 2541 C CA . MET A 1 325 ? 6.379 8.391 4.75 1 97.5 325 MET A CA 1
ATOM 2542 C C . MET A 1 325 ? 7.418 8.164 3.656 1 97.5 325 MET A C 1
ATOM 2544 O O . MET A 1 325 ? 8.141 9.086 3.279 1 97.5 325 MET A O 1
ATOM 2548 N N . SER A 1 326 ? 7.477 6.953 3.129 1 96.12 326 SER A N 1
ATOM 2549 C CA . SER A 1 326 ? 8.383 6.684 2.021 1 96.12 326 SER A CA 1
ATOM 2550 C C . SER A 1 326 ? 8.016 7.496 0.786 1 96.12 326 SER A C 1
ATOM 2552 O O . SER A 1 326 ? 8.883 8.062 0.123 1 96.12 326 SER A O 1
ATOM 2554 N N . SER A 1 327 ? 6.742 7.512 0.513 1 97.25 327 SER A N 1
ATOM 2555 C CA . SER A 1 327 ? 6.246 8.328 -0.59 1 97.25 327 SER A CA 1
ATOM 2556 C C . SER A 1 327 ? 6.543 9.805 -0.356 1 97.25 327 SER A C 1
ATOM 2558 O O . SER A 1 327 ? 6.922 10.523 -1.284 1 97.25 327 SER A O 1
ATOM 2560 N N . MET A 1 328 ? 6.352 10.211 0.862 1 98.5 328 MET A N 1
ATOM 2561 C CA . MET A 1 328 ? 6.629 11.594 1.232 1 98.5 328 MET A CA 1
ATOM 2562 C C . MET A 1 328 ? 8.094 11.938 1.012 1 98.5 328 MET A C 1
ATOM 2564 O O . MET A 1 328 ? 8.422 12.984 0.454 1 98.5 328 MET A O 1
ATOM 2568 N N . LEU A 1 329 ? 8.969 11.062 1.442 1 98.56 329 LEU A N 1
ATOM 2569 C CA . LEU A 1 329 ? 10.406 11.297 1.344 1 98.56 329 LEU A CA 1
ATOM 2570 C C . LEU A 1 329 ? 10.867 11.281 -0.112 1 98.56 329 LEU A C 1
ATOM 2572 O O . LEU A 1 329 ? 11.766 12.023 -0.494 1 98.56 329 LEU A O 1
ATOM 2576 N N . PHE A 1 330 ? 10.227 10.445 -0.931 1 98.5 330 PHE A N 1
ATOM 2577 C CA . PHE A 1 330 ? 10.477 10.469 -2.367 1 98.5 330 PHE A CA 1
ATOM 2578 C C . PHE A 1 330 ? 10.18 11.852 -2.943 1 98.5 330 PHE A C 1
ATOM 2580 O O . PHE A 1 330 ? 11.016 12.43 -3.641 1 98.5 330 PHE A O 1
ATOM 2587 N N . LEU A 1 331 ? 9.062 12.359 -2.639 1 98.75 331 LEU A N 1
ATOM 2588 C CA . LEU A 1 331 ? 8.656 13.664 -3.15 1 98.75 331 LEU A CA 1
ATOM 2589 C C . LEU A 1 331 ? 9.523 14.773 -2.557 1 98.75 331 LEU A C 1
ATOM 2591 O O . LEU A 1 331 ? 9.852 15.75 -3.24 1 98.75 331 LEU A O 1
ATOM 2595 N N . ALA A 1 332 ? 9.906 14.648 -1.256 1 98.81 332 ALA A N 1
ATOM 2596 C CA . ALA A 1 332 ? 10.773 15.633 -0.619 1 98.81 332 ALA A CA 1
ATOM 2597 C C . ALA A 1 332 ? 12.117 15.727 -1.338 1 98.81 332 ALA A C 1
ATOM 2599 O O . ALA A 1 332 ? 12.641 16.828 -1.539 1 98.81 332 ALA A O 1
ATOM 2600 N N . LEU A 1 333 ? 12.641 14.586 -1.701 1 98.38 333 LEU A N 1
ATOM 2601 C CA . LEU A 1 333 ? 13.922 14.555 -2.404 1 98.38 333 LEU A CA 1
ATOM 2602 C C . LEU A 1 333 ? 13.781 15.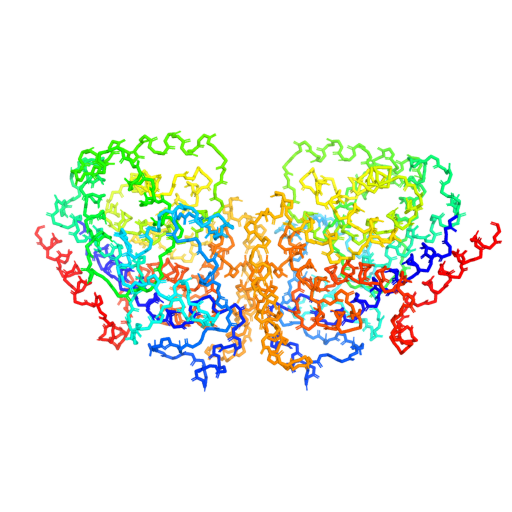125 -3.811 1 98.38 333 LEU A C 1
ATOM 2604 O O . LEU A 1 333 ? 14.617 15.93 -4.242 1 98.38 333 LEU A O 1
ATOM 2608 N N . GLU A 1 334 ? 12.711 14.766 -4.492 1 98.25 334 GLU A N 1
ATOM 2609 C CA . GLU A 1 334 ? 12.469 15.203 -5.863 1 98.25 334 GLU A CA 1
ATOM 2610 C C . GLU A 1 334 ? 12.32 16.719 -5.938 1 98.25 334 GLU A C 1
ATOM 2612 O O . GLU A 1 334 ? 12.758 17.344 -6.902 1 98.25 334 GLU A O 1
ATOM 2617 N N . PHE A 1 335 ? 11.719 17.281 -4.914 1 98.06 335 PHE A N 1
ATOM 2618 C CA . PHE A 1 335 ? 11.328 18.688 -5.008 1 98.06 335 PHE A CA 1
ATOM 2619 C C . PHE A 1 335 ? 12.016 19.516 -3.922 1 98.06 335 PHE A C 1
ATOM 2621 O O . PHE A 1 335 ? 11.484 20.531 -3.492 1 98.06 335 PHE A O 1
ATOM 2628 N N . ALA A 1 336 ? 13.133 19.094 -3.467 1 97.06 336 ALA A N 1
ATOM 2629 C CA . ALA A 1 336 ? 13.867 19.75 -2.381 1 97.06 336 ALA A CA 1
ATOM 2630 C C . ALA A 1 336 ? 14.102 21.219 -2.682 1 97.06 336 ALA A C 1
ATOM 2632 O O . ALA A 1 336 ? 14.195 22.047 -1.764 1 97.06 336 ALA A O 1
ATOM 2633 N N . ASP A 1 337 ? 14.125 21.594 -3.986 1 95.19 337 ASP A N 1
ATOM 2634 C CA . ASP A 1 337 ? 14.445 22.969 -4.352 1 95.19 337 ASP A CA 1
ATOM 2635 C C . ASP A 1 337 ? 13.258 23.656 -5.02 1 95.19 337 ASP A C 1
ATOM 2637 O O . ASP A 1 337 ? 13.398 24.719 -5.621 1 95.19 337 ASP A O 1
ATOM 2641 N N . ASP A 1 338 ? 12.18 23.031 -4.98 1 96.19 338 ASP A N 1
ATOM 2642 C CA . ASP A 1 338 ? 11.008 23.609 -5.637 1 96.19 338 ASP A CA 1
ATOM 2643 C C . ASP A 1 338 ? 9.727 23.281 -4.867 1 96.19 338 ASP A C 1
ATOM 2645 O O . ASP A 1 338 ? 8.992 22.359 -5.238 1 96.19 338 ASP A O 1
ATOM 2649 N N . VAL A 1 339 ? 9.43 24.062 -3.904 1 97.44 339 VAL A N 1
ATOM 2650 C CA . VAL A 1 339 ? 8.312 23.812 -2.994 1 97.44 339 VAL A CA 1
ATOM 2651 C C . VAL A 1 339 ? 6.996 23.891 -3.758 1 97.44 339 VAL A C 1
ATOM 2653 O O . VAL A 1 339 ? 6.117 23.047 -3.568 1 97.44 339 VAL A O 1
ATOM 2656 N N . ASN A 1 340 ? 6.816 24.781 -4.676 1 97 340 ASN A N 1
ATOM 2657 C CA . ASN A 1 340 ? 5.551 24.984 -5.375 1 97 340 ASN A CA 1
ATOM 2658 C C . ASN A 1 340 ? 5.207 23.781 -6.262 1 97 340 ASN A C 1
ATOM 2660 O O . ASN A 1 340 ? 4.086 23.266 -6.215 1 97 340 ASN A O 1
ATOM 2664 N N . ALA A 1 341 ? 6.152 23.312 -7.02 1 97.44 341 ALA A N 1
ATOM 2665 C CA . ALA A 1 341 ? 5.934 22.156 -7.875 1 97.44 341 ALA A CA 1
ATOM 2666 C C . ALA A 1 341 ? 5.699 20.891 -7.043 1 97.44 341 ALA A C 1
ATOM 2668 O O . ALA A 1 341 ? 4.918 20.031 -7.43 1 97.44 341 ALA A O 1
ATOM 2669 N N . GLY A 1 342 ? 6.402 20.828 -5.91 1 98.38 342 GLY A N 1
ATOM 2670 C CA . GLY A 1 342 ? 6.277 19.656 -5.059 1 98.38 342 GLY A CA 1
ATOM 2671 C C . GLY A 1 342 ? 4.895 19.5 -4.445 1 98.38 342 GLY A C 1
ATOM 2672 O O . GLY A 1 342 ? 4.352 18.391 -4.387 1 98.38 342 GLY A O 1
ATOM 2673 N N . LEU A 1 343 ? 4.352 20.578 -3.99 1 98.62 343 LEU A N 1
ATOM 2674 C CA . LEU A 1 343 ? 3.029 20.547 -3.373 1 98.62 343 LEU A CA 1
ATOM 2675 C C . LEU A 1 343 ? 1.961 20.172 -4.398 1 98.62 343 LEU A C 1
ATOM 2677 O O . LEU A 1 343 ? 1.055 19.391 -4.102 1 98.62 343 LEU A O 1
ATOM 2681 N N . LEU A 1 344 ? 2.082 20.688 -5.598 1 98.31 344 LEU A N 1
ATOM 2682 C CA . LEU A 1 344 ? 1.133 20.375 -6.66 1 98.31 344 LEU A CA 1
ATOM 2683 C C . LEU A 1 344 ? 1.275 18.922 -7.105 1 98.31 344 LEU A C 1
ATOM 2685 O O . LEU A 1 344 ? 0.276 18.25 -7.359 1 98.31 344 LEU A O 1
ATOM 2689 N N . ALA A 1 345 ? 2.516 18.469 -7.254 1 98.62 345 ALA A N 1
ATOM 2690 C CA . ALA A 1 345 ? 2.752 17.078 -7.637 1 98.62 345 ALA A CA 1
ATOM 2691 C C . ALA A 1 345 ? 2.145 16.125 -6.617 1 98.62 345 ALA A C 1
ATOM 2693 O O . ALA A 1 345 ? 1.525 15.125 -6.992 1 98.62 345 ALA A O 1
ATOM 2694 N N . ASN A 1 346 ? 2.342 16.438 -5.344 1 98.69 346 ASN A N 1
ATOM 2695 C CA . ASN A 1 346 ? 1.736 15.625 -4.289 1 98.69 346 ASN A CA 1
ATOM 2696 C C . ASN A 1 346 ? 0.224 15.523 -4.461 1 98.69 346 ASN A C 1
ATOM 2698 O O . ASN A 1 346 ? -0.344 14.43 -4.352 1 98.69 346 ASN A O 1
ATOM 2702 N N . ALA A 1 347 ? -0.42 16.625 -4.68 1 98.81 347 ALA A N 1
ATOM 2703 C CA . ALA A 1 347 ? -1.869 16.625 -4.863 1 98.81 347 ALA A CA 1
ATOM 2704 C C . ALA A 1 347 ? -2.273 15.742 -6.043 1 98.81 347 ALA A C 1
ATOM 2706 O O . ALA A 1 347 ? -3.213 14.945 -5.941 1 98.81 347 ALA A O 1
ATOM 2707 N N . ASN A 1 348 ? -1.54 15.805 -7.102 1 98.56 348 ASN A N 1
ATOM 2708 C CA . ASN A 1 348 ? -1.882 15.117 -8.344 1 98.56 348 ASN A CA 1
ATOM 2709 C C . ASN A 1 348 ? -1.477 13.648 -8.297 1 98.56 348 ASN A C 1
ATOM 2711 O O . ASN A 1 348 ? -1.763 12.891 -9.227 1 98.56 348 ASN A O 1
ATOM 2715 N N . CYS A 1 349 ? -0.797 13.227 -7.258 1 97.88 349 CYS A N 1
ATOM 2716 C CA . CYS A 1 349 ? -0.502 11.805 -7.082 1 97.88 349 CYS A CA 1
ATOM 2717 C C . CYS A 1 349 ? -1.694 11.07 -6.48 1 97.88 349 CYS A C 1
ATOM 2719 O O . CYS A 1 349 ? -1.77 9.844 -6.543 1 97.88 349 CYS A O 1
ATOM 2721 N N . GLY A 1 350 ? -2.631 11.797 -5.836 1 97.38 350 GLY A N 1
ATOM 2722 C CA . GLY A 1 350 ? -3.793 11.172 -5.223 1 97.38 350 GLY A CA 1
ATOM 2723 C C . GLY A 1 350 ? -3.445 10.328 -4.012 1 97.38 350 GLY A C 1
ATOM 2724 O O . GLY A 1 350 ? -2.467 10.602 -3.316 1 97.38 350 GLY A O 1
ATOM 2725 N N . GLY A 1 351 ? -4.391 9.352 -3.66 1 96.62 351 GLY A N 1
ATOM 2726 C CA . GLY A 1 351 ? -4.188 8.586 -2.443 1 96.62 351 GLY A CA 1
ATOM 2727 C C . GLY A 1 351 ? -4.262 9.43 -1.184 1 96.62 351 GLY A C 1
ATOM 2728 O O . GLY A 1 351 ? -5.078 10.352 -1.094 1 96.62 351 GLY A O 1
ATOM 2729 N N . GLU A 1 352 ? -3.42 8.984 -0.194 1 96.5 352 GLU A N 1
ATOM 2730 C CA . GLU A 1 352 ? -3.311 9.797 1.015 1 96.5 352 GLU A CA 1
ATOM 2731 C C . GLU A 1 352 ? -2.434 11.023 0.779 1 96.5 352 GLU A C 1
ATOM 2733 O O . GLU A 1 352 ? -1.281 11.062 1.218 1 96.5 352 GLU A O 1
ATOM 2738 N N . ASN A 1 353 ? -3.07 11.969 0.102 1 98.25 353 ASN A N 1
ATOM 2739 C CA . ASN A 1 353 ? -2.256 13.094 -0.357 1 98.25 353 ASN A CA 1
ATOM 2740 C C . ASN A 1 353 ? -2.494 14.344 0.488 1 98.25 353 ASN A C 1
ATOM 2742 O O . ASN A 1 353 ? -1.776 15.336 0.353 1 98.25 353 ASN A O 1
ATOM 2746 N N . CYS A 1 354 ? -3.449 14.336 1.445 1 98.56 354 CYS A N 1
ATOM 2747 C CA . CYS A 1 354 ? -3.65 15.5 2.299 1 98.56 354 CYS A CA 1
ATOM 2748 C C . CYS A 1 354 ? -2.646 15.516 3.447 1 98.56 354 CYS A C 1
ATOM 2750 O O . CYS A 1 354 ? -1.84 16.438 3.559 1 98.56 354 CYS A O 1
ATOM 2752 N N . HIS A 1 355 ? -2.697 14.461 4.215 1 98.69 355 HIS A N 1
ATOM 2753 C CA . HIS A 1 355 ? -1.827 14.461 5.387 1 98.69 355 HIS A CA 1
ATOM 2754 C C . HIS A 1 355 ? -0.375 14.211 4.996 1 98.69 355 HIS A C 1
ATOM 2756 O O . HIS A 1 355 ? 0.542 14.773 5.598 1 98.69 355 HIS A O 1
ATOM 2762 N N . ARG A 1 356 ? -0.17 13.344 3.971 1 98.62 356 ARG A N 1
ATOM 2763 C CA . ARG A 1 356 ? 1.164 13.273 3.383 1 98.62 356 ARG A CA 1
ATOM 2764 C C . ARG A 1 356 ? 1.629 14.641 2.904 1 98.62 356 ARG A C 1
ATOM 2766 O O . ARG A 1 356 ? 2.777 15.023 3.127 1 98.62 356 ARG A O 1
ATOM 2773 N N . GLY A 1 357 ? 0.748 15.367 2.248 1 98.81 357 GLY A N 1
ATOM 2774 C CA . GLY A 1 357 ? 1.031 16.703 1.76 1 98.81 357 GLY A CA 1
ATOM 2775 C C . GLY A 1 357 ? 1.367 17.688 2.867 1 98.81 357 GLY A C 1
ATOM 2776 O O . GLY A 1 357 ? 2.297 18.484 2.736 1 98.81 357 GLY A O 1
ATOM 2777 N N . ALA A 1 358 ? 0.619 17.641 3.928 1 98.88 358 ALA A N 1
ATOM 2778 C CA . ALA A 1 358 ? 0.884 18.531 5.051 1 98.88 358 ALA A CA 1
ATOM 2779 C C . ALA A 1 358 ? 2.287 18.312 5.609 1 98.88 358 ALA A C 1
ATOM 2781 O O . ALA A 1 358 ? 3.031 19.281 5.832 1 98.88 358 ALA A O 1
ATOM 2782 N N . ALA A 1 359 ? 2.619 17.078 5.801 1 98.88 359 ALA A N 1
ATOM 2783 C CA . ALA A 1 359 ? 3.947 16.734 6.305 1 98.88 359 ALA A CA 1
ATOM 2784 C C . ALA A 1 359 ? 5.031 17.125 5.301 1 98.88 359 ALA A C 1
ATOM 2786 O O . ALA A 1 359 ? 6.062 17.688 5.676 1 98.88 359 ALA A O 1
ATOM 2787 N N . LEU A 1 360 ? 4.801 16.844 4.043 1 98.88 360 LEU A N 1
ATOM 2788 C CA . LEU A 1 360 ? 5.715 17.203 2.963 1 98.88 360 LEU A CA 1
ATOM 2789 C C . LEU A 1 360 ? 5.867 18.719 2.859 1 98.88 360 LEU A C 1
ATOM 2791 O O . LEU A 1 360 ? 6.98 19.234 2.717 1 98.88 360 LEU A O 1
ATOM 2795 N N . GLY A 1 361 ? 4.742 19.391 2.869 1 98.88 361 GLY A N 1
ATOM 2796 C CA . GLY A 1 361 ? 4.746 20.844 2.75 1 98.88 361 GLY A CA 1
ATOM 2797 C C . GLY A 1 361 ? 5.543 21.531 3.844 1 98.88 361 GLY A C 1
ATOM 2798 O O . GLY A 1 361 ? 6.238 22.516 3.586 1 98.88 361 GLY A O 1
ATOM 2799 N N . ALA A 1 362 ? 5.422 21.031 5.062 1 98.94 362 ALA A N 1
ATOM 2800 C CA . ALA A 1 362 ? 6.215 21.578 6.156 1 98.94 362 ALA A CA 1
ATOM 2801 C C . ALA A 1 362 ? 7.711 21.438 5.879 1 98.94 362 ALA A C 1
ATOM 2803 O O . ALA A 1 362 ? 8.484 22.375 6.125 1 98.94 362 ALA A O 1
ATOM 2804 N N . LEU A 1 363 ? 8.125 20.312 5.34 1 98.81 363 LEU A N 1
ATOM 2805 C CA . LEU A 1 363 ? 9.531 20.062 5.027 1 98.81 363 LEU A CA 1
ATOM 2806 C C . LEU A 1 363 ? 10.008 20.984 3.91 1 98.81 363 LEU A C 1
ATOM 2808 O O . LEU A 1 363 ? 11.031 21.656 4.051 1 98.81 363 LEU A O 1
ATOM 2812 N N . LEU A 1 364 ? 9.242 20.984 2.822 1 98.81 364 LEU A N 1
ATOM 2813 C CA . LEU A 1 364 ? 9.633 21.797 1.666 1 98.81 364 LEU A CA 1
ATOM 2814 C C . LEU A 1 364 ? 9.609 23.281 2.006 1 98.81 364 LEU A C 1
ATOM 2816 O O . LEU A 1 364 ? 10.484 24.031 1.567 1 98.81 364 LEU A O 1
ATOM 2820 N N . GLY A 1 365 ? 8.586 23.672 2.748 1 98.62 365 GLY A N 1
ATOM 2821 C CA . GLY A 1 365 ? 8.523 25.047 3.188 1 98.62 365 GLY A CA 1
ATOM 2822 C C . GLY A 1 365 ? 9.695 25.453 4.062 1 98.62 365 GLY A C 1
ATOM 2823 O O . GLY A 1 365 ? 10.273 26.531 3.875 1 98.62 365 GLY A O 1
ATOM 2824 N N . ALA A 1 366 ? 10.031 24.594 5.039 1 98.5 366 ALA A N 1
ATOM 2825 C CA . ALA A 1 366 ? 11.164 24.859 5.91 1 98.5 366 ALA A CA 1
ATOM 2826 C C . ALA A 1 366 ? 12.445 25.047 5.098 1 98.5 366 ALA A C 1
ATOM 2828 O O . ALA A 1 366 ? 13.219 25.969 5.344 1 98.5 366 ALA A O 1
ATOM 2829 N N . ALA A 1 367 ? 12.664 24.172 4.145 1 98.19 367 ALA A N 1
ATOM 2830 C CA . ALA A 1 367 ? 13.844 24.234 3.295 1 98.19 367 ALA A CA 1
ATOM 2831 C C . ALA A 1 367 ? 13.859 25.516 2.469 1 98.19 367 ALA A C 1
ATOM 2833 O O . ALA A 1 367 ? 14.898 26.156 2.33 1 98.19 367 ALA A O 1
ATOM 2834 N N . ALA A 1 368 ? 12.75 25.859 1.921 1 97.12 368 ALA A N 1
ATOM 2835 C CA . ALA A 1 368 ? 12.625 27.078 1.13 1 97.12 368 ALA A CA 1
ATOM 2836 C C . ALA A 1 368 ? 12.898 28.312 1.982 1 97.12 368 ALA A C 1
ATOM 2838 O O . ALA A 1 368 ? 13.602 29.234 1.55 1 97.12 368 ALA A O 1
ATOM 2839 N N . GLY A 1 369 ? 12.305 28.359 3.145 1 94.56 369 GLY A N 1
ATOM 2840 C CA . GLY A 1 369 ? 12.508 29.469 4.047 1 94.56 369 GLY A CA 1
ATOM 2841 C C . GLY A 1 369 ? 13.961 29.688 4.41 1 94.56 369 GLY A C 1
ATOM 2842 O O . GLY A 1 369 ? 14.43 30.828 4.484 1 94.56 369 GLY A O 1
ATOM 2843 N N . HIS A 1 370 ? 14.648 28.641 4.645 1 91.31 370 HIS A N 1
ATOM 2844 C CA . HIS A 1 370 ? 16.062 28.734 4.996 1 91.31 370 HIS A CA 1
ATOM 2845 C C . HIS A 1 370 ? 16.875 29.297 3.838 1 91.31 370 HIS A C 1
ATOM 2847 O O . HIS A 1 370 ? 17.875 29.984 4.055 1 91.31 370 HIS A O 1
ATOM 2853 N N . ARG A 1 371 ? 16.406 29.047 2.623 1 91.19 371 ARG A N 1
ATOM 2854 C CA . ARG A 1 371 ? 17.125 29.516 1.437 1 91.19 371 ARG A CA 1
ATOM 2855 C C . ARG A 1 371 ? 16.625 30.891 1.007 1 91.19 371 ARG A C 1
ATOM 2857 O O . ARG A 1 371 ? 17.125 31.469 0.032 1 91.19 371 ARG A O 1
ATOM 2864 N N . GLY A 1 372 ? 15.727 31.391 1.692 1 88.75 372 GLY A N 1
ATOM 2865 C CA . GLY A 1 372 ? 15.18 32.688 1.358 1 88.75 372 GLY A CA 1
ATOM 2866 C C . GLY A 1 372 ? 14.133 32.625 0.264 1 88.75 372 GLY A C 1
ATOM 2867 O O . GLY A 1 372 ? 13.82 33.656 -0.357 1 88.75 372 GLY A O 1
ATOM 2868 N N . ASN A 1 373 ? 13.742 31.391 -0.071 1 89 373 ASN A N 1
ATOM 2869 C CA . ASN A 1 373 ? 12.656 31.188 -1.02 1 89 373 ASN A CA 1
ATOM 2870 C C . ASN A 1 373 ? 11.312 31.062 -0.31 1 89 373 ASN A C 1
ATOM 2872 O O . ASN A 1 373 ? 11.258 30.938 0.915 1 89 373 ASN A O 1
ATOM 2876 N N . GLU A 1 374 ? 10.203 31.281 -1.071 1 86.81 374 GLU A N 1
ATOM 2877 C CA . GLU A 1 374 ? 8.867 31.203 -0.478 1 86.81 374 GLU A CA 1
ATOM 2878 C C . GLU A 1 374 ? 7.875 30.562 -1.442 1 86.81 374 GLU A C 1
ATOM 2880 O O . GLU A 1 374 ? 8.172 30.406 -2.627 1 86.81 374 GLU A O 1
ATOM 2885 N N . LEU A 1 375 ? 6.824 30.172 -0.821 1 93.75 375 LEU A N 1
ATOM 2886 C CA . LEU A 1 375 ? 5.66 29.797 -1.623 1 93.75 375 LEU A CA 1
ATOM 2887 C C . LEU A 1 375 ? 5.156 31 -2.426 1 93.75 375 LEU A C 1
ATOM 2889 O O . LEU A 1 375 ? 5.328 32.156 -2.01 1 93.75 375 LEU A O 1
ATOM 2893 N N . THR A 1 376 ? 4.582 30.719 -3.57 1 94.12 376 THR A N 1
ATOM 2894 C CA . THR A 1 376 ? 4.109 31.812 -4.414 1 94.12 376 THR A CA 1
ATOM 2895 C C . THR A 1 376 ? 3.045 32.625 -3.693 1 94.12 376 THR A C 1
ATOM 2897 O O . THR A 1 376 ? 2.229 32.094 -2.949 1 94.12 376 THR A O 1
ATOM 2900 N N . PRO A 1 377 ? 3.059 33.906 -3.93 1 95.25 377 PRO A N 1
ATOM 2901 C CA . PRO A 1 377 ? 2.061 34.781 -3.303 1 95.25 377 PRO A CA 1
ATOM 2902 C C . PRO A 1 377 ? 0.628 34.375 -3.631 1 95.25 377 PRO A C 1
ATOM 2904 O O . PRO A 1 377 ? -0.271 34.531 -2.801 1 95.25 377 PRO A O 1
ATOM 2907 N N . GLU A 1 378 ? 0.443 33.875 -4.773 1 95.88 378 GLU A N 1
ATOM 2908 C CA . GLU A 1 378 ? -0.892 33.469 -5.195 1 95.88 378 GLU A CA 1
ATOM 2909 C C . GLU A 1 378 ? -1.43 32.344 -4.305 1 95.88 378 GLU A C 1
ATOM 2911 O O . GLU A 1 378 ? -2.596 32.375 -3.902 1 95.88 378 GLU A O 1
ATOM 2916 N N . LEU A 1 379 ? -0.573 31.391 -4.004 1 97.25 379 LEU A N 1
ATOM 2917 C CA . LEU A 1 379 ? -0.983 30.281 -3.145 1 97.25 379 LEU A CA 1
ATOM 2918 C C . LEU A 1 379 ? -1.274 30.766 -1.73 1 97.25 379 LEU A C 1
ATOM 2920 O O . LEU A 1 379 ? -2.215 30.297 -1.087 1 97.25 379 LEU A O 1
ATOM 2924 N N . LYS A 1 380 ? -0.52 31.734 -1.248 1 97 380 LYS A N 1
ATOM 2925 C CA . LYS A 1 380 ? -0.753 32.281 0.083 1 97 380 LYS A CA 1
ATOM 2926 C C . LYS A 1 380 ? -2.023 33.125 0.114 1 97 380 LYS A C 1
ATOM 2928 O O . LYS A 1 380 ? -2.828 33 1.041 1 97 380 LYS A O 1
ATOM 2933 N N . ARG A 1 381 ? -2.227 33.875 -0.947 1 96.56 381 ARG A N 1
ATOM 2934 C CA . ARG A 1 381 ? -3.346 34.812 -1.01 1 96.56 381 ARG A CA 1
ATOM 2935 C C . ARG A 1 381 ? -4.672 34.094 -1.142 1 96.56 381 ARG A C 1
ATOM 2937 O O . ARG A 1 381 ? -5.691 34.531 -0.608 1 96.56 381 ARG A O 1
ATOM 2944 N N . ASN A 1 382 ? -4.641 32.969 -1.809 1 97.31 382 ASN A N 1
ATOM 2945 C CA . ASN A 1 382 ? -5.898 32.312 -2.154 1 97.31 382 ASN A CA 1
ATOM 2946 C C . ASN A 1 382 ? -6.223 31.188 -1.185 1 97.31 382 ASN A C 1
ATOM 2948 O O . ASN A 1 382 ? -7.199 30.453 -1.378 1 97.31 382 ASN A O 1
ATOM 2952 N N . LEU A 1 383 ? -5.336 31.047 -0.192 1 98.12 383 LEU A N 1
ATOM 2953 C CA . LEU A 1 383 ? -5.715 30.094 0.848 1 98.12 383 LEU A CA 1
ATOM 2954 C C . LEU A 1 383 ? -7.078 30.453 1.436 1 98.12 383 LEU A C 1
ATOM 2956 O O . LEU A 1 383 ? -7.438 31.625 1.51 1 98.12 383 LEU A O 1
ATOM 2960 N N . GLY A 1 384 ? -7.836 29.453 1.865 1 96.31 384 GLY A N 1
ATOM 2961 C CA . GLY A 1 384 ? -9.242 29.625 2.201 1 96.31 384 GLY A CA 1
ATOM 2962 C C . GLY A 1 384 ? -9.469 29.984 3.66 1 96.31 384 GLY A C 1
ATOM 2963 O O . GLY A 1 384 ? -8.875 30.922 4.176 1 96.31 384 GLY A O 1
ATOM 2964 N N . SER A 1 385 ? -10.234 29.203 4.344 1 91.75 385 SER A N 1
ATOM 2965 C CA . SER A 1 385 ? -10.891 29.531 5.602 1 91.75 385 SER A CA 1
ATOM 2966 C C . SER A 1 385 ? -9.867 29.734 6.719 1 91.75 385 SER A C 1
ATOM 2968 O O . SER A 1 385 ? -10.117 30.484 7.664 1 91.75 385 SER A O 1
ATOM 2970 N N . LEU A 1 386 ? -8.664 29.141 6.617 1 97.5 386 LEU A N 1
ATOM 2971 C CA . LEU A 1 386 ? -7.75 29.203 7.754 1 97.5 386 LEU A CA 1
ATOM 2972 C C . LEU A 1 386 ? -6.656 30.234 7.52 1 97.5 386 LEU A C 1
ATOM 2974 O O . LEU A 1 386 ? -5.77 30.406 8.359 1 97.5 386 LEU A O 1
ATOM 2978 N N . LYS A 1 387 ? -6.734 30.953 6.398 1 97.75 387 LYS A N 1
ATOM 2979 C CA . LYS A 1 387 ? -5.699 31.906 6.012 1 97.75 387 LYS A CA 1
ATOM 2980 C C . LYS A 1 387 ? -5.488 32.969 7.094 1 97.75 387 LYS A C 1
ATOM 2982 O O . LYS A 1 387 ? -4.352 33.25 7.461 1 97.75 387 LYS A O 1
ATOM 2987 N N . GLN A 1 388 ? -6.566 33.531 7.562 1 97.31 388 GLN A N 1
ATOM 2988 C CA . GLN A 1 388 ? -6.473 34.594 8.547 1 97.31 388 GLN A CA 1
ATOM 2989 C C . GLN A 1 388 ? -5.797 34.125 9.828 1 97.31 388 GLN A C 1
ATOM 2991 O O . GLN A 1 388 ? -4.953 34.812 10.398 1 97.31 388 GLN A O 1
ATOM 2996 N N . GLY A 1 389 ? -6.234 32.969 10.312 1 97.5 389 GLY A N 1
ATOM 2997 C CA . GLY A 1 389 ? -5.602 32.375 11.492 1 97.5 389 GLY A CA 1
ATOM 2998 C C . GLY A 1 389 ? -4.117 32.125 11.305 1 97.5 389 GLY A C 1
ATOM 2999 O O . GLY A 1 389 ? -3.318 32.406 12.203 1 97.5 389 GLY A O 1
ATOM 3000 N N . LEU A 1 390 ? -3.789 31.578 10.148 1 98.06 390 LEU A N 1
ATOM 3001 C CA . LEU A 1 390 ? -2.395 31.266 9.859 1 98.06 390 LEU A CA 1
ATOM 3002 C C . LEU A 1 390 ? -1.561 32.531 9.773 1 98.06 390 LEU A C 1
ATOM 3004 O O . LEU A 1 390 ? -0.447 32.594 10.305 1 98.06 390 LEU A O 1
ATOM 3008 N N . THR A 1 391 ? -2.068 33.562 9.094 1 96.81 391 THR A N 1
ATOM 3009 C CA . THR A 1 391 ? -1.381 34.844 8.992 1 96.81 391 THR A CA 1
ATOM 3010 C C . THR A 1 391 ? -1.151 35.438 10.375 1 96.81 391 THR A C 1
ATOM 3012 O O . THR A 1 391 ? -0.086 36 10.648 1 96.81 391 THR A O 1
ATOM 3015 N N . GLY A 1 392 ? -2.162 35.344 11.219 1 95.88 392 GLY A N 1
ATOM 3016 C CA . GLY A 1 392 ? -2.02 35.844 12.578 1 95.88 392 GLY A CA 1
ATOM 3017 C C . GLY A 1 392 ? -0.875 35.188 13.328 1 95.88 392 GLY A C 1
ATOM 3018 O O . GLY A 1 392 ? -0.1 35.844 14.008 1 95.88 392 GLY A O 1
ATOM 3019 N N . ILE A 1 393 ? -0.779 33.906 13.211 1 95.25 393 ILE A N 1
ATOM 3020 C CA . ILE A 1 393 ? 0.258 33.125 13.898 1 95.25 393 ILE A CA 1
ATOM 3021 C C . ILE A 1 393 ? 1.63 33.5 13.344 1 95.25 393 ILE A C 1
ATOM 3023 O O . ILE A 1 393 ? 2.578 33.719 14.109 1 95.25 393 ILE A O 1
ATOM 3027 N N . THR A 1 394 ? 1.742 33.531 12.016 1 93.06 394 THR A N 1
ATOM 3028 C CA . THR A 1 394 ? 3.037 33.812 11.406 1 93.06 394 THR A CA 1
ATOM 3029 C C . THR A 1 394 ? 3.492 35.25 11.734 1 93.06 394 THR A C 1
ATOM 3031 O O . THR A 1 394 ? 4.688 35.5 11.898 1 93.06 394 THR A O 1
ATOM 3034 N N . GLU A 1 395 ? 2.596 36.156 11.898 1 91.06 395 GLU A N 1
ATOM 3035 C CA . GLU A 1 395 ? 2.92 37.531 12.297 1 91.06 395 GLU A CA 1
ATOM 3036 C C . GLU A 1 395 ? 3.354 37.594 13.758 1 91.06 395 GLU A C 1
ATOM 3038 O O . GLU A 1 395 ? 4.285 38.312 14.109 1 91.06 395 GLU A O 1
ATOM 3043 N N . GLN A 1 396 ? 2.684 36.906 14.555 1 88 396 GLN A N 1
ATOM 3044 C CA . GLN A 1 396 ? 3.035 36.875 15.969 1 88 396 GLN A CA 1
ATOM 3045 C C . GLN A 1 396 ? 4.418 36.25 16.172 1 88 396 GLN A C 1
ATOM 3047 O O . GLN A 1 396 ? 5.176 36.688 17.047 1 88 396 GLN A O 1
ATOM 3052 N N . MET A 1 397 ? 4.641 35.25 15.445 1 84.25 397 MET A N 1
ATOM 3053 C CA . MET A 1 397 ? 5.953 34.594 15.523 1 84.25 397 MET A CA 1
ATOM 3054 C C . MET A 1 397 ? 7.059 35.594 15.141 1 84.25 397 MET A C 1
ATOM 3056 O O . MET A 1 397 ? 8.141 35.562 15.719 1 84.25 397 MET A O 1
ATOM 3060 N N . LYS A 1 398 ? 6.785 36.469 14.172 1 79.81 398 LYS A N 1
ATOM 3061 C CA . LYS A 1 398 ? 7.746 37.469 13.75 1 79.81 398 LYS A CA 1
ATOM 3062 C C . LYS A 1 398 ? 7.988 38.5 14.859 1 79.81 398 LYS A C 1
ATOM 3064 O O . LYS A 1 398 ? 9.125 38.938 15.078 1 79.81 398 LYS A O 1
ATOM 3069 N N . SER A 1 399 ? 6.949 38.875 15.461 1 75.69 399 SER A N 1
ATOM 3070 C CA . SER A 1 399 ? 7.035 39.875 16.5 1 75.69 399 SER A CA 1
ATOM 3071 C C . SER A 1 399 ? 7.766 39.344 17.734 1 75.69 399 SER A C 1
ATOM 3073 O O . SER A 1 399 ? 8.516 40.094 18.375 1 75.69 399 SER A O 1
ATOM 3075 N N . ALA A 1 400 ? 7.57 38.219 18.016 1 67.38 400 ALA A N 1
ATOM 3076 C CA . ALA A 1 400 ? 8.227 37.625 19.172 1 67.38 400 ALA A CA 1
ATOM 3077 C C . ALA A 1 400 ? 9.734 37.5 18.969 1 67.38 400 ALA A C 1
ATOM 3079 O O . ALA A 1 400 ? 10.516 37.625 19.906 1 67.38 400 ALA A O 1
ATOM 3080 N N . ALA A 1 401 ? 10.125 37.312 17.844 1 61.09 401 ALA A N 1
ATOM 3081 C CA . ALA A 1 401 ? 11.547 37.219 17.516 1 61.09 401 ALA A CA 1
ATOM 3082 C C . ALA A 1 401 ? 12.234 38.562 17.578 1 61.09 401 ALA A C 1
ATOM 3084 O O . ALA A 1 401 ? 13.422 38.656 17.891 1 61.09 401 ALA A O 1
ATOM 3085 N N . ALA A 1 402 ? 11.445 39.625 17.297 1 57.59 402 ALA A N 1
ATOM 3086 C CA . ALA A 1 402 ? 12 41 17.312 1 57.59 402 ALA A CA 1
ATOM 3087 C C . ALA A 1 402 ? 12.156 41.5 18.734 1 57.59 402 ALA A C 1
ATOM 3089 O O . ALA A 1 402 ? 12.891 42.469 18.984 1 57.59 402 ALA A O 1
ATOM 3090 N N . MET A 1 403 ? 11.516 40.844 19.734 1 50.44 403 MET A N 1
ATOM 3091 C CA . MET A 1 403 ? 11.664 41.281 21.125 1 50.44 403 MET A CA 1
ATOM 3092 C C . MET A 1 403 ? 12.781 40.5 21.812 1 50.44 403 MET A C 1
ATOM 3094 O O . MET A 1 403 ? 12.977 39.312 21.562 1 50.44 403 MET A O 1
ATOM 3098 N N . MET B 1 1 ? -10.953 -40.031 -5.949 1 68.75 1 MET B N 1
ATOM 3099 C CA . MET B 1 1 ? -11.203 -38.594 -6.125 1 68.75 1 MET B CA 1
ATOM 3100 C C . MET B 1 1 ? -12.445 -38.375 -6.984 1 68.75 1 MET B C 1
ATOM 3102 O O . MET B 1 1 ? -12.625 -39 -8.016 1 68.75 1 MET B O 1
ATOM 3106 N N . SER B 1 2 ? -13.406 -37.5 -6.516 1 80.06 2 SER B N 1
ATOM 3107 C CA . SER B 1 2 ? -14.648 -37.281 -7.254 1 80.06 2 SER B CA 1
ATOM 3108 C C . SER B 1 2 ? -14.375 -36.594 -8.586 1 80.06 2 SER B C 1
ATOM 3110 O O . SER B 1 2 ? -13.344 -35.938 -8.75 1 80.06 2 SER B O 1
ATOM 3112 N N . ALA B 1 3 ? -15.133 -36.969 -9.578 1 86.19 3 ALA B N 1
ATOM 3113 C CA . ALA B 1 3 ? -15.039 -36.344 -10.883 1 86.19 3 ALA B CA 1
ATOM 3114 C C . ALA B 1 3 ? -15.086 -34.812 -10.758 1 86.19 3 ALA B C 1
ATOM 3116 O O . ALA B 1 3 ? -14.43 -34.094 -11.516 1 86.19 3 ALA B O 1
ATOM 3117 N N . LYS B 1 4 ? -15.805 -34.375 -9.812 1 90.94 4 LYS B N 1
ATOM 3118 C CA . LYS B 1 4 ? -15.945 -32.938 -9.594 1 90.94 4 LYS B CA 1
ATOM 3119 C C . LYS B 1 4 ? -14.633 -32.312 -9.078 1 90.94 4 LYS B C 1
ATOM 3121 O O . LYS B 1 4 ? -14.242 -31.234 -9.5 1 90.94 4 LYS B O 1
ATOM 3126 N N . LEU B 1 5 ? -14.039 -32.969 -8.148 1 94.25 5 LEU B N 1
ATOM 3127 C CA . LEU B 1 5 ? -12.758 -32.5 -7.633 1 94.25 5 LEU B CA 1
ATOM 3128 C C . LEU B 1 5 ? -11.703 -32.5 -8.734 1 94.25 5 LEU B C 1
ATOM 3130 O O . LEU B 1 5 ? -10.898 -31.578 -8.812 1 94.25 5 LEU B O 1
ATOM 3134 N N . GLN B 1 6 ? -11.742 -33.5 -9.562 1 93.44 6 GLN B N 1
ATOM 3135 C CA . GLN B 1 6 ? -10.781 -33.562 -10.664 1 93.44 6 GLN B CA 1
ATOM 3136 C C . GLN B 1 6 ? -10.969 -32.406 -11.633 1 93.44 6 GLN B C 1
ATOM 3138 O O . GLN B 1 6 ? -9.984 -31.797 -12.062 1 93.44 6 GLN B O 1
ATOM 3143 N N . LYS B 1 7 ? -12.18 -32.156 -11.977 1 94.38 7 LYS B N 1
ATOM 3144 C CA . LYS B 1 7 ? -12.469 -31.047 -12.867 1 94.38 7 LYS B CA 1
ATOM 3145 C C . LYS B 1 7 ? -12.055 -29.719 -12.234 1 94.38 7 LYS B C 1
ATOM 3147 O O . LYS B 1 7 ? -11.531 -28.844 -12.914 1 94.38 7 LYS B O 1
ATOM 3152 N N . ALA B 1 8 ? -12.32 -29.578 -10.961 1 96.56 8 ALA B N 1
ATOM 3153 C CA . ALA B 1 8 ? -11.953 -28.375 -10.234 1 96.56 8 ALA B CA 1
ATOM 3154 C C . ALA B 1 8 ? -10.438 -28.172 -10.227 1 96.56 8 ALA B C 1
ATOM 3156 O O . ALA B 1 8 ? -9.953 -27.062 -10.391 1 96.56 8 ALA B O 1
ATOM 3157 N N . LYS B 1 9 ? -9.719 -29.25 -10 1 97.06 9 LYS B N 1
ATOM 3158 C CA . LYS B 1 9 ? -8.258 -29.203 -10.023 1 97.06 9 LYS B CA 1
ATOM 3159 C C . LYS B 1 9 ? -7.75 -28.719 -11.383 1 97.06 9 LYS B C 1
ATOM 3161 O O . LYS B 1 9 ? -6.871 -27.859 -11.461 1 97.06 9 LYS B O 1
ATOM 3166 N N . GLN B 1 10 ? -8.328 -29.281 -12.406 1 96.31 10 GLN B N 1
ATOM 3167 C CA . GLN B 1 10 ? -7.906 -28.938 -13.766 1 96.31 10 GLN B CA 1
ATOM 3168 C C . GLN B 1 10 ? -8.172 -27.469 -14.078 1 96.31 10 GLN B C 1
ATOM 3170 O O . GLN B 1 10 ? -7.293 -26.766 -14.578 1 96.31 10 GLN B O 1
ATOM 3175 N N . GLU B 1 11 ? -9.352 -27.016 -13.758 1 97.5 11 GLU B N 1
ATOM 3176 C CA . GLU B 1 11 ? -9.719 -25.641 -14.062 1 97.5 11 GLU B CA 1
ATOM 3177 C C . GLU B 1 11 ? -8.961 -24.656 -13.172 1 97.5 11 GLU B C 1
ATOM 3179 O O . GLU B 1 11 ? -8.648 -23.547 -13.594 1 97.5 11 GLU B O 1
ATOM 3184 N N . ALA B 1 12 ? -8.641 -25.078 -11.938 1 98.62 12 ALA B N 1
ATOM 3185 C CA . ALA B 1 12 ? -7.789 -24.25 -11.078 1 98.62 12 ALA B CA 1
ATOM 3186 C C . ALA B 1 12 ? -6.426 -24.016 -11.719 1 98.62 12 ALA B C 1
ATOM 3188 O O . ALA B 1 12 ? -5.906 -22.906 -11.703 1 98.62 12 ALA B O 1
ATOM 3189 N N . LEU B 1 13 ? -5.863 -25.078 -12.258 1 98.62 13 LEU B N 1
ATOM 3190 C CA . LEU B 1 13 ? -4.562 -24.969 -12.906 1 98.62 13 LEU B CA 1
ATOM 3191 C C . LEU B 1 13 ? -4.645 -24.094 -14.148 1 98.62 13 LEU B C 1
ATOM 3193 O O . LEU B 1 13 ? -3.809 -23.219 -14.352 1 98.62 13 LEU B O 1
ATOM 3197 N N . TRP B 1 14 ? -5.652 -24.312 -14.984 1 98.44 14 TRP B N 1
ATOM 3198 C CA . TRP B 1 14 ? -5.84 -23.453 -16.141 1 98.44 14 TRP B CA 1
ATOM 3199 C C . TRP B 1 14 ? -6 -22 -15.727 1 98.44 14 TRP B C 1
ATOM 3201 O O . TRP B 1 14 ? -5.402 -21.109 -16.328 1 98.44 14 TRP B O 1
ATOM 3211 N N . GLY B 1 15 ? -6.828 -21.781 -14.703 1 98.75 15 GLY B N 1
ATOM 3212 C CA . GLY B 1 15 ? -7.016 -20.438 -14.203 1 98.75 15 GLY B CA 1
ATOM 3213 C C . GLY B 1 15 ? -5.719 -19.781 -13.766 1 98.75 15 GLY B C 1
ATOM 3214 O O . GLY B 1 15 ? -5.461 -18.625 -14.094 1 98.75 15 GLY B O 1
ATOM 3215 N N . MET B 1 16 ? -4.902 -20.484 -13.008 1 98.88 16 MET B N 1
ATOM 3216 C CA . MET B 1 16 ? -3.607 -20 -12.523 1 98.88 16 MET B CA 1
ATOM 3217 C C . MET B 1 16 ? -2.711 -19.594 -13.688 1 98.88 16 MET B C 1
ATOM 3219 O O . MET B 1 16 ? -2.164 -18.484 -13.703 1 98.88 16 MET B O 1
ATOM 3223 N N . PHE B 1 17 ? -2.582 -20.422 -14.688 1 98.88 17 PHE B N 1
ATOM 3224 C CA . PHE B 1 17 ? -1.67 -20.219 -15.805 1 98.88 17 PHE B CA 1
ATOM 3225 C C . PHE B 1 17 ? -2.168 -19.094 -16.703 1 98.88 17 PHE B C 1
ATOM 3227 O O . PHE B 1 17 ? -1.388 -18.25 -17.141 1 98.88 17 PHE B O 1
ATOM 3234 N N . VAL B 1 18 ? -3.436 -19.094 -17 1 98.88 18 VAL B N 1
ATOM 3235 C CA . VAL B 1 18 ? -4.012 -18.094 -17.891 1 98.88 18 VAL B CA 1
ATOM 3236 C C . VAL B 1 18 ? -3.932 -16.703 -17.234 1 98.88 18 VAL B C 1
ATOM 3238 O O . VAL B 1 18 ? -3.584 -15.727 -17.891 1 98.88 18 VAL B O 1
ATOM 3241 N N . ALA B 1 19 ? -4.262 -16.625 -15.945 1 98.88 19 ALA B N 1
ATOM 3242 C CA . ALA B 1 19 ? -4.215 -15.352 -15.242 1 98.88 19 ALA B CA 1
ATOM 3243 C C . ALA B 1 19 ? -2.809 -14.758 -15.273 1 98.88 19 ALA B C 1
ATOM 3245 O O . ALA B 1 19 ? -2.637 -13.562 -15.516 1 98.88 19 ALA B O 1
ATOM 3246 N N . ASP B 1 20 ? -1.817 -15.562 -14.984 1 98.88 20 ASP B N 1
ATOM 3247 C CA . ASP B 1 20 ? -0.42 -15.148 -15.008 1 98.88 20 ASP B CA 1
ATOM 3248 C C . ASP B 1 20 ? -0.026 -14.625 -16.391 1 98.88 20 ASP B C 1
ATOM 3250 O O . ASP B 1 20 ? 0.586 -13.562 -16.5 1 98.88 20 ASP B O 1
ATOM 3254 N N . ALA B 1 21 ? -0.4 -15.328 -17.375 1 98.88 21 ALA B N 1
ATOM 3255 C CA . ALA B 1 21 ? -0.018 -14.992 -18.75 1 98.88 21 ALA B CA 1
ATOM 3256 C C . ALA B 1 21 ? -0.703 -13.711 -19.219 1 98.88 21 ALA B C 1
ATOM 3258 O O . ALA B 1 21 ? -0.119 -12.922 -19.953 1 98.88 21 ALA B O 1
ATOM 3259 N N . LEU B 1 22 ? -1.945 -13.523 -18.844 1 98.81 22 LEU B N 1
ATOM 3260 C CA . LEU B 1 22 ? -2.664 -12.297 -19.188 1 98.81 22 LEU B CA 1
ATOM 3261 C C . LEU B 1 22 ? -2.002 -11.078 -18.547 1 98.81 22 LEU B C 1
ATOM 3263 O O . LEU B 1 22 ? -1.979 -10 -19.156 1 98.81 22 LEU B O 1
ATOM 3267 N N . ALA B 1 23 ? -1.465 -11.273 -17.359 1 98.81 23 ALA B N 1
ATOM 3268 C CA . ALA B 1 23 ? -0.961 -10.148 -16.562 1 98.81 23 ALA B CA 1
ATOM 3269 C C . ALA B 1 23 ? 0.508 -9.875 -16.875 1 98.81 23 ALA B C 1
ATOM 3271 O O . ALA B 1 23 ? 0.993 -8.766 -16.672 1 98.81 23 ALA B O 1
ATOM 3272 N N . MET B 1 24 ? 1.237 -10.812 -17.438 1 98.75 24 MET B N 1
ATOM 3273 C CA . MET B 1 24 ? 2.688 -10.797 -17.609 1 98.75 24 MET B CA 1
ATOM 3274 C C . MET B 1 24 ? 3.139 -9.523 -18.312 1 98.75 24 MET B C 1
ATOM 3276 O O . MET B 1 24 ? 4.066 -8.852 -17.875 1 98.75 24 MET B O 1
ATOM 3280 N N . PRO B 1 25 ? 2.488 -9.031 -19.344 1 98.69 25 PRO B N 1
ATOM 3281 C CA . PRO B 1 25 ? 2.979 -7.855 -20.062 1 98.69 25 PRO B CA 1
ATOM 3282 C C . PRO B 1 25 ? 2.906 -6.574 -19.234 1 98.69 25 PRO B C 1
ATOM 3284 O O . PRO B 1 25 ? 3.627 -5.613 -19.516 1 98.69 25 PRO B O 1
ATOM 3287 N N . VAL B 1 26 ? 2.023 -6.582 -18.234 1 98.62 26 VAL B N 1
ATOM 3288 C CA . VAL B 1 26 ? 1.812 -5.352 -17.484 1 98.62 26 VAL B CA 1
ATOM 3289 C C . VAL B 1 26 ? 2.094 -5.598 -16 1 98.62 26 VAL B C 1
ATOM 3291 O O . VAL B 1 26 ? 1.559 -4.902 -15.133 1 98.62 26 VAL B O 1
ATOM 3294 N N . HIS B 1 27 ? 2.971 -6.625 -15.727 1 98.25 27 HIS B N 1
ATOM 3295 C CA . HIS B 1 27 ? 3.424 -6.902 -14.367 1 98.25 27 HIS B CA 1
ATOM 3296 C C . HIS B 1 27 ? 4.113 -5.684 -13.758 1 98.25 27 HIS B C 1
ATOM 3298 O O . HIS B 1 27 ? 5.039 -5.129 -14.352 1 98.25 27 HIS B O 1
ATOM 3304 N N . TRP B 1 28 ? 3.564 -5.246 -12.609 1 97.12 28 TRP B N 1
ATOM 3305 C CA . TRP B 1 28 ? 4.121 -4.164 -11.805 1 97.12 28 TRP B CA 1
ATOM 3306 C C . TRP B 1 28 ? 3.949 -2.818 -12.508 1 97.12 28 TRP B C 1
ATOM 3308 O O . TRP B 1 28 ? 4.754 -1.904 -12.312 1 97.12 28 TRP B O 1
ATOM 3318 N N . TYR B 1 29 ? 2.98 -2.719 -13.438 1 96.81 29 TYR B N 1
ATOM 3319 C CA . TYR B 1 29 ? 2.5 -1.394 -13.82 1 96.81 29 TYR B CA 1
ATOM 3320 C C . TYR B 1 29 ? 1.709 -0.757 -12.68 1 96.81 29 TYR B C 1
ATOM 3322 O O . TYR B 1 29 ? 0.495 -0.951 -12.578 1 96.81 29 TYR B O 1
ATOM 3330 N N . TYR B 1 30 ? 2.305 0.06 -11.93 1 93.94 30 TYR B N 1
ATOM 3331 C CA . TYR B 1 30 ? 1.721 0.556 -10.688 1 93.94 30 TYR B CA 1
ATOM 3332 C C . TYR B 1 30 ? 0.74 1.689 -10.961 1 93.94 30 TYR B C 1
ATOM 3334 O O . TYR B 1 30 ? -0.103 2.006 -10.117 1 93.94 30 TYR B O 1
ATOM 3342 N N . ASN B 1 31 ? 0.869 2.365 -12.031 1 93.38 31 ASN B N 1
ATOM 3343 C CA . ASN B 1 31 ? -0.156 3.268 -12.547 1 93.38 31 ASN B CA 1
ATOM 3344 C C . ASN B 1 31 ? -0.968 2.611 -13.656 1 93.38 31 ASN B C 1
ATOM 3346 O O . ASN B 1 31 ? -0.495 2.492 -14.789 1 93.38 31 ASN B O 1
ATOM 3350 N N . PRO B 1 32 ? -2.232 2.25 -13.367 1 94.5 32 PRO B N 1
ATOM 3351 C CA . PRO B 1 32 ? -3.012 1.496 -14.359 1 94.5 32 PRO B CA 1
ATOM 3352 C C . PRO B 1 32 ? -3.152 2.234 -15.688 1 94.5 32 PRO B C 1
ATOM 3354 O O . PRO B 1 32 ? -3.279 1.602 -16.734 1 94.5 32 PRO B O 1
ATOM 3357 N N . SER B 1 33 ? -3.105 3.529 -15.695 1 92.69 33 SER B N 1
ATOM 3358 C CA . SER B 1 33 ? -3.26 4.285 -16.938 1 92.69 33 SER B CA 1
ATOM 3359 C C . SER B 1 33 ? -2.131 3.975 -17.906 1 92.69 33 SER B C 1
ATOM 3361 O O . SER B 1 33 ? -2.279 4.168 -19.125 1 92.69 33 SER B O 1
ATOM 3363 N N . ASP B 1 34 ? -0.988 3.525 -17.422 1 95.12 34 ASP B N 1
ATOM 3364 C CA . ASP B 1 34 ? 0.136 3.152 -18.266 1 95.12 34 ASP B CA 1
ATOM 3365 C C . ASP B 1 34 ? -0.21 1.946 -19.141 1 95.12 34 ASP B C 1
ATOM 3367 O O . ASP B 1 34 ? 0.368 1.762 -20.219 1 95.12 34 ASP B O 1
ATOM 3371 N N . ILE B 1 35 ? -1.17 1.135 -18.641 1 97.5 35 ILE B N 1
ATOM 3372 C CA . ILE B 1 35 ? -1.605 -0.019 -19.422 1 97.5 35 ILE B CA 1
ATOM 3373 C C . ILE B 1 35 ? -2.336 0.452 -20.672 1 97.5 35 ILE B C 1
ATOM 3375 O O . ILE B 1 35 ? -1.987 0.056 -21.781 1 97.5 35 ILE B O 1
ATOM 3379 N N . LYS B 1 36 ? -3.303 1.327 -20.422 1 95.5 36 LYS B N 1
ATOM 3380 C CA . LYS B 1 36 ? -4.105 1.841 -21.531 1 95.5 36 LYS B CA 1
ATOM 3381 C C . LYS B 1 36 ? -3.24 2.604 -22.531 1 95.5 36 LYS B C 1
ATOM 3383 O O . LYS B 1 36 ? -3.393 2.441 -23.734 1 95.5 36 LYS B O 1
ATOM 3388 N N . SER B 1 37 ? -2.346 3.398 -22.031 1 93.06 37 SER B N 1
ATOM 3389 C CA . SER B 1 37 ? -1.478 4.199 -22.891 1 93.06 37 SER B CA 1
ATOM 3390 C C . SER B 1 37 ? -0.485 3.32 -23.656 1 93.06 37 SER B C 1
ATOM 3392 O O . SER B 1 37 ? -0.228 3.541 -24.828 1 93.06 37 SER B O 1
ATOM 3394 N N . GLY B 1 38 ? 0.087 2.354 -23 1 94.25 38 GLY B N 1
ATOM 3395 C CA . GLY B 1 38 ? 1.119 1.511 -23.594 1 94.25 38 GLY B CA 1
ATOM 3396 C C . GLY B 1 38 ? 0.586 0.548 -24.625 1 94.25 38 GLY B C 1
ATOM 3397 O O . GLY B 1 38 ? 1.271 0.245 -25.609 1 94.25 38 GLY B O 1
ATOM 3398 N N . TYR B 1 39 ? -0.634 0.14 -24.484 1 97.62 39 TYR B N 1
ATOM 3399 C CA . TYR B 1 39 ? -1.146 -0.912 -25.359 1 97.62 39 TYR B CA 1
ATOM 3400 C C . TYR B 1 39 ? -2.277 -0.39 -26.234 1 97.62 39 TYR B C 1
ATOM 3402 O O . TYR B 1 39 ? -2.873 -1.146 -27 1 97.62 39 TYR B O 1
ATOM 3410 N N . GLY B 1 40 ? -2.553 0.915 -26.203 1 96.25 40 GLY B N 1
ATOM 3411 C CA . GLY B 1 40 ? -3.574 1.544 -27.016 1 96.25 40 GLY B CA 1
ATOM 3412 C C . GLY B 1 40 ? -4.984 1.225 -26.562 1 96.25 40 GLY B C 1
ATOM 3413 O O . GLY B 1 40 ? -5.941 1.391 -27.328 1 96.25 40 GLY B O 1
ATOM 3414 N N . GLY B 1 41 ? -5.145 0.765 -25.406 1 97.12 41 GLY B N 1
ATOM 3415 C CA . GLY B 1 41 ? -6.387 0.347 -24.781 1 97.12 41 GLY B CA 1
ATOM 3416 C C . GLY B 1 41 ? -6.18 -0.645 -23.641 1 97.12 41 GLY B C 1
ATOM 3417 O O . GLY B 1 41 ? -5.047 -1.038 -23.359 1 97.12 41 GLY B O 1
ATOM 3418 N N . TRP B 1 42 ? -7.25 -0.945 -22.984 1 97.75 42 TRP B N 1
ATOM 3419 C CA . TRP B 1 42 ? -7.156 -1.974 -21.953 1 97.75 42 TRP B CA 1
ATOM 3420 C C . TRP B 1 42 ? -6.902 -3.344 -22.578 1 97.75 42 TRP B C 1
ATOM 3422 O O . TRP B 1 42 ? -7.27 -3.59 -23.719 1 97.75 42 TRP B O 1
ATOM 3432 N N . LEU B 1 43 ? -6.273 -4.223 -21.859 1 98.31 43 LEU B N 1
ATOM 3433 C CA . LEU B 1 43 ? -6.012 -5.57 -22.359 1 98.31 43 LEU B CA 1
ATOM 3434 C C . LEU B 1 43 ? -7.309 -6.344 -22.547 1 98.31 43 LEU B C 1
ATOM 3436 O O . LEU B 1 43 ? -8.219 -6.25 -21.719 1 98.31 43 LEU B O 1
ATOM 3440 N N . THR B 1 44 ? -7.43 -7.113 -23.625 1 97.56 44 THR B N 1
ATOM 3441 C CA . THR B 1 44 ? -8.578 -7.961 -23.922 1 97.56 44 THR B CA 1
ATOM 3442 C C . THR B 1 44 ? -8.148 -9.406 -24.125 1 97.56 44 THR B C 1
ATOM 3444 O O . THR B 1 44 ? -8.984 -10.273 -24.391 1 97.56 44 THR B O 1
ATOM 3447 N N . GLY B 1 45 ? -6.891 -9.688 -24.062 1 97.88 45 GLY B N 1
ATOM 3448 C CA . GLY B 1 45 ? -6.277 -10.992 -24.25 1 97.88 45 GLY B CA 1
ATOM 3449 C C . GLY B 1 45 ? -4.777 -10.984 -24.016 1 97.88 45 GLY B C 1
ATOM 3450 O O . GLY B 1 45 ? -4.246 -10.078 -23.375 1 97.88 45 GLY B O 1
ATOM 3451 N N . TYR B 1 46 ? -4.129 -11.969 -24.531 1 98.62 46 TYR B N 1
ATOM 3452 C CA . TYR B 1 46 ? -2.686 -12.102 -24.344 1 98.62 46 TYR B CA 1
ATOM 3453 C C . TYR B 1 46 ? -1.938 -11.055 -25.156 1 98.62 46 TYR B C 1
ATOM 3455 O O . TYR B 1 46 ? -2.311 -10.766 -26.297 1 98.62 46 TYR B O 1
ATOM 3463 N N . ARG B 1 47 ? -0.929 -10.453 -24.594 1 98.5 47 ARG B N 1
ATOM 3464 C CA . ARG B 1 47 ? -0.023 -9.523 -25.266 1 98.5 47 ARG B CA 1
ATOM 3465 C C . ARG B 1 47 ? 1.425 -9.789 -24.859 1 98.5 47 ARG B C 1
ATOM 3467 O O . ARG B 1 47 ? 1.689 -10.359 -23.797 1 98.5 47 ARG B O 1
ATOM 3474 N N . ALA B 1 48 ? 2.311 -9.477 -25.734 1 98.44 48 ALA B N 1
ATOM 3475 C CA . ALA B 1 48 ? 3.727 -9.461 -25.391 1 98.44 48 ALA B CA 1
ATOM 3476 C C . ALA B 1 48 ? 4.074 -8.234 -24.547 1 98.44 48 ALA B C 1
ATOM 3478 O O . ALA B 1 48 ? 3.416 -7.195 -24.656 1 98.44 48 ALA B O 1
ATOM 3479 N N . PRO B 1 49 ? 5.059 -8.344 -23.625 1 98.12 49 PRO B N 1
ATOM 3480 C CA . PRO B 1 49 ? 5.477 -7.137 -22.922 1 98.12 49 PRO B CA 1
ATOM 3481 C C . PRO B 1 49 ? 6.113 -6.102 -23.844 1 98.12 49 PRO B C 1
ATOM 3483 O O . PRO B 1 49 ? 6.793 -6.461 -24.812 1 98.12 49 PRO B O 1
ATOM 3486 N N . GLU B 1 50 ? 5.875 -4.816 -23.562 1 95.12 50 GLU B N 1
ATOM 3487 C CA . GLU B 1 50 ? 6.57 -3.734 -24.25 1 95.12 50 GLU B CA 1
ATOM 3488 C C . GLU B 1 50 ? 8.062 -3.754 -23.953 1 95.12 50 GLU B C 1
ATOM 3490 O O . GLU B 1 50 ? 8.5 -4.355 -22.969 1 95.12 50 GLU B O 1
ATOM 3495 N N . LYS B 1 51 ? 8.773 -3.135 -24.797 1 90.69 51 LYS B N 1
ATOM 3496 C CA . LYS B 1 51 ? 10.219 -3.061 -24.609 1 90.69 51 LYS B CA 1
ATOM 3497 C C . LYS B 1 51 ? 10.562 -2.299 -23.328 1 90.69 51 LYS B C 1
ATOM 3499 O O . LYS B 1 51 ? 11.453 -2.701 -22.578 1 90.69 51 LYS B O 1
ATOM 3504 N N . HIS B 1 52 ? 9.852 -1.238 -23.141 1 91.88 52 HIS B N 1
ATOM 3505 C CA . HIS B 1 52 ? 10.109 -0.371 -22 1 91.88 52 HIS B CA 1
ATOM 3506 C C . HIS B 1 52 ? 9.016 -0.51 -20.938 1 91.88 52 HIS B C 1
ATOM 3508 O O . HIS B 1 52 ? 7.828 -0.577 -21.281 1 91.88 52 HIS B O 1
ATOM 3514 N N . HIS B 1 53 ? 9.469 -0.657 -19.75 1 95.06 53 HIS B N 1
ATOM 3515 C CA . HIS B 1 53 ? 8.562 -0.67 -18.594 1 95.06 53 HIS B CA 1
ATOM 3516 C C . HIS B 1 53 ? 8.469 0.711 -17.953 1 95.06 53 HIS B C 1
ATOM 3518 O O . HIS B 1 53 ? 9.484 1.381 -17.766 1 95.06 53 HIS B O 1
ATOM 3524 N N . PRO B 1 54 ? 7.277 1.153 -17.625 1 91.31 54 PRO B N 1
ATOM 3525 C CA . PRO B 1 54 ? 7.113 2.533 -17.172 1 91.31 54 PRO B CA 1
ATOM 3526 C C . PRO B 1 54 ? 7.738 2.77 -15.789 1 91.31 54 PRO B C 1
ATOM 3528 O O . PRO B 1 54 ? 8.031 3.912 -15.43 1 91.31 54 PRO B O 1
ATOM 3531 N N . SER B 1 55 ? 8.031 1.73 -15.008 1 89.62 55 SER B N 1
ATOM 3532 C CA . SER B 1 55 ? 8.547 1.923 -13.656 1 89.62 55 SER B CA 1
ATOM 3533 C C . SER B 1 55 ? 9.43 0.751 -13.227 1 89.62 55 SER B C 1
ATOM 3535 O O . SER B 1 55 ? 9.305 0.254 -12.109 1 89.62 55 SER B O 1
ATOM 3537 N N . SER B 1 56 ? 10.289 0.34 -14.047 1 92 56 SER B N 1
ATOM 3538 C CA . SER B 1 56 ? 11.141 -0.82 -13.789 1 92 56 SER B CA 1
ATOM 3539 C C . SER B 1 56 ? 12.242 -0.49 -12.797 1 92 56 SER B C 1
ATOM 3541 O O . SER B 1 56 ? 12.828 0.592 -12.844 1 92 56 SER B O 1
ATOM 3543 N N . ILE B 1 57 ? 12.438 -1.405 -11.867 1 87.88 57 ILE B N 1
ATOM 3544 C CA . ILE B 1 57 ? 13.602 -1.293 -10.992 1 87.88 57 ILE B CA 1
ATOM 3545 C C . ILE B 1 57 ? 14.461 -2.551 -11.117 1 87.88 57 ILE B C 1
ATOM 3547 O O . ILE B 1 57 ? 15.117 -2.959 -10.148 1 87.88 57 ILE B O 1
ATOM 3551 N N . LEU B 1 58 ? 14.414 -3.139 -12.195 1 91.88 58 LEU B N 1
ATOM 3552 C CA . LEU B 1 58 ? 15.164 -4.367 -12.438 1 91.88 58 LEU B CA 1
ATOM 3553 C C . LEU B 1 58 ? 16.656 -4.145 -12.211 1 91.88 58 LEU B C 1
ATOM 3555 O O . LEU B 1 58 ? 17.312 -4.961 -11.57 1 91.88 58 LEU B O 1
ATOM 3559 N N . THR B 1 59 ? 17.203 -3.062 -12.633 1 89.31 59 THR B N 1
ATOM 3560 C CA . THR B 1 59 ? 18.641 -2.84 -12.68 1 89.31 59 THR B CA 1
ATOM 3561 C C . THR B 1 59 ? 19.188 -2.52 -11.297 1 89.31 59 THR B C 1
ATOM 3563 O O . THR B 1 59 ? 20.391 -2.486 -11.094 1 89.31 59 THR B O 1
ATOM 3566 N N . ILE B 1 60 ? 18.266 -2.355 -10.328 1 84.38 60 ILE B N 1
ATOM 3567 C CA . ILE B 1 60 ? 18.766 -2.156 -8.969 1 84.38 60 ILE B CA 1
ATOM 3568 C C . ILE B 1 60 ? 18.422 -3.375 -8.117 1 84.38 60 ILE B C 1
ATOM 3570 O O . ILE B 1 60 ? 18.672 -3.383 -6.906 1 84.38 60 ILE B O 1
ATOM 3574 N N . SER B 1 61 ? 17.812 -4.305 -8.719 1 87.12 61 SER B N 1
ATOM 3575 C CA . SER B 1 61 ? 17.578 -5.559 -8.016 1 87.12 61 SER B CA 1
ATOM 3576 C C . SER B 1 61 ? 18.875 -6.332 -7.812 1 87.12 61 SER B C 1
ATOM 3578 O O . SER B 1 61 ? 19.75 -6.344 -8.695 1 87.12 61 SER B O 1
ATOM 3580 N N . ALA B 1 62 ? 18.953 -6.977 -6.664 1 84.31 62 ALA B N 1
ATOM 3581 C CA . ALA B 1 62 ? 20.172 -7.707 -6.336 1 84.31 62 ALA B CA 1
ATOM 3582 C C . ALA B 1 62 ? 20.375 -8.891 -7.277 1 84.31 62 ALA B C 1
ATOM 3584 O O . ALA B 1 62 ? 19.453 -9.688 -7.484 1 84.31 62 ALA B O 1
ATOM 3585 N N . THR B 1 63 ? 21.531 -9.023 -7.789 1 87.69 63 THR B N 1
ATOM 3586 C CA . THR B 1 63 ? 21.844 -10.125 -8.688 1 87.69 63 THR B CA 1
ATOM 3587 C C . THR B 1 63 ? 22.391 -11.32 -7.902 1 87.69 63 THR B C 1
ATOM 3589 O O . THR B 1 63 ? 22.484 -12.43 -8.438 1 87.69 63 THR B O 1
ATOM 3592 N N . GLY B 1 64 ? 22.734 -11.125 -6.641 1 84 64 GLY B N 1
ATOM 3593 C CA . GLY B 1 64 ? 23.344 -12.18 -5.848 1 84 64 GLY B CA 1
ATOM 3594 C C . GLY B 1 64 ? 22.594 -12.477 -4.57 1 84 64 GLY B C 1
ATOM 3595 O O . GLY B 1 64 ? 23.172 -12.898 -3.574 1 84 64 GLY B O 1
ATOM 3596 N N . GLY B 1 65 ? 21.297 -12.195 -4.547 1 81.94 65 GLY B N 1
ATOM 3597 C CA . GLY B 1 65 ? 20.531 -12.461 -3.346 1 81.94 65 GLY B CA 1
ATOM 3598 C C . GLY B 1 65 ? 19.188 -11.734 -3.326 1 81.94 65 GLY B C 1
ATOM 3599 O O . GLY B 1 65 ? 18.672 -11.367 -4.379 1 81.94 65 GLY B O 1
ATOM 3600 N N . SER B 1 66 ? 18.734 -11.586 -2.105 1 79.44 66 SER B N 1
ATOM 3601 C CA . SER B 1 66 ? 17.406 -10.992 -1.956 1 79.44 66 SER B CA 1
ATOM 3602 C C . SER B 1 66 ? 17.484 -9.469 -1.987 1 79.44 66 SER B C 1
ATOM 3604 O O . SER B 1 66 ? 18.516 -8.883 -1.638 1 79.44 66 SER B O 1
ATOM 3606 N N . GLY B 1 67 ? 16.391 -8.984 -2.488 1 74.06 67 GLY B N 1
ATOM 3607 C CA . GLY B 1 67 ? 16.25 -7.547 -2.354 1 74.06 67 GLY B CA 1
ATOM 3608 C C . GLY B 1 67 ? 16.984 -6.77 -3.43 1 74.06 67 GLY B C 1
ATOM 3609 O O . GLY B 1 67 ? 16.828 -7.051 -4.621 1 74.06 67 GLY B O 1
ATOM 3610 N N . ARG B 1 68 ? 17.703 -5.691 -3.014 1 74.25 68 ARG B N 1
ATOM 3611 C CA . ARG B 1 68 ? 18.297 -4.746 -3.953 1 74.25 68 ARG B CA 1
ATOM 3612 C C . ARG B 1 68 ? 19.812 -4.672 -3.762 1 74.25 68 ARG B C 1
ATOM 3614 O O . ARG B 1 68 ? 20.328 -5.062 -2.715 1 74.25 68 ARG B O 1
ATOM 3621 N N . SER B 1 69 ? 20.531 -4.375 -4.938 1 67.25 69 SER B N 1
ATOM 3622 C CA . SER B 1 69 ? 21.984 -4.379 -4.961 1 67.25 69 SER B CA 1
ATOM 3623 C C . SER B 1 69 ? 22.562 -3.301 -4.043 1 67.25 69 SER B C 1
ATOM 3625 O O . SER B 1 69 ? 22.094 -2.162 -4.047 1 67.25 69 SER B O 1
ATOM 3627 N N . GLY B 1 70 ? 22.859 -3.758 -2.885 1 53.5 70 GLY B N 1
ATOM 3628 C CA . GLY B 1 70 ? 23.641 -2.82 -2.102 1 53.5 70 GLY B CA 1
ATOM 3629 C C . GLY B 1 70 ? 25.047 -2.609 -2.656 1 53.5 70 GLY B C 1
ATOM 3630 O O . GLY B 1 70 ? 25.516 -3.402 -3.467 1 53.5 70 GLY B O 1
ATOM 3631 N N . GLY B 1 71 ? 25.656 -1.388 -2.875 1 49.5 71 GLY B N 1
ATOM 3632 C CA . GLY B 1 71 ? 26.938 -0.919 -3.381 1 49.5 71 GLY B CA 1
ATOM 3633 C C . GLY B 1 71 ? 27.984 -2.016 -3.469 1 49.5 71 GLY B C 1
ATOM 3634 O O . GLY B 1 71 ? 29.094 -1.783 -3.941 1 49.5 71 GLY B O 1
ATOM 3635 N N . SER B 1 72 ? 27.891 -3.055 -2.83 1 47.69 72 SER B N 1
ATOM 3636 C CA . SER B 1 72 ? 29.078 -3.881 -2.742 1 47.69 72 SER B CA 1
ATOM 3637 C C . SER B 1 72 ? 29.172 -4.852 -3.914 1 47.69 72 SER B C 1
ATOM 3639 O O . SER B 1 72 ? 28.266 -5.668 -4.121 1 47.69 72 SER B O 1
ATOM 3641 N N . LEU B 1 73 ? 29.766 -4.516 -5.008 1 49.16 73 LEU B N 1
ATOM 3642 C CA . LEU B 1 73 ? 30.125 -5.266 -6.203 1 49.16 73 LEU B CA 1
ATOM 3643 C C . LEU B 1 73 ? 30.766 -6.605 -5.836 1 49.16 73 LEU B C 1
ATOM 3645 O O . LEU B 1 73 ? 31.109 -7.395 -6.715 1 49.16 73 LEU B O 1
ATOM 3649 N N . LYS B 1 74 ? 31.094 -6.875 -4.652 1 53.66 74 LYS B N 1
ATOM 3650 C CA . LYS B 1 74 ? 32.125 -7.91 -4.453 1 53.66 74 LYS B CA 1
ATOM 3651 C C . LYS B 1 74 ? 31.5 -9.305 -4.578 1 53.66 74 LYS B C 1
ATOM 3653 O O . LYS B 1 74 ? 32.219 -10.305 -4.602 1 53.66 74 LYS B O 1
ATOM 3658 N N . ASN B 1 75 ? 30.078 -9.531 -4.598 1 60.69 75 ASN B N 1
ATOM 3659 C CA . ASN B 1 75 ? 29.641 -10.914 -4.555 1 60.69 75 ASN B CA 1
ATOM 3660 C C . ASN B 1 75 ? 29.312 -11.445 -5.949 1 60.69 75 ASN B C 1
ATOM 3662 O O . ASN B 1 75 ? 28.875 -10.695 -6.816 1 60.69 75 ASN B O 1
ATOM 3666 N N . LYS B 1 76 ? 29.766 -12.688 -6.25 1 73.88 76 LYS B N 1
ATOM 3667 C CA . LYS B 1 76 ? 29.469 -13.375 -7.504 1 73.88 76 LYS B CA 1
ATOM 3668 C C . LYS B 1 76 ? 27.969 -13.398 -7.777 1 73.88 76 LYS B C 1
ATOM 3670 O O . LYS B 1 76 ? 27.172 -13.766 -6.906 1 73.88 76 LYS B O 1
ATOM 3675 N N . PRO B 1 77 ? 27.625 -12.977 -8.984 1 87.44 77 PRO B N 1
ATOM 3676 C CA . PRO B 1 77 ? 26.188 -12.922 -9.281 1 87.44 77 PRO B CA 1
ATOM 3677 C C . PRO B 1 77 ? 25.562 -14.312 -9.383 1 87.44 77 PRO B C 1
ATOM 3679 O O . PRO B 1 77 ? 26.203 -15.25 -9.867 1 87.44 77 PRO B O 1
ATOM 3682 N N . VAL B 1 78 ? 24.453 -14.492 -8.789 1 93.69 78 VAL B N 1
ATOM 3683 C CA . VAL B 1 78 ? 23.625 -15.68 -8.953 1 93.69 78 VAL B CA 1
ATOM 3684 C C . VAL B 1 78 ? 22.922 -15.633 -10.305 1 93.69 78 VAL B C 1
ATOM 3686 O O . VAL B 1 78 ? 22.828 -16.656 -11 1 93.69 78 VAL B O 1
ATOM 3689 N N . ILE B 1 79 ? 22.484 -14.43 -10.664 1 95.56 79 ILE B N 1
ATOM 3690 C CA . ILE B 1 79 ? 21.875 -14.211 -11.969 1 95.56 79 ILE B CA 1
ATOM 3691 C C . ILE B 1 79 ? 22.922 -14.352 -13.062 1 95.56 79 ILE B C 1
ATOM 3693 O O . ILE B 1 79 ? 24 -13.773 -12.977 1 95.56 79 ILE B O 1
ATOM 3697 N N . GLY B 1 80 ? 22.609 -15.133 -14.109 1 94.31 80 GLY B N 1
ATOM 3698 C CA . GLY B 1 80 ? 23.547 -15.328 -15.203 1 94.31 80 GLY B CA 1
ATOM 3699 C C . GLY B 1 80 ? 24.453 -16.547 -15.008 1 94.31 80 GLY B C 1
ATOM 3700 O O . GLY B 1 80 ? 24.641 -17.328 -15.938 1 94.31 80 GLY B O 1
ATOM 3701 N N . ASP B 1 81 ? 24.953 -16.766 -13.758 1 91.12 81 ASP B N 1
ATOM 3702 C CA . ASP B 1 81 ? 25.938 -17.812 -13.492 1 91.12 81 ASP B CA 1
ATOM 3703 C C . ASP B 1 81 ? 25.25 -19.078 -12.953 1 91.12 81 ASP B C 1
ATOM 3705 O O . ASP B 1 81 ? 25.609 -20.188 -13.336 1 91.12 81 ASP B O 1
ATOM 3709 N N . VAL B 1 82 ? 24.344 -18.844 -12.047 1 95.69 82 VAL B N 1
ATOM 3710 C CA . VAL B 1 82 ? 23.734 -19.969 -11.367 1 95.69 82 VAL B CA 1
ATOM 3711 C C . VAL B 1 82 ? 22.328 -20.219 -11.914 1 95.69 82 VAL B C 1
ATOM 3713 O O . VAL B 1 82 ? 21.953 -21.344 -12.211 1 95.69 82 VAL B O 1
ATOM 3716 N N . ILE B 1 83 ? 21.547 -19.141 -11.969 1 97.31 83 ILE B N 1
ATOM 3717 C CA . ILE B 1 83 ? 20.203 -19.188 -12.531 1 97.31 83 ILE B CA 1
ATOM 3718 C C . ILE B 1 83 ? 20.031 -18.062 -13.547 1 97.31 83 ILE B C 1
ATOM 3720 O O . ILE B 1 83 ? 20.875 -17.172 -13.633 1 97.31 83 ILE B O 1
ATOM 3724 N N . LEU B 1 84 ? 18.906 -18.125 -14.344 1 96.88 84 LEU B N 1
ATOM 3725 C CA . LEU B 1 84 ? 18.641 -17.094 -15.352 1 96.88 84 LEU B CA 1
ATOM 3726 C C . LEU B 1 84 ? 19.875 -16.875 -16.234 1 96.88 84 LEU B C 1
ATOM 3728 O O . LEU B 1 84 ? 20.312 -15.742 -16.406 1 96.88 84 LEU B O 1
ATOM 3732 N N . HIS B 1 85 ? 20.266 -18.016 -16.844 1 94.25 85 HIS B N 1
ATOM 3733 C CA . HIS B 1 85 ? 21.469 -17.969 -17.672 1 94.25 85 HIS B CA 1
ATOM 3734 C C . HIS B 1 85 ? 21.312 -17 -18.828 1 94.25 85 HIS B C 1
ATOM 3736 O O . HIS B 1 85 ? 20.266 -16.953 -19.469 1 94.25 85 HIS B O 1
ATOM 3742 N N . ASP B 1 86 ? 22.266 -16.141 -19.062 1 92.06 86 ASP B N 1
ATOM 3743 C CA . ASP B 1 86 ? 22.391 -15.188 -20.172 1 92.06 86 ASP B CA 1
ATOM 3744 C C . ASP B 1 86 ? 21.531 -13.953 -19.922 1 92.06 86 ASP B C 1
ATOM 3746 O O . ASP B 1 86 ? 21.312 -13.148 -20.844 1 92.06 86 ASP B O 1
ATOM 3750 N N . LYS B 1 87 ? 20.906 -13.82 -18.734 1 96.19 87 LYS B N 1
ATOM 3751 C CA . LYS B 1 87 ? 19.984 -12.719 -18.516 1 96.19 87 LYS B CA 1
ATOM 3752 C C . LYS B 1 87 ? 20.656 -11.594 -17.719 1 96.19 87 LYS B C 1
ATOM 3754 O O . LYS B 1 87 ? 20.109 -10.5 -17.594 1 96.19 87 LYS B O 1
ATOM 3759 N N . LEU B 1 88 ? 21.859 -11.789 -17.203 1 95.19 88 LEU B N 1
ATOM 3760 C CA . LEU B 1 88 ? 22.562 -10.805 -16.375 1 95.19 88 LEU B CA 1
ATOM 3761 C C . LEU B 1 88 ? 22.641 -9.461 -17.094 1 95.19 88 LEU B C 1
ATOM 3763 O O . LEU B 1 88 ? 22.578 -8.406 -16.453 1 95.19 88 LEU B O 1
ATOM 3767 N N . LYS B 1 89 ? 22.781 -9.469 -18.406 1 95.12 89 LYS B N 1
ATOM 3768 C CA . LYS B 1 89 ? 22.938 -8.25 -19.188 1 95.12 89 LYS B CA 1
ATOM 3769 C C . LYS B 1 89 ? 21.719 -7.336 -19.031 1 95.12 89 LYS B C 1
ATOM 3771 O O . LYS B 1 89 ? 21.844 -6.113 -19.109 1 95.12 89 LYS B O 1
ATOM 3776 N N . PHE B 1 90 ? 20.578 -7.875 -18.797 1 95.12 90 PHE B N 1
ATOM 3777 C CA . PHE B 1 90 ? 19.359 -7.078 -18.641 1 95.12 90 PHE B CA 1
ATOM 3778 C C . PHE B 1 90 ? 19.281 -6.5 -17.219 1 95.12 90 PHE B C 1
ATOM 3780 O O . PHE B 1 90 ? 18.734 -5.418 -17.016 1 95.12 90 PHE B O 1
ATOM 3787 N N . TRP B 1 91 ? 19.844 -7.211 -16.234 1 94.06 91 TRP B N 1
ATOM 3788 C CA . TRP B 1 91 ? 19.828 -6.797 -14.828 1 94.06 91 TRP B CA 1
ATOM 3789 C C . TRP B 1 91 ? 20.859 -5.695 -14.578 1 94.06 91 TRP B C 1
ATOM 3791 O O . TRP B 1 91 ? 20.75 -4.957 -13.602 1 94.06 91 TRP B O 1
ATOM 3801 N N . THR B 1 92 ? 21.844 -5.656 -15.398 1 91.75 92 THR B N 1
ATOM 3802 C CA . THR B 1 92 ? 22.938 -4.699 -15.211 1 91.75 92 THR B CA 1
ATOM 3803 C C . THR B 1 92 ? 22.953 -3.674 -16.344 1 91.75 92 THR B C 1
ATOM 3805 O O . THR B 1 92 ? 23.953 -3 -16.562 1 91.75 92 THR B O 1
ATOM 3808 N N . SER B 1 93 ? 21.891 -3.635 -17.078 1 91.56 93 SER B N 1
ATOM 3809 C CA . SER B 1 93 ? 21.797 -2.746 -18.234 1 91.56 93 SER B CA 1
ATOM 3810 C C . SER B 1 93 ? 21.812 -1.282 -17.797 1 91.56 93 SER B C 1
ATOM 3812 O O . SER B 1 93 ? 21.359 -0.943 -16.719 1 91.56 93 SER B O 1
ATOM 3814 N N . ASN B 1 94 ? 22.281 -0.413 -18.703 1 88.31 94 ASN B N 1
ATOM 3815 C CA . ASN B 1 94 ? 22.203 1.028 -18.484 1 88.31 94 ASN B CA 1
ATOM 3816 C C . ASN B 1 94 ? 20.812 1.573 -18.797 1 88.31 94 ASN B C 1
ATOM 3818 O O . ASN B 1 94 ? 20.469 2.68 -18.375 1 88.31 94 ASN B O 1
ATOM 3822 N N . ASP B 1 95 ? 20.156 0.75 -19.578 1 87 95 ASP B N 1
ATOM 3823 C CA . ASP B 1 95 ? 18.766 1.104 -19.828 1 87 95 ASP B CA 1
ATOM 3824 C C . ASP B 1 95 ? 17.891 0.839 -18.609 1 87 95 ASP B C 1
ATOM 3826 O O . ASP B 1 95 ? 17.625 -0.315 -18.266 1 87 95 ASP B O 1
ATOM 3830 N N . ARG B 1 96 ? 17.344 1.829 -18.078 1 82 96 ARG B N 1
ATOM 3831 C CA . ARG B 1 96 ? 16.656 1.747 -16.797 1 82 96 ARG B CA 1
ATOM 3832 C C . ARG B 1 96 ? 15.18 1.406 -16.969 1 82 96 ARG B C 1
ATOM 3834 O O . ARG B 1 96 ? 14.43 1.31 -16 1 82 96 ARG B O 1
ATOM 3841 N N . THR B 1 97 ? 14.805 1.174 -18.156 1 89.06 97 THR B N 1
ATOM 3842 C CA . THR B 1 97 ? 13.391 0.935 -18.422 1 89.06 97 THR B CA 1
ATOM 3843 C C . THR B 1 97 ? 13.164 -0.491 -18.922 1 89.06 97 THR B C 1
ATOM 3845 O O . THR B 1 97 ? 12.086 -0.819 -19.422 1 89.06 97 THR B O 1
ATOM 3848 N N . VAL B 1 98 ? 14.211 -1.283 -18.75 1 93.81 98 VAL B N 1
ATOM 3849 C CA . VAL B 1 98 ? 14.094 -2.658 -19.234 1 93.81 98 VAL B CA 1
ATOM 3850 C C . VAL B 1 98 ? 12.906 -3.336 -18.547 1 93.81 98 VAL B C 1
ATOM 3852 O O . VAL B 1 98 ? 12.766 -3.289 -17.328 1 93.81 98 VAL B O 1
ATOM 3855 N N . HIS B 1 99 ? 12.039 -3.9 -19.359 1 96.94 99 HIS B N 1
ATOM 3856 C CA . HIS B 1 99 ? 10.906 -4.641 -18.812 1 96.94 99 HIS B CA 1
ATOM 3857 C C . HIS B 1 99 ? 11.367 -5.887 -18.062 1 96.94 99 HIS B C 1
ATOM 3859 O O . HIS B 1 99 ? 12.281 -6.578 -18.516 1 96.94 99 HIS B O 1
ATOM 3865 N N . TYR B 1 100 ? 10.75 -6.211 -16.969 1 97.25 100 TYR B N 1
ATOM 3866 C CA . TYR B 1 100 ? 11.102 -7.359 -16.141 1 97.25 100 TYR B CA 1
ATOM 3867 C C . TYR B 1 100 ? 11.055 -8.648 -16.953 1 97.25 100 TYR B C 1
ATOM 3869 O O . TYR B 1 100 ? 11.789 -9.594 -16.672 1 97.25 100 TYR B O 1
ATOM 3877 N N . HIS B 1 101 ? 10.156 -8.656 -17.906 1 98.06 101 HIS B N 1
ATOM 3878 C CA . HIS B 1 101 ? 9.898 -9.859 -18.688 1 98.06 101 HIS B CA 1
ATOM 3879 C C . HIS B 1 101 ? 10.25 -9.656 -20.156 1 98.06 101 HIS B C 1
ATOM 3881 O O . HIS B 1 101 ? 9.625 -10.234 -21.047 1 98.06 101 HIS B O 1
ATOM 3887 N N . GLN B 1 102 ? 11.195 -8.781 -20.406 1 95.94 102 GLN B N 1
ATOM 3888 C CA . GLN B 1 102 ? 11.648 -8.531 -21.766 1 95.94 102 GLN B CA 1
ATOM 3889 C C . GLN B 1 102 ? 12 -9.828 -22.484 1 95.94 102 GLN B C 1
ATOM 3891 O O . GLN B 1 102 ? 12.539 -10.758 -21.875 1 95.94 102 GLN B O 1
ATOM 3896 N N . GLY B 1 103 ? 11.562 -9.969 -23.797 1 94.56 103 GLY B N 1
ATOM 3897 C CA . GLY B 1 103 ? 11.891 -11.133 -24.609 1 94.56 103 GLY B CA 1
ATOM 3898 C C . GLY B 1 103 ? 10.797 -12.188 -24.609 1 94.56 103 GLY B C 1
ATOM 3899 O O . GLY B 1 103 ? 10.797 -13.086 -25.453 1 94.56 103 GLY B O 1
ATOM 3900 N N . MET B 1 104 ? 9.875 -12.102 -23.688 1 97.5 104 MET B N 1
ATOM 3901 C CA . MET B 1 104 ? 8.789 -13.07 -23.641 1 97.5 104 MET B CA 1
ATOM 3902 C C . MET B 1 104 ? 7.727 -12.75 -24.688 1 97.5 104 MET B C 1
ATOM 3904 O O . MET B 1 104 ? 7.699 -11.648 -25.234 1 97.5 104 MET B O 1
ATOM 3908 N N . LYS B 1 105 ? 6.871 -13.719 -25 1 98.25 105 LYS B N 1
ATOM 3909 C CA . LYS B 1 105 ? 5.84 -13.578 -26.031 1 98.25 105 LYS B CA 1
ATOM 3910 C C . LYS B 1 105 ? 4.445 -13.578 -25.406 1 98.25 105 LYS B C 1
ATOM 3912 O O . LYS B 1 105 ? 4.281 -13.914 -24.234 1 98.25 105 LYS B O 1
ATOM 3917 N N . ALA B 1 106 ? 3.48 -13.148 -26.25 1 98.5 106 ALA B N 1
ATOM 3918 C CA . ALA B 1 106 ? 2.088 -13.203 -25.812 1 98.5 106 ALA B CA 1
ATOM 3919 C C . ALA B 1 106 ? 1.711 -14.609 -25.359 1 98.5 106 ALA B C 1
ATOM 3921 O O . ALA B 1 106 ? 1.975 -15.586 -26.047 1 98.5 106 ALA B O 1
ATOM 3922 N N . GLY B 1 107 ? 1.204 -14.734 -24.125 1 98.56 107 GLY B N 1
ATOM 3923 C CA . GLY B 1 107 ? 0.734 -16.016 -23.625 1 98.56 107 GLY B CA 1
ATOM 3924 C C . GLY B 1 107 ? 1.769 -16.75 -22.797 1 98.56 107 GLY B C 1
ATOM 3925 O O . GLY B 1 107 ? 1.464 -17.766 -22.172 1 98.56 107 GLY B O 1
ATOM 3926 N N . ASP B 1 108 ? 3.025 -16.219 -22.75 1 98.56 108 ASP B N 1
ATOM 3927 C CA . ASP B 1 108 ? 4.059 -16.844 -21.938 1 98.56 108 ASP B CA 1
ATOM 3928 C C . ASP B 1 108 ? 3.787 -16.625 -20.453 1 98.56 108 ASP B C 1
ATOM 3930 O O . ASP B 1 108 ? 3.143 -15.656 -20.062 1 98.56 108 ASP B O 1
ATOM 3934 N N . ASN B 1 109 ? 4.266 -17.562 -19.656 1 98.75 109 ASN B N 1
ATOM 3935 C CA . ASN B 1 109 ? 4.109 -17.484 -18.203 1 98.75 109 ASN B CA 1
ATOM 3936 C C . ASN B 1 109 ? 5.402 -17.031 -17.531 1 98.75 109 ASN B C 1
ATOM 3938 O O . ASN B 1 109 ? 6.496 -17.281 -18.047 1 98.75 109 ASN B O 1
ATOM 3942 N N . THR B 1 110 ? 5.23 -16.375 -16.406 1 98.62 110 THR B N 1
ATOM 3943 C CA . THR B 1 110 ? 6.379 -15.953 -15.609 1 98.62 110 THR B CA 1
ATOM 3944 C C . THR B 1 110 ? 7.09 -17.156 -15 1 98.62 110 THR B C 1
ATOM 3946 O O . THR B 1 110 ? 6.551 -18.266 -15 1 98.62 110 THR B O 1
ATOM 3949 N N . LEU B 1 111 ? 8.266 -16.938 -14.469 1 98.62 111 LEU B N 1
ATOM 3950 C CA . LEU B 1 111 ? 9.117 -17.984 -13.914 1 98.62 111 LEU B CA 1
ATOM 3951 C C . LEU B 1 111 ? 8.422 -18.688 -12.758 1 98.62 111 LEU B C 1
ATOM 3953 O O . LEU B 1 111 ? 8.539 -19.906 -12.617 1 98.62 111 LEU B O 1
ATOM 3957 N N . ASN B 1 112 ? 7.719 -17.984 -11.898 1 98.69 112 ASN B N 1
ATOM 3958 C CA . ASN B 1 112 ? 7.047 -18.609 -10.766 1 98.69 112 ASN B CA 1
ATOM 3959 C C . ASN B 1 112 ? 6.074 -19.688 -11.227 1 98.69 112 ASN B C 1
ATOM 3961 O O . ASN B 1 112 ? 5.992 -20.766 -10.617 1 98.69 112 ASN B O 1
ATOM 3965 N N . VAL B 1 113 ? 5.371 -19.422 -12.266 1 98.81 113 VAL B N 1
ATOM 3966 C CA . VAL B 1 113 ? 4.391 -20.391 -12.766 1 98.81 113 VAL B CA 1
ATOM 3967 C C . VAL B 1 113 ? 5.109 -21.531 -13.469 1 98.81 113 VAL B C 1
ATOM 3969 O O . VAL B 1 113 ? 4.664 -22.688 -13.406 1 98.81 113 VAL B O 1
ATOM 3972 N N . ALA B 1 114 ? 6.223 -21.234 -14.148 1 98.81 114 ALA B N 1
ATOM 3973 C CA . ALA B 1 114 ? 7.035 -22.297 -14.742 1 98.81 114 ALA B CA 1
ATOM 3974 C C . ALA B 1 114 ? 7.543 -23.25 -13.672 1 98.81 114 ALA B C 1
ATOM 3976 O O . ALA B 1 114 ? 7.539 -24.469 -13.867 1 98.81 114 ALA B O 1
ATOM 3977 N N . VAL B 1 115 ? 7.961 -22.703 -12.594 1 98.81 115 VAL B N 1
ATOM 3978 C CA . VAL B 1 115 ? 8.438 -23.5 -11.469 1 98.81 115 VAL B CA 1
ATOM 3979 C C . VAL B 1 115 ? 7.281 -24.312 -10.891 1 98.81 115 VAL B C 1
ATOM 3981 O O . VAL B 1 115 ? 7.449 -25.5 -10.555 1 98.81 115 VAL B O 1
ATOM 3984 N N . ALA B 1 116 ? 6.152 -23.734 -10.781 1 98.88 116 ALA B N 1
ATOM 3985 C CA . ALA B 1 116 ? 4.973 -24.469 -10.305 1 98.88 116 ALA B CA 1
ATOM 3986 C C . ALA B 1 116 ? 4.656 -25.656 -11.203 1 98.88 116 ALA B C 1
ATOM 3988 O O . ALA B 1 116 ? 4.289 -26.719 -10.727 1 98.88 116 ALA B O 1
ATOM 3989 N N . LEU B 1 117 ? 4.727 -25.422 -12.508 1 98.81 117 LEU B N 1
ATOM 3990 C CA . LEU B 1 117 ? 4.516 -26.531 -13.438 1 98.81 117 LEU B CA 1
ATOM 3991 C C . LEU B 1 117 ? 5.523 -27.641 -13.195 1 98.81 117 LEU B C 1
ATOM 3993 O O . LEU B 1 117 ? 5.168 -28.828 -13.227 1 98.81 117 LEU B O 1
ATOM 3997 N N . ASN B 1 118 ? 6.773 -27.266 -13.008 1 98.62 118 ASN B N 1
ATOM 3998 C CA . ASN B 1 118 ? 7.812 -28.234 -12.703 1 98.62 118 ASN B CA 1
ATOM 3999 C C . ASN B 1 118 ? 7.477 -29.047 -11.453 1 98.62 118 ASN B C 1
ATOM 4001 O O . ASN B 1 118 ? 7.695 -30.266 -11.422 1 98.62 118 ASN B O 1
ATOM 4005 N N . PHE B 1 119 ? 6.953 -28.375 -10.414 1 98.81 119 PHE B N 1
ATOM 4006 C CA . PHE B 1 119 ? 6.512 -29.062 -9.203 1 98.81 119 PHE B CA 1
ATOM 4007 C C . PHE B 1 119 ? 5.418 -30.078 -9.523 1 98.81 119 PHE B C 1
ATOM 4009 O O . PHE B 1 119 ? 5.496 -31.234 -9.117 1 98.81 119 PHE B O 1
ATOM 4016 N N . LEU B 1 120 ? 4.43 -29.641 -10.281 1 98.5 120 LEU B N 1
ATOM 4017 C CA . LEU B 1 120 ? 3.303 -30.5 -10.641 1 98.5 120 LEU B CA 1
ATOM 4018 C C . LEU B 1 120 ? 3.773 -31.719 -11.414 1 98.5 120 LEU B C 1
ATOM 4020 O O . LEU B 1 120 ? 3.338 -32.844 -11.133 1 98.5 120 LEU B O 1
ATOM 4024 N N . GLN B 1 121 ? 4.645 -31.484 -12.344 1 98.12 121 GLN B N 1
ATOM 4025 C CA . GLN B 1 121 ? 5.168 -32.562 -13.164 1 98.12 121 GLN B CA 1
ATOM 4026 C C . GLN B 1 121 ? 5.949 -33.562 -12.312 1 98.12 121 GLN B C 1
ATOM 4028 O O . GLN B 1 121 ? 5.848 -34.781 -12.523 1 98.12 121 GLN B O 1
ATOM 4033 N N . THR B 1 122 ? 6.723 -33.094 -11.383 1 98.38 122 THR B N 1
ATOM 4034 C CA . THR B 1 122 ? 7.477 -33.938 -10.484 1 98.38 122 THR B CA 1
ATOM 4035 C C . THR B 1 122 ? 6.535 -34.781 -9.625 1 98.38 122 THR B C 1
ATOM 4037 O O . THR B 1 122 ? 6.719 -36 -9.508 1 98.38 122 THR B O 1
ATOM 4040 N N . MET B 1 123 ? 5.57 -34.156 -9.047 1 97.81 123 MET B N 1
ATOM 4041 C CA . MET B 1 123 ? 4.617 -34.844 -8.188 1 97.81 123 MET B CA 1
ATOM 4042 C C . MET B 1 123 ? 3.873 -35.938 -8.969 1 97.81 123 MET B C 1
ATOM 4044 O O . MET B 1 123 ? 3.668 -37.031 -8.461 1 97.81 123 MET B O 1
ATOM 4048 N N . GLN B 1 124 ? 3.451 -35.594 -10.195 1 95.31 124 GLN B N 1
ATOM 4049 C CA . GLN B 1 124 ? 2.738 -36.562 -11.031 1 95.31 124 GLN B CA 1
ATOM 4050 C C . GLN B 1 124 ? 3.627 -37.75 -11.383 1 95.31 124 GLN B C 1
ATOM 4052 O O . GLN B 1 124 ? 3.15 -38.875 -11.477 1 95.31 124 GLN B O 1
ATOM 4057 N N . ARG B 1 125 ? 4.84 -37.5 -11.578 1 95.88 125 ARG B N 1
ATOM 4058 C CA . ARG B 1 125 ? 5.777 -38.531 -11.977 1 95.88 125 ARG B CA 1
ATOM 4059 C C . ARG B 1 125 ? 6.105 -39.469 -10.812 1 95.88 125 ARG B C 1
ATOM 4061 O O . ARG B 1 125 ? 6.105 -40.688 -10.961 1 95.88 125 ARG B O 1
ATOM 4068 N N . VAL B 1 126 ? 6.34 -38.906 -9.617 1 96.88 126 VAL B N 1
ATOM 4069 C CA . VAL B 1 126 ? 6.922 -39.719 -8.547 1 96.88 126 VAL B CA 1
ATOM 4070 C C . VAL B 1 126 ? 5.832 -40.125 -7.555 1 96.88 126 VAL B C 1
ATOM 4072 O O . VAL B 1 126 ? 5.988 -41.125 -6.82 1 96.88 126 VAL B O 1
ATOM 4075 N N . ASP B 1 127 ? 4.75 -39.375 -7.523 1 95.94 127 ASP B N 1
ATOM 4076 C CA . ASP B 1 127 ? 3.711 -39.625 -6.531 1 95.94 127 ASP B CA 1
ATOM 4077 C C . ASP B 1 127 ? 2.326 -39.312 -7.098 1 95.94 127 ASP B C 1
ATOM 4079 O O . ASP B 1 127 ? 1.574 -38.531 -6.523 1 95.94 127 ASP B O 1
ATOM 4083 N N . PRO B 1 128 ? 1.952 -39.969 -8.172 1 92.44 128 PRO B N 1
ATOM 4084 C CA . PRO B 1 128 ? 0.682 -39.656 -8.828 1 92.44 128 PRO B CA 1
ATOM 4085 C C . PRO B 1 128 ? -0.527 -39.906 -7.934 1 92.44 128 PRO B C 1
ATOM 4087 O O . PRO B 1 128 ? -1.58 -39.281 -8.117 1 92.44 128 PRO B O 1
ATOM 4090 N N . GLN B 1 129 ? -0.399 -40.781 -6.879 1 89.62 129 GLN B N 1
ATOM 4091 C CA . GLN B 1 129 ? -1.536 -41.156 -6.035 1 89.62 129 GLN B CA 1
ATOM 4092 C C . GLN B 1 129 ? -1.488 -40.406 -4.707 1 89.62 129 GLN B C 1
ATOM 4094 O O . GLN B 1 129 ? -2.338 -40.625 -3.838 1 89.62 129 GLN B O 1
ATOM 4099 N N . ALA B 1 130 ? -0.451 -39.5 -4.527 1 93.62 130 ALA B N 1
ATOM 4100 C CA . ALA B 1 130 ? -0.279 -38.75 -3.287 1 93.62 130 ALA B CA 1
ATOM 4101 C C . ALA B 1 130 ? -0.186 -39.688 -2.086 1 93.62 130 ALA B C 1
ATOM 4103 O O . ALA B 1 130 ? -0.874 -39.5 -1.082 1 93.62 130 ALA B O 1
ATOM 4104 N N . SER B 1 131 ? 0.567 -40.75 -2.172 1 94.38 131 SER B N 1
ATOM 4105 C CA . SER B 1 131 ? 0.7 -41.75 -1.129 1 94.38 131 SER B CA 1
ATOM 4106 C C . SER B 1 131 ? 2.086 -41.719 -0.497 1 94.38 131 SER B C 1
ATOM 4108 O O . SER B 1 131 ? 2.303 -42.281 0.573 1 94.38 131 SER B O 1
ATOM 4110 N N . MET B 1 132 ? 2.945 -41 -1.082 1 96.31 132 MET B N 1
ATOM 4111 C CA . MET B 1 132 ? 4.309 -40.875 -0.572 1 96.31 132 MET B CA 1
ATOM 4112 C C . MET B 1 132 ? 4.344 -40.031 0.691 1 96.31 132 MET B C 1
ATOM 4114 O O . MET B 1 132 ? 3.5 -39.156 0.875 1 96.31 132 MET B O 1
ATOM 4118 N N . ASP B 1 133 ? 5.285 -40.375 1.558 1 96.94 133 ASP B N 1
ATOM 4119 C CA . ASP B 1 133 ? 5.535 -39.469 2.674 1 96.94 133 ASP B CA 1
ATOM 4120 C C . ASP B 1 133 ? 5.777 -38.031 2.18 1 96.94 133 ASP B C 1
ATOM 4122 O O . ASP B 1 133 ? 6.625 -37.812 1.312 1 96.94 133 ASP B O 1
ATOM 4126 N N . PRO B 1 134 ? 5.02 -37.094 2.713 1 97.62 134 PRO B N 1
ATOM 4127 C CA . PRO B 1 134 ? 5.152 -35.719 2.229 1 97.62 134 PRO B CA 1
ATOM 4128 C C . PRO B 1 134 ? 6.586 -35.188 2.312 1 97.62 134 PRO B C 1
ATOM 4130 O O . PRO B 1 134 ? 7.012 -34.406 1.466 1 97.62 134 PRO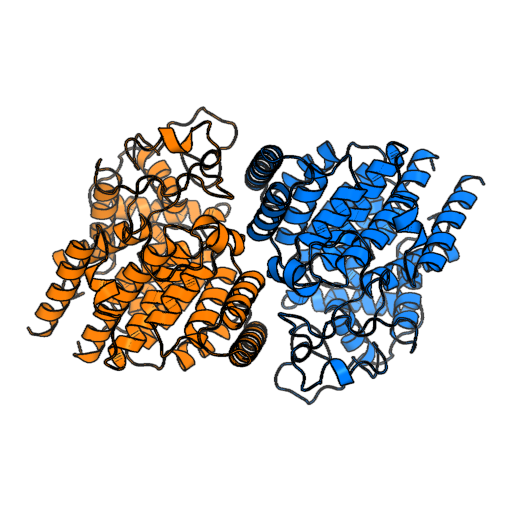 B O 1
ATOM 4133 N N . ARG B 1 135 ? 7.297 -35.531 3.328 1 98.12 135 ARG B N 1
ATOM 4134 C CA . ARG B 1 135 ? 8.68 -35.094 3.455 1 98.12 135 ARG B CA 1
ATOM 4135 C C . ARG B 1 135 ? 9.531 -35.625 2.312 1 98.12 135 ARG B C 1
ATOM 4137 O O . ARG B 1 135 ? 10.383 -34.906 1.772 1 98.12 135 ARG B O 1
ATOM 4144 N N . GLU B 1 136 ? 9.383 -36.906 1.988 1 98 136 GLU B N 1
ATOM 4145 C CA . GLU B 1 136 ? 10.094 -37.5 0.864 1 98 136 GLU B CA 1
ATOM 4146 C C . GLU B 1 136 ? 9.75 -36.812 -0.445 1 98 136 GLU B C 1
ATOM 4148 O O . GLU B 1 136 ? 10.633 -36.531 -1.266 1 98 136 GLU B O 1
ATOM 4153 N N . LEU B 1 137 ? 8.453 -36.562 -0.631 1 98.62 137 LEU B N 1
ATOM 4154 C CA . LEU B 1 137 ? 8.023 -35.844 -1.827 1 98.62 137 LEU B CA 1
ATOM 4155 C C . LEU B 1 137 ? 8.672 -34.469 -1.906 1 98.62 137 LEU B C 1
ATOM 4157 O O . LEU B 1 137 ? 9.055 -34.031 -2.988 1 98.62 137 LEU B O 1
ATOM 4161 N N . ARG B 1 138 ? 8.797 -33.781 -0.746 1 98.81 138 ARG B N 1
ATOM 4162 C CA . ARG B 1 138 ? 9.461 -32.469 -0.723 1 98.81 138 ARG B CA 1
ATOM 4163 C C . ARG B 1 138 ? 10.875 -32.562 -1.285 1 98.81 138 ARG B C 1
ATOM 4165 O O . ARG B 1 138 ? 11.312 -31.703 -2.029 1 98.81 138 ARG B O 1
ATOM 4172 N N . GLY B 1 139 ? 11.562 -33.594 -0.891 1 98.69 139 GLY B N 1
ATOM 4173 C CA . GLY B 1 139 ? 12.906 -33.812 -1.403 1 98.69 139 GLY B CA 1
ATOM 4174 C C . GLY B 1 139 ? 12.953 -33.906 -2.916 1 98.69 139 GLY B C 1
ATOM 4175 O O . GLY B 1 139 ? 13.797 -33.281 -3.562 1 98.69 139 GLY B O 1
ATOM 4176 N N . HIS B 1 140 ? 12.047 -34.719 -3.5 1 98.69 140 HIS B N 1
ATOM 4177 C CA . HIS B 1 140 ? 12.016 -34.906 -4.945 1 98.69 140 HIS B CA 1
ATOM 4178 C C . HIS B 1 140 ? 11.68 -33.625 -5.668 1 98.69 140 HIS B C 1
ATOM 4180 O O . HIS B 1 140 ? 12.25 -33.312 -6.719 1 98.69 140 HIS B O 1
ATOM 4186 N N . VAL B 1 141 ? 10.727 -32.875 -5.141 1 98.88 141 VAL B N 1
ATOM 4187 C CA . VAL B 1 141 ? 10.328 -31.609 -5.738 1 98.88 141 VAL B CA 1
ATOM 4188 C C . VAL B 1 141 ? 11.492 -30.625 -5.699 1 98.88 141 VAL B C 1
ATOM 4190 O O . VAL B 1 141 ? 11.773 -29.938 -6.691 1 98.88 141 VAL B O 1
ATOM 4193 N N . LEU B 1 142 ? 12.203 -30.562 -4.562 1 98.88 142 LEU B N 1
ATOM 4194 C CA . LEU B 1 142 ? 13.336 -29.656 -4.418 1 98.88 142 LEU B CA 1
ATOM 4195 C C . LEU B 1 142 ? 14.461 -30.047 -5.375 1 98.88 142 LEU B C 1
ATOM 4197 O O . LEU B 1 142 ? 15.133 -29.172 -5.934 1 98.88 142 LEU B O 1
ATOM 4201 N N . GLU B 1 143 ? 14.703 -31.328 -5.523 1 98.69 143 GLU B N 1
ATOM 4202 C CA . GLU B 1 143 ? 15.734 -31.797 -6.445 1 98.69 143 GLU B CA 1
ATOM 4203 C C . GLU B 1 143 ? 15.469 -31.312 -7.867 1 98.69 143 GLU B C 1
ATOM 4205 O O . GLU B 1 143 ? 16.375 -30.797 -8.531 1 98.69 143 GLU B O 1
ATOM 4210 N N . GLN B 1 144 ? 14.227 -31.469 -8.297 1 98.62 144 GLN B N 1
ATOM 4211 C CA . GLN B 1 144 ? 13.867 -31.047 -9.648 1 98.62 144 GLN B CA 1
ATOM 4212 C C . GLN B 1 144 ? 13.852 -29.531 -9.766 1 98.62 144 GLN B C 1
ATOM 4214 O O . GLN B 1 144 ? 14.188 -28.969 -10.812 1 98.62 144 GLN B O 1
ATOM 4219 N N . TYR B 1 145 ? 13.477 -28.859 -8.656 1 98.75 145 TYR B N 1
ATOM 4220 C CA . TYR B 1 145 ? 13.523 -27.391 -8.609 1 98.75 145 TYR B CA 1
ATOM 4221 C C . TYR B 1 145 ? 14.938 -26.891 -8.852 1 98.75 145 TYR B C 1
ATOM 4223 O O . TYR B 1 145 ? 15.156 -26.016 -9.695 1 98.75 145 TYR B O 1
ATOM 4231 N N . VAL B 1 146 ? 15.867 -27.438 -8.141 1 98.69 146 VAL B N 1
ATOM 4232 C CA . VAL B 1 146 ? 17.266 -27.031 -8.273 1 98.69 146 VAL B CA 1
ATOM 4233 C C . VAL B 1 146 ? 17.766 -27.344 -9.688 1 98.69 146 VAL B C 1
ATOM 4235 O O . VAL B 1 146 ? 18.406 -26.5 -10.32 1 98.69 146 VAL B O 1
ATOM 4238 N N . LYS B 1 147 ? 17.469 -28.516 -10.164 1 98.5 147 LYS B N 1
ATOM 4239 C CA . LYS B 1 147 ? 17.875 -28.891 -11.516 1 98.5 147 LYS B CA 1
ATOM 4240 C C . LYS B 1 147 ? 17.281 -27.938 -12.555 1 98.5 147 LYS B C 1
ATOM 4242 O O . LYS B 1 147 ? 18 -27.453 -13.438 1 98.5 147 LYS B O 1
ATOM 4247 N N . PHE B 1 148 ? 16.031 -27.688 -12.469 1 98.5 148 PHE B N 1
ATOM 4248 C CA . PHE B 1 148 ? 15.32 -26.812 -13.398 1 98.5 148 PHE B CA 1
ATOM 4249 C C . PHE B 1 148 ? 15.945 -25.422 -13.422 1 98.5 148 PHE B C 1
ATOM 4251 O O . PHE B 1 148 ? 16.25 -24.891 -14.492 1 98.5 148 PHE B O 1
ATOM 4258 N N . MET B 1 149 ? 16.172 -24.859 -12.258 1 98.38 149 MET B N 1
ATOM 4259 C CA . MET B 1 149 ? 16.625 -23.469 -12.133 1 98.38 149 MET B CA 1
ATOM 4260 C C . MET B 1 149 ? 18.078 -23.344 -12.57 1 98.38 149 MET B C 1
ATOM 4262 O O . MET B 1 149 ? 18.484 -22.281 -13.062 1 98.38 149 MET B O 1
ATOM 4266 N N . THR B 1 150 ? 18.859 -24.422 -12.43 1 97.88 150 THR B N 1
ATOM 4267 C CA . THR B 1 150 ? 20.297 -24.328 -12.719 1 97.88 150 THR B CA 1
ATOM 4268 C C . THR B 1 150 ? 20.594 -24.891 -14.102 1 97.88 150 THR B C 1
ATOM 4270 O O . THR B 1 150 ? 21.766 -25.047 -14.477 1 97.88 150 THR B O 1
ATOM 4273 N N . THR B 1 151 ? 19.641 -25.219 -14.859 1 98 151 THR B N 1
ATOM 4274 C CA . THR B 1 151 ? 19.828 -25.688 -16.234 1 98 151 THR B CA 1
ATOM 4275 C C . THR B 1 151 ? 19.594 -24.562 -17.234 1 98 151 THR B C 1
ATOM 4277 O O . THR B 1 151 ? 18.484 -24.031 -17.312 1 98 151 THR B O 1
ATOM 4280 N N . PRO B 1 152 ? 20.578 -24.234 -18.031 1 96.75 152 PRO B N 1
ATOM 4281 C CA . PRO B 1 152 ? 20.391 -23.188 -19.031 1 96.75 152 PRO B CA 1
ATOM 4282 C C . PRO B 1 152 ? 19.266 -23.516 -20.031 1 96.75 152 PRO B C 1
ATOM 4284 O O . PRO B 1 152 ? 19.156 -24.672 -20.469 1 96.75 152 PRO B O 1
ATOM 4287 N N . GLY B 1 153 ? 18.391 -22.562 -20.297 1 95.12 153 GLY B N 1
ATOM 4288 C CA . GLY B 1 153 ? 17.375 -22.734 -21.312 1 95.12 153 GLY B CA 1
ATOM 4289 C C . GLY B 1 153 ? 16.094 -23.359 -20.781 1 95.12 153 GLY B C 1
ATOM 4290 O O . GLY B 1 153 ? 15.148 -23.562 -21.531 1 95.12 153 GLY B O 1
ATOM 4291 N N . SER B 1 154 ? 16.047 -23.625 -19.484 1 96 154 SER B N 1
ATOM 4292 C CA . SER B 1 154 ? 14.859 -24.25 -18.891 1 96 154 SER B CA 1
ATOM 4293 C C . SER B 1 154 ? 13.648 -23.328 -18.984 1 96 154 SER B C 1
ATOM 4295 O O . SER B 1 154 ? 12.508 -23.797 -19 1 96 154 SER B O 1
ATOM 4297 N N . HIS B 1 155 ? 13.859 -22.078 -19.031 1 95.62 155 HIS B N 1
ATOM 4298 C CA . HIS B 1 155 ? 12.828 -21.047 -19.188 1 95.62 155 HIS B CA 1
ATOM 4299 C C . HIS B 1 155 ? 13.398 -19.797 -19.844 1 95.62 155 HIS B C 1
ATOM 4301 O O . HIS B 1 155 ? 14.617 -19.656 -19.984 1 95.62 155 HIS B O 1
ATOM 4307 N N . ASN B 1 156 ? 12.523 -18.938 -20.203 1 95.56 156 ASN B N 1
ATOM 4308 C CA . ASN B 1 156 ? 12.977 -17.75 -20.938 1 95.56 156 ASN B CA 1
ATOM 4309 C C . ASN B 1 156 ? 12.641 -16.469 -20.203 1 95.56 156 ASN B C 1
ATOM 4311 O O . ASN B 1 156 ? 12.695 -15.383 -20.781 1 95.56 156 ASN B O 1
ATOM 4315 N N . ASP B 1 157 ? 12.172 -16.562 -18.938 1 97.69 157 ASP B N 1
ATOM 4316 C CA . ASP B 1 157 ? 11.867 -15.359 -18.172 1 97.69 157 ASP B CA 1
ATOM 4317 C C . ASP B 1 157 ? 13.141 -14.617 -17.781 1 97.69 157 ASP B C 1
ATOM 4319 O O . ASP B 1 157 ? 14.18 -15.234 -17.547 1 97.69 157 ASP B O 1
ATOM 4323 N N . THR B 1 158 ? 13.094 -13.297 -17.781 1 97 158 THR B N 1
ATOM 4324 C CA . THR B 1 158 ? 14.234 -12.445 -17.438 1 97 158 THR B CA 1
ATOM 4325 C C . THR B 1 158 ? 14.273 -12.172 -15.945 1 97 158 THR B C 1
ATOM 4327 O O . THR B 1 158 ? 15.32 -11.812 -15.398 1 97 158 THR B O 1
ATOM 4330 N N . TYR B 1 159 ? 13.211 -12.383 -15.312 1 97.06 159 TYR B N 1
ATOM 4331 C CA . TYR B 1 159 ? 13.133 -11.992 -13.914 1 97.06 159 TYR B CA 1
ATOM 4332 C C . TYR B 1 159 ? 12.961 -13.211 -13.008 1 97.06 159 TYR B C 1
ATOM 4334 O O . TYR B 1 159 ? 12.305 -14.18 -13.391 1 97.06 159 TYR B O 1
ATOM 4342 N N . ALA B 1 160 ? 13.57 -13.156 -11.859 1 97.06 160 ALA B N 1
ATOM 4343 C CA . ALA B 1 160 ? 13.391 -14.109 -10.766 1 97.06 160 ALA B CA 1
ATOM 4344 C C . ALA B 1 160 ? 13.094 -13.383 -9.453 1 97.06 160 ALA B C 1
ATOM 4346 O O . ALA B 1 160 ? 13.852 -12.508 -9.039 1 97.06 160 ALA B O 1
ATOM 4347 N N . GLU B 1 161 ? 12.078 -13.766 -8.82 1 95.88 161 GLU B N 1
ATOM 4348 C CA . GLU B 1 161 ? 11.711 -13.148 -7.547 1 95.88 161 GLU B CA 1
ATOM 4349 C C . GLU B 1 161 ? 12.812 -13.344 -6.508 1 95.88 161 GLU B C 1
ATOM 4351 O O . GLU B 1 161 ? 13.633 -14.258 -6.629 1 95.88 161 GLU B O 1
ATOM 4356 N N . SER B 1 162 ? 12.742 -12.586 -5.441 1 94.31 162 SER B N 1
ATOM 4357 C CA . SER B 1 162 ? 13.75 -12.555 -4.391 1 94.31 162 SER B CA 1
ATOM 4358 C C . SER B 1 162 ? 13.922 -13.93 -3.746 1 94.31 162 SER B C 1
ATOM 4360 O O . SER B 1 162 ? 15.031 -14.297 -3.34 1 94.31 162 SER B O 1
ATOM 4362 N N . PHE B 1 163 ? 12.898 -14.758 -3.65 1 96 163 PHE B N 1
ATOM 4363 C CA . PHE B 1 163 ? 13.047 -16.031 -2.949 1 96 163 PHE B CA 1
ATOM 4364 C C . PHE B 1 163 ? 13.922 -16.984 -3.75 1 96 163 PHE B C 1
ATOM 4366 O O . PHE B 1 163 ? 14.688 -17.766 -3.176 1 96 163 PHE B O 1
ATOM 4373 N N . HIS B 1 164 ? 13.773 -16.922 -5.082 1 97.75 164 HIS B N 1
ATOM 4374 C CA . HIS B 1 164 ? 14.688 -17.703 -5.902 1 97.75 164 HIS B CA 1
ATOM 4375 C C . HIS B 1 164 ? 16.125 -17.266 -5.703 1 97.75 164 HIS B C 1
ATOM 4377 O O . HIS B 1 164 ? 17.016 -18.094 -5.477 1 97.75 164 HIS B O 1
ATOM 4383 N N . ARG B 1 165 ? 16.359 -15.977 -5.828 1 96 165 ARG B N 1
ATOM 4384 C CA . ARG B 1 165 ? 17.719 -15.43 -5.742 1 96 165 ARG B CA 1
ATOM 4385 C C . ARG B 1 165 ? 18.328 -15.703 -4.375 1 96 165 ARG B C 1
ATOM 4387 O O . ARG B 1 165 ? 19.5 -16.078 -4.281 1 96 165 ARG B O 1
ATOM 4394 N N . SER B 1 166 ? 17.547 -15.539 -3.35 1 95.06 166 SER B N 1
ATOM 4395 C CA . SER B 1 166 ? 18 -15.836 -1.997 1 95.06 166 SER B CA 1
ATOM 4396 C C . SER B 1 166 ? 18.359 -17.312 -1.846 1 95.06 166 SER B C 1
ATOM 4398 O O . SER B 1 166 ? 19.406 -17.641 -1.281 1 95.06 166 SER B O 1
ATOM 4400 N N . PHE B 1 167 ? 17.516 -18.203 -2.318 1 97.38 167 PHE B N 1
ATOM 4401 C CA . PHE B 1 167 ? 17.734 -19.641 -2.24 1 97.38 167 PHE B CA 1
ATOM 4402 C C . PHE B 1 167 ? 19.016 -20.031 -2.945 1 97.38 167 PHE B C 1
ATOM 4404 O O . PHE B 1 167 ? 19.859 -20.719 -2.363 1 97.38 167 PHE B O 1
ATOM 4411 N N . PHE B 1 168 ? 19.219 -19.578 -4.086 1 97.44 168 PHE B N 1
ATOM 4412 C CA . PHE B 1 168 ? 20.312 -20.078 -4.898 1 97.44 168 PHE B CA 1
ATOM 4413 C C . PHE B 1 168 ? 21.609 -19.359 -4.539 1 97.44 168 PHE B C 1
ATOM 4415 O O . PHE B 1 168 ? 22.703 -19.875 -4.816 1 97.44 168 PHE B O 1
ATOM 4422 N N . LYS B 1 169 ? 21.469 -18.141 -3.963 1 95.56 169 LYS B N 1
ATOM 4423 C CA . LYS B 1 169 ? 22.672 -17.578 -3.342 1 95.56 169 LYS B CA 1
ATOM 4424 C C . LYS B 1 169 ? 23.188 -18.5 -2.242 1 95.56 169 LYS B C 1
ATOM 4426 O O . LYS B 1 169 ? 24.359 -18.875 -2.258 1 95.56 169 LYS B O 1
ATOM 4431 N N . ASP B 1 170 ? 22.328 -18.844 -1.361 1 95.44 170 ASP B N 1
ATOM 4432 C CA . ASP B 1 170 ? 22.719 -19.703 -0.256 1 95.44 170 ASP B CA 1
ATOM 4433 C C . ASP B 1 170 ? 23.188 -21.062 -0.768 1 95.44 170 ASP B C 1
ATOM 4435 O O . ASP B 1 170 ? 24.156 -21.625 -0.253 1 95.44 170 ASP B O 1
ATOM 4439 N N . TRP B 1 171 ? 22.469 -21.562 -1.722 1 97.12 171 TRP B N 1
ATOM 4440 C CA . TRP B 1 171 ? 22.797 -22.859 -2.289 1 97.12 171 TRP B CA 1
ATOM 4441 C C . TRP B 1 171 ? 24.172 -22.844 -2.938 1 97.12 171 TRP B C 1
ATOM 4443 O O . TRP B 1 171 ? 24.984 -23.766 -2.729 1 97.12 171 TRP B O 1
ATOM 4453 N N . SER B 1 172 ? 24.438 -21.844 -3.742 1 94.69 172 SER B N 1
ATOM 4454 C CA . SER B 1 172 ? 25.703 -21.734 -4.469 1 94.69 172 SER B CA 1
ATOM 4455 C C . SER B 1 172 ? 26.875 -21.531 -3.52 1 94.69 172 SER B C 1
ATOM 4457 O O . SER B 1 172 ? 28.016 -21.891 -3.844 1 94.69 172 SER B O 1
ATOM 4459 N N . GLU B 1 173 ? 26.641 -20.953 -2.35 1 93.25 173 GLU B N 1
ATOM 4460 C CA . GLU B 1 173 ? 27.688 -20.672 -1.372 1 93.25 173 GLU B CA 1
ATOM 4461 C C . GLU B 1 173 ? 27.844 -21.828 -0.397 1 93.25 173 GLU B C 1
ATOM 4463 O O . GLU B 1 173 ? 28.797 -21.859 0.389 1 93.25 173 GLU B O 1
ATOM 4468 N N . SER B 1 174 ? 26.922 -22.719 -0.501 1 93.12 174 SER B N 1
ATOM 4469 C CA . SER B 1 174 ? 27.031 -23.875 0.373 1 93.12 174 SER B CA 1
ATOM 4470 C C . SER B 1 174 ? 28.188 -24.781 -0.053 1 93.12 174 SER B C 1
ATOM 4472 O O . SER B 1 174 ? 28.578 -24.797 -1.221 1 93.12 174 SER B O 1
ATOM 4474 N N . LYS B 1 175 ? 28.766 -25.469 0.933 1 86.19 175 LYS B N 1
ATOM 4475 C CA . LYS B 1 175 ? 29.969 -26.281 0.703 1 86.19 175 LYS B CA 1
ATOM 4476 C C . LYS B 1 175 ? 29.688 -27.375 -0.328 1 86.19 175 LYS B C 1
ATOM 4478 O O . LYS B 1 175 ? 30.516 -27.625 -1.206 1 86.19 175 LYS B O 1
ATOM 4483 N N . ASN B 1 176 ? 28.594 -28 -0.355 1 87.19 176 ASN B N 1
ATOM 4484 C CA . ASN B 1 176 ? 28.406 -29.203 -1.158 1 87.19 176 ASN B CA 1
ATOM 4485 C C . ASN B 1 176 ? 27.406 -28.969 -2.281 1 87.19 176 ASN B C 1
ATOM 4487 O O . ASN B 1 176 ? 27.094 -29.891 -3.039 1 87.19 176 ASN B O 1
ATOM 4491 N N . ARG B 1 177 ? 26.844 -27.766 -2.48 1 93.44 177 ARG B N 1
ATOM 4492 C CA . ARG B 1 177 ? 25.828 -27.578 -3.51 1 93.44 177 ARG B CA 1
ATOM 4493 C C . ARG B 1 177 ? 25 -28.844 -3.723 1 93.44 177 ARG B C 1
ATOM 4495 O O . ARG B 1 177 ? 25.031 -29.438 -4.801 1 93.44 177 ARG B O 1
ATOM 4502 N N . PRO B 1 178 ? 24.297 -29.188 -2.621 1 96.25 178 PRO B N 1
ATOM 4503 C CA . PRO B 1 178 ? 23.594 -30.484 -2.666 1 96.25 178 PRO B CA 1
ATOM 4504 C C . PRO B 1 178 ? 22.719 -30.625 -3.9 1 96.25 178 PRO B C 1
ATOM 4506 O O . PRO B 1 178 ? 22.078 -29.656 -4.32 1 96.25 178 PRO B O 1
ATOM 4509 N N . LYS B 1 179 ? 22.641 -31.891 -4.461 1 95.38 179 LYS B N 1
ATOM 4510 C CA . LYS B 1 179 ? 21.922 -32.094 -5.715 1 95.38 179 LYS B CA 1
ATOM 4511 C C . LYS B 1 179 ? 20.906 -33.25 -5.578 1 95.38 179 LYS B C 1
ATOM 4513 O O . LYS B 1 179 ? 19.953 -33.312 -6.359 1 95.38 179 LYS B O 1
ATOM 4518 N N . SER B 1 180 ? 21.109 -34.062 -4.598 1 97.25 180 SER B N 1
ATOM 4519 C CA . SER B 1 180 ? 20.172 -35.156 -4.414 1 97.25 180 SER B CA 1
ATOM 4520 C C . SER B 1 180 ? 18.969 -34.719 -3.578 1 97.25 180 SER B C 1
ATOM 4522 O O . SER B 1 180 ? 19.062 -33.781 -2.785 1 97.25 180 SER B O 1
ATOM 4524 N N . ALA B 1 181 ? 17.875 -35.438 -3.721 1 98.25 181 ALA B N 1
ATOM 4525 C CA . ALA B 1 181 ? 16.641 -35.125 -3.006 1 98.25 181 ALA B CA 1
ATOM 4526 C C . ALA B 1 181 ? 16.891 -35.062 -1.501 1 98.25 181 ALA B C 1
ATOM 4528 O O . ALA B 1 181 ? 16.5 -34.094 -0.853 1 98.25 181 ALA B O 1
ATOM 4529 N N . GLU B 1 182 ? 17.547 -36.031 -0.978 1 97.5 182 GLU B N 1
ATOM 4530 C CA . GLU B 1 182 ? 17.797 -36.094 0.46 1 97.5 182 GLU B CA 1
ATOM 4531 C C . GLU B 1 182 ? 18.734 -35 0.919 1 97.5 182 GLU B C 1
ATOM 4533 O O . GLU B 1 182 ? 18.5 -34.375 1.957 1 97.5 182 GLU B O 1
ATOM 4538 N N . ASP B 1 183 ? 19.766 -34.75 0.138 1 97.81 183 ASP B N 1
ATOM 4539 C CA . ASP B 1 183 ? 20.75 -33.75 0.511 1 97.81 183 ASP B CA 1
ATOM 4540 C C . ASP B 1 183 ? 20.141 -32.344 0.469 1 97.81 183 ASP B C 1
ATOM 4542 O O . ASP B 1 183 ? 20.391 -31.531 1.352 1 97.81 183 ASP B O 1
ATOM 4546 N N . ILE B 1 184 ? 19.375 -32.094 -0.543 1 98.38 184 ILE B N 1
ATOM 4547 C CA . ILE B 1 184 ? 18.766 -30.766 -0.679 1 98.38 184 ILE B CA 1
ATOM 4548 C C . ILE B 1 184 ? 17.719 -30.562 0.418 1 98.38 184 ILE B C 1
ATOM 4550 O O . ILE B 1 184 ? 17.609 -29.469 0.971 1 98.38 184 ILE B O 1
ATOM 4554 N N . LEU B 1 185 ? 16.953 -31.562 0.71 1 98.38 185 LEU B N 1
ATOM 4555 C CA . LEU B 1 185 ? 15.953 -31.5 1.772 1 98.38 185 LEU B CA 1
ATOM 4556 C C . LEU B 1 185 ? 16.609 -31.141 3.105 1 98.38 185 LEU B C 1
ATOM 4558 O O . LEU B 1 185 ? 16.172 -30.219 3.793 1 98.38 185 LEU B O 1
ATOM 4562 N N . ASN B 1 186 ? 17.641 -31.859 3.449 1 97.81 186 ASN B N 1
ATOM 4563 C CA . ASN B 1 186 ? 18.344 -31.609 4.695 1 97.81 186 ASN B CA 1
ATOM 4564 C C . ASN B 1 186 ? 18.922 -30.203 4.734 1 97.81 186 ASN B C 1
ATOM 4566 O O . ASN B 1 186 ? 18.828 -29.516 5.758 1 97.81 186 ASN B O 1
ATOM 4570 N N . TRP B 1 187 ? 19.484 -29.828 3.656 1 98.06 187 TRP B N 1
ATOM 4571 C CA . TRP B 1 187 ? 20.078 -28.5 3.562 1 98.06 187 TRP B CA 1
ATOM 4572 C C . TRP B 1 187 ? 19.016 -27.422 3.729 1 98.06 187 TRP B C 1
ATOM 4574 O O . TRP B 1 187 ? 19.25 -26.422 4.426 1 98.06 187 TRP B O 1
ATOM 4584 N N . THR B 1 188 ? 17.906 -27.562 3.076 1 98.31 188 THR B N 1
ATOM 4585 C CA . THR B 1 188 ? 16.859 -26.547 3.141 1 98.31 188 THR B CA 1
ATOM 4586 C C . THR B 1 188 ? 16.25 -26.484 4.535 1 98.31 188 THR B C 1
ATOM 4588 O O . THR B 1 188 ? 15.852 -25.422 5.004 1 98.31 188 THR B O 1
ATOM 4591 N N . GLU B 1 189 ? 16.094 -27.641 5.203 1 98.06 189 GLU B N 1
ATOM 4592 C CA . GLU B 1 189 ? 15.602 -27.656 6.574 1 98.06 189 GLU B CA 1
ATOM 4593 C C . GLU B 1 189 ? 16.547 -26.922 7.516 1 98.06 189 GLU B C 1
ATOM 4595 O O . GLU B 1 189 ? 16.109 -26.172 8.391 1 98.06 189 GLU B O 1
ATOM 4600 N N . GLU B 1 190 ? 17.797 -27.109 7.32 1 97.12 190 GLU B N 1
ATOM 4601 C CA . GLU B 1 190 ? 18.781 -26.391 8.102 1 97.12 190 GLU B CA 1
ATOM 4602 C C . GLU B 1 190 ? 18.75 -24.891 7.789 1 97.12 190 GLU B C 1
ATOM 4604 O O . GLU B 1 190 ? 18.875 -24.062 8.695 1 97.12 190 GLU B O 1
ATOM 4609 N N . ARG B 1 191 ? 18.656 -24.609 6.5 1 96.75 191 ARG B N 1
ATOM 4610 C CA . ARG B 1 191 ? 18.547 -23.219 6.059 1 96.75 191 ARG B CA 1
ATOM 4611 C C . ARG B 1 191 ? 17.375 -22.516 6.734 1 96.75 191 ARG B C 1
ATOM 4613 O O . ARG B 1 191 ? 17.484 -21.375 7.164 1 96.75 191 ARG B O 1
ATOM 4620 N N . TYR B 1 192 ? 16.25 -23.141 6.828 1 97.06 192 TYR B N 1
ATOM 4621 C CA . TYR B 1 192 ? 15.07 -22.594 7.488 1 97.06 192 TYR B CA 1
ATOM 4622 C C . TYR B 1 192 ? 15.344 -22.328 8.961 1 97.06 192 TYR B C 1
ATOM 4624 O O . TYR B 1 192 ? 14.969 -21.281 9.492 1 97.06 192 TYR B O 1
ATOM 4632 N N . MET B 1 193 ? 16.016 -23.266 9.633 1 96 193 MET B N 1
ATOM 4633 C CA . MET B 1 193 ? 16.297 -23.141 11.062 1 96 193 MET B CA 1
ATOM 4634 C C . MET B 1 193 ? 17.172 -21.922 11.328 1 96 193 MET B C 1
ATOM 4636 O O . MET B 1 193 ? 16.969 -21.203 12.312 1 96 193 MET B O 1
ATOM 4640 N N . VAL B 1 194 ? 18.047 -21.656 10.477 1 95.31 194 VAL B N 1
ATOM 4641 C CA . VAL B 1 194 ? 19 -20.562 10.656 1 95.31 194 VAL B CA 1
ATOM 4642 C C . VAL B 1 194 ? 18.328 -19.234 10.297 1 95.31 194 VAL B C 1
ATOM 4644 O O . VAL B 1 194 ? 18.344 -18.281 11.086 1 95.31 194 VAL B O 1
ATOM 4647 N N . LYS B 1 195 ? 17.719 -19.188 9.211 1 94.44 195 LYS B N 1
ATOM 4648 C CA . LYS B 1 195 ? 17.172 -17.938 8.68 1 94.44 195 LYS B CA 1
ATOM 4649 C C . LYS B 1 195 ? 15.938 -17.5 9.461 1 94.44 195 LYS B C 1
ATOM 4651 O O . LYS B 1 195 ? 15.695 -16.297 9.617 1 94.44 195 LYS B O 1
ATOM 4656 N N . SER B 1 196 ? 15.203 -18.406 9.953 1 92.62 196 SER B N 1
ATOM 4657 C CA . SER B 1 196 ? 13.969 -18.078 10.648 1 92.62 196 SER B CA 1
ATOM 4658 C C . SER B 1 196 ? 14.25 -17.422 12 1 92.62 196 SER B C 1
ATOM 4660 O O . SER B 1 196 ? 13.383 -16.781 12.578 1 92.62 196 SER B O 1
ATOM 4662 N N . LYS B 1 197 ? 15.453 -17.562 12.602 1 90.19 197 LYS B N 1
ATOM 4663 C CA . LYS B 1 197 ? 15.844 -17 13.891 1 90.19 197 LYS B CA 1
ATOM 4664 C C . LYS B 1 197 ? 16.469 -15.609 13.711 1 90.19 197 LYS B C 1
ATOM 4666 O O . LYS B 1 197 ? 16.625 -14.867 14.68 1 90.19 197 LYS B O 1
ATOM 4671 N N . GLY B 1 198 ? 16.812 -15.328 12.445 1 86.25 198 GLY B N 1
ATOM 4672 C CA . GLY B 1 198 ? 17.453 -14.055 12.172 1 86.25 198 GLY B CA 1
ATOM 4673 C C . GLY B 1 198 ? 16.469 -12.945 11.859 1 86.25 198 GLY B C 1
ATOM 4674 O O . GLY B 1 198 ? 15.281 -13.055 12.172 1 86.25 198 GLY B O 1
ATOM 4675 N N . SER B 1 199 ? 16.969 -11.836 11.359 1 81.94 199 SER B N 1
ATOM 4676 C CA . SER B 1 199 ? 16.141 -10.711 10.953 1 81.94 199 SER B CA 1
ATOM 4677 C C . SER B 1 199 ? 15.266 -11.07 9.75 1 81.94 199 SER B C 1
ATOM 4679 O O . SER B 1 199 ? 15.711 -11.758 8.836 1 81.94 199 SER B O 1
ATOM 4681 N N . SER B 1 200 ? 14.148 -10.641 9.828 1 84.69 200 SER B N 1
ATOM 4682 C CA . SER B 1 200 ? 13.195 -10.93 8.758 1 84.69 200 SER B CA 1
ATOM 4683 C C . SER B 1 200 ? 13.602 -10.242 7.461 1 84.69 200 SER B C 1
ATOM 4685 O O . SER B 1 200 ? 14.047 -9.094 7.477 1 84.69 200 SER B O 1
ATOM 4687 N N . ASP B 1 201 ? 13.508 -11.008 6.352 1 86.38 201 ASP B N 1
ATOM 4688 C CA . ASP B 1 201 ? 13.641 -10.461 5.004 1 86.38 201 ASP B CA 1
ATOM 4689 C C . ASP B 1 201 ? 12.273 -10.164 4.398 1 86.38 201 ASP B C 1
ATOM 4691 O O . ASP B 1 201 ? 11.641 -11.047 3.811 1 86.38 201 ASP B O 1
ATOM 4695 N N . HIS B 1 202 ? 11.875 -8.945 4.375 1 82.44 202 HIS B N 1
ATOM 4696 C CA . HIS B 1 202 ? 10.539 -8.547 3.967 1 82.44 202 HIS B CA 1
ATOM 4697 C C . HIS B 1 202 ? 10.32 -8.781 2.475 1 82.44 202 HIS B C 1
ATOM 4699 O O . HIS B 1 202 ? 9.18 -8.836 2.01 1 82.44 202 HIS B O 1
ATOM 4705 N N . GLN B 1 203 ? 11.383 -8.969 1.776 1 85.44 203 GLN B N 1
ATOM 4706 C CA . GLN B 1 203 ? 11.297 -9.203 0.339 1 85.44 203 GLN B CA 1
ATOM 4707 C C . GLN B 1 203 ? 10.766 -10.602 0.044 1 85.44 203 GLN B C 1
ATOM 4709 O O . GLN B 1 203 ? 10.375 -10.898 -1.087 1 85.44 203 GLN B O 1
ATOM 4714 N N . LEU B 1 204 ? 10.711 -11.398 1.083 1 92.12 204 LEU B N 1
ATOM 4715 C CA . LEU B 1 204 ? 10.234 -12.766 0.904 1 92.12 204 LEU B CA 1
ATOM 4716 C C . LEU B 1 204 ? 8.797 -12.906 1.389 1 92.12 204 LEU B C 1
ATOM 4718 O O . LEU B 1 204 ? 8.125 -13.898 1.095 1 92.12 204 LEU B O 1
ATOM 4722 N N . VAL B 1 205 ? 8.352 -11.938 2.064 1 92.25 205 VAL B N 1
ATOM 4723 C CA . VAL B 1 205 ? 7 -11.984 2.617 1 92.25 205 VAL B CA 1
ATOM 4724 C C . VAL B 1 205 ? 6.016 -11.359 1.627 1 92.25 205 VAL B C 1
ATOM 4726 O O . VAL B 1 205 ? 5.418 -10.32 1.907 1 92.25 205 VAL B O 1
ATOM 4729 N N . VAL B 1 206 ? 5.875 -12 0.488 1 95.5 206 VAL B N 1
ATOM 4730 C CA . VAL B 1 206 ? 5.137 -11.445 -0.641 1 95.5 206 VAL B CA 1
ATOM 4731 C C . VAL B 1 206 ? 4.184 -12.492 -1.204 1 95.5 206 VAL B C 1
ATOM 4733 O O . VAL B 1 206 ? 4.336 -13.688 -0.935 1 95.5 206 VAL B O 1
ATOM 4736 N N . ILE B 1 207 ? 3.215 -12.109 -1.969 1 97.94 207 ILE B N 1
ATOM 4737 C CA . ILE B 1 207 ? 2.139 -12.969 -2.457 1 97.94 207 ILE B CA 1
ATOM 4738 C C . ILE B 1 207 ? 2.695 -13.969 -3.467 1 97.94 207 ILE B C 1
ATOM 4740 O O . ILE B 1 207 ? 2.076 -15 -3.73 1 97.94 207 ILE B O 1
ATOM 4744 N N . GLY B 1 208 ? 3.861 -13.68 -4.004 1 98.31 208 GLY B N 1
ATOM 4745 C CA . GLY B 1 208 ? 4.484 -14.617 -4.926 1 98.31 208 GLY B CA 1
ATOM 4746 C C . GLY B 1 208 ? 4.668 -16 -4.34 1 98.31 208 GLY B C 1
ATOM 4747 O O . GLY B 1 208 ? 4.77 -16.984 -5.074 1 98.31 208 GLY B O 1
ATOM 4748 N N . ALA B 1 209 ? 4.648 -16.125 -3.047 1 98.56 209 ALA B N 1
ATOM 4749 C CA . ALA B 1 209 ? 4.828 -17.391 -2.346 1 98.56 209 ALA B CA 1
ATOM 4750 C C . ALA B 1 209 ? 3.627 -18.312 -2.559 1 98.56 209 ALA B C 1
ATOM 4752 O O . ALA B 1 209 ? 3.721 -19.531 -2.357 1 98.56 209 ALA B O 1
ATOM 4753 N N . LEU B 1 210 ? 2.514 -17.719 -2.988 1 98.81 210 LEU B N 1
ATOM 4754 C CA . LEU B 1 210 ? 1.319 -18.547 -3.182 1 98.81 210 LEU B CA 1
ATOM 4755 C C . LEU B 1 210 ? 1.429 -19.375 -4.457 1 98.81 210 LEU B C 1
ATOM 4757 O O . LEU B 1 210 ? 0.771 -20.406 -4.586 1 98.81 210 LEU B O 1
ATOM 4761 N N . VAL B 1 211 ? 2.248 -18.938 -5.391 1 98.88 211 VAL B N 1
ATOM 4762 C CA . VAL B 1 211 ? 2.328 -19.609 -6.688 1 98.88 211 VAL B CA 1
ATOM 4763 C C . VAL B 1 211 ? 2.949 -20.984 -6.52 1 98.88 211 VAL B C 1
ATOM 4765 O O . VAL B 1 211 ? 2.361 -22 -6.926 1 98.88 211 VAL B O 1
ATOM 4768 N N . PRO B 1 212 ? 4.086 -21.125 -5.848 1 98.75 212 PRO B N 1
ATOM 4769 C CA . PRO B 1 212 ? 4.617 -22.469 -5.625 1 98.75 212 PRO B CA 1
ATOM 4770 C C . PRO B 1 212 ? 3.803 -23.266 -4.605 1 98.75 212 PRO B C 1
ATOM 4772 O O . PRO B 1 212 ? 3.984 -24.469 -4.473 1 98.75 212 PRO B O 1
ATOM 4775 N N . ALA B 1 213 ? 2.92 -22.641 -3.877 1 98.88 213 ALA B N 1
ATOM 4776 C CA . ALA B 1 213 ? 2.057 -23.312 -2.914 1 98.88 213 ALA B CA 1
ATOM 4777 C C . ALA B 1 213 ? 0.945 -24.094 -3.621 1 98.88 213 ALA B C 1
ATOM 4779 O O . ALA B 1 213 ? 0.53 -25.156 -3.164 1 98.88 213 ALA B O 1
ATOM 4780 N N . ILE B 1 214 ? 0.487 -23.625 -4.719 1 98.94 214 ILE B N 1
ATOM 4781 C CA . ILE B 1 214 ? -0.725 -24.094 -5.379 1 98.94 214 ILE B CA 1
ATOM 4782 C C . ILE B 1 214 ? -0.538 -25.547 -5.82 1 98.94 214 ILE B C 1
ATOM 4784 O O . ILE B 1 214 ? -1.425 -26.375 -5.625 1 98.94 214 ILE B O 1
ATOM 4788 N N . PRO B 1 215 ? 0.627 -25.969 -6.363 1 98.88 215 PRO B N 1
ATOM 4789 C CA . PRO B 1 215 ? 0.806 -27.375 -6.719 1 98.88 215 PRO B CA 1
ATOM 4790 C C . PRO B 1 215 ? 0.575 -28.312 -5.539 1 98.88 215 PRO B C 1
ATOM 4792 O O . PRO B 1 215 ? 0.006 -29.391 -5.707 1 98.88 215 PRO B O 1
ATOM 4795 N N . TRP B 1 216 ? 0.983 -27.906 -4.371 1 98.88 216 TRP B N 1
ATOM 4796 C CA . TRP B 1 216 ? 0.818 -28.734 -3.182 1 98.88 216 TRP B CA 1
ATOM 4797 C C . TRP B 1 216 ? -0.648 -28.812 -2.771 1 98.88 216 TRP B C 1
ATOM 4799 O O . TRP B 1 216 ? -1.128 -29.875 -2.359 1 98.88 216 TRP B O 1
ATOM 4809 N N . ILE B 1 217 ? -1.32 -27.703 -2.861 1 98.88 217 ILE B N 1
ATOM 4810 C CA . ILE B 1 217 ? -2.744 -27.703 -2.549 1 98.88 217 ILE B CA 1
ATOM 4811 C C . ILE B 1 217 ? -3.492 -28.609 -3.523 1 98.88 217 ILE B C 1
ATOM 4813 O O . ILE B 1 217 ? -4.336 -29.406 -3.113 1 98.88 217 ILE B O 1
ATOM 4817 N N . ILE B 1 218 ? -3.143 -28.5 -4.812 1 98.5 218 ILE B N 1
ATOM 4818 C CA . ILE B 1 218 ? -3.766 -29.312 -5.848 1 98.5 218 ILE B CA 1
ATOM 4819 C C . ILE B 1 218 ? -3.479 -30.797 -5.582 1 98.5 218 ILE B C 1
ATOM 4821 O O . ILE B 1 218 ? -4.379 -31.625 -5.66 1 98.5 218 ILE B O 1
ATOM 4825 N N . HIS B 1 219 ? -2.266 -31.125 -5.219 1 97.88 219 HIS B N 1
ATOM 4826 C CA . HIS B 1 219 ? -1.819 -32.5 -5.016 1 97.88 219 HIS B CA 1
ATOM 4827 C C . HIS B 1 219 ? -2.539 -33.125 -3.838 1 97.88 219 HIS B C 1
ATOM 4829 O O . HIS B 1 219 ? -2.885 -34.312 -3.889 1 97.88 219 HIS B O 1
ATOM 4835 N N . TYR B 1 220 ? -2.801 -32.375 -2.805 1 97.88 220 TYR B N 1
ATOM 4836 C CA . TYR B 1 220 ? -3.357 -32.938 -1.579 1 97.88 220 TYR B CA 1
ATOM 4837 C C . TYR B 1 220 ? -4.812 -32.5 -1.401 1 97.88 220 TYR B C 1
ATOM 4839 O O . TYR B 1 220 ? -5.367 -32.625 -0.304 1 97.88 220 TYR B O 1
ATOM 4847 N N . ALA B 1 221 ? -5.453 -32.062 -2.447 1 97.44 221 ALA B N 1
ATOM 4848 C CA . ALA B 1 221 ? -6.812 -31.547 -2.371 1 97.44 221 ALA B CA 1
ATOM 4849 C C . ALA B 1 221 ? -7.793 -32.625 -1.909 1 97.44 221 ALA B C 1
ATOM 4851 O O . ALA B 1 221 ? -8.852 -32.312 -1.364 1 97.44 221 ALA B O 1
ATOM 4852 N N . HIS B 1 222 ? -7.461 -33.938 -2.129 1 95.94 222 HIS B N 1
ATOM 4853 C CA . HIS B 1 222 ? -8.352 -35.031 -1.767 1 95.94 222 HIS B CA 1
ATOM 4854 C C . HIS B 1 222 ? -8.18 -35.406 -0.302 1 95.94 222 HIS B C 1
ATOM 4856 O O . HIS B 1 222 ? -8.969 -36.188 0.237 1 95.94 222 HIS B O 1
ATOM 4862 N N . LYS B 1 223 ? -7.129 -34.938 0.332 1 97.06 223 LYS B N 1
ATOM 4863 C CA . LYS B 1 223 ? -6.906 -35.156 1.755 1 97.06 223 LYS B CA 1
ATOM 4864 C C . LYS B 1 223 ? -7.633 -34.125 2.604 1 97.06 223 LYS B C 1
ATOM 4866 O O . LYS B 1 223 ? -8.328 -33.25 2.072 1 97.06 223 LYS B O 1
ATOM 4871 N N . SER B 1 224 ? -7.52 -34.312 3.98 1 97.94 224 SER B N 1
ATOM 4872 C CA . SER B 1 224 ? -8.156 -33.344 4.859 1 97.94 224 SER B CA 1
ATOM 4873 C C . SER B 1 224 ? -7.559 -31.953 4.676 1 97.94 224 SER B C 1
ATOM 4875 O O . SER B 1 224 ? -6.406 -31.812 4.254 1 97.94 224 SER B O 1
ATOM 4877 N N . GLU B 1 225 ? -8.359 -30.938 4.949 1 98.38 225 GLU B N 1
ATOM 4878 C CA . GLU B 1 225 ? -7.918 -29.547 4.867 1 98.38 225 GLU B CA 1
ATOM 4879 C C . GLU B 1 225 ? -6.629 -29.328 5.652 1 98.38 225 GLU B C 1
ATOM 4881 O O . GLU B 1 225 ? -5.715 -28.641 5.18 1 98.38 225 GLU B O 1
ATOM 4886 N N . SER B 1 226 ? -6.543 -29.891 6.84 1 98.44 226 SER B N 1
ATOM 4887 C CA . SER B 1 226 ? -5.387 -29.719 7.719 1 98.44 226 SER B CA 1
ATOM 4888 C C . SER B 1 226 ? -4.148 -30.391 7.137 1 98.44 226 SER B C 1
ATOM 4890 O O . SER B 1 226 ? -3.045 -29.844 7.219 1 98.44 226 SER B O 1
ATOM 4892 N N . GLU B 1 227 ? -4.316 -31.594 6.578 1 98.12 227 GLU B N 1
ATOM 4893 C CA . GLU B 1 227 ? -3.199 -32.281 5.945 1 98.12 227 GLU B CA 1
ATOM 4894 C C . GLU B 1 227 ? -2.684 -31.516 4.734 1 98.12 227 GLU B C 1
ATOM 4896 O O . GLU B 1 227 ? -1.473 -31.391 4.543 1 98.12 227 GLU B O 1
ATOM 4901 N N . CYS B 1 228 ? -3.631 -31.047 3.973 1 98.5 228 CYS B N 1
ATOM 4902 C CA . CYS B 1 228 ? -3.293 -30.266 2.787 1 98.5 228 CYS B CA 1
ATOM 4903 C C . CYS B 1 228 ? -2.529 -29 3.162 1 98.5 228 CYS B C 1
ATOM 4905 O O . CYS B 1 228 ? -1.468 -28.719 2.605 1 98.5 228 CYS B O 1
ATOM 4907 N N . SER B 1 229 ? -3.049 -28.25 4.137 1 98.69 229 SER B N 1
ATOM 4908 C CA . SER B 1 229 ? -2.436 -27 4.57 1 98.69 229 SER B CA 1
ATOM 4909 C C . SER B 1 229 ? -1.053 -27.234 5.168 1 98.69 229 SER B C 1
ATOM 4911 O O . SER B 1 229 ? -0.106 -26.516 4.867 1 98.69 229 SER B O 1
ATOM 4913 N N . LYS B 1 230 ? -0.929 -28.25 5.977 1 98.62 230 LYS B N 1
ATOM 4914 C CA . LYS B 1 230 ? 0.35 -28.562 6.605 1 98.62 230 LYS B CA 1
ATOM 4915 C C . LYS B 1 230 ? 1.41 -28.891 5.562 1 98.62 230 LYS B C 1
ATOM 4917 O O . LYS B 1 230 ? 2.533 -28.391 5.625 1 98.62 230 LYS B O 1
ATOM 4922 N N . ALA B 1 231 ? 1.066 -29.766 4.613 1 98.62 231 ALA B N 1
ATOM 4923 C CA . ALA B 1 231 ? 2.016 -30.156 3.572 1 98.62 231 ALA B CA 1
ATOM 4924 C C . ALA B 1 231 ? 2.469 -28.938 2.764 1 98.62 231 ALA B C 1
ATOM 4926 O O . ALA B 1 231 ? 3.641 -28.828 2.393 1 98.62 231 ALA B O 1
ATOM 4927 N N . THR B 1 232 ? 1.522 -28.062 2.504 1 98.88 232 THR B N 1
ATOM 4928 C CA . THR B 1 232 ? 1.803 -26.844 1.733 1 98.88 232 THR B CA 1
ATOM 4929 C C . THR B 1 232 ? 2.738 -25.922 2.502 1 98.88 232 THR B C 1
ATOM 4931 O O . THR B 1 232 ? 3.754 -25.469 1.967 1 98.88 232 THR B O 1
ATOM 4934 N N . VAL B 1 233 ? 2.426 -25.656 3.771 1 98.81 233 VAL B N 1
ATOM 4935 C CA . VAL B 1 233 ? 3.205 -24.766 4.625 1 98.81 233 VAL B CA 1
ATOM 4936 C C . VAL B 1 233 ? 4.613 -25.328 4.812 1 98.81 233 VAL B C 1
ATOM 4938 O O . VAL B 1 233 ? 5.598 -24.594 4.734 1 98.81 233 VAL B O 1
ATOM 4941 N N . ASP B 1 234 ? 4.691 -26.625 5.035 1 98.69 234 ASP B N 1
ATOM 4942 C CA . ASP B 1 234 ? 5.98 -27.266 5.273 1 98.69 234 ASP B CA 1
ATOM 4943 C C . ASP B 1 234 ? 6.902 -27.125 4.07 1 98.69 234 ASP B C 1
ATOM 4945 O O . ASP B 1 234 ? 8.117 -26.984 4.223 1 98.69 234 ASP B O 1
ATOM 4949 N N . PHE B 1 235 ? 6.355 -27.125 2.93 1 98.81 235 PHE B N 1
ATOM 4950 C CA . PHE B 1 235 ? 7.199 -26.953 1.755 1 98.81 235 PHE B CA 1
ATOM 4951 C C . PHE B 1 235 ? 7.621 -25.5 1.597 1 98.81 235 PHE B C 1
ATOM 4953 O O . PHE B 1 235 ? 8.781 -25.203 1.297 1 98.81 235 PHE B O 1
ATOM 4960 N N . ILE B 1 236 ? 6.668 -24.547 1.723 1 98.75 236 ILE B N 1
ATOM 4961 C CA . ILE B 1 236 ? 6.945 -23.141 1.454 1 98.75 236 ILE B CA 1
ATOM 4962 C C . ILE B 1 236 ? 8.008 -22.625 2.424 1 98.75 236 ILE B C 1
ATOM 4964 O O . ILE B 1 236 ? 8.844 -21.797 2.055 1 98.75 236 ILE B O 1
ATOM 4968 N N . LYS B 1 237 ? 8.07 -23.188 3.611 1 98.31 237 LYS B N 1
ATOM 4969 C CA . LYS B 1 237 ? 9.109 -22.828 4.582 1 98.31 237 LYS B CA 1
ATOM 4970 C C . LYS B 1 237 ? 10.5 -23.078 4.012 1 98.31 237 LYS B C 1
ATOM 4972 O O . LYS B 1 237 ? 11.453 -22.375 4.355 1 98.31 237 LYS B O 1
ATOM 4977 N N . LEU B 1 238 ? 10.602 -24.047 3.141 1 98.56 238 LEU B N 1
ATOM 4978 C CA . LEU B 1 238 ? 11.898 -24.469 2.631 1 98.56 238 LEU B CA 1
ATOM 4979 C C . LEU B 1 238 ? 12.391 -23.516 1.541 1 98.56 238 LEU B C 1
ATOM 4981 O O . LEU B 1 238 ? 13.594 -23.328 1.365 1 98.56 238 LEU B O 1
ATOM 4985 N N . THR B 1 239 ? 11.484 -22.859 0.83 1 98 239 THR B N 1
ATOM 4986 C CA . THR B 1 239 ? 11.859 -21.906 -0.217 1 98 239 THR B CA 1
ATOM 4987 C C . THR B 1 239 ? 11.789 -20.484 0.299 1 98 239 THR B C 1
ATOM 4989 O O . THR B 1 239 ? 12.508 -19.609 -0.191 1 98 239 THR B O 1
ATOM 4992 N N . HIS B 1 240 ? 10.891 -20.219 1.178 1 97.56 240 HIS B N 1
ATOM 4993 C CA . HIS B 1 240 ? 10.688 -18.922 1.821 1 97.56 240 HIS B CA 1
ATOM 4994 C C . HIS B 1 240 ? 10.867 -19.031 3.332 1 97.56 240 HIS B C 1
ATOM 4996 O O . HIS B 1 240 ? 9.891 -19.047 4.082 1 97.56 240 HIS B O 1
ATOM 5002 N N . PRO B 1 241 ? 12.109 -18.969 3.82 1 96.44 241 PRO B N 1
ATOM 5003 C CA . PRO B 1 241 ? 12.328 -19.172 5.254 1 96.44 241 PRO B CA 1
ATOM 5004 C C . PRO B 1 241 ? 11.961 -17.938 6.086 1 96.44 241 PRO B C 1
ATOM 5006 O O . PRO B 1 241 ? 12.82 -17.359 6.75 1 96.44 241 PRO B O 1
ATOM 5009 N N . GLU B 1 242 ? 10.711 -17.562 6.047 1 95.25 242 GLU B N 1
ATOM 5010 C CA . GLU B 1 242 ? 10.141 -16.422 6.738 1 95.25 242 GLU B CA 1
ATOM 5011 C C . GLU B 1 242 ? 8.93 -16.828 7.57 1 95.25 242 GLU B C 1
ATOM 5013 O O . GLU B 1 242 ? 7.836 -17.016 7.031 1 95.25 242 GLU B O 1
ATOM 5018 N N . PRO B 1 243 ? 9.078 -16.812 8.914 1 94.5 243 PRO B N 1
ATOM 5019 C CA . PRO B 1 243 ? 7.961 -17.203 9.781 1 94.5 243 PRO B CA 1
ATOM 5020 C C . PRO B 1 243 ? 6.715 -16.359 9.547 1 94.5 243 PRO B C 1
ATOM 5022 O O . PRO B 1 243 ? 5.59 -16.844 9.688 1 94.5 243 PRO B O 1
ATOM 5025 N N . GLY B 1 244 ? 6.902 -15.141 9.203 1 91.75 244 GLY B N 1
ATOM 5026 C CA . GLY B 1 244 ? 5.789 -14.227 9.008 1 91.75 244 GLY B CA 1
ATOM 5027 C C . GLY B 1 244 ? 4.91 -14.602 7.832 1 91.75 244 GLY B C 1
ATOM 5028 O O . GLY B 1 244 ? 3.785 -14.109 7.707 1 91.75 244 GLY B O 1
ATOM 5029 N N . LEU B 1 245 ? 5.348 -15.484 7.027 1 95.88 245 LEU B N 1
ATOM 5030 C CA . LEU B 1 245 ? 4.633 -15.898 5.824 1 95.88 245 LEU B CA 1
ATOM 5031 C C . LEU B 1 245 ? 3.695 -17.062 6.121 1 95.88 245 LEU B C 1
ATOM 5033 O O . LEU B 1 245 ? 2.738 -17.297 5.379 1 95.88 245 LEU B O 1
ATOM 5037 N N . VAL B 1 246 ? 3.896 -17.766 7.168 1 96.69 246 VAL B N 1
ATOM 5038 C CA . VAL B 1 246 ? 3.299 -19.078 7.449 1 96.69 246 VAL B CA 1
ATOM 5039 C C . VAL B 1 246 ? 1.782 -18.938 7.555 1 96.69 246 VAL B C 1
ATOM 5041 O O . VAL B 1 246 ? 1.036 -19.703 6.949 1 96.69 246 VAL B O 1
ATOM 5044 N N . SER B 1 247 ? 1.35 -17.922 8.266 1 97.25 247 SER B N 1
ATOM 5045 C CA . SER B 1 247 ? -0.085 -17.766 8.477 1 97.25 247 SER B CA 1
ATOM 5046 C C . SER B 1 247 ? -0.812 -17.484 7.168 1 97.25 247 SER B C 1
ATOM 5048 O O . SER B 1 247 ? -1.921 -17.969 6.945 1 97.25 247 SER B O 1
ATOM 5050 N N . PHE B 1 248 ? -0.245 -16.75 6.312 1 97.88 248 PHE B N 1
ATOM 5051 C CA . PHE B 1 248 ? -0.873 -16.375 5.051 1 97.88 248 PHE B CA 1
ATOM 5052 C C . PHE B 1 248 ? -0.945 -17.578 4.109 1 97.88 248 PHE B C 1
ATOM 5054 O O . PHE B 1 248 ? -1.938 -17.75 3.4 1 97.88 248 PHE B O 1
ATOM 5061 N N . ILE B 1 249 ? 0.09 -18.391 4.105 1 98.75 249 ILE B N 1
ATOM 5062 C CA . ILE B 1 249 ? 0.082 -19.609 3.301 1 98.75 249 ILE B CA 1
ATOM 5063 C C . ILE B 1 249 ? -1.011 -20.547 3.801 1 98.75 249 ILE B C 1
ATOM 5065 O O . ILE B 1 249 ? -1.745 -21.125 3.004 1 98.75 249 ILE B O 1
ATOM 5069 N N . ASP B 1 250 ? -1.077 -20.641 5.086 1 98.75 250 ASP B N 1
ATOM 5070 C CA . ASP B 1 250 ? -2.104 -21.469 5.695 1 98.75 250 ASP B CA 1
ATOM 5071 C C . ASP B 1 250 ? -3.502 -21 5.312 1 98.75 250 ASP B C 1
ATOM 5073 O O . ASP B 1 250 ? -4.359 -21.812 4.949 1 98.75 250 ASP B O 1
ATOM 5077 N N . ILE B 1 251 ? -3.729 -19.734 5.363 1 98.62 251 ILE B N 1
ATOM 5078 C CA . ILE B 1 251 ? -5.02 -19.141 5.051 1 98.62 251 ILE B CA 1
ATOM 5079 C C . ILE B 1 251 ? -5.395 -19.422 3.602 1 98.62 251 ILE B C 1
ATOM 5081 O O . ILE B 1 251 ? -6.508 -19.875 3.32 1 98.62 251 ILE B O 1
ATOM 5085 N N . TYR B 1 252 ? -4.516 -19.234 2.713 1 98.88 252 TYR B N 1
ATOM 5086 C CA . TYR B 1 252 ? -4.82 -19.438 1.302 1 98.88 252 TYR B CA 1
ATOM 5087 C C . TYR B 1 252 ? -5.012 -20.922 1 1 98.88 252 TYR B C 1
ATOM 5089 O O . TYR B 1 252 ? -5.879 -21.297 0.208 1 98.88 252 TYR B O 1
ATOM 5097 N N . ALA B 1 253 ? -4.148 -21.75 1.589 1 98.94 253 ALA B N 1
ATOM 5098 C CA . ALA B 1 253 ? -4.266 -23.188 1.363 1 98.94 253 ALA B CA 1
ATOM 5099 C C . ALA B 1 253 ? -5.648 -23.703 1.761 1 98.94 253 ALA B C 1
ATOM 5101 O O . ALA B 1 253 ? -6.266 -24.469 1.026 1 98.94 253 ALA B O 1
ATOM 5102 N N . ARG B 1 254 ? -6.125 -23.266 2.861 1 98.69 254 ARG B N 1
ATOM 5103 C CA . ARG B 1 254 ? -7.438 -23.688 3.338 1 98.69 254 ARG B CA 1
ATOM 5104 C C . ARG B 1 254 ? -8.547 -23.141 2.441 1 98.69 254 ARG B C 1
ATOM 5106 O O . ARG B 1 254 ? -9.531 -23.828 2.17 1 98.69 254 ARG B O 1
ATOM 5113 N N . LEU B 1 255 ? -8.383 -21.922 2.016 1 98.81 255 LEU B N 1
ATOM 5114 C CA . LEU B 1 255 ? -9.344 -21.281 1.112 1 98.81 255 LEU B CA 1
ATOM 5115 C C . LEU B 1 255 ? -9.461 -22.078 -0.189 1 98.81 255 LEU B C 1
ATOM 5117 O O . LEU B 1 255 ? -10.562 -22.469 -0.581 1 98.81 255 LEU B O 1
ATOM 5121 N N . LEU B 1 256 ? -8.344 -22.297 -0.864 1 98.94 256 LEU B N 1
ATOM 5122 C CA . LEU B 1 256 ? -8.367 -22.984 -2.145 1 98.94 256 LEU B CA 1
ATOM 5123 C C . LEU B 1 256 ? -8.82 -24.438 -1.969 1 98.94 256 LEU B C 1
ATOM 5125 O O . LEU B 1 256 ? -9.57 -24.953 -2.799 1 98.94 256 LEU B O 1
ATOM 5129 N N . HIS B 1 257 ? -8.359 -25.078 -0.882 1 98.81 257 HIS B N 1
ATOM 5130 C CA . HIS B 1 257 ? -8.82 -26.438 -0.586 1 98.81 257 HIS B CA 1
ATOM 5131 C C . HIS B 1 257 ? -10.336 -26.5 -0.493 1 98.81 257 HIS B C 1
ATOM 5133 O O . HIS B 1 257 ? -10.961 -27.406 -1.062 1 98.81 257 HIS B O 1
ATOM 5139 N N . GLY B 1 258 ? -10.922 -25.562 0.241 1 98.62 258 GLY B N 1
ATOM 5140 C CA . GLY B 1 258 ? -12.375 -25.5 0.373 1 98.62 258 GLY B CA 1
ATOM 5141 C C . GLY B 1 258 ? -13.086 -25.359 -0.956 1 98.62 258 GLY B C 1
ATOM 5142 O O . GLY B 1 258 ? -14.047 -26.078 -1.236 1 98.62 258 GLY B O 1
ATOM 5143 N N . VAL B 1 259 ? -12.609 -24.469 -1.781 1 98.69 259 VAL B N 1
ATOM 5144 C CA . VAL B 1 259 ? -13.25 -24.203 -3.062 1 98.69 259 VAL B CA 1
ATOM 5145 C C . VAL B 1 259 ? -13.086 -25.406 -3.988 1 98.69 259 VAL B C 1
ATOM 5147 O O . VAL B 1 259 ? -14.031 -25.781 -4.688 1 98.69 259 VAL B O 1
ATOM 5150 N N . LEU B 1 260 ? -11.93 -26.016 -4.004 1 98.19 260 LEU B N 1
ATOM 5151 C CA . LEU B 1 260 ? -11.695 -27.219 -4.805 1 98.19 260 LEU B CA 1
ATOM 5152 C C . LEU B 1 260 ? -12.68 -28.312 -4.438 1 98.19 260 LEU B C 1
ATOM 5154 O O . LEU B 1 260 ? -13.109 -29.094 -5.301 1 98.19 260 LEU B O 1
ATOM 5158 N N . ASN B 1 261 ? -13.008 -28.344 -3.189 1 97.56 261 ASN B N 1
ATOM 5159 C CA . ASN B 1 261 ? -13.867 -29.422 -2.695 1 97.56 261 ASN B CA 1
ATOM 5160 C C . ASN B 1 261 ? -15.328 -29 -2.658 1 97.56 261 ASN B C 1
ATOM 5162 O O . ASN B 1 261 ? -16.141 -29.625 -1.983 1 97.56 261 ASN B O 1
ATOM 5166 N N . GLY B 1 262 ? -15.664 -27.922 -3.219 1 96.62 262 GLY B N 1
ATOM 5167 C CA . GLY B 1 262 ? -17.062 -27.656 -3.547 1 96.62 262 GLY B CA 1
ATOM 5168 C C . GLY B 1 262 ? -17.672 -26.562 -2.697 1 96.62 262 GLY B C 1
ATOM 5169 O O . GLY B 1 262 ? -18.812 -26.172 -2.924 1 96.62 262 GLY B O 1
ATOM 5170 N N . HIS B 1 263 ? -16.969 -26.078 -1.719 1 97.69 263 HIS B N 1
ATOM 5171 C CA . HIS B 1 263 ? -17.516 -24.938 -0.99 1 97.69 263 HIS B CA 1
ATOM 5172 C C . HIS B 1 263 ? -17.656 -23.719 -1.896 1 97.69 263 HIS B C 1
ATOM 5174 O O . HIS B 1 263 ? -16.797 -23.469 -2.736 1 97.69 263 HIS B O 1
ATOM 5180 N N . PRO B 1 264 ? -18.781 -23.031 -1.771 1 97.69 264 PRO B N 1
ATOM 5181 C CA . PRO B 1 264 ? -18.953 -21.844 -2.611 1 97.69 264 PRO B CA 1
ATOM 5182 C C . PRO B 1 264 ? -17.875 -20.797 -2.393 1 97.69 264 PRO B C 1
ATOM 5184 O O . PRO B 1 264 ? -17.578 -20.438 -1.252 1 97.69 264 PRO B O 1
ATOM 5187 N N . LEU B 1 265 ? -17.312 -20.328 -3.471 1 98.31 265 LEU B N 1
ATOM 5188 C CA . LEU B 1 265 ? -16.203 -19.391 -3.418 1 98.31 265 LEU B CA 1
ATOM 5189 C C . LEU B 1 265 ? -16.578 -18.125 -2.641 1 98.31 265 LEU B C 1
ATOM 5191 O O . LEU B 1 265 ? -15.797 -17.625 -1.834 1 98.31 265 LEU B O 1
ATOM 5195 N N . GLN B 1 266 ? -17.766 -17.594 -2.838 1 97.38 266 GLN B N 1
ATOM 5196 C CA . GLN B 1 266 ? -18.203 -16.375 -2.168 1 97.38 266 GLN B CA 1
ATOM 5197 C C . GLN B 1 266 ? -18.172 -16.531 -0.651 1 97.38 266 GLN B C 1
ATOM 5199 O O . GLN B 1 266 ? -17.688 -15.648 0.061 1 97.38 266 GLN B O 1
ATOM 5204 N N . GLN B 1 267 ? -18.641 -17.625 -0.223 1 97.19 267 GLN B N 1
ATOM 5205 C CA . GLN B 1 267 ? -18.688 -17.891 1.211 1 97.19 267 GLN B CA 1
ATOM 5206 C C . GLN B 1 267 ? -17.281 -18.062 1.786 1 97.19 267 GLN B C 1
ATOM 5208 O O . GLN B 1 267 ? -16.953 -17.5 2.838 1 97.19 267 GLN B O 1
ATOM 5213 N N . GLU B 1 268 ? -16.469 -18.875 1.083 1 97.94 268 GLU B N 1
ATOM 5214 C CA . GLU B 1 268 ? -15.109 -19.125 1.556 1 97.94 268 GLU B CA 1
ATOM 5215 C C . GLU B 1 268 ? -14.281 -17.844 1.566 1 97.94 268 GLU B C 1
ATOM 5217 O O . GLU B 1 268 ? -13.492 -17.625 2.488 1 97.94 268 GLU B O 1
ATOM 5222 N N . ALA B 1 269 ? -14.445 -17.031 0.513 1 97.81 269 ALA B N 1
ATOM 5223 C CA . ALA B 1 269 ? -13.711 -15.766 0.421 1 97.81 269 ALA B CA 1
ATOM 5224 C C . ALA B 1 269 ? -14.141 -14.797 1.521 1 97.81 269 ALA B C 1
ATOM 5226 O O . ALA B 1 269 ? -13.305 -14.117 2.115 1 97.81 269 ALA B O 1
ATOM 5227 N N . MET B 1 270 ? -15.422 -14.758 1.815 1 95.75 270 MET B N 1
ATOM 5228 C CA . MET B 1 270 ? -15.945 -13.898 2.873 1 95.75 270 MET B CA 1
ATOM 5229 C C . MET B 1 270 ? -15.406 -14.32 4.234 1 95.75 270 MET B C 1
ATOM 5231 O O . MET B 1 270 ? -15.016 -13.477 5.043 1 95.75 270 MET B O 1
ATOM 5235 N N . LYS B 1 271 ? -15.43 -15.562 4.438 1 96.19 271 LYS B N 1
ATOM 5236 C CA . LYS B 1 271 ? -14.891 -16.109 5.676 1 96.19 271 LYS B CA 1
ATOM 5237 C C . LYS B 1 271 ? -13.406 -15.773 5.824 1 96.19 271 LYS B C 1
ATOM 5239 O O . LYS B 1 271 ? -12.953 -15.383 6.898 1 96.19 271 LYS B O 1
ATOM 5244 N N . THR B 1 272 ? -12.695 -15.938 4.754 1 97.06 272 THR B N 1
ATOM 5245 C CA . THR B 1 272 ? -11.258 -15.68 4.742 1 97.06 272 THR B CA 1
ATOM 5246 C C . THR B 1 272 ? -10.969 -14.211 5.031 1 97.06 272 THR B C 1
ATOM 5248 O O . THR B 1 272 ? -10.047 -13.883 5.777 1 97.06 272 THR B O 1
ATOM 5251 N N . LEU B 1 273 ? -11.773 -13.312 4.469 1 93.94 273 LEU B N 1
ATOM 5252 C CA . LEU B 1 273 ? -11.609 -11.875 4.648 1 93.94 273 LEU B CA 1
ATOM 5253 C C . LEU B 1 273 ? -11.781 -11.484 6.117 1 93.94 273 LEU B C 1
ATOM 5255 O O . LEU B 1 273 ? -11.242 -10.469 6.559 1 93.94 273 LEU B O 1
ATOM 5259 N N . SER B 1 274 ? -12.508 -12.273 6.855 1 91.81 274 SER B N 1
ATOM 5260 C CA . SER B 1 274 ? -12.805 -11.969 8.25 1 91.81 274 SER B CA 1
ATOM 5261 C C . SER B 1 274 ? -11.672 -12.422 9.164 1 91.81 274 SER B C 1
ATOM 5263 O O . SER B 1 274 ? -11.719 -12.195 10.375 1 91.81 274 SER B O 1
ATOM 5265 N N . ASN B 1 275 ? -10.672 -13.078 8.547 1 92.94 275 ASN B N 1
ATOM 5266 C CA . ASN B 1 275 ? -9.516 -13.492 9.336 1 92.94 275 ASN B CA 1
ATOM 5267 C C . ASN B 1 275 ? -8.758 -12.289 9.891 1 92.94 275 ASN B C 1
ATOM 5269 O O . ASN B 1 275 ? -8.508 -11.32 9.18 1 92.94 275 ASN B O 1
ATOM 5273 N N . ALA B 1 276 ? -8.367 -12.352 11.117 1 87.62 276 ALA B N 1
ATOM 5274 C CA . ALA B 1 276 ? -7.699 -11.242 11.805 1 87.62 276 ALA B CA 1
ATOM 5275 C C . ALA B 1 276 ? -6.387 -10.883 11.109 1 87.62 276 ALA B C 1
ATOM 5277 O O . ALA B 1 276 ? -5.996 -9.711 11.086 1 87.62 276 ALA B O 1
ATOM 5278 N N . GLN B 1 277 ? -5.715 -11.898 10.523 1 88.25 277 GLN B N 1
ATOM 5279 C CA . GLN B 1 277 ? -4.441 -11.68 9.836 1 88.25 277 GLN B CA 1
ATOM 5280 C C . GLN B 1 277 ? -4.621 -10.773 8.625 1 88.25 277 GLN B C 1
ATOM 5282 O O . GLN B 1 277 ? -3.664 -10.141 8.172 1 88.25 277 GLN B O 1
ATOM 5287 N N . LEU B 1 278 ? -5.852 -10.688 8.125 1 91.06 278 LEU B N 1
ATOM 5288 C CA . LEU B 1 278 ? -6.121 -9.891 6.938 1 91.06 278 LEU B CA 1
ATOM 5289 C C . LEU B 1 278 ? -6.883 -8.617 7.297 1 91.06 278 LEU B C 1
ATOM 5291 O O . LEU B 1 278 ? -7.438 -7.953 6.422 1 91.06 278 LEU B O 1
ATOM 5295 N N . GLY B 1 279 ? -7.016 -8.266 8.523 1 82.25 279 GLY B N 1
ATOM 5296 C CA . GLY B 1 279 ? -7.68 -7.051 8.961 1 82.25 279 GLY B CA 1
ATOM 5297 C C . GLY B 1 279 ? -9.047 -7.297 9.57 1 82.25 279 GLY B C 1
ATOM 5298 O O . GLY B 1 279 ? -9.695 -6.367 10.047 1 82.25 279 GLY B O 1
ATOM 5299 N N . GLY B 1 280 ? -9.539 -8.523 9.5 1 87.88 280 GLY B N 1
ATOM 5300 C CA . GLY B 1 280 ? -10.742 -8.922 10.219 1 87.88 280 GLY B CA 1
ATOM 5301 C C . GLY B 1 280 ? -12.008 -8.297 9.672 1 87.88 280 GLY B C 1
ATOM 5302 O O . GLY B 1 280 ? -12.125 -8.094 8.461 1 87.88 280 GLY B O 1
ATOM 5303 N N . GLN B 1 281 ? -12.922 -8.07 10.586 1 84.31 281 GLN B N 1
ATOM 5304 C CA . GLN B 1 281 ? -14.258 -7.598 10.227 1 84.31 281 GLN B CA 1
ATOM 5305 C C . GLN B 1 281 ? -14.195 -6.234 9.547 1 84.31 281 GLN B C 1
ATOM 5307 O O . GLN B 1 281 ? -14.969 -5.957 8.625 1 84.31 281 GLN B O 1
ATOM 5312 N N . LEU B 1 282 ? -13.32 -5.426 9.969 1 82.31 282 LEU B N 1
ATOM 5313 C CA . LEU B 1 282 ? -13.195 -4.09 9.398 1 82.31 282 LEU B CA 1
ATOM 5314 C C . LEU B 1 282 ? -12.812 -4.156 7.926 1 82.31 282 LEU B C 1
ATOM 5316 O O . LEU B 1 282 ? -13.375 -3.441 7.098 1 82.31 282 LEU B O 1
ATOM 5320 N N . LYS B 1 283 ? -11.82 -4.945 7.621 1 87.56 283 LYS B N 1
ATOM 5321 C CA . LYS B 1 283 ? -11.422 -5.137 6.23 1 87.56 283 LYS B CA 1
ATOM 5322 C C . LYS B 1 283 ? -12.57 -5.703 5.402 1 87.56 283 LYS B C 1
ATOM 5324 O O . LYS B 1 283 ? -12.758 -5.32 4.246 1 87.56 283 LYS B O 1
ATOM 5329 N N . ARG B 1 284 ? -13.273 -6.613 6.004 1 91.31 284 ARG B N 1
ATOM 5330 C CA . ARG B 1 284 ? -14.422 -7.199 5.32 1 91.31 284 ARG B CA 1
ATOM 5331 C C . ARG B 1 284 ? -15.43 -6.129 4.918 1 91.31 284 ARG B C 1
ATOM 5333 O O . ARG B 1 284 ? -15.922 -6.125 3.787 1 91.31 284 ARG B O 1
ATOM 5340 N N . GLU B 1 285 ? -15.695 -5.188 5.77 1 88.94 285 GLU B N 1
ATOM 5341 C CA . GLU B 1 285 ? -16.656 -4.129 5.488 1 88.94 285 GLU B CA 1
ATOM 5342 C C . GLU B 1 285 ? -16.172 -3.213 4.371 1 88.94 285 GLU B C 1
ATOM 5344 O O . GLU B 1 285 ? -16.953 -2.77 3.533 1 88.94 285 GLU B O 1
ATOM 5349 N N . ILE B 1 286 ? -14.914 -2.963 4.355 1 90.06 286 ILE B N 1
ATOM 5350 C CA . ILE B 1 286 ? -14.328 -2.148 3.299 1 90.06 286 ILE B CA 1
ATOM 5351 C C . ILE B 1 286 ? -14.516 -2.84 1.95 1 90.06 286 ILE B C 1
ATOM 5353 O O . ILE B 1 286 ? -14.953 -2.215 0.981 1 90.06 286 ILE B O 1
ATOM 5357 N N . VAL B 1 287 ? -14.195 -4.098 1.91 1 94.5 287 VAL B N 1
ATOM 5358 C CA . VAL B 1 287 ? -14.281 -4.859 0.669 1 94.5 287 VAL B CA 1
ATOM 5359 C C . VAL B 1 287 ? -15.734 -4.906 0.19 1 94.5 287 VAL B C 1
ATOM 5361 O O . VAL B 1 287 ? -16 -4.75 -1.002 1 94.5 287 VAL B O 1
ATOM 5364 N N . LEU B 1 288 ? -16.688 -5.102 1.119 1 93.06 288 LEU B N 1
ATOM 5365 C CA . LEU B 1 288 ? -18.094 -5.145 0.757 1 93.06 288 LEU B CA 1
ATOM 5366 C C . LEU B 1 288 ? -18.547 -3.811 0.169 1 93.06 288 LEU B C 1
ATOM 5368 O O . LEU B 1 288 ? -19.312 -3.781 -0.796 1 93.06 288 LEU B O 1
ATOM 5372 N N . LYS B 1 289 ? -18.109 -2.771 0.712 1 91.44 289 LYS B N 1
ATOM 5373 C CA . LYS B 1 289 ? -18.438 -1.45 0.192 1 91.44 289 LYS B CA 1
ATOM 5374 C C . LYS B 1 289 ? -17.859 -1.247 -1.208 1 91.44 289 LYS B C 1
ATOM 5376 O O . LYS B 1 289 ? -18.531 -0.676 -2.078 1 91.44 289 LYS B O 1
ATOM 5381 N N . LEU B 1 290 ? -16.656 -1.643 -1.381 1 93.69 290 LEU B N 1
ATOM 5382 C CA . LEU B 1 290 ? -16.016 -1.532 -2.689 1 93.69 290 LEU B CA 1
ATOM 5383 C C . LEU B 1 290 ? -16.766 -2.363 -3.729 1 93.69 290 LEU B C 1
ATOM 5385 O O . LEU B 1 290 ? -16.906 -1.944 -4.879 1 93.69 290 LEU B O 1
ATOM 5389 N N . LEU B 1 291 ? -17.219 -3.508 -3.328 1 95.81 291 LEU B N 1
ATOM 5390 C CA . LEU B 1 291 ? -18.031 -4.344 -4.211 1 95.81 291 LEU B CA 1
ATOM 5391 C C . LEU B 1 291 ? -19.328 -3.637 -4.586 1 95.81 291 LEU B C 1
ATOM 5393 O O . LEU B 1 291 ? -19.734 -3.676 -5.746 1 95.81 291 LEU B O 1
ATOM 5397 N N . ASP B 1 292 ? -19.922 -3.039 -3.594 1 93.69 292 ASP B N 1
ATOM 5398 C CA . ASP B 1 292 ? -21.141 -2.289 -3.832 1 93.69 292 ASP B CA 1
ATOM 5399 C C . ASP B 1 292 ? -20.906 -1.146 -4.816 1 93.69 292 ASP B C 1
ATOM 5401 O O . ASP B 1 292 ? -21.734 -0.898 -5.699 1 93.69 292 ASP B O 1
ATOM 5405 N N . MET B 1 293 ? -19.844 -0.458 -4.684 1 91.25 293 MET B N 1
ATOM 5406 C CA . MET B 1 293 ? -19.484 0.627 -5.594 1 91.25 293 MET B CA 1
ATOM 5407 C C . MET B 1 293 ? -19.297 0.109 -7.016 1 91.25 293 MET B C 1
ATOM 5409 O O . MET B 1 293 ? -19.75 0.736 -7.973 1 91.25 293 MET B O 1
ATOM 5413 N N . ALA B 1 294 ? -18.578 -0.969 -7.121 1 94.25 294 ALA B N 1
ATOM 5414 C CA . ALA B 1 294 ? -18.391 -1.576 -8.438 1 94.25 294 ALA B CA 1
ATOM 5415 C C . ALA B 1 294 ? -19.734 -1.932 -9.07 1 94.25 294 ALA B C 1
ATOM 5417 O O . ALA B 1 294 ? -19.938 -1.706 -10.266 1 94.25 294 ALA B O 1
ATOM 5418 N N . ASN B 1 295 ? -20.609 -2.449 -8.297 1 94.06 295 ASN B N 1
ATOM 5419 C CA . ASN B 1 295 ? -21.922 -2.877 -8.797 1 94.06 295 ASN B CA 1
ATOM 5420 C C . ASN B 1 295 ? -22.781 -1.688 -9.219 1 94.06 295 ASN B C 1
ATOM 5422 O O . ASN B 1 295 ? -23.781 -1.855 -9.922 1 94.06 295 ASN B O 1
ATOM 5426 N N . GLY B 1 296 ? -22.391 -0.531 -8.758 1 90.81 296 GLY B N 1
ATOM 5427 C CA . GLY B 1 296 ? -23.109 0.674 -9.148 1 90.81 296 GLY B CA 1
ATOM 5428 C C . GLY B 1 296 ? -22.812 1.097 -10.578 1 90.81 296 GLY B C 1
ATOM 5429 O O . GLY B 1 296 ? -23.547 1.906 -11.148 1 90.81 296 GLY B O 1
ATOM 5430 N N . ALA B 1 297 ? -21.812 0.608 -11.164 1 92.69 297 ALA B N 1
ATOM 5431 C CA . ALA B 1 297 ? -21.453 0.88 -12.555 1 92.69 297 ALA B CA 1
ATOM 5432 C C . ALA B 1 297 ? -21.797 -0.308 -13.453 1 92.69 297 ALA B C 1
ATOM 5434 O O . ALA B 1 297 ? -21.766 -1.457 -13.008 1 92.69 297 ALA B O 1
ATOM 5435 N N . PRO B 1 298 ? -22.109 -0.082 -14.742 1 94.81 298 PRO B N 1
ATOM 5436 C CA . PRO B 1 298 ? -22.469 -1.181 -15.641 1 94.81 298 PRO B CA 1
ATOM 5437 C C . PRO B 1 298 ? -21.359 -2.223 -15.781 1 94.81 298 PRO B C 1
ATOM 5439 O O . PRO B 1 298 ? -20.188 -1.868 -15.867 1 94.81 298 PRO B O 1
ATOM 5442 N N . LYS B 1 299 ? -21.781 -3.469 -15.82 1 93.69 299 LYS B N 1
ATOM 5443 C CA . LYS B 1 299 ? -20.844 -4.566 -15.984 1 93.69 299 LYS B CA 1
ATOM 5444 C C . LYS B 1 299 ? -20.047 -4.418 -17.281 1 93.69 299 LYS B C 1
ATOM 5446 O O . LYS B 1 299 ? -20.625 -4.105 -18.328 1 93.69 299 LYS B O 1
ATOM 5451 N N . GLY B 1 300 ? -18.781 -4.602 -17.172 1 93.25 300 GLY B N 1
ATOM 5452 C CA . GLY B 1 300 ? -17.953 -4.559 -18.359 1 93.25 300 GLY B CA 1
ATOM 5453 C C . GLY B 1 300 ? -17.547 -3.15 -18.75 1 93.25 300 GLY B C 1
ATOM 5454 O O . GLY B 1 300 ? -16.75 -2.963 -19.688 1 93.25 300 GLY B O 1
ATOM 5455 N N . SER B 1 301 ? -17.984 -2.082 -18.031 1 95.12 301 SER B N 1
ATOM 5456 C CA . SER B 1 301 ? -17.688 -0.694 -18.375 1 95.12 301 SER B CA 1
ATOM 5457 C C . SER B 1 301 ? -16.328 -0.276 -17.859 1 95.12 301 SER B C 1
ATOM 5459 O O . SER B 1 301 ? -15.781 -0.891 -16.938 1 95.12 301 SER B O 1
ATOM 5461 N N . GLU B 1 302 ? -15.773 0.708 -18.531 1 93.94 302 GLU B N 1
ATOM 5462 C CA . GLU B 1 302 ? -14.523 1.303 -18.062 1 93.94 302 GLU B CA 1
ATOM 5463 C C . GLU B 1 302 ? -14.695 1.914 -16.672 1 93.94 302 GLU B C 1
ATOM 5465 O O . GLU B 1 302 ? -13.773 1.886 -15.852 1 93.94 302 GLU B O 1
ATOM 5470 N N . GLN B 1 303 ? -15.875 2.438 -16.453 1 92.12 303 GLN B N 1
ATOM 5471 C CA . GLN B 1 303 ? -16.172 3.012 -15.148 1 92.12 303 GLN B CA 1
ATOM 5472 C C . GLN B 1 303 ? -16.031 1.967 -14.047 1 92.12 303 GLN B C 1
ATOM 5474 O O . GLN B 1 303 ? -15.453 2.242 -12.992 1 92.12 303 GLN B O 1
ATOM 5479 N N . ARG B 1 304 ? -16.547 0.796 -14.25 1 95.44 304 ARG B N 1
ATOM 5480 C CA . ARG B 1 304 ? -16.438 -0.27 -13.258 1 95.44 304 ARG B CA 1
ATOM 5481 C C . ARG B 1 304 ? -15 -0.744 -13.109 1 95.44 304 ARG B C 1
ATOM 5483 O O . ARG B 1 304 ? -14.562 -1.058 -12 1 95.44 304 ARG B O 1
ATOM 5490 N N . LEU B 1 305 ? -14.273 -0.823 -14.219 1 96.81 305 LEU B N 1
ATOM 5491 C CA . LEU B 1 305 ? -12.859 -1.173 -14.156 1 96.81 305 LEU B CA 1
ATOM 5492 C C . LEU B 1 305 ? -12.086 -0.174 -13.297 1 96.81 305 LEU B C 1
ATOM 5494 O O . LEU B 1 305 ? -11.211 -0.562 -12.523 1 96.81 305 LEU B O 1
ATOM 5498 N N . ARG B 1 306 ? -12.422 1.07 -13.406 1 94 306 ARG B N 1
ATOM 5499 C CA . ARG B 1 306 ? -11.758 2.1 -12.617 1 94 306 ARG B CA 1
ATOM 5500 C C . ARG B 1 306 ? -12.008 1.89 -11.125 1 94 306 ARG B C 1
ATOM 5502 O O . ARG B 1 306 ? -11.141 2.176 -10.297 1 94 306 ARG B O 1
ATOM 5509 N N . VAL B 1 307 ? -13.164 1.361 -10.805 1 94.31 307 VAL B N 1
ATOM 5510 C CA . VAL B 1 307 ? -13.453 1.049 -9.414 1 94.31 307 VAL B CA 1
ATOM 5511 C C . VAL B 1 307 ? -12.555 -0.092 -8.938 1 94.31 307 VAL B C 1
ATOM 5513 O O . VAL B 1 307 ? -12.023 -0.052 -7.828 1 94.31 307 VAL B O 1
ATOM 5516 N N . TYR B 1 308 ? -12.328 -1.108 -9.82 1 97.81 308 TYR B N 1
ATOM 5517 C CA . TYR B 1 308 ? -11.422 -2.193 -9.477 1 97.81 308 TYR B CA 1
ATOM 5518 C C . TYR B 1 308 ? -10.008 -1.668 -9.234 1 97.81 308 TYR B C 1
ATOM 5520 O O . TYR B 1 308 ? -9.336 -2.078 -8.289 1 97.81 308 TYR B O 1
ATOM 5528 N N . GLN B 1 309 ? -9.625 -0.783 -10.102 1 96.56 309 GLN B N 1
ATOM 5529 C CA . GLN B 1 309 ? -8.289 -0.197 -10.016 1 96.56 309 GLN B CA 1
ATOM 5530 C C . GLN B 1 309 ? -8.125 0.619 -8.734 1 96.56 309 GLN B C 1
ATOM 5532 O O . GLN B 1 309 ? -7.098 0.527 -8.062 1 96.56 309 GLN B O 1
ATOM 5537 N N . SER B 1 310 ? -9.125 1.32 -8.367 1 93.62 310 SER B N 1
ATOM 5538 C CA . SER B 1 310 ? -9.109 2.078 -7.125 1 93.62 310 SER B CA 1
ATOM 5539 C C . SER B 1 310 ? -9.102 1.152 -5.914 1 93.62 310 SER B C 1
ATOM 5541 O O . SER B 1 310 ? -8.422 1.42 -4.922 1 93.62 310 SER B O 1
ATOM 5543 N N . ALA B 1 311 ? -9.891 0.116 -6.004 1 95.44 311 ALA B N 1
ATOM 5544 C CA . ALA B 1 311 ? -10.008 -0.835 -4.902 1 95.44 311 ALA B CA 1
ATOM 5545 C C . ALA B 1 311 ? -8.672 -1.521 -4.629 1 95.44 311 ALA B C 1
ATOM 5547 O O . ALA B 1 311 ? -8.234 -1.612 -3.479 1 95.44 311 ALA B O 1
ATOM 5548 N N . THR B 1 312 ? -8 -1.994 -5.691 1 95.94 312 THR B N 1
ATOM 5549 C CA . THR B 1 312 ? -6.719 -2.666 -5.5 1 95.94 312 THR B CA 1
ATOM 5550 C C . THR B 1 312 ? -5.648 -1.675 -5.055 1 95.94 312 THR B C 1
ATOM 5552 O O . THR B 1 312 ? -4.738 -2.033 -4.305 1 95.94 312 THR B O 1
ATOM 5555 N N . GLY B 1 313 ? -5.754 -0.435 -5.508 1 91.75 313 GLY B N 1
ATOM 5556 C CA . GLY B 1 313 ? -4.871 0.609 -5.016 1 91.75 313 GLY B CA 1
ATOM 5557 C C . GLY B 1 313 ? -5.012 0.855 -3.525 1 91.75 313 GLY B C 1
ATOM 5558 O O . GLY B 1 313 ? -4.012 1.033 -2.824 1 91.75 313 GLY B O 1
ATOM 5559 N N . ARG B 1 314 ? -6.203 0.862 -3.064 1 90.44 314 ARG B N 1
ATOM 5560 C CA . ARG B 1 314 ? -6.512 1.123 -1.661 1 90.44 314 ARG B CA 1
ATOM 5561 C C . ARG B 1 314 ? -6.117 -0.061 -0.785 1 90.44 314 ARG B C 1
ATOM 5563 O O . ARG B 1 314 ? -5.555 0.12 0.296 1 90.44 314 ARG B O 1
ATOM 5570 N N . LEU B 1 315 ? -6.461 -1.284 -1.242 1 92.94 315 LEU B N 1
ATOM 5571 C CA . LEU B 1 315 ? -6.289 -2.488 -0.436 1 92.94 315 LEU B CA 1
ATOM 5572 C C . LEU B 1 315 ? -4.836 -2.949 -0.453 1 92.94 315 LEU B C 1
ATOM 5574 O O . LEU B 1 315 ? -4.336 -3.486 0.54 1 92.94 315 LEU B O 1
ATOM 5578 N N . GLY B 1 316 ? -4.191 -2.824 -1.584 1 90.44 316 GLY B N 1
ATOM 5579 C CA . GLY B 1 316 ? -2.801 -3.217 -1.75 1 90.44 316 GLY B CA 1
ATOM 5580 C C . GLY B 1 316 ? -2.447 -3.572 -3.182 1 90.44 316 GLY B C 1
ATOM 5581 O O . GLY B 1 316 ? -2.869 -4.613 -3.689 1 90.44 316 GLY B O 1
ATOM 5582 N N . SER B 1 317 ? -1.609 -2.717 -3.787 1 89.56 317 SER B N 1
ATOM 5583 C CA . SER B 1 317 ? -1.201 -2.961 -5.168 1 89.56 317 SER B CA 1
ATOM 5584 C C . SER B 1 317 ? 0.197 -3.566 -5.23 1 89.56 317 SER B C 1
ATOM 5586 O O . SER B 1 317 ? 0.595 -4.117 -6.258 1 89.56 317 SER B O 1
ATOM 5588 N N . ALA B 1 318 ? 0.942 -3.461 -4.152 1 88.56 318 ALA B N 1
ATOM 5589 C CA . ALA B 1 318 ? 2.316 -3.953 -4.102 1 88.56 318 ALA B CA 1
ATOM 5590 C C . ALA B 1 318 ? 2.352 -5.445 -3.775 1 88.56 318 ALA B C 1
ATOM 5592 O O . ALA B 1 318 ? 1.309 -6.098 -3.713 1 88.56 318 ALA B O 1
ATOM 5593 N N . CYS B 1 319 ? 3.525 -5.953 -3.633 1 90.5 319 CYS B N 1
ATOM 5594 C CA . CYS B 1 319 ? 3.727 -7.395 -3.537 1 90.5 319 CYS B CA 1
ATOM 5595 C C . CYS B 1 319 ? 3.477 -7.887 -2.115 1 90.5 319 CYS B C 1
ATOM 5597 O O . CYS B 1 319 ? 3.289 -9.086 -1.893 1 90.5 319 CYS B O 1
ATOM 5599 N N . TYR B 1 320 ? 3.465 -7.059 -1.172 1 88.31 320 TYR B N 1
ATOM 5600 C CA . TYR B 1 320 ? 3.33 -7.488 0.215 1 88.31 320 TYR B CA 1
ATOM 5601 C C . TYR B 1 320 ? 2.062 -8.312 0.41 1 88.31 320 TYR B C 1
ATOM 5603 O O . TYR B 1 320 ? 0.972 -7.883 0.029 1 88.31 320 TYR B O 1
ATOM 5611 N N . ILE B 1 321 ? 2.156 -9.367 1.052 1 94.38 321 ILE B N 1
ATOM 5612 C CA . ILE B 1 321 ? 1.188 -10.453 0.934 1 94.38 321 ILE B CA 1
ATOM 5613 C C . ILE B 1 321 ? -0.131 -10.039 1.582 1 94.38 321 ILE B C 1
ATOM 5615 O O . ILE B 1 321 ? -1.207 -10.391 1.087 1 94.38 321 ILE B O 1
ATOM 5619 N N . GLU B 1 322 ? -0.156 -9.32 2.684 1 90.94 322 GLU B N 1
ATOM 5620 C CA . GLU B 1 322 ? -1.405 -8.977 3.357 1 90.94 322 GLU B CA 1
ATOM 5621 C C . GLU B 1 322 ? -2.307 -8.141 2.457 1 90.94 322 GLU B C 1
ATOM 5623 O O . GLU B 1 322 ? -3.475 -8.477 2.248 1 90.94 322 GLU B O 1
ATOM 5628 N N . GLY B 1 323 ? -1.753 -7.07 1.94 1 92.5 323 GLY B N 1
ATOM 5629 C CA . GLY B 1 323 ? -2.52 -6.215 1.047 1 92.5 323 GLY B CA 1
ATOM 5630 C C . GLY B 1 323 ? -2.885 -6.895 -0.259 1 92.5 323 GLY B C 1
ATOM 5631 O O . GLY B 1 323 ? -4.02 -6.777 -0.73 1 92.5 323 GLY B O 1
ATOM 5632 N N . ALA B 1 324 ? -1.915 -7.633 -0.809 1 95.94 324 ALA B N 1
ATOM 5633 C CA . ALA B 1 324 ? -2.135 -8.312 -2.084 1 95.94 324 ALA B CA 1
ATOM 5634 C C . ALA B 1 324 ? -3.225 -9.367 -1.963 1 95.94 324 ALA B C 1
ATOM 5636 O O . ALA B 1 324 ? -4.016 -9.562 -2.889 1 95.94 324 ALA B O 1
ATOM 5637 N N . MET B 1 325 ? -3.293 -10.055 -0.85 1 97.56 325 MET B N 1
ATOM 5638 C CA . MET B 1 325 ? -4.34 -11.047 -0.634 1 97.56 325 MET B CA 1
ATOM 5639 C C . MET B 1 325 ? -5.699 -10.383 -0.483 1 97.56 325 MET B C 1
ATOM 5641 O O . MET B 1 325 ? -6.711 -10.914 -0.944 1 97.56 325 MET B O 1
ATOM 5645 N N . SER B 1 326 ? -5.734 -9.219 0.132 1 96.19 326 SER B N 1
ATOM 5646 C CA . SER B 1 326 ? -6.988 -8.484 0.239 1 96.19 326 SER B CA 1
ATOM 5647 C C . SER B 1 326 ? -7.512 -8.086 -1.135 1 96.19 326 SER B C 1
ATOM 5649 O O . SER B 1 326 ? -8.711 -8.211 -1.413 1 96.19 326 SER B O 1
ATOM 5651 N N . SER B 1 327 ? -6.613 -7.594 -1.933 1 97.31 327 SER B N 1
ATOM 5652 C CA . SER B 1 327 ? -6.973 -7.254 -3.305 1 97.31 327 SER B CA 1
ATOM 5653 C C . SER B 1 327 ? -7.449 -8.484 -4.07 1 97.31 327 SER B C 1
ATOM 5655 O O . SER B 1 327 ? -8.414 -8.414 -4.84 1 97.31 327 SER B O 1
ATOM 5657 N N . MET B 1 328 ? -6.762 -9.555 -3.848 1 98.5 328 MET B N 1
ATOM 5658 C CA . MET B 1 328 ? -7.129 -10.812 -4.492 1 98.5 328 MET B CA 1
ATOM 5659 C C . MET B 1 328 ? -8.539 -11.242 -4.082 1 98.5 328 MET B C 1
ATOM 5661 O O . MET B 1 328 ? -9.344 -11.633 -4.926 1 98.5 328 MET B O 1
ATOM 5665 N N . LEU B 1 329 ? -8.828 -11.156 -2.805 1 98.62 329 LEU B N 1
ATOM 5666 C CA . LEU B 1 329 ? -10.117 -11.594 -2.281 1 98.62 329 LEU B CA 1
ATOM 5667 C C . LEU B 1 329 ? -11.234 -10.68 -2.756 1 98.62 329 LEU B C 1
ATOM 5669 O O . LEU B 1 329 ? -12.352 -11.133 -3.002 1 98.62 329 LEU B O 1
ATOM 5673 N N . PHE B 1 330 ? -10.93 -9.391 -2.891 1 98.56 330 PHE B N 1
ATOM 5674 C CA . PHE B 1 330 ? -11.883 -8.461 -3.49 1 98.56 330 PHE B CA 1
ATOM 5675 C C . PHE B 1 330 ? -12.273 -8.914 -4.891 1 98.56 330 PHE B C 1
ATOM 5677 O O . PHE B 1 330 ? -13.461 -9.016 -5.211 1 98.56 330 PHE B O 1
ATOM 5684 N N . LEU B 1 331 ? -11.312 -9.203 -5.691 1 98.75 331 LEU B N 1
ATOM 5685 C CA . LEU B 1 331 ? -11.562 -9.625 -7.062 1 98.75 331 LEU B CA 1
ATOM 5686 C C . LEU B 1 331 ? -12.234 -10.992 -7.094 1 98.75 331 LEU B C 1
ATOM 5688 O O . LEU B 1 331 ? -13.094 -11.25 -7.941 1 98.75 331 LEU B O 1
ATOM 5692 N N . ALA B 1 332 ? -11.844 -11.914 -6.164 1 98.81 332 ALA B N 1
ATOM 5693 C CA . ALA B 1 332 ? -12.469 -13.234 -6.094 1 98.81 332 ALA B CA 1
ATOM 5694 C C . ALA B 1 332 ? -13.969 -13.117 -5.82 1 98.81 332 ALA B C 1
ATOM 5696 O O . ALA B 1 332 ? -14.766 -13.836 -6.418 1 98.81 332 ALA B O 1
ATOM 5697 N N . LEU B 1 333 ? -14.312 -12.227 -4.93 1 98.38 333 LEU B N 1
ATOM 5698 C CA . LEU B 1 333 ? -15.711 -12.023 -4.594 1 98.38 333 LEU B CA 1
ATOM 5699 C C . LEU B 1 333 ? -16.469 -11.398 -5.762 1 98.38 333 LEU B C 1
ATOM 5701 O O . LEU B 1 333 ? -17.562 -11.836 -6.105 1 98.38 333 LEU B O 1
ATOM 5705 N N . GLU B 1 334 ? -15.852 -10.414 -6.398 1 98.25 334 GLU B N 1
ATOM 5706 C CA . GLU B 1 334 ? -16.469 -9.695 -7.508 1 98.25 334 GLU B CA 1
ATOM 5707 C C . GLU B 1 334 ? -16.75 -10.633 -8.68 1 98.25 334 GLU B C 1
ATOM 5709 O O . GLU B 1 334 ? -17.766 -10.492 -9.375 1 98.25 334 GLU B O 1
ATOM 5714 N N . PHE B 1 335 ? -15.867 -11.578 -8.883 1 98.06 335 PHE B N 1
ATOM 5715 C CA . PHE B 1 335 ? -15.938 -12.367 -10.109 1 98.06 335 PHE B CA 1
ATOM 5716 C C . PHE B 1 335 ? -16.141 -13.844 -9.797 1 98.06 335 PHE B C 1
ATOM 5718 O O . PHE B 1 335 ? -15.734 -14.711 -10.57 1 98.06 335 PHE B O 1
ATOM 5725 N N . ALA B 1 336 ? -16.719 -14.156 -8.695 1 97 336 ALA B N 1
ATOM 5726 C CA . ALA B 1 336 ? -16.922 -15.523 -8.234 1 97 336 ALA B CA 1
ATOM 5727 C C . ALA B 1 336 ? -17.625 -16.359 -9.289 1 97 336 ALA B C 1
ATOM 5729 O O . ALA B 1 336 ? -17.422 -17.578 -9.359 1 97 336 ALA B O 1
ATOM 5730 N N . ASP B 1 337 ? -18.406 -15.711 -10.195 1 95.06 337 ASP B N 1
ATOM 5731 C CA . ASP B 1 337 ? -19.188 -16.453 -11.172 1 95.06 337 ASP B CA 1
ATOM 5732 C C . ASP B 1 337 ? -18.719 -16.172 -12.594 1 95.06 337 ASP B C 1
ATOM 5734 O O . ASP B 1 337 ? -19.406 -16.5 -13.562 1 95.06 337 ASP B O 1
ATOM 5738 N N . ASP B 1 338 ? -17.672 -15.516 -12.695 1 96.12 338 ASP B N 1
ATOM 5739 C CA . ASP B 1 338 ? -17.188 -15.148 -14.016 1 96.12 338 ASP B CA 1
ATOM 5740 C C . ASP B 1 338 ? -15.656 -15.164 -14.062 1 96.12 338 ASP B C 1
ATOM 5742 O O . ASP B 1 338 ? -15.023 -14.109 -13.992 1 96.12 338 ASP B O 1
ATOM 5746 N N . VAL B 1 339 ? -15.102 -16.297 -14.305 1 97.44 339 VAL B N 1
ATOM 5747 C CA . VAL B 1 339 ? -13.656 -16.484 -14.25 1 97.44 339 VAL B CA 1
ATOM 5748 C C . VAL B 1 339 ? -12.977 -15.688 -15.352 1 97.44 339 VAL B C 1
ATOM 5750 O O . VAL B 1 339 ? -11.953 -15.039 -15.125 1 97.44 339 VAL B O 1
ATOM 5753 N N . ASN B 1 340 ? -13.516 -15.602 -16.531 1 97.06 340 ASN B N 1
ATOM 5754 C CA . ASN B 1 340 ? -12.883 -14.945 -17.672 1 97.06 340 ASN B CA 1
ATOM 5755 C C . ASN B 1 340 ? -12.773 -13.438 -17.453 1 97.06 340 ASN B C 1
ATOM 5757 O O . ASN B 1 340 ? -11.703 -12.859 -17.641 1 97.06 340 ASN B O 1
ATOM 5761 N N . ALA B 1 341 ? -13.828 -12.82 -17.016 1 97.44 341 ALA B N 1
ATOM 5762 C CA . ALA B 1 341 ? -13.812 -11.391 -16.734 1 97.44 341 ALA B CA 1
ATOM 5763 C C . ALA B 1 341 ? -12.891 -11.062 -15.562 1 97.44 341 ALA B C 1
ATOM 5765 O O . ALA B 1 341 ? -12.234 -10.023 -15.555 1 97.44 341 ALA B O 1
ATOM 5766 N N . GLY B 1 342 ? -12.867 -11.977 -14.594 1 98.38 342 GLY B N 1
ATOM 5767 C CA . GLY B 1 342 ? -12.039 -11.758 -13.414 1 98.38 342 GLY B CA 1
ATOM 5768 C C . GLY B 1 342 ? -10.555 -11.75 -13.719 1 98.38 342 GLY B C 1
ATOM 5769 O O . GLY B 1 342 ? -9.812 -10.914 -13.195 1 98.38 342 GLY B O 1
ATOM 5770 N N . LEU B 1 343 ? -10.133 -12.656 -14.531 1 98.69 343 LEU B N 1
ATOM 5771 C CA . LEU B 1 343 ? -8.719 -12.742 -14.875 1 98.69 343 LEU B CA 1
ATOM 5772 C C . LEU B 1 343 ? -8.281 -11.516 -15.68 1 98.69 343 LEU B C 1
ATOM 5774 O O . LEU B 1 343 ? -7.191 -10.977 -15.453 1 98.69 343 LEU B O 1
ATOM 5778 N N . LEU B 1 344 ? -9.125 -11.055 -16.578 1 98.38 344 LEU B N 1
ATOM 5779 C CA . LEU B 1 344 ? -8.812 -9.875 -17.375 1 98.38 344 LEU B CA 1
ATOM 5780 C C . LEU B 1 344 ? -8.812 -8.617 -16.5 1 98.38 344 LEU B C 1
ATOM 5782 O O . LEU B 1 344 ? -7.965 -7.742 -16.672 1 98.38 344 LEU B O 1
ATOM 5786 N N . ALA B 1 345 ? -9.797 -8.523 -15.617 1 98.62 345 ALA B N 1
ATOM 5787 C CA . ALA B 1 345 ? -9.859 -7.379 -14.703 1 98.62 345 ALA B CA 1
ATOM 5788 C C . ALA B 1 345 ? -8.602 -7.297 -13.844 1 98.62 345 ALA B C 1
ATOM 5790 O O . ALA B 1 345 ? -8.039 -6.215 -13.648 1 98.62 345 ALA B O 1
ATOM 5791 N N . ASN B 1 346 ? -8.172 -8.438 -13.336 1 98.75 346 ASN B N 1
ATOM 5792 C CA . ASN B 1 346 ? -6.938 -8.484 -12.562 1 98.75 346 ASN B CA 1
ATOM 5793 C C . ASN B 1 346 ? -5.758 -7.93 -13.359 1 98.75 346 ASN B C 1
ATOM 5795 O O . ASN B 1 346 ? -4.973 -7.137 -12.836 1 98.75 346 ASN B O 1
ATOM 5799 N N . ALA B 1 347 ? -5.605 -8.359 -14.562 1 98.81 347 ALA B N 1
ATOM 5800 C CA . ALA B 1 347 ? -4.512 -7.883 -15.406 1 98.81 347 ALA B CA 1
ATOM 5801 C C . ALA B 1 347 ? -4.574 -6.367 -15.586 1 98.81 347 ALA B C 1
ATOM 5803 O O . ALA B 1 347 ? -3.561 -5.68 -15.461 1 98.81 347 ALA B O 1
ATOM 5804 N N . ASN B 1 348 ? -5.742 -5.852 -15.766 1 98.62 348 ASN B N 1
ATOM 5805 C CA . ASN B 1 348 ? -5.934 -4.441 -16.078 1 98.62 348 ASN B CA 1
ATOM 5806 C C . ASN B 1 348 ? -5.895 -3.58 -14.812 1 98.62 348 ASN B C 1
ATOM 5808 O O . ASN B 1 348 ? -5.969 -2.354 -14.891 1 98.62 348 ASN B O 1
ATOM 5812 N N . CYS B 1 349 ? -5.809 -4.191 -13.664 1 97.88 349 CYS B N 1
ATOM 5813 C CA . CYS B 1 349 ? -5.617 -3.432 -12.43 1 97.88 349 CYS B CA 1
ATOM 5814 C C . CYS B 1 349 ? -4.148 -3.072 -12.234 1 97.88 349 CYS B C 1
ATOM 5816 O O . CYS B 1 349 ? -3.822 -2.184 -11.445 1 97.88 349 CYS B O 1
ATOM 5818 N N . GLY B 1 350 ? -3.221 -3.777 -12.914 1 97.44 350 GLY B N 1
ATOM 5819 C CA . GLY B 1 350 ? -1.799 -3.506 -12.766 1 97.44 350 GLY B CA 1
ATOM 5820 C C . GLY B 1 350 ? -1.26 -3.861 -11.398 1 97.44 350 GLY B C 1
ATOM 5821 O O . GLY B 1 350 ? -1.773 -4.77 -10.742 1 97.44 350 GLY B O 1
ATOM 5822 N N . GLY B 1 351 ? -0.065 -3.227 -11.023 1 96.69 351 GLY B N 1
ATOM 5823 C CA . GLY B 1 351 ? 0.578 -3.609 -9.781 1 96.69 351 GLY B CA 1
ATOM 5824 C C . GLY B 1 351 ? 1.085 -5.039 -9.781 1 96.69 351 GLY B C 1
ATOM 5825 O O . GLY B 1 351 ? 1.576 -5.527 -10.797 1 96.69 351 GLY B O 1
ATOM 5826 N N . GLU B 1 352 ? 1.009 -5.633 -8.547 1 96.56 352 GLU B N 1
ATOM 5827 C CA . GLU B 1 352 ? 1.348 -7.051 -8.453 1 96.56 352 GLU B CA 1
ATOM 5828 C C . GLU B 1 352 ? 0.213 -7.926 -8.984 1 96.56 352 GLU B C 1
ATOM 5830 O O . GLU B 1 352 ? -0.517 -8.539 -8.203 1 96.56 352 GLU B O 1
ATOM 5835 N N . ASN B 1 353 ? 0.161 -7.934 -10.312 1 98.31 353 ASN B N 1
ATOM 5836 C CA . ASN B 1 353 ? -1.015 -8.562 -10.906 1 98.31 353 ASN B CA 1
ATOM 5837 C C . ASN B 1 353 ? -0.683 -9.93 -11.484 1 98.31 353 ASN B C 1
ATOM 5839 O O . ASN B 1 353 ? -1.582 -10.68 -11.883 1 98.31 353 ASN B O 1
ATOM 5843 N N . CYS B 1 354 ? 0.59 -10.367 -11.5 1 98.62 354 CYS B N 1
ATOM 5844 C CA . CYS B 1 354 ? 0.911 -11.695 -11.992 1 98.62 354 CYS B CA 1
ATOM 5845 C C . CYS B 1 354 ? 0.673 -12.75 -10.922 1 98.62 354 CYS B C 1
ATOM 5847 O O . CYS B 1 354 ? -0.163 -13.641 -11.094 1 98.62 354 CYS B O 1
ATOM 5849 N N . HIS B 1 355 ? 1.375 -12.578 -9.828 1 98.69 355 HIS B N 1
ATOM 5850 C CA . HIS B 1 355 ? 1.265 -13.602 -8.805 1 98.69 355 HIS B CA 1
ATOM 5851 C C . HIS B 1 355 ? -0.069 -13.508 -8.07 1 98.69 355 HIS B C 1
ATOM 5853 O O . HIS B 1 355 ? -0.649 -14.523 -7.691 1 98.69 355 HIS B O 1
ATOM 5859 N N . ARG B 1 356 ? -0.558 -12.266 -7.859 1 98.62 356 ARG B N 1
ATOM 5860 C CA . ARG B 1 356 ? -1.939 -12.125 -7.41 1 98.62 356 ARG B CA 1
ATOM 5861 C C . ARG B 1 356 ? -2.898 -12.828 -8.367 1 98.62 356 ARG B C 1
ATOM 5863 O O . ARG B 1 356 ? -3.82 -13.523 -7.93 1 98.62 356 ARG B O 1
ATOM 5870 N N . GLY B 1 357 ? -2.691 -12.633 -9.648 1 98.81 357 GLY B N 1
ATOM 5871 C CA . GLY B 1 357 ? -3.502 -13.266 -10.68 1 98.81 357 GLY B CA 1
ATOM 5872 C C . GLY B 1 357 ? -3.441 -14.781 -10.648 1 98.81 357 GLY B C 1
ATOM 5873 O O . GLY B 1 357 ? -4.465 -15.453 -10.789 1 98.81 357 GLY B O 1
ATOM 5874 N N . ALA B 1 358 ? -2.266 -15.305 -10.484 1 98.88 358 ALA B N 1
ATOM 5875 C CA . ALA B 1 358 ? -2.119 -16.75 -10.414 1 98.88 358 ALA B CA 1
ATOM 5876 C C . ALA B 1 358 ? -2.934 -17.328 -9.258 1 98.88 358 ALA B C 1
ATOM 5878 O O . ALA B 1 358 ? -3.664 -18.312 -9.438 1 98.88 358 ALA B O 1
ATOM 5879 N N . ALA B 1 359 ? -2.803 -16.719 -8.117 1 98.88 359 ALA B N 1
ATOM 5880 C CA . ALA B 1 359 ? -3.555 -17.156 -6.949 1 98.88 359 ALA B CA 1
ATOM 5881 C C . ALA B 1 359 ? -5.055 -16.984 -7.16 1 98.88 359 ALA B C 1
ATOM 5883 O O . ALA B 1 359 ? -5.844 -17.875 -6.832 1 98.88 359 ALA B O 1
ATOM 5884 N N . LEU B 1 360 ? -5.457 -15.867 -7.707 1 98.88 360 LEU B N 1
ATOM 5885 C CA . LEU B 1 360 ? -6.852 -15.578 -8.016 1 98.88 360 LEU B CA 1
ATOM 5886 C C . LEU B 1 360 ? -7.395 -16.562 -9.047 1 98.88 360 LEU B C 1
ATOM 5888 O O . LEU B 1 360 ? -8.5 -17.078 -8.898 1 98.88 360 LEU B O 1
ATOM 5892 N N . GLY B 1 361 ? -6.625 -16.75 -10.109 1 98.88 361 GLY B N 1
ATOM 5893 C CA . GLY B 1 361 ? -7.039 -17.641 -11.18 1 98.88 361 GLY B CA 1
ATOM 5894 C C . GLY B 1 361 ? -7.293 -19.062 -10.703 1 98.88 361 GLY B C 1
ATOM 5895 O O . GLY B 1 361 ? -8.242 -19.703 -11.156 1 98.88 361 GLY B O 1
ATOM 5896 N N . ALA B 1 362 ? -6.445 -19.547 -9.812 1 98.94 362 ALA B N 1
ATOM 5897 C CA . ALA B 1 362 ? -6.664 -20.875 -9.25 1 98.94 362 ALA B CA 1
ATOM 5898 C C . ALA B 1 362 ? -8 -20.953 -8.516 1 98.94 362 ALA B C 1
ATOM 5900 O O . ALA B 1 362 ? -8.734 -21.922 -8.648 1 98.94 362 ALA B O 1
ATOM 5901 N N . LEU B 1 363 ? -8.352 -19.906 -7.773 1 98.81 363 LEU B N 1
ATOM 5902 C CA . LEU B 1 363 ? -9.609 -19.859 -7.027 1 98.81 363 LEU B CA 1
ATOM 5903 C C . LEU B 1 363 ? -10.797 -19.828 -7.977 1 98.81 363 LEU B C 1
ATOM 5905 O O . LEU B 1 363 ? -11.727 -20.625 -7.848 1 98.81 363 LEU B O 1
ATOM 5909 N N . LEU B 1 364 ? -10.734 -18.891 -8.906 1 98.81 364 LEU B N 1
ATOM 5910 C CA . LEU B 1 364 ? -11.844 -18.719 -9.844 1 98.81 364 LEU B CA 1
ATOM 5911 C C . LEU B 1 364 ? -12.016 -19.953 -10.719 1 98.81 364 LEU B C 1
ATOM 5913 O O . LEU B 1 364 ? -13.141 -20.359 -11.008 1 98.81 364 LEU B O 1
ATOM 5917 N N . GLY B 1 365 ? -10.875 -20.469 -11.172 1 98.62 365 GLY B N 1
ATOM 5918 C CA . GLY B 1 365 ? -10.93 -21.703 -11.953 1 98.62 365 GLY B CA 1
ATOM 5919 C C . GLY B 1 365 ? -11.539 -22.859 -11.195 1 98.62 365 GLY B C 1
ATOM 5920 O O . GLY B 1 365 ? -12.375 -23.594 -11.742 1 98.62 365 GLY B O 1
ATOM 5921 N N . ALA B 1 366 ? -11.109 -23.047 -9.93 1 98.5 366 ALA B N 1
ATOM 5922 C CA . ALA B 1 366 ? -11.656 -24.109 -9.102 1 98.5 366 ALA B CA 1
ATOM 5923 C C . ALA B 1 366 ? -13.172 -23.969 -8.961 1 98.5 366 ALA B C 1
ATOM 5925 O O . ALA B 1 366 ? -13.906 -24.953 -9.094 1 98.5 366 ALA B O 1
ATOM 5926 N N . ALA B 1 367 ? -13.633 -22.766 -8.711 1 98.19 367 ALA B N 1
ATOM 5927 C CA . ALA B 1 367 ? -15.062 -22.5 -8.57 1 98.19 367 ALA B CA 1
ATOM 5928 C C . ALA B 1 367 ? -15.805 -22.797 -9.867 1 98.19 367 ALA B C 1
ATOM 5930 O O . ALA B 1 367 ? -16.891 -23.375 -9.852 1 98.19 367 ALA B O 1
ATOM 5931 N N . ALA B 1 368 ? -15.258 -22.375 -10.961 1 97.12 368 ALA B N 1
ATOM 5932 C CA . ALA B 1 368 ? -15.859 -22.609 -12.266 1 97.12 368 ALA B CA 1
ATOM 5933 C C . ALA B 1 368 ? -15.945 -24.109 -12.562 1 97.12 368 ALA B C 1
ATOM 5935 O O . ALA B 1 368 ? -16.969 -24.594 -13.055 1 97.12 368 ALA B O 1
ATOM 5936 N N . GLY B 1 369 ? -14.867 -24.797 -12.328 1 94.69 369 GLY B N 1
ATOM 5937 C CA . GLY B 1 369 ? -14.844 -26.234 -12.555 1 94.69 369 GLY B CA 1
ATOM 5938 C C . GLY B 1 369 ? -15.906 -26.984 -11.781 1 94.69 369 GLY B C 1
ATOM 5939 O O . GLY B 1 369 ? -16.531 -27.922 -12.297 1 94.69 369 GLY B O 1
ATOM 5940 N N . HIS B 1 370 ? -16.094 -26.609 -10.562 1 91.25 370 HIS B N 1
ATOM 5941 C CA . HIS B 1 370 ? -17.094 -27.25 -9.727 1 91.25 370 HIS B CA 1
ATOM 5942 C C . HIS B 1 370 ? -18.5 -27.016 -10.266 1 91.25 370 HIS B C 1
ATOM 5944 O O . HIS B 1 370 ? -19.375 -27.859 -10.125 1 91.25 370 HIS B O 1
ATOM 5950 N N . ARG B 1 371 ? -18.688 -25.875 -10.945 1 91.12 371 ARG B N 1
ATOM 5951 C CA . ARG B 1 371 ? -19.984 -25.531 -11.492 1 91.12 371 ARG B CA 1
ATOM 5952 C C . ARG B 1 371 ? -20.141 -26.047 -12.922 1 91.12 371 ARG B C 1
ATOM 5954 O O . ARG B 1 371 ? -21.188 -25.859 -13.539 1 91.12 371 ARG B O 1
ATOM 5961 N N . GLY B 1 372 ? -19.172 -26.641 -13.383 1 88.75 372 GLY B N 1
ATOM 5962 C CA . GLY B 1 372 ? -19.203 -27.156 -14.734 1 88.75 372 GLY B CA 1
ATOM 5963 C C . GLY B 1 372 ? -18.891 -26.109 -15.789 1 88.75 372 GLY B C 1
ATOM 5964 O O . GLY B 1 372 ? -19.219 -26.281 -16.969 1 88.75 372 GLY B O 1
ATOM 5965 N N . ASN B 1 373 ? -18.453 -24.953 -15.289 1 89 373 ASN B N 1
ATOM 5966 C CA . ASN B 1 373 ? -17.984 -23.891 -16.188 1 89 373 ASN B CA 1
ATOM 5967 C C . ASN B 1 373 ? -16.484 -23.969 -16.422 1 89 373 ASN B C 1
ATOM 5969 O O . ASN B 1 373 ? -15.789 -24.734 -15.766 1 89 373 ASN B O 1
ATOM 5973 N N . GLU B 1 374 ? -16.016 -23.328 -17.531 1 86.81 374 GLU B N 1
ATOM 5974 C CA . GLU B 1 374 ? -14.594 -23.359 -17.859 1 86.81 374 GLU B CA 1
ATOM 5975 C C . GLU B 1 374 ? -14.117 -22.016 -18.406 1 86.81 374 GLU B C 1
ATOM 5977 O O . GLU B 1 374 ? -14.93 -21.156 -18.734 1 86.81 374 GLU B O 1
ATOM 5982 N N . LEU B 1 375 ? -12.836 -21.938 -18.359 1 93.69 375 LEU B N 1
ATOM 5983 C CA . LEU B 1 375 ? -12.211 -20.859 -19.109 1 93.69 375 LEU B CA 1
ATOM 5984 C C . LEU B 1 375 ? -12.5 -20.969 -20.594 1 93.69 375 LEU B C 1
ATOM 5986 O O . LEU B 1 375 ? -12.703 -22.078 -21.109 1 93.69 375 LEU B O 1
ATOM 5990 N N . THR B 1 376 ? -12.547 -19.844 -21.281 1 94.06 376 THR B N 1
ATOM 5991 C CA . THR B 1 376 ? -12.859 -19.875 -22.703 1 94.06 376 THR B CA 1
ATOM 5992 C C . THR B 1 376 ? -11.812 -20.688 -23.469 1 94.06 376 THR B C 1
ATOM 5994 O O . THR B 1 376 ? -10.625 -20.625 -23.141 1 94.06 376 THR B O 1
ATOM 5997 N N . PRO B 1 377 ? -12.25 -21.375 -24.469 1 95.19 377 PRO B N 1
ATOM 5998 C CA . PRO B 1 377 ? -11.312 -22.156 -25.281 1 95.19 377 PRO B CA 1
ATOM 5999 C C . PRO B 1 377 ? -10.211 -21.312 -25.891 1 95.19 377 PRO B C 1
ATOM 6001 O O . PRO B 1 377 ? -9.078 -21.781 -26.062 1 95.19 377 PRO B O 1
ATOM 6004 N N . GLU B 1 378 ? -10.531 -20.141 -26.219 1 95.88 378 GLU B N 1
ATOM 6005 C CA . GLU B 1 378 ? -9.555 -19.25 -26.828 1 95.88 378 GLU B CA 1
ATOM 6006 C C . GLU B 1 378 ? -8.383 -18.984 -25.875 1 95.88 378 GLU B C 1
ATOM 6008 O O . GLU B 1 378 ? -7.227 -19 -26.297 1 95.88 378 GLU B O 1
ATOM 6013 N N . LEU B 1 379 ? -8.695 -18.75 -24.625 1 97.25 379 LEU B N 1
ATOM 6014 C CA . LEU B 1 379 ? -7.652 -18.5 -23.625 1 97.25 379 LEU B CA 1
ATOM 6015 C C . LEU B 1 379 ? -6.801 -19.75 -23.422 1 97.25 379 LEU B C 1
ATOM 6017 O O . LEU B 1 379 ? -5.582 -19.656 -23.266 1 97.25 379 LEU B O 1
ATOM 6021 N N . LYS B 1 380 ? -7.398 -20.906 -23.469 1 97 380 LYS B N 1
ATOM 6022 C CA . LYS B 1 380 ? -6.656 -22.156 -23.312 1 97 380 LYS B CA 1
ATOM 6023 C C . LYS B 1 380 ? -5.797 -22.438 -24.531 1 97 380 LYS B C 1
ATOM 6025 O O . LYS B 1 380 ? -4.625 -22.812 -24.406 1 97 380 LYS B O 1
ATOM 6030 N N . ARG B 1 381 ? -6.359 -22.172 -25.703 1 96.56 381 ARG B N 1
ATOM 6031 C CA . ARG B 1 381 ? -5.691 -22.484 -26.953 1 96.56 381 ARG B CA 1
ATOM 6032 C C . ARG B 1 381 ? -4.492 -21.578 -27.188 1 96.56 381 ARG B C 1
ATOM 6034 O O . ARG B 1 381 ? -3.48 -22 -27.75 1 96.56 381 ARG B O 1
ATOM 6041 N N . ASN B 1 382 ? -4.594 -20.375 -26.734 1 97.31 382 ASN B N 1
ATOM 6042 C CA . ASN B 1 382 ? -3.584 -19.391 -27.094 1 97.31 382 ASN B CA 1
ATOM 6043 C C . ASN B 1 382 ? -2.543 -19.219 -25.984 1 97.31 382 ASN B C 1
ATOM 6045 O O . ASN B 1 382 ? -1.662 -18.359 -26.078 1 97.31 382 ASN B O 1
ATOM 6049 N N . LEU B 1 383 ? -2.736 -20.031 -24.938 1 98.19 383 LEU B N 1
ATOM 6050 C CA . LEU B 1 383 ? -1.658 -20.031 -23.953 1 98.19 383 LEU B CA 1
ATOM 6051 C C . LEU B 1 383 ? -0.32 -20.344 -24.609 1 98.19 383 LEU B C 1
ATOM 6053 O O . LEU B 1 383 ? -0.265 -21.109 -25.578 1 98.19 383 LEU B O 1
ATOM 6057 N N . GLY B 1 384 ? 0.761 -19.781 -24.109 1 96.38 384 GLY B N 1
ATOM 6058 C CA . GLY B 1 384 ? 2.051 -19.781 -24.781 1 96.38 384 GLY B CA 1
ATOM 6059 C C . GLY B 1 384 ? 2.904 -20.984 -24.422 1 96.38 384 GLY B C 1
ATOM 6060 O O . GLY B 1 384 ? 2.449 -22.125 -24.516 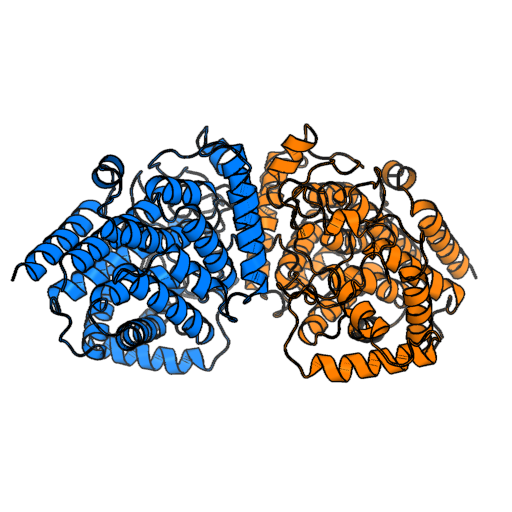1 96.38 384 GLY B O 1
ATOM 6061 N N . SER B 1 385 ? 4.078 -20.766 -23.938 1 91.75 385 SER B N 1
ATOM 6062 C CA . SER B 1 385 ? 5.18 -21.719 -23.906 1 91.75 385 SER B CA 1
ATOM 6063 C C . SER B 1 385 ? 4.875 -22.875 -22.953 1 91.75 385 SER B C 1
ATOM 6065 O O . SER B 1 385 ? 5.375 -23.984 -23.141 1 91.75 385 SER B O 1
ATOM 6067 N N . LEU B 1 386 ? 3.982 -22.703 -21.969 1 97.56 386 LEU B N 1
ATOM 6068 C CA . LEU B 1 386 ? 3.803 -23.75 -20.969 1 97.56 386 LEU B CA 1
ATOM 6069 C C . LEU B 1 386 ? 2.537 -24.547 -21.234 1 97.56 386 LEU B C 1
ATOM 6071 O O . LEU B 1 386 ? 2.203 -25.469 -20.484 1 97.56 386 LEU B O 1
ATOM 6075 N N . LYS B 1 387 ? 1.841 -24.234 -22.328 1 97.75 387 LYS B N 1
ATOM 6076 C CA . LYS B 1 387 ? 0.561 -24.859 -22.656 1 97.75 387 LYS B CA 1
ATOM 6077 C C . LYS B 1 387 ? 0.698 -26.375 -22.734 1 97.75 387 LYS B C 1
ATOM 6079 O O . LYS B 1 387 ? -0.116 -27.109 -22.172 1 97.75 387 LYS B O 1
ATOM 6084 N N . GLN B 1 388 ? 1.685 -26.828 -23.469 1 97.31 388 GLN B N 1
ATOM 6085 C CA . GLN B 1 388 ? 1.86 -28.266 -23.688 1 97.31 388 GLN B CA 1
ATOM 6086 C C . GLN B 1 388 ? 2.086 -28.984 -22.359 1 97.31 388 GLN B C 1
ATOM 6088 O O . GLN B 1 388 ? 1.52 -30.062 -22.125 1 97.31 388 GLN B O 1
ATOM 6093 N N . GLY B 1 389 ? 2.969 -28.438 -21.531 1 97.56 389 GLY B N 1
ATOM 6094 C CA . GLY B 1 389 ? 3.195 -29.016 -20.234 1 97.56 389 GLY B CA 1
ATOM 6095 C C . GLY B 1 389 ? 1.94 -29.078 -19.375 1 97.56 389 GLY B C 1
ATOM 6096 O O . GLY B 1 389 ? 1.681 -30.094 -18.719 1 97.56 389 GLY B O 1
ATOM 6097 N N . LEU B 1 390 ? 1.21 -27.984 -19.391 1 98.06 390 LEU B N 1
ATOM 6098 C CA . LEU B 1 390 ? -0.014 -27.906 -18.594 1 98.06 390 LEU B CA 1
ATOM 6099 C C . LEU B 1 390 ? -1.047 -28.906 -19.109 1 98.06 390 LEU B C 1
ATOM 6101 O O . LEU B 1 390 ? -1.703 -29.594 -18.297 1 98.06 390 LEU B O 1
ATOM 6105 N N . THR B 1 391 ? -1.221 -29 -20.422 1 96.81 391 THR B N 1
ATOM 6106 C CA . THR B 1 391 ? -2.148 -29.969 -21 1 96.81 391 THR B CA 1
ATOM 6107 C C . THR B 1 391 ? -1.767 -31.391 -20.625 1 96.81 391 THR B C 1
ATOM 6109 O O . THR B 1 391 ? -2.635 -32.219 -20.328 1 96.81 391 THR B O 1
ATOM 6112 N N . GLY B 1 392 ? -0.491 -31.672 -20.672 1 95.88 392 GLY B N 1
ATOM 6113 C CA . GLY B 1 392 ? -0.019 -32.969 -20.266 1 95.88 392 GLY B CA 1
ATOM 6114 C C . GLY B 1 392 ? -0.416 -33.344 -18.844 1 95.88 392 GLY B C 1
ATOM 6115 O O . GLY B 1 392 ? -0.866 -34.438 -18.578 1 95.88 392 GLY B O 1
ATOM 6116 N N . ILE B 1 393 ? -0.251 -32.406 -17.953 1 95.25 393 ILE B N 1
ATOM 6117 C CA . ILE B 1 393 ? -0.567 -32.625 -16.531 1 95.25 393 ILE B CA 1
ATOM 6118 C C . ILE B 1 393 ? -2.072 -32.844 -16.375 1 95.25 393 ILE B C 1
ATOM 6120 O O . ILE B 1 393 ? -2.506 -33.75 -15.648 1 95.25 393 ILE B O 1
ATOM 6124 N N . THR B 1 394 ? -2.85 -31.953 -17 1 93.06 394 THR B N 1
ATOM 6125 C CA . THR B 1 394 ? -4.297 -32.031 -16.828 1 93.06 394 THR B CA 1
ATOM 6126 C C . THR B 1 394 ? -4.844 -33.312 -17.422 1 93.06 394 THR B C 1
ATOM 6128 O O . THR B 1 394 ? -5.801 -33.906 -16.906 1 93.06 394 THR B O 1
ATOM 6131 N N . GLU B 1 395 ? -4.242 -33.844 -18.453 1 91.06 395 GLU B N 1
ATOM 6132 C CA . GLU B 1 395 ? -4.629 -35.125 -19.047 1 91.06 395 GLU B CA 1
ATOM 6133 C C . GLU B 1 395 ? -4.25 -36.281 -18.125 1 91.06 395 GLU B C 1
ATOM 6135 O O . GLU B 1 395 ? -5.016 -37.25 -17.984 1 91.06 395 GLU B O 1
ATOM 6140 N N . GLN B 1 396 ? -3.125 -36.219 -17.609 1 87.94 396 GLN B N 1
ATOM 6141 C CA . GLN B 1 396 ? -2.676 -37.281 -16.688 1 87.94 396 GLN B CA 1
ATOM 6142 C C . GLN B 1 396 ? -3.562 -37.344 -15.453 1 87.94 396 GLN B C 1
ATOM 6144 O O . GLN B 1 396 ? -3.842 -38.438 -14.938 1 87.94 396 GLN B O 1
ATOM 6149 N N . MET B 1 397 ? -3.889 -36.188 -14.992 1 84.19 397 MET B N 1
ATOM 6150 C CA . MET B 1 397 ? -4.777 -36.125 -13.836 1 84.19 397 MET B CA 1
ATOM 6151 C C . MET B 1 397 ? -6.117 -36.812 -14.148 1 84.19 397 MET B C 1
ATOM 6153 O O . MET B 1 397 ? -6.707 -37.438 -13.281 1 84.19 397 MET B O 1
ATOM 6157 N N . LYS B 1 398 ? -6.586 -36.656 -15.375 1 79.62 398 LYS B N 1
ATOM 6158 C CA . LYS B 1 398 ? -7.836 -37.281 -15.797 1 79.62 398 LYS B CA 1
ATOM 6159 C C . LYS B 1 398 ? -7.711 -38.781 -15.836 1 79.62 398 LYS B C 1
ATOM 6161 O O . LYS B 1 398 ? -8.633 -39.5 -15.445 1 79.62 398 LYS B O 1
ATOM 6166 N N . SER B 1 399 ? -6.633 -39.188 -16.312 1 75.75 399 SER B N 1
ATOM 6167 C CA . SER B 1 399 ? -6.41 -40.625 -16.453 1 75.75 399 SER B CA 1
ATOM 6168 C C . SER B 1 399 ? -6.25 -41.312 -15.102 1 75.75 399 SER B C 1
ATOM 6170 O O . SER B 1 399 ? -6.703 -42.438 -14.906 1 75.75 399 SER B O 1
ATOM 6172 N N . ALA B 1 400 ? -5.648 -40.656 -14.25 1 66.94 400 ALA B N 1
ATOM 6173 C CA . ALA B 1 400 ? -5.453 -41.219 -12.922 1 66.94 400 ALA B CA 1
ATOM 6174 C C . ALA B 1 400 ? -6.785 -41.375 -12.18 1 66.94 400 ALA B C 1
ATOM 6176 O O . ALA B 1 400 ? -6.969 -42.281 -11.391 1 66.94 400 ALA B O 1
ATOM 6177 N N . ALA B 1 401 ? -7.676 -40.594 -12.438 1 60.94 401 ALA B N 1
ATOM 6178 C CA . ALA B 1 401 ? -8.984 -40.625 -11.797 1 60.94 401 ALA B CA 1
ATOM 6179 C C . ALA B 1 401 ? -9.844 -41.75 -12.375 1 60.94 401 ALA B C 1
ATOM 6181 O O . ALA B 1 401 ? -10.68 -42.344 -11.672 1 60.94 401 ALA B O 1
ATOM 6182 N N . ALA B 1 402 ? -9.594 -42.094 -13.68 1 57 402 ALA B N 1
ATOM 6183 C CA . ALA B 1 402 ? -10.359 -43.125 -14.336 1 57 402 ALA B CA 1
ATOM 6184 C C . ALA B 1 402 ? -9.883 -44.531 -13.898 1 57 402 ALA B C 1
ATOM 6186 O O . ALA B 1 402 ? -10.609 -45.5 -14.047 1 57 402 ALA B O 1
ATOM 6187 N N . MET B 1 403 ? -8.688 -44.625 -13.25 1 50.03 403 MET B N 1
ATOM 6188 C CA . MET B 1 403 ? -8.203 -45.938 -12.766 1 50.03 403 MET B CA 1
ATOM 6189 C C . MET B 1 403 ? -8.609 -46.156 -11.32 1 50.03 403 MET B C 1
ATOM 6191 O O . MET B 1 403 ? -8.57 -45.25 -10.5 1 50.03 403 MET B O 1
#

Sequence (806 aa):
MSAKLQKAKQEALWGMFVADALAMPVHWYYNPSDIKSGYGGWLTGYRAPEKHHPSSILTISATGGSGRSGGSLKNKPVIGDVILHDKLKFWTSNDRTVHYHQGMKAGDNTLNVAVALNFLQTMQRVDPQASMDPRELRGHVLEQYVKFMTTPGSHNDTYAESFHRSFFKDWSESKNRPKSAEDILNWTEERYMVKSKGSSDHQLVVIGALVPAIPWIIHYAHKSESECSKATVDFIKLTHPEPGLVSFIDIYARLLHGVLNGHPLQQEAMKTLSNAQLGGQLKREIVLKLLDMANGAPKGSEQRLRVYQSATGRLGSACYIEGAMSSMLFLALEFADDVNAGLLANANCGGENCHRGAALGALLGAAAGHRGNELTPELKRNLGSLKQGLTGITEQMKSAAAMMSAKLQKAKQEALWGMFVADALAMPVHWYYNPSDIKSGYGGWLTGYRAPEKHHPSSILTISATGGSGRSGGSLKNKPVIGDVILHDKLKFWTSNDRTVHYHQGMKAGDNTLNVAVALNFLQTMQRVDPQASMDPRELRGHVLEQYVKFMTTPGSHNDTYAESFHRSFFKDWSESKNRPKSAEDILNWTEERYMVKSKGSSDHQLVVIGALVPAIPWIIHYAHKSESECSKATVDFIKLTHPEPGLVSFIDIYARLLHGVLNGHPLQQEAMKTLSNAQLGGQLKREIVLKLLDMANGAPKGSEQRLRVYQSATGRLGSACYIEGAMSSMLFLALEFADDVNAGLLANANCGGENCHRGAALGALLGAAAGHRGNELTPELKRNLGSLKQGLTGITEQMKSAAAM

pLDDT: mean 93.99, std 7.99, range [47.69, 98.94]